Protein AF-0000000087530911 (afdb_homodimer)

Solvent-accessible surface area (backbone atoms only — not comparable to full-atom values): 47195 Å² total; per-residue (Å²): 120,64,30,24,30,3,28,22,35,49,87,55,34,38,38,34,3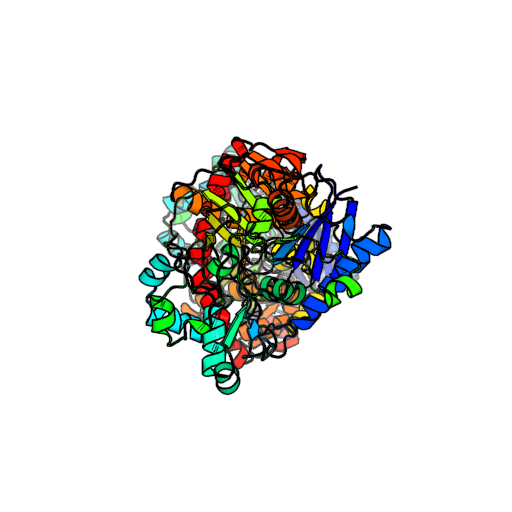7,35,26,38,93,67,41,48,73,77,45,72,36,67,36,72,52,77,72,46,59,90,45,92,48,42,34,31,36,53,67,62,56,56,41,54,38,49,39,48,31,47,20,46,59,30,61,78,63,73,55,57,25,76,29,40,51,16,31,18,28,7,9,50,53,22,24,39,36,43,14,27,87,84,64,42,71,74,57,63,22,43,35,38,84,16,52,78,18,57,68,41,30,54,47,48,42,67,71,64,29,59,68,54,35,28,67,36,28,13,35,62,80,45,36,25,27,21,48,24,48,53,53,44,36,48,70,77,35,44,72,59,44,72,47,44,41,33,49,38,37,57,44,32,46,41,47,18,75,36,34,71,47,76,39,37,20,46,26,35,43,35,45,25,70,45,27,20,66,85,75,72,39,75,26,63,69,57,30,58,74,67,71,48,64,71,68,33,56,58,55,77,35,56,20,54,36,76,51,45,34,33,34,65,71,52,14,68,69,20,52,42,31,44,77,22,38,31,31,51,15,28,16,30,68,35,13,24,32,43,30,65,53,38,76,43,77,27,27,25,37,39,37,25,36,54,37,22,37,35,38,31,34,47,40,70,60,84,68,61,51,86,48,37,32,44,35,34,38,30,50,57,83,78,26,24,30,37,34,24,40,36,61,24,24,42,37,47,56,50,53,49,30,63,54,41,40,64,84,56,54,67,69,57,58,55,56,55,24,72,79,46,57,87,52,24,50,24,28,44,32,44,44,17,32,77,5,33,51,28,68,50,78,31,73,58,38,40,9,33,40,43,27,38,44,72,84,61,48,57,48,32,53,54,34,12,42,55,49,19,34,50,48,48,46,39,53,38,50,50,54,44,41,74,70,70,46,63,75,55,38,32,36,32,35,61,62,46,42,74,33,70,62,47,36,41,48,47,5,14,65,66,64,27,38,26,31,28,51,63,70,81,58,42,23,22,42,13,7,24,34,39,12,36,21,55,68,57,78,29,94,33,59,63,60,32,25,64,58,46,41,48,76,62,51,78,34,68,44,46,69,68,54,22,55,52,38,53,57,47,47,59,53,55,64,47,49,56,77,51,40,47,64,58,27,52,63,29,56,80,44,86,121,63,30,22,30,3,28,22,36,50,86,55,35,38,37,34,36,35,26,39,92,66,40,50,72,77,46,71,38,67,36,71,55,77,74,46,60,90,45,90,48,42,33,29,34,55,65,63,54,55,39,55,38,50,40,48,31,48,21,47,58,31,61,77,63,73,54,56,27,77,29,40,50,16,31,17,27,6,9,51,50,24,25,38,36,41,13,26,88,87,65,43,71,73,57,62,22,44,35,38,85,16,53,78,18,57,69,40,30,53,47,48,41,67,71,64,29,59,68,54,36,30,68,37,30,13,34,60,80,44,36,25,26,22,48,24,46,54,52,44,36,48,70,79,34,44,72,58,44,71,48,45,39,32,49,37,36,58,44,32,46,41,48,18,74,36,36,70,47,76,38,38,21,45,26,35,43,36,45,25,70,45,27,20,65,86,76,74,39,76,26,63,67,57,30,59,74,66,72,46,65,70,67,34,56,56,55,78,33,56,20,51,36,77,51,44,34,34,32,65,70,51,14,67,68,20,51,43,31,44,77,22,38,30,31,51,14,28,16,30,67,34,13,26,33,43,31,66,53,38,74,44,77,27,28,25,36,37,35,24,38,54,38,22,38,35,38,32,34,47,41,69,60,86,67,61,52,87,49,35,33,43,37,33,40,31,50,58,85,77,25,25,30,38,35,25,40,36,61,23,24,44,38,45,54,50,52,49,30,64,52,40,40,63,86,56,54,68,70,56,58,56,56,54,26,70,79,45,57,88,51,23,48,23,30,45,32,45,45,18,32,77,7,34,50,29,68,49,77,31,73,58,39,40,10,32,41,44,28,38,44,72,84,59,48,58,48,32,53,53,36,13,43,56,48,18,34,49,48,50,45,39,54,38,50,50,55,42,41,74,70,71,46,61,74,56,37,33,37,31,35,60,61,47,43,74,33,70,63,47,36,43,47,46,6,14,65,66,64,29,38,27,31,26,52,62,72,83,58,42,23,21,42,14,7,23,34,39,13,36,21,55,68,58,76,29,94,34,60,63,60,30,24,64,58,46,43,46,75,61,51,78,34,68,42,46,69,69,54,22,55,53,38,53,57,48,48,60,54,55,65,46,49,57,75,50,40,46,66,57,28,54,61,28,56,82,44,86

Sequence (996 aa):
MEYVIGLDLGTSSIKGILTDRQGTIAAEESESYPIYHEQDGHSEQDPEDWVRQTKSVLKKLIQNNNLDGGDIKGISFSGQMHGLVLLDGDHNPLRRAILWNDTRTSREVKEIEEAVGQEKLWEITKNSPLEGFTLPKILWVKKHEPDVFARAEMFLLPKDYVRYRLTGQAGMDLSDAAGTLLMDLNTNEWSTAVLEAFDLPSSLCPPLFPATEHCGGMLEEAAQETGCSSSVMIFAGGADNACGAVGAGILEKGKTMCSIGTSGVLLSYAGGEKTHFNGKLHFFNHAPADTYYAMGVTLAAGYSLQWFKENFLKDDDFSEMVQKTESVPAGARGLLFTPYITGERTPHNDALARGSFIGMDSSHTKNEFVKAIMEGITFSLKESLNLIEQNGMGVDTIVSIGGGAKSKAWLQMQADIFGKEVVSLRNEQGPAMGAAIIAAAGCGWFESLQEAAVVFVQNDVSVMPDPEKTKRYEQIFALYQQVYTQTKDITKQLAAFRMEYVIGLDLGTSSIKGILTDRQGTIAAEESESYPIYHEQDGHSEQDPEDWVRQTKSVLKKLIQNNNLDGGDIKGISFSGQMHGLVLLDGDHNPLRRAILWNDTRTSREVKEIEEAVGQEKLWEITKNSPLEGFTLPKILWVKKHEPDVFARAEMFLLPKDYVRYRLTGQAGMDLSDAAGTLLMDLNTNEWSTAVLEAFDLPSSLCPPLFPATEHCGGMLEEAAQETGCSSSVMIFAGGADNACGAVGAGILEKGKTMCSIGTSGVLLSYAGGEKTHFNGKLHFFNHAPADTYYAMGVTLAAGYSLQWFKENFLKDDDFSEMVQKTESVPAGARGLLFTPYITGERTPHNDALARGSFIGMDSSHTKNEFVKAIMEGITFSLKESLNLIEQNGMGVDTIVSIGGGAKSKAWLQMQADIFGKEVVSLRNEQGPAMGAAIIAAAGCGWFESLQEAAVVFVQNDVSVMPDPEKTKRYEQIFALYQQVYTQTKDITKQLAAFR

Radius of gyration: 36.71 Å; Cα contacts (8 Å, |Δi|>4): 2499; chains: 2; bounding box: 54×108×81 Å

Nearest PDB structures (foldseek):
  3ll3-assembly1_B  TM=9.627E-01  e=9.988E-49  Lactobacillus acidophilus
  3gbt-assembly1_A  TM=9.620E-01  e=3.766E-48  Lactobacillus acidophilus NCFM
  3kzb-assembly1_A-2  TM=9.130E-01  e=1.087E-41  Chromobacterium violaceum
  3hz6-assembly1_A  TM=8.832E-01  e=1.356E-41  Chromobacterium violaceum
  6k79-assembly1_B-2  TM=9.244E-01  e=3.956E-40  Thermococcus kodakarensis KOD1

InterPro domains:
  IPR000577 Carbohydrate kinase, FGGY [PIRSF000538] (1-494)
  IPR006000 Xylulokinase [MF_02220] (3-488)
  IPR006000 Xylulokinase [TIGR01312] (5-484)
  IPR018483 Carbohydrate kinase, FGGY, conserved site [PS00445] (355-375)
  IPR018483 Carbohydrate kinase, FGGY, conserved site [PS00933] (132-144)
  IPR018484 Carbohydrate kinase FGGY, N-terminal [PF00370] (3-247)
  IPR018485 Carbohydrate kinase FGGY, C-terminal [PF02782] (257-441)
  IPR043129 ATPase, nucleotide binding domain [SSF53067] (3-249)
  IPR043129 ATPase, nucleotide binding domain [SSF53067] (249-490)
  IPR050406 FGGY Carbohydrate Ki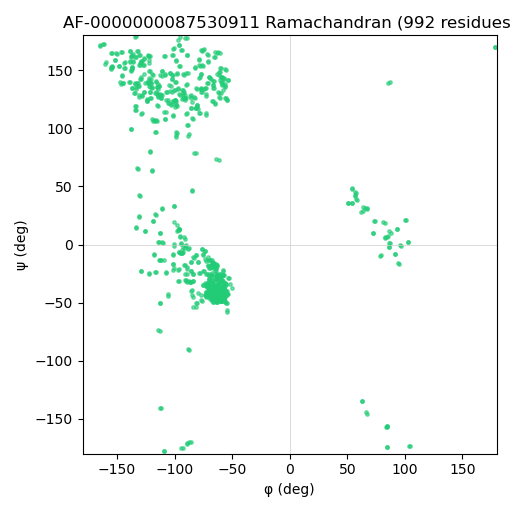nase [PTHR43095] (1-489)

Organism: NCBI:txid342944

Secondary structure (DSSP, 8-state):
--EEEEEEE-SSEEEEEEE-TT--EEEEEEEE---B--STT--EE-HHHHHHHHHHHHHHHHHTTT--GGGEEEEEEEE-SS-BEEE-TT--BSSPEEPTT--TTHHHHHHHHHHH-HHHHHHHHSS---TTSHHHHHHHHHHH-HHHHHT--EEE-HHHHHHHHHHS---EEHHHHHTTT-EETTTTEE-HHHHHHTT--GGGSPPEE-TT-B-----HHHHHHH---TT-EEB--EEHHHHHHHHTT--STEEEEEEESSSEEEEEEEET-----TTSSEEEE-SSTT-EEEEEEETTSHHHHHHHHHHH-TTS-HHHHHHGGGGSPTTGGG-EEE--BTBB-SS--BTT--EEEEEE-TT--HHHHHHHHHHHHHHHHHHHHHHHHHTT--EEEEEEEEGGGS-HHHHHHHHHHHTSEEEEESS--HHHHHHHHHHHHHTTSSSSHHHHHHHH--EEEEEPPPHHHHHHHHHHHHHHHHHHHHHHHHHHHHGGG-/--EEEEEEE-SSEEEEEEE-TT--EEEEEEEE---B--STT--EE-HHHHHHHHHHHHHHHHHTTT--GGGEEEEEEEE-SS-BEEE-TT--BSSPEEPTT--TTHHHHHHHHHHH-HHHHHHHHSS---TTSHHHHHHHHHHH-HHHHHH--EEE-HHHHHHHHHHS---EEHHHHGGGT-EETTTTEE-HHHHHHTT--GGGSPPEE-TT-B-----HHHHHHH---TT-EEB--EEHHHHHHHHTT--STEEEEEEESSSEEEEEEEET-----TTSSEEEE-SSTT-EEEEEEETTSHHHHHHHHHHH-TTS-HHHHHHGGGGSPTTGGG-EEE--BTBB-SS--BTT--EEEEEE-TT--HHHHHHHHHHHHHHHHHHHHHHHHHTT--EEEEEEEEGGGS-HHHHHHHHHHHTSEEEEESS--HHHHHHHHHHHHHTTSSSSHHHHHHHH--EEEEEPPPHHHHHHHHHHHHHHHHHHHHHHHHHHHHGGG-

Foldseek 3Di:
DAWEKFWEAELFKIKIFIADLLQDTPDIDMDGADWDPPDVLFTFAALVRVLVRVLVRLQCVCVVVVHAQVNYAEFEYAYAAQKKFFAFPVGDGLDTITALSRQPQPVLLVVLCVLCNLVNLCQFLLARDHSSHNVSVLLVCCPVPVVSNVRGQAIADRVQSSVCVFFVFHEAEFQRVSRRSQGGLVVSHGDPSSCVSRVHDPSHYGHYDQQLDFRAFTDPVSCVSSSHDRRHTYTNHHYLVLLLCLLLLQPDFQEWEWEADQKIKIKHWPAQDDDHLSNQWDKGDHRFPNTIMIMFMFNGQVVQLVVCCVVPVVPDDPQVLLVLLLPQAQCLQVKAKARQCQHGRHRDNGRLDHMDIPRDDPPHDSSSVSNNSLLNSLLRRLSSVVSCVVVPRHHAEYEYDYPLQVHPSSQQSNQLQNVHKYWYWPDNPGSSSSRSLSGCVSSVSDVGSSVSSVSNTHTDDIYHHDPVSSVVSVVSSVVNVVVCVVCVVVSVVCVVVD/DAWEKFWEAELFKIKIFIADLLQDTPDIDMDGADWDPPDVLFTFAALVRVLVRVLVRLQCVCVVVVHAQANYAEYEYAYAAQKKFFAFPVGDGLDTITALSRQPQPVLLVVLCVLCNLVNLCQFLLARDHSSHNVSVLVVCCPVPVVSNVRGQAIADRVQSSLCVFFVFHEAEFQRVSRRSQGGLVVSHGDPSSCVSRVHDPSHYGHYDQQLDFRAFTDPVSCVSSSHDRRHTYTNHHYLVLLLCLLLLQDDFQEWEWEADQKIKIKHWPQQDDHHLSNQWDKGDHRFPNTIMIMFMFNGQVVLLVVCCVVPVVPDDPQVLLVLLLPQAQCLQVKAKARQCQHGRHRDNGRLDHMDIPRDDPPHDSSSVSNNSLLNSLLRRLSSVVSCVVVPRHHAEYEYDYPLQVHPSSQQSNQLLNVHKYWYWPDNPGSSSSRSLSGCVSSVSDVGSSVSSVSNTHTDDIYHHDPVSSVVSVVSSVVNVVVCVVCVVVSVVCVVVD

pLDDT: mean 95.94, std 3.3, range [75.25, 98.81]

Structure (mmCIF, N/CA/C/O backbone):
data_AF-0000000087530911-model_v1
#
loop_
_entity.id
_entity.type
_entity.pdbx_description
1 polymer 'Xylulose kinase'
#
loop_
_atom_site.group_PDB
_atom_site.id
_atom_site.type_symbol
_atom_site.label_atom_id
_atom_site.label_alt_id
_atom_site.label_comp_id
_atom_site.label_asym_id
_atom_site.label_entity_id
_atom_site.label_seq_id
_atom_site.pdbx_PDB_ins_code
_atom_site.Cartn_x
_atom_site.Cartn_y
_atom_site.Cartn_z
_atom_site.occupancy
_atom_site.B_iso_or_equiv
_atom_site.auth_seq_id
_atom_site.auth_comp_id
_atom_site.auth_asym_id
_atom_site.auth_atom_id
_atom_site.pdbx_PDB_model_num
ATOM 1 N N . MET A 1 1 ? -20.859 53.375 4.375 1 84.31 1 MET A N 1
ATOM 2 C CA . MET A 1 1 ? -20.953 52 4.875 1 84.31 1 MET A CA 1
ATOM 3 C C . MET A 1 1 ? -19.75 51.656 5.73 1 84.31 1 MET A C 1
ATOM 5 O O . MET A 1 1 ? -18.672 52.219 5.551 1 84.31 1 MET A O 1
ATOM 9 N N . GLU A 1 2 ? -19.922 50.844 6.848 1 95.06 2 GLU A N 1
ATOM 10 C CA . GLU A 1 2 ? -18.875 50.469 7.789 1 95.06 2 GLU A CA 1
ATOM 11 C C . GLU A 1 2 ? -18.391 49.062 7.543 1 95.06 2 GLU A C 1
ATOM 13 O O . GLU A 1 2 ? -19.188 48.156 7.32 1 95.06 2 GLU A O 1
ATOM 18 N N . TYR A 1 3 ? -17.094 48.969 7.488 1 98 3 TYR A N 1
ATOM 19 C CA . TYR A 1 3 ? -16.484 47.656 7.223 1 98 3 TYR A CA 1
ATOM 20 C C . TYR A 1 3 ? -15.414 47.344 8.266 1 98 3 TYR A C 1
ATOM 22 O O . TYR A 1 3 ? -14.914 48.25 8.945 1 98 3 TYR A O 1
ATOM 30 N N . VAL A 1 4 ? -15.172 46.094 8.383 1 98.5 4 VAL A N 1
ATOM 31 C CA . VAL A 1 4 ? -13.977 45.594 9.062 1 98.5 4 VAL A CA 1
ATOM 32 C C . VAL A 1 4 ? -13.156 44.719 8.109 1 98.5 4 VAL A C 1
ATOM 34 O O . VAL A 1 4 ? -13.68 44.219 7.113 1 98.5 4 VAL A O 1
ATOM 37 N N . ILE A 1 5 ? -11.867 44.625 8.406 1 98.62 5 ILE A N 1
ATOM 38 C CA . ILE A 1 5 ? -10.977 43.812 7.574 1 98.62 5 ILE A CA 1
ATOM 39 C C . ILE A 1 5 ? -10.344 42.719 8.414 1 98.62 5 ILE A C 1
ATOM 41 O O . ILE A 1 5 ? -9.828 42.969 9.508 1 98.62 5 ILE A O 1
ATOM 45 N N . GLY A 1 6 ? -10.484 41.5 7.984 1 98.69 6 GLY A N 1
ATOM 46 C CA . GLY A 1 6 ? -9.719 40.375 8.516 1 98.69 6 GLY A CA 1
ATOM 47 C C . GLY A 1 6 ? -8.531 40 7.645 1 98.69 6 GLY A C 1
ATOM 48 O O . GLY A 1 6 ? -8.695 39.688 6.461 1 98.69 6 GLY A O 1
ATOM 49 N N . LEU A 1 7 ? -7.324 40 8.211 1 98.75 7 LEU A N 1
ATOM 50 C CA . LEU A 1 7 ? -6.102 39.625 7.508 1 98.75 7 LEU A CA 1
ATOM 51 C C . LEU A 1 7 ? -5.602 38.25 7.977 1 98.75 7 LEU A C 1
ATOM 53 O O . LEU A 1 7 ? -5.562 37.969 9.18 1 98.75 7 LEU A O 1
ATOM 57 N N . ASP A 1 8 ? -5.289 37.375 7.055 1 98.31 8 ASP A N 1
ATOM 58 C CA . ASP A 1 8 ? -4.719 36.094 7.355 1 98.31 8 ASP A CA 1
ATOM 59 C C . ASP A 1 8 ? -3.322 35.938 6.758 1 98.31 8 ASP A C 1
ATOM 61 O O . ASP A 1 8 ? -3.174 35.781 5.543 1 98.31 8 ASP A O 1
ATOM 65 N N . LEU A 1 9 ? -2.348 36 7.609 1 98.25 9 LEU A N 1
ATOM 66 C CA . LEU A 1 9 ? -0.953 35.844 7.207 1 98.25 9 LEU A CA 1
ATOM 67 C C . LEU A 1 9 ? -0.533 34.375 7.207 1 98.25 9 LEU A C 1
ATOM 69 O O . LEU A 1 9 ? -0.02 33.875 8.203 1 98.25 9 LEU A O 1
ATOM 73 N N . GLY A 1 10 ? -0.626 33.781 6.055 1 95.38 10 GLY A N 1
ATOM 74 C CA . GLY A 1 10 ? -0.202 32.406 5.895 1 95.38 10 GLY A CA 1
ATOM 75 C C . GLY A 1 10 ? 1.259 32.25 5.508 1 95.38 10 GLY A C 1
ATOM 76 O O . GLY A 1 10 ? 2.008 33.25 5.543 1 95.38 10 GLY A O 1
ATOM 77 N N . THR A 1 11 ? 1.661 31.062 5.176 1 91.88 11 THR A N 1
ATOM 78 C CA . THR A 1 11 ? 3.055 30.766 4.848 1 91.88 11 THR A CA 1
ATOM 79 C C . THR A 1 11 ? 3.398 31.281 3.453 1 91.88 11 THR A C 1
ATOM 81 O O . THR A 1 11 ? 4.488 31.812 3.23 1 91.88 11 THR A O 1
ATOM 84 N N . SER A 1 12 ? 2.461 31.234 2.5 1 91.19 12 SER A N 1
ATOM 85 C CA . SER A 1 12 ? 2.793 31.547 1.116 1 91.19 12 SER A CA 1
ATOM 86 C C . SER A 1 12 ? 2.219 32.906 0.709 1 91.19 12 SER A C 1
ATOM 88 O O . SER A 1 12 ? 2.645 33.5 -0.288 1 91.19 12 SER A O 1
ATOM 90 N N . SER A 1 13 ? 1.177 33.25 1.432 1 96.12 13 SER A N 1
ATOM 91 C CA . SER A 1 13 ? 0.511 34.5 1.048 1 96.12 13 SER A CA 1
ATOM 92 C C . SER A 1 13 ? -0.221 35.125 2.23 1 96.12 13 SER A C 1
ATOM 94 O O . SER A 1 13 ? -0.398 34.469 3.268 1 96.12 13 SER A O 1
ATOM 96 N N . ILE A 1 14 ? -0.562 36.344 2.062 1 97.81 14 ILE A N 1
ATOM 97 C CA . ILE A 1 14 ? -1.466 37.062 2.971 1 97.81 14 ILE A CA 1
ATOM 98 C C . ILE A 1 14 ? -2.783 37.344 2.26 1 97.81 14 ILE A C 1
ATOM 100 O O . ILE A 1 14 ? -2.789 37.812 1.11 1 97.81 14 ILE A O 1
ATOM 104 N N . LYS A 1 15 ? -3.863 36.969 2.918 1 97.94 15 LYS A N 1
ATOM 105 C CA . LYS A 1 15 ? -5.211 37.188 2.408 1 97.94 15 LYS A CA 1
ATOM 106 C C . LYS A 1 15 ? -5.977 38.188 3.295 1 97.94 15 LYS A C 1
ATOM 108 O O . LYS A 1 15 ? -5.871 38.125 4.52 1 97.94 15 LYS A O 1
ATOM 113 N N . GLY A 1 16 ? -6.68 39.125 2.627 1 98.25 16 GLY A N 1
ATOM 114 C CA . GLY A 1 16 ? -7.57 40.031 3.332 1 98.25 16 GLY A CA 1
ATOM 115 C C . GLY A 1 16 ? -9 39.969 2.83 1 98.25 16 GLY A C 1
ATOM 116 O O . GLY A 1 16 ? -9.234 39.875 1.626 1 98.25 16 GLY A O 1
ATOM 117 N N . ILE A 1 17 ? -9.906 40.062 3.816 1 98.06 17 ILE A N 1
ATOM 118 C CA . ILE A 1 17 ? -11.312 40.125 3.428 1 98.06 17 ILE A CA 1
ATOM 119 C C . ILE A 1 17 ? -11.969 41.344 4.031 1 98.06 17 ILE A C 1
ATOM 121 O O . ILE A 1 17 ? -11.648 41.75 5.156 1 98.06 17 ILE A O 1
ATOM 125 N N . LEU A 1 18 ? -12.773 41.969 3.266 1 98 18 LEU A N 1
ATOM 126 C CA . LEU A 1 18 ? -13.594 43.125 3.654 1 98 18 LEU A CA 1
ATOM 127 C C . LEU A 1 18 ? -15.023 42.688 3.959 1 98 18 LEU A C 1
ATOM 129 O O . LEU A 1 18 ? -15.719 42.156 3.084 1 98 18 LEU A O 1
ATOM 133 N N . THR A 1 19 ? -15.477 42.906 5.227 1 97.31 19 THR A N 1
ATOM 134 C CA . THR A 1 19 ? -16.797 42.438 5.605 1 97.31 19 THR A CA 1
ATOM 135 C C . THR A 1 19 ? -17.641 43.562 6.199 1 97.31 19 THR A C 1
ATOM 137 O O . THR A 1 19 ? -17.109 44.438 6.895 1 97.31 19 THR A O 1
ATOM 140 N N . ASP A 1 20 ? -18.938 43.5 5.957 1 97.44 20 ASP A N 1
ATOM 141 C CA . ASP A 1 20 ? -19.859 44.469 6.543 1 97.44 20 ASP A CA 1
ATOM 142 C C . ASP A 1 20 ? -20.453 43.938 7.844 1 97.44 20 ASP A C 1
ATOM 144 O O . ASP A 1 20 ? -20.016 42.906 8.359 1 97.44 20 ASP A O 1
ATOM 148 N N . ARG A 1 21 ? -21.375 44.688 8.414 1 96.62 21 ARG A N 1
ATOM 149 C CA . ARG A 1 21 ? -21.906 44.375 9.734 1 96.62 21 ARG A CA 1
ATOM 150 C C . ARG A 1 21 ? -22.719 43.062 9.711 1 96.62 21 ARG A C 1
ATOM 152 O O . ARG A 1 21 ? -22.938 42.438 10.75 1 96.62 21 ARG A O 1
ATOM 159 N N . GLN A 1 22 ? -23.109 42.594 8.5 1 94.81 22 GLN A N 1
ATOM 160 C CA . GLN A 1 22 ? -23.875 41.375 8.359 1 94.81 22 GLN A CA 1
ATOM 161 C C . GLN A 1 22 ? -22.984 40.156 8.086 1 94.81 22 GLN A C 1
ATOM 163 O O . GLN A 1 22 ? -23.453 39.031 7.938 1 94.81 22 GLN A O 1
ATOM 168 N N . GLY A 1 23 ? -21.734 40.406 8.047 1 94.31 23 GLY A N 1
ATOM 169 C CA . GLY A 1 23 ? -20.797 39.344 7.781 1 94.31 23 GLY A CA 1
ATOM 170 C C . GLY A 1 23 ? -20.625 39.031 6.305 1 94.31 23 GLY A C 1
ATOM 171 O O . GLY A 1 23 ? -19.969 38.062 5.93 1 94.31 23 GLY A O 1
ATOM 172 N N . THR A 1 24 ? -21.219 39.812 5.445 1 95.06 24 THR A N 1
ATOM 173 C CA . THR A 1 24 ? -21.094 39.656 4.004 1 95.06 24 THR A CA 1
ATOM 174 C C . THR A 1 24 ? -19.703 40.094 3.527 1 95.06 24 THR A C 1
ATOM 176 O O . THR A 1 24 ? -19.25 41.188 3.842 1 95.06 24 THR A O 1
ATOM 179 N N . ILE A 1 25 ? -19.062 39.25 2.803 1 95.88 25 ILE A N 1
ATOM 180 C CA . ILE A 1 25 ? -17.75 39.594 2.242 1 95.88 25 ILE A CA 1
ATOM 181 C C . ILE A 1 25 ? -17.922 40.5 1.028 1 95.88 25 ILE A C 1
ATOM 183 O O . ILE A 1 25 ? -18.438 40.062 -0.012 1 95.88 25 ILE A O 1
ATOM 187 N N . ALA A 1 26 ? -17.516 41.656 1.116 1 96.19 26 ALA A N 1
ATOM 188 C CA . ALA A 1 26 ? -17.656 42.625 0.049 1 96.19 26 ALA A CA 1
ATOM 189 C C . ALA A 1 26 ? -16.484 42.531 -0.938 1 96.19 26 ALA A C 1
ATOM 191 O O . ALA A 1 26 ? -16.641 42.844 -2.119 1 96.19 26 ALA A O 1
ATOM 192 N N . ALA A 1 27 ? -15.359 42.188 -0.451 1 97.19 27 ALA A N 1
ATOM 193 C CA . ALA A 1 27 ? -14.172 42.062 -1.302 1 97.19 27 ALA A CA 1
ATOM 194 C C . ALA A 1 27 ? -13.102 41.188 -0.655 1 97.19 27 ALA A C 1
ATOM 196 O O . ALA A 1 27 ? -13.102 41 0.563 1 97.19 27 ALA A O 1
ATOM 197 N N . GLU A 1 28 ? -12.289 40.656 -1.405 1 97.56 28 GLU A N 1
ATOM 198 C CA . GLU A 1 28 ? -11.125 39.875 -0.979 1 97.56 28 GLU A CA 1
ATOM 199 C C . GLU A 1 28 ? -9.906 40.188 -1.844 1 97.56 28 GLU A C 1
ATOM 201 O O . GLU A 1 28 ? -10.039 40.406 -3.047 1 97.56 28 GLU A O 1
ATOM 206 N N . GLU A 1 29 ? -8.734 40.281 -1.283 1 98.06 29 GLU A N 1
ATOM 207 C CA . GLU A 1 29 ? -7.457 40.469 -1.956 1 98.06 29 GLU A CA 1
ATOM 208 C C . GLU A 1 29 ? -6.379 39.562 -1.353 1 98.06 29 GLU A C 1
ATOM 210 O O . GLU A 1 29 ? -6.457 39.188 -0.181 1 98.06 29 GLU A O 1
ATOM 215 N N . SER A 1 30 ? -5.418 39.188 -2.104 1 97.94 30 SER A N 1
ATOM 216 C CA . SER A 1 30 ? -4.301 38.375 -1.621 1 97.94 30 SER A CA 1
ATOM 217 C C . SER A 1 30 ? -3.006 38.75 -2.336 1 97.94 30 SER A C 1
ATOM 219 O O . SER A 1 30 ? -3.027 39.188 -3.484 1 97.94 30 SER A O 1
ATOM 221 N N . GLU A 1 31 ? -1.909 38.688 -1.666 1 98.25 31 GLU A N 1
ATOM 222 C CA . GLU A 1 31 ? -0.557 38.844 -2.189 1 98.25 31 GLU A CA 1
ATOM 223 C C . GLU A 1 31 ? 0.352 37.688 -1.753 1 98.25 31 GLU A C 1
ATOM 225 O O . GLU A 1 31 ? 0.257 37.219 -0.621 1 98.25 31 GLU A O 1
ATOM 230 N N . SER A 1 32 ? 1.197 37.281 -2.617 1 97.25 32 SER A N 1
ATOM 231 C CA . SER A 1 32 ? 2.141 36.219 -2.303 1 97.25 32 SER A CA 1
ATOM 232 C C . SER A 1 32 ? 3.51 36.781 -1.932 1 97.25 32 SER A C 1
ATOM 234 O O . SER A 1 32 ? 3.801 37.938 -2.203 1 97.25 32 SER A O 1
ATOM 236 N N . TYR A 1 33 ? 4.305 36.062 -1.254 1 95.88 33 TYR A N 1
ATOM 237 C CA . TYR A 1 33 ? 5.691 36.375 -0.94 1 95.88 33 TYR A CA 1
ATOM 238 C C . TYR A 1 33 ? 6.555 35.125 -0.942 1 95.88 33 TYR A C 1
ATOM 240 O O . TYR A 1 33 ? 6.047 34 -0.8 1 95.88 33 TYR A O 1
ATOM 248 N N . PRO A 1 34 ? 7.82 35.312 -1.152 1 95.12 34 PRO A N 1
ATOM 249 C CA . PRO A 1 34 ? 8.711 34.156 -1.317 1 95.12 34 PRO A CA 1
ATOM 250 C C . PRO A 1 34 ? 9.023 33.438 0.005 1 95.12 34 PRO A C 1
ATOM 252 O O . PRO A 1 34 ? 8.898 34.062 1.071 1 95.12 34 PRO A O 1
ATOM 255 N N . ILE A 1 35 ? 9.32 32.188 -0.091 1 93.44 35 ILE A N 1
ATOM 256 C CA . ILE A 1 35 ? 9.867 31.391 0.995 1 93.44 35 ILE A CA 1
ATOM 257 C C . ILE A 1 35 ? 11.289 30.953 0.645 1 93.44 35 ILE A C 1
ATOM 259 O O . ILE A 1 35 ? 11.555 30.531 -0.485 1 93.44 35 ILE A O 1
ATOM 263 N N . TYR A 1 36 ? 12.203 31.016 1.608 1 93.56 36 TYR A N 1
ATOM 264 C CA . TYR A 1 36 ? 13.602 30.688 1.375 1 93.56 36 TYR A CA 1
ATOM 265 C C . TYR A 1 36 ? 13.961 29.359 2.014 1 93.56 36 TYR A C 1
ATOM 267 O O . TYR A 1 36 ? 13.742 29.156 3.209 1 93.56 36 TYR A O 1
ATOM 275 N N . HIS A 1 37 ? 14.484 28.422 1.215 1 87.94 37 HIS A N 1
ATOM 276 C CA . HIS A 1 37 ? 14.953 27.109 1.663 1 87.94 37 HIS A CA 1
ATOM 277 C C . HIS A 1 37 ? 16.438 26.922 1.358 1 87.94 37 HIS A C 1
ATOM 279 O O . HIS A 1 37 ? 16.812 25.984 0.661 1 87.94 37 HIS A O 1
ATOM 285 N N . GLU A 1 38 ? 17.266 27.656 1.898 1 87.19 38 GLU A N 1
ATOM 286 C CA . GLU A 1 38 ? 18.672 27.703 1.555 1 87.19 38 GLU A CA 1
ATOM 287 C C . GLU A 1 38 ? 19.375 26.406 1.928 1 87.19 38 GLU A C 1
ATOM 289 O O . GLU A 1 38 ? 20.422 26.078 1.362 1 87.19 38 GLU A O 1
ATOM 294 N N . GLN A 1 39 ? 18.969 25.781 2.961 1 85.56 39 GLN A N 1
ATOM 295 C CA . GLN A 1 39 ? 19.469 24.484 3.404 1 85.56 39 GLN A CA 1
ATOM 296 C C . GLN A 1 39 ? 18.328 23.5 3.621 1 85.56 39 GLN A C 1
ATOM 298 O O . GLN A 1 39 ? 17.172 23.906 3.822 1 85.56 39 GLN A O 1
ATOM 303 N N . ASP A 1 40 ? 18.703 22.266 3.492 1 75.25 40 ASP A N 1
ATOM 304 C CA . ASP A 1 40 ? 17.688 21.234 3.744 1 75.25 40 ASP A CA 1
ATOM 305 C C . ASP A 1 40 ? 17.078 21.391 5.133 1 75.25 40 ASP A C 1
ATOM 307 O O . ASP A 1 40 ? 17.797 21.562 6.121 1 75.25 40 ASP A O 1
ATOM 311 N N . GLY A 1 41 ? 15.773 21.469 5.184 1 81.38 41 GLY A N 1
ATOM 312 C CA . GLY A 1 41 ? 15.07 21.562 6.453 1 81.38 41 GLY A CA 1
ATOM 313 C C . GLY A 1 41 ? 14.836 23 6.887 1 81.38 41 GLY A C 1
ATOM 314 O O . GLY A 1 41 ? 14.078 23.25 7.828 1 81.38 41 GLY A O 1
ATOM 315 N N . HIS A 1 42 ? 15.469 23.922 6.113 1 91.44 42 HIS A N 1
ATOM 316 C CA . HIS A 1 42 ? 15.328 25.328 6.48 1 91.44 42 HIS A CA 1
ATOM 317 C C . HIS A 1 42 ? 14.164 25.969 5.742 1 91.44 42 HIS A C 1
ATOM 319 O O . HIS A 1 42 ? 13.945 25.703 4.555 1 91.44 42 HIS A O 1
ATOM 325 N N . SER A 1 43 ? 13.375 26.656 6.43 1 93.31 43 SER A N 1
ATOM 326 C CA . SER A 1 43 ? 12.289 27.453 5.895 1 93.31 43 SER A CA 1
ATOM 327 C C . SER A 1 43 ? 12.266 28.844 6.531 1 93.31 43 SER A C 1
ATOM 329 O O . SER A 1 43 ? 12.023 28.984 7.734 1 93.31 43 SER A O 1
ATOM 331 N N . GLU A 1 44 ? 12.484 29.891 5.727 1 97.62 44 GLU A N 1
ATOM 332 C CA . GLU A 1 44 ? 12.602 31.234 6.262 1 97.62 44 GLU A CA 1
ATOM 333 C C . GLU A 1 44 ? 11.875 32.25 5.375 1 97.62 44 GLU A C 1
ATOM 335 O O . GLU A 1 44 ? 11.586 31.969 4.211 1 97.62 44 GLU A O 1
ATOM 340 N N . GLN A 1 45 ? 11.531 33.344 5.977 1 98.06 45 GLN A N 1
ATOM 341 C CA . GLN A 1 45 ? 10.922 34.438 5.242 1 98.06 45 GLN A CA 1
ATOM 342 C C . GLN A 1 45 ? 11.406 35.812 5.77 1 98.06 45 GLN A C 1
ATOM 344 O O . GLN A 1 45 ? 11.789 35.906 6.934 1 98.06 45 GLN A O 1
ATOM 349 N N . ASP A 1 46 ? 11.406 36.781 4.898 1 98.25 46 ASP A N 1
ATOM 350 C CA . ASP A 1 46 ? 11.703 38.156 5.301 1 98.25 46 ASP A CA 1
ATOM 351 C C . ASP A 1 46 ? 10.477 38.812 5.91 1 98.25 46 ASP A C 1
ATOM 353 O O . ASP A 1 46 ? 9.477 39.062 5.223 1 98.25 46 ASP A O 1
ATOM 357 N N . PRO A 1 47 ? 10.555 39.25 7.176 1 98.5 47 PRO A N 1
ATOM 358 C CA . PRO A 1 47 ? 9.391 39.875 7.816 1 98.5 47 PRO A CA 1
ATOM 359 C C . PRO A 1 47 ? 8.898 41.094 7.07 1 98.5 47 PRO A C 1
ATOM 361 O O . PRO A 1 47 ? 7.695 41.375 7.078 1 98.5 47 PRO A O 1
ATOM 364 N N . GLU A 1 48 ? 9.742 41.75 6.445 1 98.31 48 GLU A N 1
ATOM 365 C CA . GLU A 1 48 ? 9.336 42.969 5.754 1 98.31 48 GLU A CA 1
ATOM 366 C C . GLU A 1 48 ? 8.516 42.656 4.508 1 98.31 48 GLU A C 1
ATOM 368 O O . GLU A 1 48 ? 7.746 43.5 4.031 1 98.31 48 GLU A O 1
ATOM 373 N N . ASP A 1 49 ? 8.719 41.5 3.971 1 98.44 49 ASP A N 1
ATOM 374 C CA . ASP A 1 49 ? 7.844 41.062 2.887 1 98.44 49 ASP A CA 1
ATOM 375 C C . ASP A 1 49 ? 6.395 40.969 3.355 1 98.44 49 ASP A C 1
ATOM 377 O O . ASP A 1 49 ? 5.477 41.344 2.621 1 98.44 49 ASP A O 1
ATOM 381 N N . TRP A 1 50 ? 6.211 40.469 4.566 1 98.62 50 TRP A N 1
ATOM 382 C CA . TRP A 1 50 ? 4.867 40.375 5.129 1 98.62 50 TRP A CA 1
ATOM 383 C C . TRP A 1 50 ? 4.242 41.781 5.246 1 98.62 50 TRP A C 1
ATOM 385 O O . TRP A 1 50 ? 3.064 41.969 4.934 1 98.62 50 TRP A O 1
ATOM 395 N N . VAL A 1 51 ? 5.031 42.719 5.672 1 98.5 51 VAL A N 1
ATOM 396 C CA . VAL A 1 51 ? 4.551 44.094 5.898 1 98.5 51 VAL A CA 1
ATOM 397 C C . VAL A 1 51 ? 4.164 44.719 4.566 1 98.5 51 VAL A C 1
ATOM 399 O O . VAL A 1 51 ? 3.064 45.25 4.422 1 98.5 51 VAL A O 1
ATOM 402 N N . ARG A 1 52 ? 5.07 44.594 3.633 1 98.38 52 ARG A N 1
ATOM 403 C CA . ARG A 1 52 ? 4.84 45.188 2.318 1 98.38 52 ARG A CA 1
ATOM 404 C C . ARG A 1 52 ? 3.588 44.625 1.669 1 98.38 52 ARG A C 1
ATOM 406 O O . ARG A 1 52 ? 2.752 45.375 1.146 1 98.38 52 ARG A O 1
ATOM 413 N N . GLN A 1 53 ? 3.451 43.344 1.713 1 98.62 53 GLN A N 1
ATOM 414 C CA . GLN A 1 53 ? 2.32 42.688 1.062 1 98.62 53 GLN A CA 1
ATOM 415 C C . GLN A 1 53 ? 1.021 42.938 1.813 1 98.62 53 GLN A C 1
ATOM 417 O O . GLN A 1 53 ? -0.048 43.031 1.206 1 98.62 53 GLN A O 1
ATOM 422 N N . THR A 1 54 ? 1.085 43.062 3.145 1 98.62 54 THR A N 1
ATOM 423 C CA . THR A 1 54 ? -0.092 43.406 3.924 1 98.62 54 THR A CA 1
ATOM 424 C C . THR A 1 54 ? -0.589 44.812 3.537 1 98.62 54 THR A C 1
ATOM 426 O O . THR A 1 54 ? -1.786 45 3.32 1 98.62 54 THR A O 1
ATOM 429 N N . LYS A 1 55 ? 0.304 45.75 3.434 1 98.62 55 LYS A N 1
ATOM 430 C CA . LYS A 1 55 ? -0.069 47.094 3.023 1 98.62 55 LYS A CA 1
ATOM 431 C C . LYS A 1 55 ? -0.666 47.125 1.62 1 98.62 55 LYS A C 1
ATOM 433 O O . LYS A 1 55 ? -1.625 47.844 1.349 1 98.62 55 LYS A O 1
ATOM 438 N N . SER A 1 56 ? -0.047 46.312 0.826 1 98.69 56 SER A N 1
ATOM 439 C CA . SER A 1 56 ? -0.567 46.188 -0.532 1 98.69 56 SER A CA 1
ATOM 440 C C . SER A 1 56 ? -1.999 45.656 -0.53 1 98.69 56 SER A C 1
ATOM 442 O O . SER A 1 56 ? -2.855 46.156 -1.25 1 98.69 56 SER A O 1
ATOM 444 N N . VAL A 1 57 ? -2.291 44.594 0.209 1 98.62 57 VAL A N 1
ATOM 445 C CA . VAL A 1 57 ? -3.621 44.031 0.302 1 98.62 57 VAL A CA 1
ATOM 446 C C . VAL A 1 57 ? -4.613 45.062 0.825 1 98.62 57 VAL A C 1
ATOM 448 O O . VAL A 1 57 ? -5.711 45.188 0.283 1 98.62 57 VAL A O 1
ATOM 451 N N . LEU A 1 58 ? -4.246 45.781 1.849 1 98.38 58 LEU A N 1
ATOM 452 C CA . LEU A 1 58 ? -5.105 46.812 2.42 1 98.38 58 LEU A CA 1
ATOM 453 C C . LEU A 1 58 ? -5.402 47.906 1.396 1 98.38 58 LEU A C 1
ATOM 455 O O . LEU A 1 58 ? -6.555 48.344 1.241 1 98.38 58 LEU A O 1
ATOM 459 N N . LYS A 1 59 ? -4.395 48.344 0.729 1 98.31 59 LYS A N 1
ATOM 460 C CA . LYS A 1 59 ? -4.539 49.375 -0.299 1 98.31 59 LYS A CA 1
ATOM 461 C C . LYS A 1 59 ? -5.504 48.938 -1.394 1 98.31 59 LYS A C 1
ATOM 463 O O . LYS A 1 59 ? -6.395 49.688 -1.789 1 98.31 59 LYS A O 1
ATOM 468 N N . LYS A 1 60 ? -5.289 47.781 -1.834 1 98.38 60 LYS A N 1
ATOM 469 C CA . LYS A 1 60 ? -6.125 47.219 -2.904 1 98.38 60 LYS A CA 1
ATOM 470 C C . LYS A 1 60 ? -7.578 47.094 -2.455 1 98.38 60 LYS A C 1
ATOM 472 O O . LYS A 1 60 ? -8.5 47.375 -3.227 1 98.38 60 LYS A O 1
ATOM 477 N N . LEU A 1 61 ? -7.809 46.594 -1.229 1 97.94 61 LEU A N 1
ATOM 478 C CA . LEU A 1 61 ? -9.172 46.469 -0.714 1 97.94 61 LEU A CA 1
ATOM 479 C C . LEU A 1 61 ? -9.883 47.812 -0.727 1 97.94 61 LEU A C 1
ATOM 481 O O . LEU A 1 61 ? -11.078 47.906 -1.013 1 97.94 61 LEU A O 1
ATOM 485 N N . ILE A 1 62 ? -9.195 48.875 -0.429 1 96.31 62 ILE A N 1
ATOM 486 C CA . ILE A 1 62 ? -9.789 50.188 -0.315 1 96.31 62 ILE A CA 1
ATOM 487 C C . ILE A 1 62 ? -9.953 50.812 -1.704 1 96.31 62 ILE A C 1
ATOM 489 O O . ILE A 1 62 ? -11.047 51.25 -2.072 1 96.31 62 ILE A O 1
ATOM 493 N N . GLN A 1 63 ? -8.891 50.812 -2.49 1 96.62 63 GLN A N 1
ATOM 494 C CA . GLN A 1 63 ? -8.867 51.469 -3.791 1 96.62 63 GLN A CA 1
ATOM 495 C C . GLN A 1 63 ? -9.805 50.781 -4.777 1 96.62 63 GLN A C 1
ATOM 497 O O . GLN A 1 63 ? -10.562 51.438 -5.488 1 96.62 63 GLN A O 1
ATOM 502 N N . ASN A 1 64 ? -9.68 49.469 -4.82 1 96.81 64 ASN A N 1
ATOM 503 C CA . ASN A 1 64 ? -10.453 48.719 -5.812 1 96.81 64 ASN A CA 1
ATOM 504 C C . ASN A 1 64 ? -11.945 48.781 -5.52 1 96.81 64 ASN A C 1
ATOM 506 O O . ASN A 1 64 ? -12.766 48.469 -6.387 1 96.81 64 ASN A O 1
ATOM 510 N N . ASN A 1 65 ? -12.359 49.125 -4.375 1 95.81 65 ASN A N 1
ATOM 511 C CA . ASN A 1 65 ? -13.773 49.188 -4.012 1 95.81 65 ASN A CA 1
ATOM 512 C C . ASN A 1 65 ? -14.234 50.625 -3.766 1 95.81 65 ASN A C 1
ATOM 514 O O . ASN A 1 65 ? -15.32 50.844 -3.229 1 95.81 65 ASN A O 1
ATOM 518 N N . ASN A 1 66 ? -13.438 51.594 -4.082 1 94.88 66 ASN A N 1
ATOM 519 C CA . ASN A 1 66 ? -13.727 53.031 -3.992 1 94.88 66 ASN A CA 1
ATOM 520 C C . ASN A 1 66 ? -14.195 53.406 -2.594 1 94.88 66 ASN A C 1
ATOM 522 O O . ASN A 1 66 ? -15.227 54.062 -2.441 1 94.88 66 ASN A O 1
ATOM 526 N N . LEU A 1 67 ? -13.492 52.969 -1.623 1 95.56 67 LEU A N 1
ATOM 527 C CA . LEU A 1 67 ? -13.828 53.281 -0.236 1 95.56 67 LEU A CA 1
ATOM 528 C C . LEU A 1 67 ? -13.023 54.469 0.267 1 95.56 67 LEU A C 1
ATOM 530 O O . LEU A 1 67 ? -11.938 54.75 -0.252 1 95.56 67 LEU A O 1
ATOM 534 N N . ASP A 1 68 ? -13.602 55.156 1.256 1 93.31 68 ASP A N 1
ATOM 535 C CA . ASP A 1 68 ? -12.852 56.125 2.041 1 93.31 68 ASP A CA 1
ATOM 536 C C . ASP A 1 68 ? -12.188 55.438 3.246 1 93.31 68 ASP A C 1
ATOM 538 O O . ASP A 1 68 ? -12.727 54.5 3.814 1 93.31 68 ASP A O 1
ATOM 542 N N . GLY A 1 69 ? -11.062 55.938 3.605 1 89.19 69 GLY A N 1
ATOM 543 C CA . GLY A 1 69 ? -10.344 55.406 4.742 1 89.19 69 GLY A CA 1
ATOM 544 C C . GLY A 1 69 ? -11.211 55.281 5.984 1 89.19 69 GLY A C 1
ATOM 545 O O . GLY A 1 69 ? -11.047 54.344 6.773 1 89.19 69 GLY A O 1
ATOM 546 N N . GLY A 1 70 ? -12.062 56.219 6.156 1 92.06 70 GLY A N 1
ATOM 547 C CA . GLY A 1 70 ? -12.938 56.219 7.316 1 92.06 70 GLY A CA 1
ATOM 548 C C . GLY A 1 70 ? -14.008 55.156 7.285 1 92.06 70 GLY A C 1
ATOM 549 O O . GLY A 1 70 ? -14.641 54.875 8.305 1 92.06 70 GLY A O 1
ATOM 550 N N . ASP A 1 71 ? -14.203 54.5 6.176 1 95.62 71 ASP A N 1
ATOM 551 C CA . ASP A 1 71 ? -15.172 53.438 6.047 1 95.62 71 ASP A CA 1
ATOM 552 C C . ASP A 1 71 ? -14.695 52.188 6.789 1 95.62 71 ASP A C 1
ATOM 554 O O . ASP A 1 71 ? -15.5 51.312 7.141 1 95.62 71 ASP A O 1
ATOM 558 N N . ILE A 1 72 ? -13.406 52.062 6.941 1 97.88 72 ILE A N 1
ATOM 559 C CA . ILE A 1 72 ? -12.836 50.938 7.656 1 97.88 72 ILE A CA 1
ATOM 560 C C . ILE A 1 72 ? -12.789 51.219 9.156 1 97.88 72 ILE A C 1
ATOM 562 O O . ILE A 1 72 ? -12.031 52.094 9.602 1 97.88 72 ILE A O 1
ATOM 566 N N . LYS A 1 73 ? -13.5 50.438 9.953 1 97.88 73 LYS A N 1
ATOM 567 C CA . LYS A 1 73 ? -13.633 50.719 11.375 1 97.88 73 LYS A CA 1
ATOM 568 C C . LYS A 1 73 ? -12.625 49.906 12.188 1 97.88 73 LYS A C 1
ATOM 570 O O . LYS A 1 73 ? -12.156 50.375 13.242 1 97.88 73 LYS A O 1
ATOM 575 N N . GLY A 1 74 ? -12.32 48.75 11.688 1 98.44 74 GLY A N 1
ATOM 576 C CA . GLY A 1 74 ? -11.422 47.906 12.445 1 98.44 74 GLY A CA 1
ATOM 577 C C . GLY A 1 74 ? -10.672 46.906 11.57 1 98.44 74 GLY A C 1
ATOM 578 O O . GLY A 1 74 ? -11.156 46.531 10.508 1 98.44 74 GLY A O 1
ATOM 579 N N . ILE A 1 75 ? -9.508 46.5 12.008 1 98.75 75 ILE A N 1
ATOM 580 C CA . ILE A 1 75 ? -8.656 45.5 11.383 1 98.75 75 ILE A CA 1
ATOM 581 C C . ILE A 1 75 ? -8.141 44.5 12.438 1 98.75 75 ILE A C 1
ATOM 583 O O . ILE A 1 75 ? -7.801 44.906 13.547 1 98.75 75 ILE A O 1
ATOM 587 N N . SER A 1 76 ? -8.164 43.281 12.18 1 98.75 76 SER A N 1
ATOM 588 C CA . SER A 1 76 ? -7.5 42.281 13.008 1 98.75 76 SER A CA 1
ATOM 589 C C . SER A 1 76 ? -6.711 41.281 12.156 1 98.75 76 SER A C 1
ATOM 591 O O . SER A 1 76 ? -6.652 41.438 10.93 1 98.75 76 SER A O 1
ATOM 593 N N . PHE A 1 77 ? -6.035 40.312 12.891 1 98.38 77 PHE A N 1
ATOM 594 C CA . PHE A 1 77 ? -5.047 39.5 12.211 1 98.38 77 PHE A CA 1
ATOM 595 C C . PHE A 1 77 ? -5.188 38.031 12.625 1 98.38 77 PHE A C 1
ATOM 597 O O . PHE A 1 77 ? -5.418 37.75 13.797 1 98.38 77 PHE A O 1
ATOM 604 N N . SER A 1 78 ? -5.152 37.188 11.641 1 98.44 78 SER A N 1
ATOM 605 C CA . SER A 1 78 ? -4.746 35.812 11.805 1 98.44 78 SER A CA 1
ATOM 606 C C . SER A 1 78 ? -3.336 35.562 11.273 1 98.44 78 SER A C 1
ATOM 608 O O . SER A 1 78 ? -2.902 36.25 10.336 1 98.44 78 SER A O 1
ATOM 610 N N . GLY A 1 79 ? -2.623 34.656 11.898 1 97.69 79 GLY A N 1
ATOM 611 C CA . GLY A 1 79 ? -1.281 34.438 11.391 1 97.69 79 GLY A CA 1
ATOM 612 C C . GLY A 1 79 ? -0.749 33.031 11.688 1 97.69 79 GLY A C 1
ATOM 613 O O . GLY A 1 79 ? -1.118 32.438 12.695 1 97.69 79 GLY A O 1
ATOM 614 N N . GLN A 1 80 ? 0.169 32.625 10.797 1 96.62 80 GLN A N 1
ATOM 615 C CA . GLN A 1 80 ? 0.881 31.391 11.031 1 96.62 80 GLN A CA 1
ATOM 616 C C . GLN A 1 80 ? 1.536 31.375 12.406 1 96.62 80 GLN A C 1
ATOM 618 O O . GLN A 1 80 ? 2.055 32.375 12.867 1 96.62 80 GLN A O 1
ATOM 623 N N . MET A 1 81 ? 1.48 30.188 13.023 1 96.81 81 MET A N 1
ATOM 624 C CA . MET A 1 81 ? 1.976 30.031 14.391 1 96.81 81 MET A CA 1
ATOM 625 C C . MET A 1 81 ? 3.457 29.656 14.391 1 96.81 81 MET A C 1
ATOM 627 O O . MET A 1 81 ? 4.016 29.312 13.352 1 96.81 81 MET A O 1
ATOM 631 N N . HIS A 1 82 ? 4.09 29.828 15.523 1 97 82 HIS A N 1
ATOM 632 C CA . HIS A 1 82 ? 5.34 29.188 15.914 1 97 82 HIS A CA 1
ATOM 633 C C . HIS A 1 82 ? 6.539 29.875 15.273 1 97 82 HIS A C 1
ATOM 635 O O . HIS A 1 82 ? 7.688 29.578 15.625 1 97 82 HIS A O 1
ATOM 641 N N . GLY A 1 83 ? 6.379 30.812 14.336 1 97.31 83 GLY A N 1
ATOM 642 C CA . GLY A 1 83 ? 7.508 31.484 13.727 1 97.31 83 GLY A CA 1
ATOM 643 C C . GLY A 1 83 ? 8.344 32.281 14.727 1 97.31 83 GLY A C 1
ATOM 644 O O . GLY A 1 83 ? 7.914 32.5 15.859 1 97.31 83 GLY A O 1
ATOM 645 N N . LEU A 1 84 ? 9.547 32.656 14.273 1 98.62 84 LEU A N 1
ATOM 646 C CA . LEU A 1 84 ? 10.438 33.438 15.125 1 98.62 84 LEU A CA 1
ATOM 647 C C . LEU A 1 84 ? 10.945 34.656 14.398 1 98.62 84 LEU A C 1
ATOM 649 O O . LEU A 1 84 ? 11.695 34.562 13.43 1 98.62 84 LEU A O 1
ATOM 653 N N . VAL A 1 85 ? 10.523 35.812 14.844 1 98.75 85 VAL A N 1
ATOM 654 C CA . VAL A 1 85 ? 11.078 37.094 14.43 1 98.75 85 VAL A CA 1
ATOM 655 C C . VAL A 1 85 ? 11.898 37.719 15.57 1 98.75 85 VAL A C 1
ATOM 657 O O . VAL A 1 85 ? 11.344 38.156 16.562 1 98.75 85 VAL A O 1
ATOM 660 N N . LEU A 1 86 ? 13.195 37.719 15.422 1 98.62 86 LEU A N 1
ATOM 661 C CA . LEU A 1 86 ? 14.062 38.281 16.438 1 98.62 86 LEU A CA 1
ATOM 662 C C . LEU A 1 86 ? 14.352 39.75 16.125 1 98.62 86 LEU A C 1
ATOM 664 O O . LEU A 1 86 ? 14.734 40.094 15.008 1 98.62 86 LEU A O 1
ATOM 668 N N . LEU A 1 87 ? 14.164 40.562 17.141 1 98.62 87 LEU A N 1
ATOM 669 C CA . LEU A 1 87 ? 14.297 42 16.953 1 98.62 87 LEU A CA 1
ATOM 670 C C . LEU A 1 87 ? 15.406 42.594 17.828 1 98.62 87 LEU A C 1
ATOM 672 O O . LEU A 1 87 ? 15.594 42.125 18.969 1 98.62 87 LEU A O 1
ATOM 676 N N . ASP A 1 88 ? 16.094 43.625 17.328 1 98.06 88 ASP A N 1
ATOM 677 C CA . ASP A 1 88 ? 17.109 44.312 18.109 1 98.06 88 ASP A CA 1
ATOM 678 C C . ASP A 1 88 ? 16.484 45.438 18.953 1 98.06 88 ASP A C 1
ATOM 680 O O . ASP A 1 88 ? 15.258 45.469 19.109 1 98.06 88 ASP A O 1
ATOM 684 N N . GLY A 1 89 ? 17.297 46.25 19.531 1 96.31 89 GLY A N 1
ATOM 685 C CA . GLY A 1 89 ? 16.828 47.312 20.406 1 96.31 89 GLY A CA 1
ATOM 686 C C . GLY A 1 89 ? 15.969 48.344 19.703 1 96.31 89 GLY A C 1
ATOM 687 O O . GLY A 1 89 ? 15.133 48.969 20.344 1 96.31 89 GLY A O 1
ATOM 688 N N . ASP A 1 90 ? 16.141 48.5 18.391 1 95.81 90 ASP A N 1
ATOM 689 C CA . ASP A 1 90 ? 15.352 49.406 17.578 1 95.81 90 ASP A CA 1
ATOM 690 C C . ASP A 1 90 ? 14.18 48.688 16.906 1 95.81 90 ASP A C 1
ATOM 692 O O . ASP A 1 90 ? 13.508 49.25 16.031 1 95.81 90 ASP A O 1
ATOM 696 N N . HIS A 1 91 ? 14 47.438 17.266 1 96.12 91 HIS A N 1
ATOM 697 C CA . HIS A 1 91 ? 12.938 46.562 16.797 1 96.12 91 HIS A CA 1
ATOM 698 C C . HIS A 1 91 ? 13.062 46.281 15.305 1 96.12 91 HIS A C 1
ATOM 700 O O . HIS A 1 91 ? 12.055 46.219 14.594 1 96.12 91 HIS A O 1
ATOM 706 N N . ASN A 1 92 ? 14.297 46.281 14.867 1 97.12 92 ASN A N 1
ATOM 707 C CA . ASN A 1 92 ? 14.594 45.781 13.523 1 97.12 92 ASN A CA 1
ATOM 708 C C . ASN A 1 92 ? 14.867 44.281 13.531 1 97.12 92 ASN A C 1
ATOM 710 O O . ASN A 1 92 ? 15.516 43.75 14.445 1 97.12 92 ASN A O 1
ATOM 714 N N . PRO A 1 93 ? 14.289 43.625 12.5 1 98.38 93 PRO A N 1
ATOM 715 C CA . PRO A 1 93 ? 14.609 42.188 12.438 1 98.38 93 PRO A CA 1
ATOM 716 C C . PRO A 1 93 ? 16.109 41.938 12.312 1 98.38 93 PRO A C 1
ATOM 718 O O . PRO A 1 93 ? 16.797 42.594 11.539 1 98.38 93 PRO A O 1
ATOM 721 N N . LEU A 1 94 ? 16.625 40.969 13.031 1 98.5 94 LEU A N 1
ATOM 722 C CA . LEU A 1 94 ? 18.047 40.656 13.078 1 98.5 94 LEU A CA 1
ATOM 723 C C . LEU A 1 94 ? 18.422 39.625 12.008 1 98.5 94 LEU A C 1
ATOM 725 O O . LEU A 1 94 ? 19.594 39.5 11.664 1 98.5 94 LEU A O 1
ATOM 729 N N . ARG A 1 95 ? 17.5 38.938 11.492 1 97.75 95 ARG A N 1
ATOM 730 C CA . ARG A 1 95 ? 17.594 37.906 10.484 1 97.75 95 ARG A CA 1
ATOM 731 C C . ARG A 1 95 ? 16.234 37.594 9.875 1 97.75 95 ARG A C 1
ATOM 733 O O . ARG A 1 95 ? 15.219 38.125 10.305 1 97.75 95 ARG A O 1
ATOM 740 N N . ARG A 1 96 ? 16.234 36.781 8.82 1 97.5 96 ARG A N 1
ATOM 741 C CA . ARG A 1 96 ? 14.977 36.25 8.328 1 97.5 96 ARG A CA 1
ATOM 742 C C . ARG A 1 96 ? 14.266 35.438 9.414 1 97.5 96 ARG A C 1
ATOM 744 O O . ARG A 1 96 ? 14.922 34.812 10.25 1 97.5 96 ARG A O 1
ATOM 751 N N . ALA A 1 97 ? 12.969 35.531 9.406 1 98.69 97 ALA A N 1
ATOM 752 C CA . ALA A 1 97 ? 12.172 34.75 10.359 1 98.69 97 ALA A CA 1
ATOM 753 C C . ALA A 1 97 ? 12.289 33.25 10.086 1 98.69 97 ALA A C 1
ATOM 755 O O . ALA A 1 97 ? 12.266 32.812 8.922 1 98.69 97 ALA A O 1
ATOM 756 N N . ILE A 1 98 ? 12.484 32.438 11.117 1 97.94 98 ILE A N 1
ATOM 757 C CA . ILE A 1 98 ? 12.422 30.969 11 1 97.94 98 ILE A CA 1
ATOM 758 C C . ILE A 1 98 ? 10.977 30.5 11.148 1 97.94 98 ILE A C 1
ATOM 760 O O . ILE A 1 98 ? 10.312 30.828 12.133 1 97.94 98 ILE A O 1
ATOM 764 N N . LEU A 1 99 ? 10.523 29.703 10.203 1 97.19 99 LEU A N 1
ATOM 765 C CA . LEU A 1 99 ? 9.094 29.438 10.102 1 97.19 99 LEU A CA 1
ATOM 766 C C . LEU A 1 99 ? 8.727 28.141 10.805 1 97.19 99 LEU A C 1
ATOM 768 O O . LEU A 1 99 ? 9.609 27.406 11.25 1 97.19 99 LEU A O 1
ATOM 772 N N . TRP A 1 100 ? 7.402 27.875 10.93 1 94.62 100 TRP A N 1
ATOM 773 C CA . TRP A 1 100 ? 6.828 26.75 11.664 1 94.62 100 TRP A CA 1
ATOM 774 C C . TRP A 1 100 ? 7.234 25.422 11.031 1 94.62 100 TRP A C 1
ATOM 776 O O . TRP A 1 100 ? 7.316 24.406 11.711 1 94.62 100 TRP A O 1
ATOM 786 N N . ASN A 1 101 ? 7.469 25.375 9.727 1 87.75 101 ASN A N 1
ATOM 787 C CA . ASN A 1 101 ? 7.746 24.141 9.023 1 87.75 101 ASN A CA 1
ATOM 788 C C . ASN A 1 101 ? 9.242 23.906 8.852 1 87.75 101 ASN A C 1
ATOM 790 O O . ASN A 1 101 ? 9.664 23.125 7.996 1 87.75 101 ASN A O 1
ATOM 794 N N . ASP A 1 102 ? 10.055 24.703 9.602 1 91.94 102 ASP A N 1
ATOM 795 C CA . ASP A 1 102 ? 11.5 24.5 9.695 1 91.94 102 ASP A CA 1
ATOM 796 C C . ASP A 1 102 ? 11.82 23.328 10.625 1 91.94 102 ASP A C 1
ATOM 798 O O . ASP A 1 102 ? 11.219 23.203 11.688 1 91.94 102 ASP A O 1
ATOM 802 N N . THR A 1 103 ? 12.727 22.453 10.211 1 86.31 103 THR A N 1
ATOM 803 C CA . THR A 1 103 ? 12.977 21.234 10.992 1 86.31 103 THR A CA 1
ATOM 804 C C . THR A 1 103 ? 14.422 21.188 11.477 1 86.31 103 THR A C 1
ATOM 806 O O . THR A 1 103 ? 14.93 20.125 11.828 1 86.31 103 THR A O 1
ATOM 809 N N . ARG A 1 104 ? 15.156 22.266 11.555 1 90.06 104 ARG A N 1
ATOM 810 C CA . ARG A 1 104 ? 16.578 22.297 11.844 1 90.06 104 ARG A CA 1
ATOM 811 C C . ARG A 1 104 ? 16.844 22.062 13.328 1 90.06 104 ARG A C 1
ATOM 813 O O . ARG A 1 104 ? 17.984 21.797 13.734 1 90.06 104 ARG A O 1
ATOM 820 N N . THR A 1 105 ? 15.758 21.953 14.102 1 94.94 105 THR A N 1
ATOM 821 C CA . THR A 1 105 ? 15.961 22.109 15.539 1 94.94 105 THR A CA 1
ATOM 822 C C . THR A 1 105 ? 15.742 20.781 16.266 1 94.94 105 THR A C 1
ATOM 824 O O . THR A 1 105 ? 15.258 20.766 17.391 1 94.94 105 THR A O 1
ATOM 827 N N . SER A 1 106 ? 16.016 19.719 15.648 1 89.44 106 SER A N 1
ATOM 828 C CA . SER A 1 106 ? 15.82 18.406 16.25 1 89.44 106 SER A CA 1
ATOM 829 C C . SER A 1 106 ? 16.641 18.234 17.516 1 89.44 106 SER A C 1
ATOM 831 O O . SER A 1 106 ? 16.188 17.625 18.484 1 89.44 106 SER A O 1
ATOM 833 N N . ARG A 1 107 ? 17.938 18.656 17.531 1 91.69 107 ARG A N 1
ATOM 834 C CA . ARG A 1 107 ? 18.797 18.562 18.703 1 91.69 107 ARG A CA 1
ATOM 835 C C . ARG A 1 107 ? 18.266 19.391 19.859 1 91.69 107 ARG A C 1
ATOM 837 O O . ARG A 1 107 ? 18.328 18.969 21.016 1 91.69 107 ARG A O 1
ATOM 844 N N . GLU A 1 108 ? 17.734 20.578 19.531 1 96.94 108 GLU A N 1
ATOM 845 C CA . GLU A 1 108 ? 17.188 21.469 20.547 1 96.94 108 GLU A CA 1
ATOM 846 C C . GLU A 1 108 ? 15.938 20.875 21.172 1 96.94 108 GLU A C 1
ATOM 848 O O . GLU A 1 108 ? 15.688 21.078 22.375 1 96.94 108 GLU A O 1
ATOM 853 N N . VAL A 1 109 ? 15.133 20.234 20.406 1 95.06 109 VAL A N 1
ATOM 854 C CA . VAL A 1 109 ? 13.938 19.578 20.938 1 95.06 109 VAL A CA 1
ATOM 855 C C . VAL A 1 109 ? 14.328 18.578 22.016 1 95.06 109 VAL A C 1
ATOM 857 O O . VAL A 1 109 ? 13.734 18.547 23.094 1 95.06 109 VAL A O 1
ATOM 860 N N . LYS A 1 110 ? 15.352 17.797 21.75 1 93.88 110 LYS A N 1
ATOM 861 C CA . LYS A 1 110 ? 15.844 16.828 22.734 1 93.88 110 LYS A CA 1
ATOM 862 C C . LYS A 1 110 ? 16.391 17.531 23.969 1 93.88 110 LYS A C 1
ATOM 864 O O . LYS A 1 110 ? 16.172 17.078 25.094 1 93.88 110 LYS A O 1
ATOM 869 N N . GLU A 1 111 ? 17.047 18.594 23.734 1 96.44 111 GLU A N 1
ATOM 870 C CA . GLU A 1 111 ? 17.609 19.359 24.828 1 96.44 111 GLU A CA 1
ATOM 871 C C . GLU A 1 111 ? 16.5 19.906 25.75 1 96.44 111 GLU A C 1
ATOM 873 O O . GLU A 1 111 ? 16.672 19.922 26.969 1 96.44 111 GLU A O 1
ATOM 878 N N . ILE A 1 112 ? 15.445 20.344 25.172 1 97.56 112 ILE A N 1
ATOM 879 C CA . ILE A 1 112 ? 14.328 20.891 25.938 1 97.56 112 ILE A CA 1
ATOM 880 C C . ILE A 1 112 ? 13.727 19.797 26.812 1 97.56 112 ILE A C 1
ATOM 882 O O . ILE A 1 112 ? 13.477 20.016 28 1 97.56 112 ILE A O 1
ATOM 886 N N . GLU A 1 113 ? 13.469 18.703 26.234 1 94.25 113 GLU A N 1
ATOM 887 C CA . GLU A 1 113 ? 12.906 17.578 26.984 1 94.25 113 GLU A CA 1
ATOM 888 C C . GLU A 1 113 ? 13.82 17.172 28.141 1 94.25 113 GLU A C 1
ATOM 890 O O . GLU A 1 113 ? 13.344 16.859 29.234 1 94.25 113 GLU A O 1
ATOM 895 N N . GLU A 1 114 ? 15.109 17.203 27.906 1 94.88 114 GLU A N 1
ATOM 896 C CA . GLU A 1 114 ? 16.078 16.797 28.906 1 94.88 114 GLU A CA 1
ATOM 897 C C . GLU A 1 114 ? 16.188 17.844 30.016 1 94.88 114 GLU A C 1
ATOM 899 O O . GLU A 1 114 ? 16.297 17.5 31.188 1 94.88 114 GLU A O 1
ATOM 904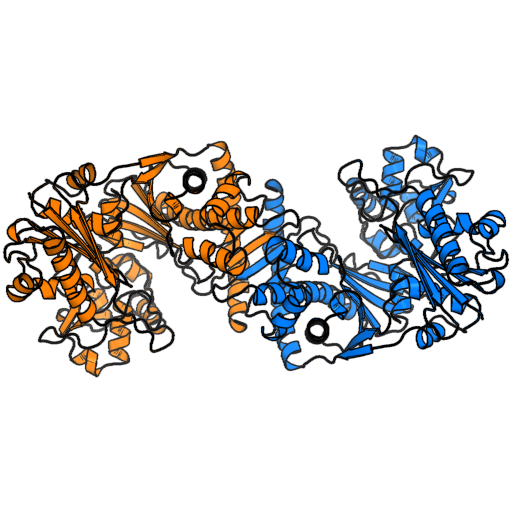 N N . ALA A 1 115 ? 16.172 19.031 29.656 1 96 115 ALA A N 1
ATOM 905 C CA . ALA A 1 115 ? 16.422 20.125 30.609 1 96 115 ALA A CA 1
ATOM 906 C C . ALA A 1 115 ? 15.195 20.375 31.484 1 96 115 ALA A C 1
ATOM 908 O O . ALA A 1 115 ? 15.32 20.578 32.688 1 96 115 ALA A O 1
ATOM 909 N N . VAL A 1 116 ? 14.062 20.484 30.922 1 95.81 116 VAL A N 1
ATOM 910 C CA . VAL A 1 116 ? 12.844 20.844 31.641 1 95.81 116 VAL A CA 1
ATOM 911 C C . VAL A 1 116 ? 12.156 19.578 32.156 1 95.81 116 VAL A C 1
ATOM 913 O O . VAL A 1 116 ? 11.539 19.578 33.219 1 95.81 116 VAL A O 1
ATOM 916 N N . GLY A 1 117 ? 12.32 18.469 31.422 1 94.44 117 GLY A N 1
ATOM 917 C CA . GLY A 1 117 ? 11.555 17.266 31.672 1 94.44 117 GLY A CA 1
ATOM 918 C C . GLY A 1 117 ? 10.211 17.234 30.984 1 94.44 117 GLY A C 1
ATOM 919 O O . GLY A 1 117 ? 9.508 18.25 30.953 1 94.44 117 GLY A O 1
ATOM 920 N N . GLN A 1 118 ? 9.875 16.156 30.484 1 93 118 GLN A N 1
ATOM 921 C CA . GLN A 1 118 ? 8.672 16.016 29.672 1 93 118 GLN A CA 1
ATOM 922 C C . GLN A 1 118 ? 7.418 16.312 30.484 1 93 118 GLN A C 1
ATOM 924 O O . GLN A 1 118 ? 6.547 17.062 30.047 1 93 118 GLN A O 1
ATOM 929 N N . GLU A 1 119 ? 7.312 15.711 31.609 1 95.12 119 GLU A N 1
ATOM 930 C CA . GLU A 1 119 ? 6.121 15.875 32.438 1 95.12 119 GLU A CA 1
ATOM 931 C C . GLU A 1 119 ? 5.957 17.328 32.906 1 95.12 119 GLU A C 1
ATOM 933 O O . GLU A 1 119 ? 4.844 17.859 32.906 1 95.12 119 GLU A O 1
ATOM 938 N N . LYS A 1 120 ? 7.055 17.922 33.281 1 96 120 LYS A N 1
ATOM 939 C CA . LYS A 1 120 ? 7.012 19.312 33.719 1 96 120 LYS A CA 1
ATOM 940 C C . LYS A 1 120 ? 6.609 20.234 32.562 1 96 120 LYS A C 1
ATOM 942 O O . LYS A 1 120 ? 5.855 21.188 32.75 1 96 120 LYS A O 1
ATOM 947 N N . LEU A 1 121 ? 7.102 19.969 31.406 1 96.31 121 LEU A N 1
ATOM 948 C CA . LEU A 1 121 ? 6.754 20.75 30.234 1 96.31 121 LEU A CA 1
ATOM 949 C C . LEU A 1 121 ? 5.258 20.656 29.938 1 96.31 121 LEU A C 1
ATOM 951 O O . LEU A 1 121 ? 4.621 21.656 29.609 1 96.31 121 LEU A O 1
ATOM 955 N N . TRP A 1 122 ? 4.707 19.406 30.031 1 95.88 122 TRP A N 1
ATOM 956 C CA . TRP A 1 122 ? 3.275 19.219 29.828 1 95.88 122 TRP A CA 1
ATOM 957 C C . TRP A 1 122 ? 2.463 19.984 30.859 1 95.88 122 TRP A C 1
ATOM 959 O O . TRP A 1 122 ? 1.396 20.516 30.547 1 95.88 122 TRP A O 1
ATOM 969 N N . GLU A 1 123 ? 2.965 20.016 32 1 96.38 123 GLU A N 1
ATOM 970 C CA . GLU A 1 123 ? 2.26 20.719 33.094 1 96.38 123 GLU A CA 1
ATOM 971 C C . GLU A 1 123 ? 2.236 22.219 32.844 1 96.38 123 GLU A C 1
ATOM 973 O O . GLU A 1 123 ? 1.226 22.875 33.094 1 96.38 123 GLU A O 1
ATOM 978 N N . ILE A 1 124 ? 3.316 22.734 32.406 1 97.31 124 ILE A N 1
ATOM 979 C CA . ILE A 1 124 ? 3.469 24.172 32.25 1 97.31 124 ILE A CA 1
ATOM 980 C C . ILE A 1 124 ? 2.838 24.641 30.938 1 97.31 124 ILE A C 1
ATOM 982 O O . ILE A 1 124 ? 1.965 25.5 30.938 1 97.31 124 ILE A O 1
ATOM 986 N N . THR A 1 125 ? 3.25 24.016 29.875 1 97.56 125 THR A N 1
ATOM 987 C CA . THR A 1 125 ? 2.9 24.516 28.562 1 97.56 125 THR A CA 1
ATOM 988 C C . THR A 1 125 ? 1.758 23.703 27.953 1 97.56 125 THR A C 1
ATOM 990 O O . THR A 1 125 ? 1.148 24.125 26.969 1 97.56 125 THR A O 1
ATOM 993 N N . LYS A 1 126 ? 1.477 22.531 28.469 1 97 126 LYS A N 1
ATOM 994 C CA . LYS A 1 126 ? 0.452 21.594 28.031 1 97 126 LYS A CA 1
ATOM 995 C C . LYS A 1 126 ? 0.841 20.922 26.719 1 97 126 LYS A C 1
ATOM 997 O O . LYS A 1 126 ? 0.032 20.219 26.094 1 97 126 LYS A O 1
ATOM 1002 N N . ASN A 1 127 ? 2.09 21.109 26.266 1 96 127 ASN A N 1
ATOM 1003 C CA . ASN A 1 127 ? 2.5 20.609 24.953 1 96 127 ASN A CA 1
ATOM 1004 C C . ASN A 1 127 ? 3.887 19.969 25 1 96 127 ASN A C 1
ATOM 1006 O O . ASN A 1 127 ? 4.699 20.312 25.859 1 96 127 ASN A O 1
ATOM 1010 N N . SER A 1 128 ? 4.137 19.031 24.109 1 94.12 128 SER A N 1
ATOM 1011 C CA . SER A 1 128 ? 5.484 18.516 23.859 1 94.12 128 SER A CA 1
ATOM 1012 C C . SER A 1 128 ? 6.254 19.422 22.906 1 94.12 128 SER A C 1
ATOM 1014 O O . SER A 1 128 ? 5.656 20.094 22.078 1 94.12 128 SER A O 1
ATOM 1016 N N . PRO A 1 129 ? 7.566 19.391 23.078 1 94.38 129 PRO A N 1
ATOM 1017 C CA . PRO A 1 129 ? 8.352 20.188 22.125 1 94.38 129 PRO A CA 1
ATOM 1018 C C . PRO A 1 129 ? 8.375 19.578 20.734 1 94.38 129 PRO A C 1
ATOM 1020 O O . PRO A 1 129 ? 8.422 18.359 20.578 1 94.38 129 PRO A O 1
ATOM 1023 N N . LEU A 1 130 ? 8.258 20.453 19.766 1 91.94 130 LEU A N 1
ATOM 1024 C CA . LEU A 1 130 ? 8.391 20.078 18.359 1 91.94 130 LEU A CA 1
ATOM 1025 C C . LEU A 1 130 ? 9.359 21.031 17.641 1 91.94 130 LEU A C 1
ATOM 1027 O O . LEU A 1 130 ? 9.539 22.172 18.062 1 91.94 130 LEU A O 1
ATOM 1031 N N . GLU A 1 131 ? 9.992 20.547 16.562 1 90.69 131 GLU A N 1
ATOM 1032 C CA . GLU A 1 131 ? 10.984 21.328 15.828 1 90.69 131 GLU A CA 1
ATOM 1033 C C . GLU A 1 131 ? 10.398 22.656 15.367 1 90.69 131 GLU A C 1
ATOM 1035 O O . GLU A 1 131 ? 11.094 23.672 15.359 1 90.69 131 GLU A O 1
ATOM 1040 N N . GLY A 1 132 ? 9.117 22.625 15.062 1 92.69 132 GLY A N 1
ATOM 1041 C CA . GLY A 1 132 ? 8.508 23.812 14.469 1 92.69 132 GLY A CA 1
ATOM 1042 C C . GLY A 1 132 ? 8.133 24.875 15.484 1 92.69 132 GLY A C 1
ATOM 1043 O O . GLY A 1 132 ? 7.867 26.016 15.133 1 92.69 132 GLY A O 1
ATOM 1044 N N . PHE A 1 133 ? 8.203 24.578 16.75 1 96.62 133 PHE A N 1
ATOM 1045 C CA . PHE A 1 133 ? 7.812 25.531 17.781 1 96.62 133 PHE A CA 1
ATOM 1046 C C . PHE A 1 133 ? 8.875 26.609 17.938 1 96.62 133 PHE A C 1
ATOM 1048 O O . PHE A 1 133 ? 9.992 26.469 17.438 1 96.62 133 PHE A O 1
ATOM 1055 N N . THR A 1 134 ? 8.609 27.656 18.609 1 98.56 134 THR A N 1
ATOM 1056 C CA . THR A 1 134 ? 9.414 28.859 18.672 1 98.56 134 THR A CA 1
ATOM 1057 C C . THR A 1 134 ? 10.625 28.672 19.578 1 98.56 134 THR A C 1
ATOM 1059 O O . THR A 1 134 ? 11.742 29.062 19.234 1 98.56 134 THR A O 1
ATOM 1062 N N . LEU A 1 135 ? 10.438 28.047 20.734 1 98.62 135 LEU A N 1
ATOM 1063 C CA . LEU A 1 135 ? 11.516 27.891 21.703 1 98.62 135 LEU A CA 1
ATOM 1064 C C . LEU A 1 135 ? 12.695 27.141 21.109 1 98.62 135 LEU A C 1
ATOM 1066 O O . LEU A 1 135 ? 13.844 27.578 21.219 1 98.62 135 LEU A O 1
ATOM 1070 N N . PRO A 1 136 ? 12.43 26 20.453 1 98.12 136 PRO A N 1
ATOM 1071 C CA . PRO A 1 136 ? 13.578 25.328 19.844 1 98.12 136 PRO A CA 1
ATOM 1072 C C . PRO A 1 136 ? 14.344 26.219 18.875 1 98.12 136 PRO A C 1
ATOM 1074 O O . PRO A 1 136 ? 15.57 26.125 18.781 1 98.12 136 PRO A O 1
ATOM 1077 N N . LYS A 1 137 ? 13.688 27.094 18.203 1 98.44 137 LYS A N 1
ATOM 1078 C CA . LYS A 1 137 ? 14.32 28 17.25 1 98.44 137 LYS A CA 1
ATOM 1079 C C . LYS A 1 137 ? 15.18 29.031 17.984 1 98.44 137 LYS A C 1
ATOM 1081 O O . LYS A 1 137 ? 16.266 29.391 17.531 1 98.44 137 LYS A O 1
ATOM 1086 N N . ILE A 1 138 ? 14.688 29.562 19.031 1 98.69 138 ILE A N 1
ATOM 1087 C CA . ILE A 1 138 ? 15.445 30.516 19.844 1 98.69 138 ILE A CA 1
ATOM 1088 C C . ILE A 1 138 ? 16.734 29.859 20.328 1 98.69 138 ILE A C 1
ATOM 1090 O O . ILE A 1 138 ? 17.812 30.453 20.234 1 98.69 138 ILE A O 1
ATOM 1094 N N . LEU A 1 139 ? 16.594 28.625 20.797 1 98.62 139 LEU A N 1
ATOM 1095 C CA . LEU A 1 139 ? 17.766 27.906 21.297 1 98.62 139 LEU A CA 1
ATOM 1096 C C . LEU A 1 139 ? 18.75 27.641 20.172 1 98.62 139 LEU A C 1
ATOM 1098 O O . LEU A 1 139 ? 19.969 27.688 20.375 1 98.62 139 LEU A O 1
ATOM 1102 N N . TRP A 1 140 ? 18.219 27.328 19.031 1 98.31 140 TRP A N 1
ATOM 1103 C CA . TRP A 1 140 ? 19.078 27.125 17.875 1 98.31 140 TRP A CA 1
ATOM 1104 C C . TRP A 1 140 ? 19.875 28.391 17.562 1 98.31 140 TRP A C 1
ATOM 1106 O O . TRP A 1 140 ? 21.094 28.328 17.359 1 98.31 140 TRP A O 1
ATOM 1116 N N . VAL A 1 141 ? 19.266 29.562 17.547 1 98.5 141 VAL A N 1
ATOM 1117 C CA . VAL A 1 141 ? 19.938 30.828 17.234 1 98.5 141 VAL A CA 1
ATOM 1118 C C . VAL A 1 141 ? 20.953 31.141 18.328 1 98.5 141 VAL A C 1
ATOM 1120 O O . VAL A 1 141 ? 22.078 31.578 18.031 1 98.5 141 VAL A O 1
ATOM 1123 N N . LYS A 1 142 ? 20.531 30.922 19.516 1 98.19 142 LYS A N 1
ATOM 1124 C CA . LYS A 1 142 ? 21.438 31.156 20.641 1 98.19 142 LYS A CA 1
ATOM 1125 C C . LYS A 1 142 ? 22.719 30.359 20.484 1 98.19 142 LYS A C 1
ATOM 1127 O O . LYS A 1 142 ? 23.812 30.859 20.797 1 98.19 142 LYS A O 1
ATOM 1132 N N . LYS A 1 143 ? 22.641 29.188 20.016 1 97.75 143 LYS A N 1
ATOM 1133 C CA . LYS A 1 143 ? 23.766 28.266 19.906 1 97.75 143 LYS A CA 1
ATOM 1134 C C . LYS A 1 143 ? 24.547 28.5 18.625 1 97.75 143 LYS A C 1
ATOM 1136 O O . LYS A 1 143 ? 25.781 28.5 18.625 1 97.75 143 LYS A O 1
ATOM 1141 N N . HIS A 1 144 ? 23.906 28.703 17.5 1 97.5 144 HIS A N 1
ATOM 1142 C CA . HIS A 1 144 ? 24.547 28.672 16.188 1 97.5 144 HIS A CA 1
ATOM 1143 C C . HIS A 1 144 ? 24.812 30.062 15.664 1 97.5 144 HIS A C 1
ATOM 1145 O O . HIS A 1 144 ? 25.656 30.25 14.773 1 97.5 144 HIS A O 1
ATOM 1151 N N . GLU A 1 145 ? 24.062 31 16.203 1 97.88 145 GLU A N 1
ATOM 1152 C CA . GLU A 1 145 ? 24.25 32.406 15.828 1 97.88 145 GLU A CA 1
ATOM 1153 C C . GLU A 1 145 ? 24.297 33.281 17.062 1 97.88 145 GLU A C 1
ATOM 1155 O O . GLU A 1 145 ? 23.516 34.219 17.203 1 97.88 145 GLU A O 1
ATOM 1160 N N . PRO A 1 146 ? 25.312 33.125 17.875 1 97.75 146 PRO A N 1
ATOM 1161 C CA . PRO A 1 146 ? 25.359 33.812 19.156 1 97.75 146 PRO A CA 1
ATOM 1162 C C . PRO A 1 146 ? 25.438 35.312 19.016 1 97.75 146 PRO A C 1
ATOM 1164 O O . PRO A 1 146 ? 24.922 36.062 19.875 1 97.75 146 PRO A O 1
ATOM 1167 N N . ASP A 1 147 ? 26.031 35.875 17.953 1 98.19 147 ASP A N 1
ATOM 1168 C CA . ASP A 1 147 ? 26.109 37.312 17.734 1 98.19 147 ASP A CA 1
ATOM 1169 C C . ASP A 1 147 ? 24.734 37.875 17.453 1 98.19 147 ASP A C 1
ATOM 1171 O O . ASP A 1 147 ? 24.422 39 17.906 1 98.19 147 ASP A O 1
ATOM 1175 N N . VAL A 1 148 ? 23.984 37.188 16.734 1 98.19 148 VAL A N 1
ATOM 1176 C CA . VAL A 1 148 ? 22.625 37.594 16.453 1 98.19 148 VAL A CA 1
ATOM 1177 C C . VAL A 1 148 ? 21.797 37.594 17.734 1 98.19 148 VAL A C 1
ATOM 1179 O O . VAL A 1 148 ? 21.094 38.562 18.031 1 98.19 148 VAL A O 1
ATOM 1182 N N . PHE A 1 149 ? 21.969 36.531 18.516 1 98.25 149 PHE A N 1
ATOM 1183 C CA . PHE A 1 149 ? 21.188 36.406 19.734 1 98.25 149 PHE A CA 1
ATOM 1184 C C . PHE A 1 149 ? 21.562 37.5 20.734 1 98.25 149 PHE A C 1
ATOM 1186 O O . PHE A 1 149 ? 20.719 38.031 21.453 1 98.25 149 PHE A O 1
ATOM 1193 N N . ALA A 1 150 ? 22.812 37.781 20.766 1 97.62 150 ALA A N 1
ATOM 1194 C CA . ALA A 1 150 ? 23.297 38.781 21.703 1 97.62 150 ALA A CA 1
ATOM 1195 C C . ALA A 1 150 ? 22.656 40.156 21.438 1 97.62 150 ALA A C 1
ATOM 1197 O O . ALA A 1 150 ? 22.531 40.969 22.359 1 97.62 150 ALA A O 1
ATOM 1198 N N . ARG A 1 151 ? 22.234 40.406 20.234 1 98.06 151 ARG A N 1
ATOM 1199 C CA . ARG A 1 151 ? 21.641 41.688 19.859 1 98.06 151 ARG A CA 1
ATOM 1200 C C . ARG A 1 151 ? 20.109 41.656 19.984 1 98.06 151 ARG A C 1
ATOM 1202 O O . ARG A 1 151 ? 19.453 42.688 19.844 1 98.06 151 ARG A O 1
ATOM 1209 N N . ALA A 1 152 ? 19.562 40.5 20.297 1 98.25 152 ALA A N 1
ATOM 1210 C CA . ALA A 1 152 ? 18.109 40.344 20.359 1 98.25 152 ALA A CA 1
ATOM 1211 C C . ALA A 1 152 ? 17.547 40.938 21.641 1 98.25 152 ALA A C 1
ATOM 1213 O O . ALA A 1 152 ? 18.047 40.656 22.734 1 98.25 152 ALA A O 1
ATOM 1214 N N . GLU A 1 153 ? 16.547 41.719 21.516 1 98 153 GLU A N 1
ATOM 1215 C CA . GLU A 1 153 ? 15.922 42.375 22.672 1 98 153 GLU A CA 1
ATOM 1216 C C . GLU A 1 153 ? 14.477 41.906 22.844 1 98 153 GLU A C 1
ATOM 1218 O O . GLU A 1 153 ? 13.914 41.969 23.938 1 98 153 GLU A O 1
ATOM 1223 N N . MET A 1 154 ? 13.891 41.438 21.734 1 98.25 154 MET A N 1
ATOM 1224 C CA . MET A 1 154 ? 12.508 40.969 21.75 1 98.25 154 MET A CA 1
ATOM 1225 C C . MET A 1 154 ? 12.25 39.969 20.625 1 98.25 154 MET A C 1
ATOM 1227 O O . MET A 1 154 ? 12.961 40 19.609 1 98.25 154 MET A O 1
ATOM 1231 N N . PHE A 1 155 ? 11.359 39.094 20.812 1 98.75 155 PHE A N 1
ATOM 1232 C CA . PHE A 1 155 ? 10.898 38.312 19.688 1 98.75 155 PHE A CA 1
ATOM 1233 C C . PHE A 1 155 ? 9.398 38.469 19.484 1 98.75 155 PHE A C 1
ATOM 1235 O O . PHE A 1 155 ? 8.656 38.719 20.438 1 98.75 155 PHE A O 1
ATOM 1242 N N . LEU A 1 156 ? 8.93 38.375 18.281 1 98.69 156 LEU A N 1
ATOM 1243 C CA . LEU A 1 156 ? 7.523 38.375 17.891 1 98.69 156 LEU A CA 1
ATOM 1244 C C . LEU A 1 156 ? 7.223 37.219 16.953 1 98.69 156 LEU A C 1
ATOM 1246 O O . LEU A 1 156 ? 8.141 36.562 16.469 1 98.69 156 LEU A O 1
ATOM 1250 N N . LEU A 1 157 ? 6.004 36.906 16.812 1 98.5 157 LEU A N 1
ATOM 1251 C CA . LEU A 1 157 ? 5.543 36 15.773 1 98.5 157 LEU A CA 1
ATOM 1252 C C . LEU A 1 157 ? 5.098 36.75 14.523 1 98.5 157 LEU A C 1
ATOM 1254 O O . LEU A 1 157 ? 4.922 37.969 14.57 1 98.5 157 LEU A O 1
ATOM 1258 N N . PRO A 1 158 ? 4.887 36.125 13.43 1 98.38 158 PRO A N 1
ATOM 1259 C CA . PRO A 1 158 ? 4.73 36.781 12.133 1 98.38 158 PRO A CA 1
ATOM 1260 C C . PRO A 1 158 ? 3.631 37.844 12.141 1 98.38 158 PRO A C 1
ATOM 1262 O O . PRO A 1 158 ? 3.893 39 11.852 1 98.38 158 PRO A O 1
ATOM 1265 N N . LYS A 1 159 ? 2.455 37.5 12.484 1 98.06 159 LYS A N 1
ATOM 1266 C CA . LYS A 1 159 ? 1.395 38.5 12.383 1 98.06 159 LYS A CA 1
ATOM 1267 C C . LYS A 1 159 ? 1.573 39.594 13.43 1 98.06 159 LYS A C 1
ATOM 1269 O O . LYS A 1 159 ? 1.138 40.719 13.227 1 98.06 159 LYS A O 1
ATOM 1274 N N . ASP A 1 160 ? 2.166 39.281 14.578 1 98.5 160 ASP A N 1
ATOM 1275 C CA . ASP A 1 160 ? 2.416 40.281 15.609 1 98.5 160 ASP A CA 1
ATOM 1276 C C . ASP A 1 160 ? 3.412 41.344 15.133 1 98.5 160 ASP A C 1
ATOM 1278 O O . ASP A 1 160 ? 3.303 42.5 15.492 1 98.5 160 ASP A O 1
ATOM 1282 N N . TYR A 1 161 ? 4.375 40.844 14.375 1 98.75 161 TYR A N 1
ATOM 1283 C CA . TYR A 1 161 ? 5.332 41.781 13.805 1 98.75 161 TYR A CA 1
ATOM 1284 C C . TYR A 1 161 ? 4.648 42.719 12.82 1 98.75 161 TYR A C 1
ATOM 1286 O O . TYR A 1 161 ? 4.914 43.938 12.82 1 98.75 161 TYR A O 1
ATOM 1294 N N . VAL A 1 162 ? 3.807 42.156 12.008 1 98.62 162 VAL A N 1
ATOM 1295 C CA . VAL A 1 162 ? 3.08 43 11.039 1 98.62 162 VAL A CA 1
ATOM 1296 C C . VAL A 1 162 ? 2.232 44.031 11.781 1 98.62 162 VAL A C 1
ATOM 1298 O O . VAL A 1 162 ? 2.197 45.188 11.391 1 98.62 162 VAL A O 1
ATOM 1301 N N . ARG A 1 163 ? 1.534 43.594 12.789 1 98.56 163 ARG A N 1
ATOM 1302 C CA . ARG A 1 163 ? 0.734 44.531 13.586 1 98.56 163 ARG A CA 1
ATOM 1303 C C . ARG A 1 163 ? 1.601 45.625 14.172 1 98.56 163 ARG A C 1
ATOM 1305 O O . ARG A 1 163 ? 1.214 46.812 14.164 1 98.56 163 ARG A O 1
ATOM 1312 N N . TYR A 1 164 ? 2.746 45.25 14.75 1 98.19 164 TYR A N 1
ATOM 1313 C CA . TYR A 1 164 ? 3.682 46.25 15.297 1 98.19 164 TYR A CA 1
ATOM 1314 C C . TYR A 1 164 ? 4.062 47.281 14.242 1 98.19 164 TYR A C 1
ATOM 1316 O O . TYR A 1 164 ? 4.09 48.469 14.531 1 98.19 164 TYR A O 1
ATOM 1324 N N . ARG A 1 165 ? 4.316 46.812 13.047 1 98.12 165 ARG A N 1
ATOM 1325 C CA . ARG A 1 165 ? 4.754 47.688 11.969 1 98.12 165 ARG A CA 1
ATOM 1326 C C . ARG A 1 165 ? 3.635 48.656 11.539 1 98.12 165 ARG A C 1
ATOM 1328 O O . ARG A 1 165 ? 3.898 49.75 11.031 1 98.12 165 ARG A O 1
ATOM 1335 N N . LEU A 1 166 ? 2.416 48.25 11.789 1 98.06 166 LEU A N 1
ATOM 1336 C CA . LEU A 1 166 ? 1.271 49.062 11.398 1 98.06 166 LEU A CA 1
ATOM 1337 C C . LEU A 1 166 ? 0.864 50 12.523 1 98.06 166 LEU A C 1
ATOM 1339 O O . LEU A 1 166 ? 0.271 51.062 12.273 1 98.06 166 LEU A O 1
ATOM 1343 N N . THR A 1 167 ? 1.151 49.688 13.789 1 97.5 167 THR A N 1
ATOM 1344 C CA . THR A 1 167 ? 0.577 50.406 14.906 1 97.5 167 THR A CA 1
ATOM 1345 C C . THR A 1 167 ? 1.676 51 15.797 1 97.5 167 THR A C 1
ATOM 1347 O O . THR A 1 167 ? 1.42 51.906 16.594 1 97.5 167 THR A O 1
ATOM 1350 N N . GLY A 1 168 ? 2.838 50.375 15.734 1 96.62 168 GLY A N 1
ATOM 1351 C CA . GLY A 1 168 ? 3.916 50.781 16.625 1 96.62 168 GLY A CA 1
ATOM 1352 C C . GLY A 1 168 ? 3.848 50.094 17.984 1 96.62 168 GLY A C 1
ATOM 1353 O O . GLY A 1 168 ? 4.738 50.25 18.812 1 96.62 168 GLY A O 1
ATOM 1354 N N . GLN A 1 169 ? 2.9 49.312 18.219 1 95.81 169 GLN A N 1
ATOM 1355 C CA . GLN A 1 169 ? 2.727 48.625 19.5 1 95.81 169 GLN A CA 1
ATOM 1356 C C . GLN A 1 169 ? 3.184 47.188 19.438 1 95.81 169 GLN A C 1
ATOM 1358 O O . GLN A 1 169 ? 2.514 46.344 18.828 1 95.81 169 GLN A O 1
ATOM 1363 N N . ALA A 1 170 ? 4.258 46.938 20.125 1 96.75 170 ALA A N 1
ATOM 1364 C CA . ALA A 1 170 ? 4.758 45.562 20.172 1 96.75 170 ALA A CA 1
ATOM 1365 C C . ALA A 1 170 ? 3.996 44.719 21.203 1 96.75 170 ALA A C 1
ATOM 1367 O O . ALA A 1 170 ? 3.656 45.219 22.281 1 96.75 170 ALA A O 1
ATOM 1368 N N . GLY A 1 171 ? 3.617 43.562 20.859 1 97.5 171 GLY A N 1
ATOM 1369 C CA . GLY A 1 171 ? 2.9 42.625 21.703 1 97.5 171 GLY A CA 1
ATOM 1370 C C . GLY A 1 171 ? 2.549 41.312 20.984 1 97.5 171 GLY A C 1
ATOM 1371 O O . GLY A 1 171 ? 2.738 41.188 19.781 1 97.5 171 GLY A O 1
ATOM 1372 N N . MET A 1 172 ? 2.084 40.312 21.719 1 98.38 172 MET A N 1
ATOM 1373 C CA . MET A 1 172 ? 1.732 39 21.203 1 98.38 172 MET A CA 1
ATOM 1374 C C . MET A 1 172 ? 0.4 38.531 21.781 1 98.38 172 MET A C 1
ATOM 1376 O O . MET A 1 172 ? 0.136 38.688 22.969 1 98.38 172 MET A O 1
ATOM 1380 N N . ASP A 1 173 ? -0.472 38.094 20.938 1 97.81 173 ASP A N 1
ATOM 1381 C CA . ASP A 1 173 ? -1.734 37.594 21.484 1 97.81 173 ASP A CA 1
ATOM 1382 C C . ASP A 1 173 ? -1.543 36.281 22.203 1 97.81 173 ASP A C 1
ATOM 1384 O O . ASP A 1 173 ? -0.569 35.562 21.953 1 97.81 173 ASP A O 1
ATOM 1388 N N . LEU A 1 174 ? -2.453 35.844 23.016 1 98.38 174 LEU A N 1
ATOM 1389 C CA . LEU A 1 174 ? -2.352 34.688 23.891 1 98.38 174 LEU A CA 1
ATOM 1390 C C . LEU A 1 174 ? -2.363 33.375 23.078 1 98.38 174 LEU A C 1
ATOM 1392 O O . LEU A 1 174 ? -1.668 32.438 23.422 1 98.38 174 LEU A O 1
ATOM 1396 N N . SER A 1 175 ? -3.141 33.312 22.047 1 98.31 175 SER A N 1
ATOM 1397 C CA . SER A 1 175 ? -3.236 32.094 21.266 1 98.31 175 SER A CA 1
ATOM 1398 C C . SER A 1 175 ? -1.915 31.766 20.578 1 98.31 175 SER A C 1
ATOM 1400 O O . SER A 1 175 ? -1.515 30.609 20.5 1 98.31 175 SER A O 1
ATOM 1402 N N . ASP A 1 176 ? -1.228 32.719 20.094 1 98.06 176 ASP A N 1
ATOM 1403 C CA . ASP A 1 176 ? 0.091 32.531 19.5 1 98.06 176 ASP A CA 1
ATOM 1404 C C . ASP A 1 176 ? 1.134 32.188 20.562 1 98.06 176 ASP A C 1
ATOM 1406 O O . ASP A 1 176 ? 1.989 31.328 20.359 1 98.06 176 ASP A O 1
ATOM 1410 N N . ALA A 1 177 ? 1.045 32.969 21.625 1 98.56 177 ALA A N 1
ATOM 1411 C CA . ALA A 1 177 ? 1.999 32.75 22.719 1 98.56 177 ALA A CA 1
ATOM 1412 C C . ALA A 1 177 ? 1.956 31.312 23.219 1 98.56 177 ALA A C 1
ATOM 1414 O O . ALA A 1 177 ? 2.992 30.734 23.547 1 98.56 177 ALA A O 1
ATOM 1415 N N . ALA A 1 178 ? 0.796 30.781 23.297 1 98 178 ALA A N 1
ATOM 1416 C CA . ALA A 1 178 ? 0.599 29.422 23.766 1 98 178 ALA A CA 1
ATOM 1417 C C . ALA A 1 178 ? 1.387 28.422 22.922 1 98 178 ALA A C 1
ATOM 1419 O O . ALA A 1 178 ? 1.802 27.375 23.406 1 98 178 ALA A O 1
ATOM 1420 N N . GLY A 1 179 ? 1.642 28.797 21.672 1 97.31 179 GLY A N 1
ATOM 1421 C CA . GLY A 1 179 ? 2.316 27.906 20.734 1 97.31 179 GLY A CA 1
ATOM 1422 C C . GLY A 1 179 ? 3.824 28.062 20.734 1 97.31 179 GLY A C 1
ATOM 1423 O O . GLY A 1 179 ? 4.527 27.406 19.969 1 97.31 179 GLY A O 1
ATOM 1424 N N . THR A 1 180 ? 4.406 28.859 21.594 1 98.38 180 THR A N 1
ATOM 1425 C CA . THR A 1 180 ? 5.836 29.156 21.594 1 98.38 180 THR A CA 1
ATOM 1426 C C . THR A 1 180 ? 6.602 28.156 22.453 1 98.38 180 THR A C 1
ATOM 1428 O O . THR A 1 180 ? 7.824 28.047 22.344 1 98.38 180 THR A O 1
ATOM 1431 N N . LEU A 1 181 ? 5.926 27.5 23.359 1 97.88 181 LEU A N 1
ATOM 1432 C CA . LEU A 1 181 ? 6.492 26.625 24.391 1 97.88 181 LEU A CA 1
ATOM 1433 C C . LEU A 1 181 ? 7.16 27.453 25.484 1 97.88 181 LEU A C 1
ATOM 1435 O O . LEU A 1 181 ? 8.023 26.953 26.203 1 97.88 181 LEU A O 1
ATOM 1439 N N . LEU A 1 182 ? 6.789 28.766 25.594 1 98.5 182 LEU A N 1
ATOM 1440 C CA . LEU A 1 182 ? 7.406 29.641 26.578 1 98.5 182 LEU A CA 1
ATOM 1441 C C . LEU A 1 182 ? 6.371 30.156 27.578 1 98.5 182 LEU A C 1
ATOM 1443 O O . LEU A 1 182 ? 6.727 30.766 28.578 1 98.5 182 LEU A O 1
ATOM 1447 N N . MET A 1 183 ? 5.137 29.906 27.297 1 98.44 183 MET A N 1
ATOM 1448 C CA . MET A 1 183 ? 4.066 30.422 28.141 1 98.44 183 MET A CA 1
ATOM 1449 C C . MET A 1 183 ? 3.574 29.359 29.125 1 98.44 183 MET A C 1
ATOM 1451 O O . MET A 1 183 ? 3.492 28.172 28.766 1 98.44 183 MET A O 1
ATOM 1455 N N . ASP A 1 184 ? 3.314 29.766 30.328 1 98.19 184 ASP A N 1
ATOM 1456 C CA . ASP A 1 184 ? 2.598 28.938 31.297 1 98.19 184 ASP A CA 1
ATOM 1457 C C . ASP A 1 184 ? 1.086 29.078 31.109 1 98.19 184 ASP A C 1
ATOM 1459 O O . ASP A 1 184 ? 0.499 30.094 31.469 1 98.19 184 ASP A O 1
ATOM 1463 N N . LEU A 1 185 ? 0.485 28.047 30.609 1 97.44 185 LEU A N 1
ATOM 1464 C CA . LEU A 1 185 ? -0.924 28.109 30.234 1 97.44 185 LEU A CA 1
ATOM 1465 C C . LEU A 1 185 ? -1.813 28.125 31.469 1 97.44 185 LEU A C 1
ATOM 1467 O O . LEU A 1 185 ? -3 28.453 31.391 1 97.44 185 LEU A O 1
ATOM 1471 N N . ASN A 1 186 ? -1.256 27.797 32.625 1 96.25 186 ASN A N 1
ATOM 1472 C CA . ASN A 1 186 ? -2.029 27.906 33.875 1 96.25 186 ASN A CA 1
ATOM 1473 C C . ASN A 1 186 ? -2.262 29.359 34.281 1 96.25 186 ASN A C 1
ATOM 1475 O O . ASN A 1 186 ? -3.324 29.703 34.781 1 96.25 186 ASN A O 1
ATOM 1479 N N . THR A 1 187 ? -1.272 30.203 34 1 96.56 187 THR A N 1
ATOM 1480 C CA . THR A 1 187 ? -1.336 31.578 34.469 1 96.56 187 THR A CA 1
ATOM 1481 C C . THR A 1 187 ? -1.512 32.531 33.281 1 96.56 187 THR A C 1
ATOM 1483 O O . THR A 1 187 ? -1.839 33.719 33.469 1 96.56 187 THR A O 1
ATOM 1486 N N . ASN A 1 188 ? -1.313 32.062 32.094 1 97.44 188 ASN A N 1
ATOM 1487 C CA . ASN A 1 188 ? -1.306 32.875 30.859 1 97.44 188 ASN A CA 1
ATOM 1488 C C . ASN A 1 188 ? -0.273 34 30.938 1 97.44 188 ASN A C 1
ATOM 1490 O O . ASN A 1 188 ? -0.566 35.125 30.594 1 97.44 188 ASN A O 1
ATOM 1494 N N . GLU A 1 189 ? 0.873 33.625 31.484 1 98.06 189 GLU A N 1
ATOM 1495 C CA . GLU A 1 189 ? 2.07 34.469 31.547 1 98.06 189 GLU A CA 1
ATOM 1496 C C . GLU A 1 189 ? 3.291 33.719 31.016 1 98.06 189 GLU A C 1
ATOM 1498 O O . GLU A 1 189 ? 3.297 32.5 30.953 1 98.06 189 GLU A O 1
ATOM 1503 N N . TRP A 1 190 ? 4.238 34.562 30.609 1 98.62 190 TRP A N 1
ATOM 1504 C CA . TRP A 1 190 ? 5.48 33.875 30.219 1 98.62 190 TRP A CA 1
ATOM 1505 C C . TRP A 1 190 ? 6.035 33.062 31.375 1 98.62 190 TRP A C 1
ATOM 1507 O O . TRP A 1 190 ? 6.012 33.5 32.531 1 98.62 190 TRP A O 1
ATOM 1517 N N . SER A 1 191 ? 6.52 31.906 31.094 1 98.56 191 SER A N 1
ATOM 1518 C CA . SER A 1 191 ? 6.961 30.984 32.125 1 98.56 191 SER A CA 1
ATOM 1519 C C . SER A 1 191 ? 8.367 31.328 32.594 1 98.56 191 SER A C 1
ATOM 1521 O O . SER A 1 191 ? 9.344 31.141 31.875 1 98.56 191 SER A O 1
ATOM 1523 N N . THR A 1 192 ? 8.461 31.672 33.844 1 97.75 192 THR A N 1
ATOM 1524 C CA . THR A 1 192 ? 9.766 31.922 34.438 1 97.75 192 THR A CA 1
ATOM 1525 C C . THR A 1 192 ? 10.594 30.641 34.5 1 97.75 192 THR A C 1
ATOM 1527 O O . THR A 1 192 ? 11.797 30.656 34.219 1 97.75 192 THR A O 1
ATOM 1530 N N . ALA A 1 193 ? 9.953 29.562 34.781 1 97 193 ALA A N 1
ATOM 1531 C CA . ALA A 1 193 ? 10.633 28.266 34.875 1 97 193 ALA A CA 1
ATOM 1532 C C . ALA A 1 193 ? 11.289 27.891 33.562 1 97 193 ALA A C 1
ATOM 1534 O O . ALA A 1 193 ? 12.43 27.422 33.531 1 97 193 ALA A O 1
ATOM 1535 N N . VAL A 1 194 ? 10.562 28.078 32.5 1 97.88 194 VAL A N 1
ATOM 1536 C CA . VAL A 1 194 ? 11.102 27.719 31.188 1 97.88 194 VAL A CA 1
ATOM 1537 C C . VAL A 1 194 ? 12.211 28.688 30.797 1 97.88 194 VAL A C 1
ATOM 1539 O O . VAL A 1 194 ? 13.266 28.266 30.312 1 97.88 194 VAL A O 1
ATOM 1542 N N . LEU A 1 195 ? 12.016 29.953 31.016 1 98.19 195 LEU A N 1
ATOM 1543 C CA . LEU A 1 195 ? 13.023 30.953 30.672 1 98.19 195 LEU A CA 1
ATOM 1544 C C . LEU A 1 195 ? 14.32 30.703 31.422 1 98.19 195 LEU A C 1
ATOM 1546 O O . LEU A 1 195 ? 15.406 30.766 30.844 1 98.19 195 LEU A O 1
ATOM 1550 N N . GLU A 1 196 ? 14.203 30.406 32.656 1 97.5 196 GLU A N 1
ATOM 1551 C CA . GLU A 1 196 ? 15.375 30.188 33.5 1 97.5 196 GLU A CA 1
ATOM 1552 C C . GLU A 1 196 ? 16.125 28.922 33.094 1 97.5 196 GLU A C 1
ATOM 1554 O O . GLU A 1 196 ? 17.344 28.859 33.156 1 97.5 196 GLU A O 1
ATOM 1559 N N . ALA A 1 197 ? 15.344 27.938 32.719 1 97.31 197 ALA A N 1
ATOM 1560 C CA . ALA A 1 197 ? 15.953 26.672 32.344 1 97.31 197 ALA A CA 1
ATOM 1561 C C . ALA A 1 197 ? 16.938 26.859 31.188 1 97.31 197 ALA A C 1
ATOM 1563 O O . ALA A 1 197 ? 17.891 26.094 31.031 1 97.31 197 ALA A O 1
ATOM 1564 N N . PHE A 1 198 ? 16.766 27.938 30.438 1 97.94 198 PHE A N 1
ATOM 1565 C CA . PHE A 1 198 ? 17.625 28.109 29.266 1 97.94 198 PHE A CA 1
ATOM 1566 C C . PHE A 1 198 ? 18.328 29.453 29.297 1 97.94 198 PHE A C 1
ATOM 1568 O O . PHE A 1 198 ? 18.859 29.906 28.281 1 97.94 198 PHE A O 1
ATOM 1575 N N . ASP A 1 199 ? 18.281 30.141 30.391 1 97.56 199 ASP A N 1
ATOM 1576 C CA . ASP A 1 199 ? 18.938 31.438 30.594 1 97.56 199 ASP A CA 1
ATOM 1577 C C . ASP A 1 199 ? 18.484 32.469 29.562 1 97.56 199 ASP A C 1
ATOM 1579 O O . ASP A 1 199 ? 19.297 33.125 28.922 1 97.56 199 ASP A O 1
ATOM 1583 N N . LEU A 1 200 ? 17.25 32.469 29.375 1 98.25 200 LEU A N 1
ATOM 1584 C CA . LEU A 1 200 ? 16.656 33.469 28.5 1 98.25 200 LEU A CA 1
ATOM 1585 C C . LEU A 1 200 ? 16.156 34.656 29.312 1 98.25 200 LEU A C 1
ATOM 1587 O O . LEU A 1 200 ? 15.477 34.5 30.312 1 98.25 200 LEU A O 1
ATOM 1591 N N . PRO A 1 201 ? 16.547 35.844 28.922 1 97 201 PRO A N 1
ATOM 1592 C CA . PRO A 1 201 ? 16.062 37 29.656 1 97 201 PRO A CA 1
ATOM 1593 C C . PRO A 1 201 ? 14.562 37.25 29.469 1 97 201 PRO A C 1
ATOM 1595 O O . PRO A 1 201 ? 14.047 37.094 28.344 1 97 201 PRO A O 1
ATOM 1598 N N . SER A 1 202 ? 13.898 37.656 30.453 1 96.94 202 SER A N 1
ATOM 1599 C CA . SER A 1 202 ? 12.461 37.938 30.375 1 96.94 202 SER A CA 1
ATOM 1600 C C . SER A 1 202 ? 12.164 39.062 29.422 1 96.94 202 SER A C 1
ATOM 1602 O O . SER A 1 202 ? 11.07 39.156 28.859 1 96.94 202 SER A O 1
ATOM 1604 N N . SER A 1 203 ? 13.164 39.969 29.234 1 95.88 203 SER A N 1
ATOM 1605 C CA . SER A 1 203 ? 13.008 41.125 28.359 1 95.88 203 SER A CA 1
ATOM 1606 C C . SER A 1 203 ? 12.812 40.719 26.906 1 95.88 203 SER A C 1
ATOM 1608 O O . SER A 1 203 ? 12.359 41.5 26.078 1 95.88 203 SER A O 1
ATOM 1610 N N . LEU A 1 204 ? 13.18 39.5 26.641 1 97.75 204 LEU A N 1
ATOM 1611 C CA . LEU A 1 204 ? 13.008 38.969 25.297 1 97.75 204 LEU A CA 1
ATOM 1612 C C . LEU A 1 204 ? 11.523 38.812 24.953 1 97.75 204 LEU A C 1
ATOM 1614 O O . LEU A 1 204 ? 11.148 38.812 23.781 1 97.75 204 LEU A O 1
ATOM 1618 N N . CYS A 1 205 ? 10.688 38.625 26 1 98.5 205 CYS A N 1
ATOM 1619 C CA . CYS A 1 205 ? 9.281 38.281 25.844 1 98.5 205 CYS A CA 1
ATOM 1620 C C . CYS A 1 205 ? 8.422 39.531 25.797 1 98.5 205 CYS A C 1
ATOM 1622 O O . CYS A 1 205 ? 8.492 40.375 26.703 1 98.5 205 CYS A O 1
ATOM 1624 N N . PRO A 1 206 ? 7.629 39.719 24.766 1 98.56 206 PRO A N 1
ATOM 1625 C CA . PRO A 1 206 ? 6.781 40.906 24.656 1 98.56 206 PRO A CA 1
ATOM 1626 C C . PRO A 1 206 ? 5.559 40.812 25.578 1 98.56 206 PRO A C 1
ATOM 1628 O O . PRO A 1 206 ? 5.25 39.75 26.125 1 98.56 206 PRO A O 1
ATOM 1631 N N . PRO A 1 207 ? 4.883 42 25.734 1 98.19 207 PRO A N 1
ATOM 1632 C CA . PRO A 1 207 ? 3.604 41.938 26.453 1 98.19 207 PRO A CA 1
ATOM 1633 C C . PRO A 1 207 ? 2.582 41.062 25.766 1 98.19 207 PRO A C 1
ATOM 1635 O O . PRO A 1 207 ? 2.598 40.906 24.531 1 98.19 207 PRO A O 1
ATOM 1638 N N . LEU A 1 208 ? 1.727 40.438 26.594 1 98.38 208 LEU A N 1
ATOM 1639 C CA . LEU A 1 208 ? 0.713 39.531 26.078 1 98.38 208 LEU A CA 1
ATOM 1640 C C . LEU A 1 208 ? -0.659 40.188 26.062 1 98.38 208 LEU A C 1
ATOM 1642 O O . LEU A 1 208 ? -1.007 40.938 26.969 1 98.38 208 LEU A O 1
ATOM 1646 N N . PHE A 1 209 ? -1.378 39.969 24.938 1 97.5 209 PHE A N 1
ATOM 1647 C CA . PHE A 1 209 ? -2.68 40.594 24.719 1 97.5 209 PHE A CA 1
ATOM 1648 C C . PHE A 1 209 ? -3.75 39.531 24.5 1 97.5 209 PHE A C 1
ATOM 1650 O O . PHE A 1 209 ? -3.48 38.469 23.891 1 97.5 209 PHE A O 1
ATOM 1657 N N . PRO A 1 210 ? -5.016 39.75 25.016 1 97.25 210 PRO A N 1
ATOM 1658 C CA . PRO A 1 210 ? -6.121 39 24.453 1 97.25 210 PRO A CA 1
ATOM 1659 C C . PRO A 1 210 ? -6.371 39.312 22.984 1 97.25 210 PRO A C 1
ATOM 1661 O O . PRO A 1 210 ? -5.906 40.312 22.484 1 97.25 210 PRO A O 1
ATOM 1664 N N . ALA A 1 211 ? -7.117 38.5 22.328 1 97.94 211 ALA A N 1
ATOM 1665 C CA . ALA A 1 211 ? -7.316 38.594 20.875 1 97.94 211 ALA A CA 1
ATOM 1666 C C . ALA A 1 211 ? -7.984 39.938 20.5 1 97.94 211 ALA A C 1
ATOM 1668 O O . ALA A 1 211 ? -7.695 40.5 19.453 1 97.94 211 ALA A O 1
ATOM 1669 N N . THR A 1 212 ? -8.883 40.438 21.344 1 97.31 212 THR A N 1
ATOM 1670 C CA . THR A 1 212 ? -9.68 41.625 21.016 1 97.31 212 THR A CA 1
ATOM 1671 C C . THR A 1 212 ? -9.055 42.875 21.609 1 97.31 212 THR A C 1
ATOM 1673 O O . THR A 1 212 ? -9.695 43.938 21.656 1 97.31 212 THR A O 1
ATOM 1676 N N . GLU A 1 213 ? -7.844 42.781 22.078 1 97.12 213 GLU A N 1
ATOM 1677 C CA . GLU A 1 213 ? -7.156 43.938 22.594 1 97.12 213 GLU A CA 1
ATOM 1678 C C . GLU A 1 213 ? -6.992 45 21.516 1 97.12 213 GLU A C 1
ATOM 1680 O O . GLU A 1 213 ? -6.516 44.719 20.422 1 97.12 213 GLU A O 1
ATOM 1685 N N . HIS A 1 214 ? -7.465 46.25 21.828 1 98.12 214 HIS A N 1
ATOM 1686 C CA . HIS A 1 214 ? -7.215 47.375 20.938 1 98.12 214 HIS A CA 1
ATOM 1687 C C . HIS A 1 214 ? -5.762 47.812 21.016 1 98.12 214 HIS A C 1
ATOM 1689 O O . HIS A 1 214 ? -5.332 48.375 22.031 1 98.12 214 HIS A O 1
ATOM 1695 N N . CYS A 1 215 ? -5.023 47.625 19.938 1 97.5 215 CYS A N 1
ATOM 1696 C CA . CYS A 1 215 ? -3.586 47.875 19.938 1 97.5 215 CYS A CA 1
ATOM 1697 C C . CYS A 1 215 ? -3.268 49.219 19.312 1 97.5 215 CYS A C 1
ATOM 1699 O O . CYS A 1 215 ? -2.162 49.438 18.812 1 97.5 215 CYS A O 1
ATOM 1701 N N . GLY A 1 216 ? -4.234 50.094 19.234 1 95.31 216 GLY A N 1
ATOM 1702 C CA . GLY A 1 216 ? -4.023 51.438 18.719 1 95.31 216 GLY A CA 1
ATOM 1703 C C . GLY A 1 216 ? -4.539 51.625 17.297 1 95.31 216 GLY A C 1
ATOM 1704 O O . GLY A 1 216 ? -5.262 50.75 16.781 1 95.31 216 GLY A O 1
ATOM 1705 N N . GLY A 1 217 ? -4.23 52.781 16.766 1 96.19 217 GLY A N 1
ATOM 1706 C CA . GLY A 1 217 ? -4.539 53.094 15.375 1 96.19 217 GLY A CA 1
ATOM 1707 C C . GLY A 1 217 ? -3.365 52.875 14.438 1 96.19 217 GLY A C 1
ATOM 1708 O O . GLY A 1 217 ? -2.275 52.5 14.883 1 96.19 217 GLY A O 1
ATOM 1709 N N . MET A 1 218 ? -3.715 53.094 13.219 1 97.12 218 MET A N 1
ATOM 1710 C CA . MET A 1 218 ? -2.668 52.938 12.219 1 97.12 218 MET A CA 1
ATOM 1711 C C . MET A 1 218 ? -1.696 54.094 12.234 1 97.12 218 MET A C 1
ATOM 1713 O O . MET A 1 218 ? -2.113 55.25 12.367 1 97.12 218 MET A O 1
ATOM 1717 N N . LEU A 1 219 ? -0.403 53.812 12.195 1 97.75 219 LEU A N 1
ATOM 1718 C CA . LEU A 1 219 ? 0.604 54.844 12.062 1 97.75 219 LEU A CA 1
ATOM 1719 C C . LEU A 1 219 ? 0.347 55.719 10.82 1 97.75 219 LEU A C 1
ATOM 1721 O O . LEU A 1 219 ? -0.111 55.188 9.797 1 97.75 219 LEU A O 1
ATOM 1725 N N . GLU A 1 220 ? 0.75 56.938 10.898 1 96.81 220 GLU A N 1
ATOM 1726 C CA . GLU A 1 220 ? 0.468 57.906 9.828 1 96.81 220 GLU A CA 1
ATOM 1727 C C . GLU A 1 220 ? 1.058 57.438 8.5 1 96.81 220 GLU A C 1
ATOM 1729 O O . GLU A 1 220 ? 0.405 57.531 7.461 1 96.81 220 GLU A O 1
ATOM 1734 N N . GLU A 1 221 ? 2.203 57.031 8.555 1 96.25 221 GLU A N 1
ATOM 1735 C CA . GLU A 1 221 ? 2.869 56.562 7.34 1 96.25 221 GLU A CA 1
ATOM 1736 C C . GLU A 1 221 ? 2.135 55.375 6.719 1 96.25 221 GLU A C 1
ATOM 1738 O O . GLU A 1 221 ? 1.934 55.344 5.504 1 96.25 221 GLU A O 1
ATOM 1743 N N . ALA A 1 222 ? 1.75 54.406 7.555 1 97 222 ALA A N 1
ATOM 1744 C CA . ALA A 1 222 ? 1.015 53.25 7.066 1 97 222 ALA A CA 1
ATOM 1745 C C . ALA A 1 222 ? -0.358 53.656 6.535 1 97 222 ALA A C 1
ATOM 1747 O O . ALA A 1 222 ? -0.827 53.094 5.535 1 97 222 ALA A O 1
ATOM 1748 N N . ALA A 1 223 ? -0.989 54.562 7.199 1 97.19 223 ALA A N 1
ATOM 1749 C CA . ALA A 1 223 ? -2.291 55.062 6.762 1 97.19 223 ALA A CA 1
ATOM 1750 C C . ALA A 1 223 ? -2.205 55.688 5.371 1 97.19 223 ALA A C 1
ATOM 1752 O O . ALA A 1 223 ? -3.08 55.469 4.531 1 97.19 223 ALA A O 1
ATOM 1753 N N . GLN A 1 224 ? -1.196 56.469 5.156 1 96.25 224 GLN A N 1
ATOM 1754 C CA . GLN A 1 224 ? -0.991 57.094 3.857 1 96.25 224 GLN A CA 1
ATOM 1755 C C . GLN A 1 224 ? -0.751 56.031 2.771 1 96.25 224 GLN A C 1
ATOM 1757 O O . GLN A 1 224 ? -1.263 56.156 1.658 1 96.25 224 GLN A O 1
ATOM 1762 N N . GLU A 1 225 ? -0.02 55.062 3.109 1 96.94 225 GLU A N 1
ATOM 1763 C CA . GLU A 1 225 ? 0.347 54.031 2.141 1 96.94 225 GLU A CA 1
ATOM 1764 C C . GLU A 1 225 ? -0.842 53.156 1.812 1 96.94 225 GLU A C 1
ATOM 1766 O O . GLU A 1 225 ? -0.962 52.656 0.69 1 96.94 225 GLU A O 1
ATOM 1771 N N . THR A 1 226 ? -1.729 52.875 2.771 1 97.25 226 THR A N 1
ATOM 1772 C CA . THR A 1 226 ? -2.783 51.875 2.609 1 97.25 226 THR A CA 1
ATOM 1773 C C . THR A 1 226 ? -4.094 52.531 2.201 1 97.25 226 THR A C 1
ATOM 1775 O O . THR A 1 226 ? -4.988 51.875 1.666 1 97.25 226 THR A O 1
ATOM 1778 N N . GLY A 1 227 ? -4.227 53.844 2.498 1 96.12 227 GLY A N 1
ATOM 1779 C CA . GLY A 1 227 ? -5.484 54.562 2.281 1 96.12 227 GLY A CA 1
ATOM 1780 C C . GLY A 1 227 ? -6.445 54.406 3.445 1 96.12 227 GLY A C 1
ATOM 1781 O O . GLY A 1 227 ? -7.555 54.969 3.404 1 96.12 227 GLY A O 1
ATOM 1782 N N . CYS A 1 228 ? -6.047 53.812 4.539 1 95.75 228 CYS A N 1
ATOM 1783 C CA . CYS A 1 228 ? -6.844 53.719 5.758 1 95.75 228 CYS A CA 1
ATOM 1784 C C . CYS A 1 228 ? -6.789 55.031 6.543 1 95.75 228 CYS A C 1
ATOM 1786 O O . CYS A 1 228 ? -5.883 55.844 6.344 1 95.75 228 CYS A O 1
ATOM 1788 N N . SER A 1 229 ? -7.777 55.156 7.371 1 95.88 229 SER A N 1
ATOM 1789 C CA . SER A 1 229 ? -7.699 56.25 8.336 1 95.88 229 SER A CA 1
ATOM 1790 C C . SER A 1 229 ? -6.746 55.906 9.477 1 95.88 229 SER A C 1
ATOM 1792 O O . SER A 1 229 ? -6.676 54.75 9.914 1 95.88 229 SER A O 1
ATOM 1794 N N . SER A 1 230 ? -6.078 56.906 9.992 1 95.19 230 SER A N 1
ATOM 1795 C CA . SER A 1 230 ? -5.223 56.688 11.156 1 95.19 230 SER A CA 1
ATOM 1796 C C . SER A 1 230 ? -6.039 56.312 12.391 1 95.19 230 SER A C 1
ATOM 1798 O O . SER A 1 230 ? -5.496 55.812 13.367 1 95.19 230 SER A O 1
ATOM 1800 N N . SER A 1 231 ? -7.324 56.562 12.289 1 94.38 231 SER A N 1
ATOM 1801 C CA . SER A 1 231 ? -8.188 56.312 13.438 1 94.38 231 SER A CA 1
ATOM 1802 C C . SER A 1 231 ? -8.758 54.875 13.391 1 94.38 231 SER A C 1
ATOM 1804 O O . SER A 1 231 ? -9.5 54.469 14.289 1 94.38 231 SER A O 1
ATOM 1806 N N . VAL A 1 232 ? -8.43 54.188 12.336 1 97.44 232 VAL A N 1
ATOM 1807 C CA . VAL A 1 232 ? -8.906 52.812 12.266 1 97.44 232 VAL A CA 1
ATOM 1808 C C . VAL A 1 232 ? -8.445 52.031 13.5 1 97.44 232 VAL A C 1
ATOM 1810 O O . VAL A 1 232 ? -7.301 52.188 13.945 1 97.44 232 VAL A O 1
ATOM 1813 N N . MET A 1 233 ? -9.312 51.219 14.156 1 98.25 233 MET A N 1
ATOM 1814 C CA . MET A 1 233 ? -8.938 50.438 15.32 1 98.25 233 MET A CA 1
ATOM 1815 C C . MET A 1 233 ? -8.266 49.125 14.891 1 98.25 233 MET A C 1
ATOM 1817 O O . MET A 1 233 ? -8.797 48.375 14.055 1 98.25 233 MET A O 1
ATOM 1821 N N . ILE A 1 234 ? -7.129 48.875 15.398 1 98.69 234 ILE A N 1
ATOM 1822 C CA . ILE A 1 234 ? -6.406 47.625 15.07 1 98.69 234 ILE A CA 1
ATOM 1823 C C . ILE A 1 234 ? -6.32 46.75 16.297 1 98.69 234 ILE A C 1
ATOM 1825 O O . ILE A 1 234 ? -5.934 47.188 17.375 1 98.69 234 ILE A O 1
ATOM 1829 N N . PHE A 1 235 ? -6.699 45.5 16.172 1 98.75 235 PHE A N 1
ATOM 1830 C CA . PHE A 1 235 ? -6.801 44.562 17.281 1 98.75 235 PHE A CA 1
ATOM 1831 C C . PHE A 1 235 ? -5.695 43.5 17.219 1 98.75 235 PHE A C 1
ATOM 1833 O O . PHE A 1 235 ? -5.09 43.312 16.156 1 98.75 235 PHE A O 1
ATOM 1840 N N . ALA A 1 236 ? -5.438 42.812 18.312 1 98.31 236 ALA A N 1
ATOM 1841 C CA . ALA A 1 236 ? -4.297 41.938 18.484 1 98.31 236 ALA A CA 1
ATOM 1842 C C . ALA A 1 236 ? -4.371 40.75 17.5 1 98.31 236 ALA A C 1
ATOM 1844 O O . ALA A 1 236 ? -3.35 40.344 16.953 1 98.31 236 ALA A O 1
ATOM 1845 N N . GLY A 1 237 ? -5.656 40.25 17.375 1 98.25 237 GLY A N 1
ATOM 1846 C CA . GLY A 1 237 ? -5.82 39.094 16.516 1 98.25 237 GLY A CA 1
ATOM 1847 C C . GLY A 1 237 ? -5.531 37.781 17.219 1 98.25 237 GLY A C 1
ATOM 1848 O O . GLY A 1 237 ? -5.707 37.656 18.422 1 98.25 237 GLY A O 1
ATOM 1849 N N . GLY A 1 238 ? -5.164 36.75 16.391 1 98.31 238 GLY A N 1
ATOM 1850 C CA . GLY A 1 238 ? -4.93 35.438 16.953 1 98.31 238 GLY A CA 1
ATOM 1851 C C . GLY A 1 238 ? -4.125 34.531 16.031 1 98.31 238 GLY A C 1
ATOM 1852 O O . GLY A 1 238 ? -3.812 34.906 14.906 1 98.31 238 GLY A O 1
ATOM 1853 N N . ALA A 1 239 ? -3.762 33.375 16.609 1 98.06 239 ALA A N 1
ATOM 1854 C CA . ALA A 1 239 ? -3.139 32.312 15.82 1 98.06 239 ALA A CA 1
ATOM 1855 C C . ALA A 1 239 ? -4.062 31.844 14.703 1 98.06 239 ALA A C 1
ATOM 1857 O O . ALA A 1 239 ? -5.289 31.922 14.828 1 98.06 239 ALA A O 1
ATOM 1858 N N . ASP A 1 240 ? -3.488 31.359 13.617 1 96.94 240 ASP A N 1
ATOM 1859 C CA . ASP A 1 240 ? -4.312 30.969 12.484 1 96.94 240 ASP A CA 1
ATOM 1860 C C . ASP A 1 240 ? -5.297 29.875 12.875 1 96.94 240 ASP A C 1
ATOM 1862 O O . ASP A 1 240 ? -6.461 29.891 12.469 1 96.94 240 ASP A O 1
ATOM 1866 N N . ASN A 1 241 ? -4.938 28.906 13.742 1 96.25 241 ASN A N 1
ATOM 1867 C CA . ASN A 1 241 ? -5.855 27.875 14.188 1 96.25 241 ASN A CA 1
ATOM 1868 C C . ASN A 1 241 ? -6.965 28.438 15.062 1 96.25 241 ASN A C 1
ATOM 1870 O O . ASN A 1 241 ? -8.125 28.031 14.945 1 96.25 241 ASN A O 1
ATOM 1874 N N . ALA A 1 242 ? -6.621 29.344 15.945 1 97.94 242 ALA A N 1
ATOM 1875 C CA . ALA A 1 242 ? -7.629 30 16.781 1 97.94 242 ALA A CA 1
ATOM 1876 C C . ALA A 1 242 ? -8.609 30.812 15.938 1 97.94 242 ALA A C 1
ATOM 1878 O O . ALA A 1 242 ? -9.82 30.719 16.125 1 97.94 242 ALA A O 1
ATOM 1879 N N . CYS A 1 243 ? -8.07 31.578 15.023 1 97.81 243 CYS A N 1
ATOM 1880 C CA . CYS A 1 243 ? -8.914 32.375 14.148 1 97.81 243 CYS A CA 1
ATOM 1881 C C . CYS A 1 243 ? -9.75 31.5 13.234 1 97.81 243 CYS A C 1
ATOM 1883 O O . CYS A 1 243 ? -10.898 31.828 12.938 1 97.81 243 CYS A O 1
ATOM 1885 N N . GLY A 1 244 ? -9.102 30.469 12.781 1 96.38 244 GLY A N 1
ATOM 1886 C CA . GLY A 1 244 ? -9.867 29.5 12.008 1 96.38 244 GLY A CA 1
ATOM 1887 C C . GLY A 1 244 ? -11.047 28.938 12.766 1 96.38 244 GLY A C 1
ATOM 1888 O O . GLY A 1 244 ? -12.141 28.797 12.219 1 96.38 244 GLY A O 1
ATOM 1889 N N . ALA A 1 245 ? -10.836 28.578 14.008 1 97.06 245 ALA A N 1
ATOM 1890 C CA . ALA A 1 245 ? -11.906 28.078 14.867 1 97.06 245 ALA A CA 1
ATOM 1891 C C . ALA A 1 245 ? -13.008 29.109 15.031 1 97.06 245 ALA A C 1
ATOM 1893 O O . ALA A 1 245 ? -14.195 28.781 14.945 1 97.06 245 ALA A O 1
ATOM 1894 N N . VAL A 1 246 ? -12.617 30.328 15.242 1 97.56 246 VAL A N 1
ATOM 1895 C CA . VAL A 1 246 ? -13.586 31.422 15.367 1 97.56 246 VAL A CA 1
ATOM 1896 C C . VAL A 1 246 ? -14.383 31.547 14.07 1 97.56 246 VAL A C 1
ATOM 1898 O O . VAL A 1 246 ? -15.617 31.625 14.102 1 97.56 246 VAL A O 1
ATOM 1901 N N . GLY A 1 247 ? -13.688 31.531 13 1 96.75 247 GLY A N 1
ATOM 1902 C CA . GLY A 1 247 ? -14.312 31.672 11.695 1 96.75 247 GLY A CA 1
ATOM 1903 C C . GLY A 1 247 ? -15.234 30.516 11.344 1 96.75 247 GLY A C 1
ATOM 1904 O O . GLY A 1 247 ? -16.078 30.641 10.453 1 96.75 247 GLY A O 1
ATOM 1905 N N . ALA A 1 248 ? -15.055 29.422 12.023 1 96.12 248 ALA A N 1
ATOM 1906 C CA . ALA A 1 248 ? -15.891 28.25 11.789 1 96.12 248 ALA A CA 1
ATOM 1907 C C . ALA A 1 248 ? -16.969 28.125 12.852 1 96.12 248 ALA A C 1
ATOM 1909 O O . ALA A 1 248 ? -17.766 27.188 12.836 1 96.12 248 ALA A O 1
ATOM 1910 N N . GLY A 1 249 ? -16.969 29.062 13.766 1 95.81 249 GLY A N 1
ATOM 1911 C CA . GLY A 1 249 ? -17.984 29.078 14.789 1 95.81 249 GLY A CA 1
ATOM 1912 C C . GLY A 1 249 ? -17.719 28.125 15.938 1 95.81 249 GLY A C 1
ATOM 1913 O O . GLY A 1 249 ? -18.625 27.75 16.672 1 95.81 249 GLY A O 1
ATOM 1914 N N . ILE A 1 250 ? -16.484 27.688 16.109 1 97.12 250 ILE A N 1
ATOM 1915 C CA . ILE A 1 250 ? -16.125 26.781 17.188 1 97.12 250 ILE A CA 1
ATOM 1916 C C . ILE A 1 250 ? -15.891 27.594 18.469 1 97.12 250 ILE A C 1
ATOM 1918 O O . ILE A 1 250 ? -14.75 27.812 18.875 1 97.12 250 ILE A O 1
ATOM 1922 N N . LEU A 1 251 ? -16.953 28 19.156 1 97.38 251 LEU A N 1
ATOM 1923 C CA . LEU A 1 251 ? -16.875 28.938 20.281 1 97.38 251 LEU A CA 1
ATOM 1924 C C . LEU A 1 251 ? -17.703 28.438 21.453 1 97.38 251 LEU A C 1
ATOM 1926 O O . LEU A 1 251 ? -17.984 29.203 22.391 1 97.38 251 LEU A O 1
ATOM 1930 N N . GLU A 1 252 ? -18.062 27.188 21.406 1 95.5 252 GLU A N 1
ATOM 1931 C CA . GLU A 1 252 ? -18.828 26.594 22.516 1 95.5 252 GLU A CA 1
ATOM 1932 C C . GLU A 1 252 ? -18.547 25.094 22.625 1 95.5 252 GLU A C 1
ATOM 1934 O O . GLU A 1 252 ? -18.109 24.469 21.656 1 95.5 252 GLU A O 1
ATOM 1939 N N . LYS A 1 253 ? -18.828 24.578 23.812 1 94.88 253 LYS A N 1
ATOM 1940 C CA . LYS A 1 253 ? -18.609 23.141 24.047 1 94.88 253 LYS A CA 1
ATOM 1941 C C . LYS A 1 253 ? -19.438 22.297 23.094 1 94.88 253 LYS A C 1
ATOM 1943 O O . LYS A 1 253 ? -20.578 22.641 22.766 1 94.88 253 LYS A O 1
ATOM 1948 N N . GLY A 1 254 ? -18.812 21.172 22.688 1 95.94 254 GLY A N 1
ATOM 1949 C CA . GLY A 1 254 ? -19.5 20.25 21.781 1 95.94 254 GLY A CA 1
ATOM 1950 C C . GLY A 1 254 ? -19.188 20.5 20.328 1 95.94 254 GLY A C 1
ATOM 1951 O O . GLY A 1 254 ? -19.453 19.641 19.469 1 95.94 254 GLY A O 1
ATOM 1952 N N . LYS A 1 255 ? -18.641 21.641 20.016 1 95.94 255 LYS A N 1
ATOM 1953 C CA . LYS A 1 255 ? -18.328 21.969 18.625 1 95.94 255 LYS A CA 1
ATOM 1954 C C . LYS A 1 255 ? -16.859 21.672 18.312 1 95.94 255 LYS A C 1
ATOM 1956 O O . LYS A 1 255 ? -15.977 21.953 19.125 1 95.94 255 LYS A O 1
ATOM 1961 N N . THR A 1 256 ? -16.656 21.062 17.219 1 97.94 256 THR A N 1
ATOM 1962 C CA . THR A 1 256 ? -15.336 20.672 16.734 1 97.94 256 THR A CA 1
ATOM 1963 C C . THR A 1 256 ? -15.172 21.016 15.258 1 97.94 256 THR A C 1
ATOM 1965 O O . THR A 1 256 ? -16.125 20.922 14.484 1 97.94 256 THR A O 1
ATOM 1968 N N . MET A 1 257 ? -14.016 21.516 14.953 1 97.56 257 MET A N 1
ATOM 1969 C CA . MET A 1 257 ? -13.695 21.797 13.555 1 97.56 257 MET A CA 1
ATOM 1970 C C . MET A 1 257 ? -12.836 20.688 12.953 1 97.56 257 MET A C 1
ATOM 1972 O O . MET A 1 257 ? -11.906 20.203 13.602 1 97.56 257 MET A O 1
ATOM 1976 N N . CYS A 1 258 ? -13.18 20.219 11.797 1 97.69 258 CYS A N 1
ATOM 1977 C CA . CYS A 1 258 ? -12.375 19.312 10.984 1 97.69 258 CYS A CA 1
ATOM 1978 C C . CYS A 1 258 ? -11.953 19.969 9.68 1 97.69 258 CYS A C 1
ATOM 1980 O O . CYS A 1 258 ? -12.781 20.172 8.789 1 97.69 258 CYS A O 1
ATOM 1982 N N . SER A 1 259 ? -10.711 20.328 9.609 1 95.88 259 SER A N 1
ATOM 1983 C CA . SER A 1 259 ? -10.172 20.953 8.406 1 95.88 259 SER A CA 1
ATOM 1984 C C . SER A 1 259 ? -9.312 19.969 7.609 1 95.88 259 SER A C 1
ATOM 1986 O O . SER A 1 259 ? -8.336 19.438 8.133 1 95.88 259 SER A O 1
ATOM 1988 N N . ILE A 1 260 ? -9.68 19.734 6.348 1 94.81 260 ILE A N 1
ATOM 1989 C CA . ILE A 1 260 ? -8.891 18.859 5.496 1 94.81 260 ILE A CA 1
ATOM 1990 C C . ILE A 1 260 ? -8.32 19.656 4.316 1 94.81 260 ILE A C 1
ATOM 1992 O O . ILE A 1 260 ? -9.023 19.891 3.326 1 94.81 260 ILE A O 1
ATOM 1996 N N . GLY A 1 261 ? -7.121 20.109 4.379 1 91.38 261 GLY A N 1
ATOM 1997 C CA . GLY A 1 261 ? -6.285 20.641 3.314 1 91.38 261 GLY A CA 1
ATOM 1998 C C . GLY A 1 261 ? -5.09 19.766 2.996 1 91.38 261 GLY A C 1
ATOM 1999 O O . GLY A 1 261 ? -5.207 18.531 2.979 1 91.38 261 GLY A O 1
ATOM 2000 N N . THR A 1 262 ? -3.957 20.484 2.734 1 88.81 262 THR A N 1
ATOM 2001 C CA . THR A 1 262 ? -2.742 19.688 2.596 1 88.81 262 THR A CA 1
ATOM 2002 C C . THR A 1 262 ? -2.521 18.812 3.828 1 88.81 262 THR A C 1
ATOM 2004 O O . THR A 1 262 ? -2.344 17.594 3.713 1 88.81 262 THR A O 1
ATOM 2007 N N . SER A 1 263 ? -2.607 19.484 4.988 1 93.06 263 SER A N 1
ATOM 2008 C CA . SER A 1 263 ? -2.67 18.781 6.266 1 93.06 263 SER A CA 1
ATOM 2009 C C . SER A 1 263 ? -4.098 18.719 6.793 1 93.06 263 SER A C 1
ATOM 2011 O O . SER A 1 263 ? -5.02 19.266 6.176 1 93.06 263 SER A O 1
ATOM 2013 N N . GLY A 1 264 ? -4.336 17.938 7.797 1 94.94 264 GLY A N 1
ATOM 2014 C CA . GLY A 1 264 ? -5.617 17.844 8.477 1 94.94 264 GLY A CA 1
ATOM 2015 C C . GLY A 1 264 ? -5.551 18.281 9.93 1 94.94 264 GLY A C 1
ATOM 2016 O O . GLY A 1 264 ? -4.57 18.016 10.625 1 94.94 264 GLY A O 1
ATOM 2017 N N . VAL A 1 265 ? -6.594 19 10.352 1 96.56 265 VAL A N 1
ATOM 2018 C CA . VAL A 1 265 ? -6.66 19.469 11.734 1 96.56 265 VAL A CA 1
ATOM 2019 C C . VAL A 1 265 ? -8.023 19.141 12.328 1 96.56 265 VAL A C 1
ATOM 2021 O O . VAL A 1 265 ? -9.062 19.375 11.695 1 96.56 265 VAL A O 1
ATOM 2024 N N . LEU A 1 266 ? -8.039 18.516 13.406 1 97.75 266 LEU A N 1
ATOM 2025 C CA . LEU A 1 266 ? -9.211 18.406 14.266 1 97.75 266 LEU A CA 1
ATOM 2026 C C . LEU A 1 266 ? -9.055 19.25 15.523 1 97.75 266 LEU A C 1
ATOM 2028 O O . LEU A 1 266 ? -8.164 19.016 16.328 1 97.75 266 LEU A O 1
ATOM 2032 N N . LEU A 1 267 ? -9.898 20.266 15.602 1 97.75 267 LEU A N 1
ATOM 2033 C CA . LEU A 1 267 ? -9.789 21.234 16.688 1 97.75 267 LEU A CA 1
ATOM 2034 C C . LEU A 1 267 ? -11.094 21.344 17.469 1 97.75 267 LEU A C 1
ATOM 2036 O O . LEU A 1 267 ? -12.148 21.594 16.875 1 97.75 267 LEU A O 1
ATOM 2040 N N . SER A 1 268 ? -11.016 21.141 18.75 1 97.56 268 SER A N 1
ATOM 2041 C CA . SER A 1 268 ? -12.211 21.141 19.594 1 97.56 268 SER A CA 1
ATOM 2042 C C . SER A 1 268 ? -12.125 22.219 20.672 1 97.56 268 SER A C 1
ATOM 2044 O O . SER A 1 268 ? -11.07 22.438 21.25 1 97.56 268 SER A O 1
ATOM 2046 N N . TYR A 1 269 ? -13.281 22.859 20.859 1 97.12 269 TYR A N 1
ATOM 2047 C CA . TYR A 1 269 ? -13.406 23.859 21.906 1 97.12 269 TYR A CA 1
ATOM 2048 C C . TYR A 1 269 ? -13.32 23.219 23.281 1 97.12 269 TYR A C 1
ATOM 2050 O O . TYR A 1 269 ? -14.094 22.312 23.609 1 97.12 269 TYR A O 1
ATOM 2058 N N . ALA A 1 270 ? -12.406 23.641 24.125 1 95.38 270 ALA A N 1
ATOM 2059 C CA . ALA A 1 270 ? -12.203 23.047 25.438 1 95.38 270 ALA A CA 1
ATOM 2060 C C . ALA A 1 270 ? -12.844 23.906 26.531 1 95.38 270 ALA A C 1
ATOM 2062 O O . ALA A 1 270 ? -12.984 23.453 27.672 1 95.38 270 ALA A O 1
ATOM 2063 N N . GLY A 1 271 ? -13.312 25.078 26.203 1 94.5 271 GLY A N 1
ATOM 2064 C CA . GLY A 1 271 ? -13.828 25.969 27.219 1 94.5 271 GLY A CA 1
ATOM 2065 C C . GLY A 1 271 ? -12.758 26.453 28.188 1 94.5 271 GLY A C 1
ATOM 2066 O O . GLY A 1 271 ? -11.633 26.75 27.766 1 94.5 271 GLY A O 1
ATOM 2067 N N . GLY A 1 272 ? -13.117 26.609 29.422 1 93.5 272 GLY A N 1
ATOM 2068 C CA . GLY A 1 272 ? -12.195 27.188 30.391 1 93.5 272 GLY A CA 1
ATOM 2069 C C . GLY A 1 272 ? -11.352 26.141 31.094 1 93.5 272 GLY A C 1
ATOM 2070 O O . GLY A 1 272 ? -10.469 26.469 31.891 1 93.5 272 GLY A O 1
ATOM 2071 N N . GLU A 1 273 ? -11.562 24.984 30.781 1 87.75 273 GLU A N 1
ATOM 2072 C CA . GLU A 1 273 ? -10.852 23.906 31.453 1 87.75 273 GLU A CA 1
ATOM 2073 C C . GLU A 1 273 ? -9.492 23.656 30.828 1 87.75 273 GLU A C 1
ATOM 2075 O O . GLU A 1 273 ? -9.391 23.453 29.609 1 87.75 273 GLU A O 1
ATOM 2080 N N . LYS A 1 274 ? -8.461 23.766 31.719 1 90.38 274 LYS A N 1
ATOM 2081 C CA . LYS A 1 274 ? -7.094 23.531 31.266 1 90.38 274 LYS A CA 1
ATOM 2082 C C . LYS A 1 274 ? -6.688 22.078 31.469 1 90.38 274 LYS A C 1
ATOM 2084 O O . LYS A 1 274 ? -6.941 21.484 32.531 1 90.38 274 LYS A O 1
ATOM 2089 N N . THR A 1 275 ? -6.242 21.469 30.453 1 89.62 275 THR A N 1
ATOM 2090 C CA . THR A 1 275 ? -5.781 20.078 30.5 1 89.62 275 THR A CA 1
ATOM 2091 C C . THR A 1 275 ? -4.625 19.859 29.531 1 89.62 275 THR A C 1
ATOM 2093 O O . THR A 1 275 ? -4.191 20.797 28.844 1 89.62 275 THR A O 1
ATOM 2096 N N . HIS A 1 276 ? -3.967 18.734 29.719 1 89.12 276 HIS A N 1
ATOM 2097 C CA . HIS A 1 276 ? -2.982 18.297 28.734 1 89.12 276 HIS A CA 1
ATOM 2098 C C . HIS A 1 276 ? -3.254 16.875 28.266 1 89.12 276 HIS A C 1
ATOM 2100 O O . HIS A 1 276 ? -4 16.141 28.922 1 89.12 276 HIS A O 1
ATOM 2106 N N . PHE A 1 277 ? -2.715 16.531 27.156 1 91.31 277 PHE A N 1
ATOM 2107 C CA . PHE A 1 277 ? -2.979 15.234 26.547 1 91.31 277 PHE A CA 1
ATOM 2108 C C . PHE A 1 277 ? -1.702 14.406 26.453 1 91.31 277 PHE A C 1
ATOM 2110 O O . PHE A 1 277 ? -1.521 13.625 25.516 1 91.31 277 PHE A O 1
ATOM 2117 N N . ASN A 1 278 ? -0.761 14.68 27.344 1 88.62 278 ASN A N 1
ATOM 2118 C CA . ASN A 1 278 ? 0.503 13.961 27.438 1 88.62 278 ASN A CA 1
ATOM 2119 C C . ASN A 1 278 ? 1.236 13.938 26.094 1 88.62 278 ASN A C 1
ATOM 2121 O O . ASN A 1 278 ? 1.77 12.898 25.703 1 88.62 278 ASN A O 1
ATOM 2125 N N . GLY A 1 279 ? 1.087 15.016 25.422 1 87.56 279 GLY A N 1
ATOM 2126 C CA . GLY A 1 279 ? 1.846 15.188 24.188 1 87.56 279 GLY A CA 1
ATOM 2127 C C . GLY A 1 279 ? 1.164 14.586 22.984 1 87.56 279 GLY A C 1
ATOM 2128 O O . GLY A 1 279 ? 1.642 14.742 21.859 1 87.56 279 GLY A O 1
ATOM 2129 N N . LYS A 1 280 ? 0.024 14.023 23.094 1 90.06 280 LYS A N 1
ATOM 2130 C CA . LYS A 1 280 ? -0.657 13.367 21.984 1 90.06 280 LYS A CA 1
ATOM 2131 C C . LYS A 1 280 ? -1.476 14.367 21.172 1 90.06 280 LYS A C 1
ATOM 2133 O O . LYS A 1 280 ? -1.762 14.133 19.984 1 90.06 280 LYS A O 1
ATOM 2138 N N . LEU A 1 281 ? -1.976 15.344 21.828 1 94.56 281 LEU A N 1
ATOM 2139 C CA . LEU A 1 281 ? -2.654 16.484 21.219 1 94.56 281 LEU A CA 1
ATOM 2140 C C . LEU A 1 281 ? -2.002 17.797 21.625 1 94.56 281 LEU A C 1
ATOM 2142 O O . LEU A 1 281 ? -1.222 17.828 22.578 1 94.56 281 LEU A O 1
ATOM 2146 N N . HIS A 1 282 ? -2.291 18.797 20.891 1 95.19 282 HIS A N 1
ATOM 2147 C CA . HIS A 1 282 ? -1.911 20.156 21.266 1 95.19 282 HIS A CA 1
ATOM 2148 C C . HIS A 1 282 ? -3.021 20.844 22.062 1 95.19 282 HIS A C 1
ATOM 2150 O O . HIS A 1 282 ? -4.203 20.531 21.875 1 95.19 282 HIS A O 1
ATOM 2156 N N . PHE A 1 283 ? -2.615 21.625 22.938 1 96.88 283 PHE A N 1
ATOM 2157 C CA . PHE A 1 283 ? -3.531 22.406 23.766 1 96.88 283 PHE A CA 1
ATOM 2158 C C . PHE A 1 283 ? -3.084 23.859 23.844 1 96.88 283 PHE A C 1
ATOM 2160 O O . PHE A 1 283 ? -1.974 24.156 24.281 1 96.88 283 PHE A O 1
ATOM 2167 N N . PHE A 1 284 ? -3.977 24.75 23.359 1 97.75 284 PHE A N 1
ATOM 2168 C CA . PHE A 1 284 ? -3.604 26.156 23.25 1 97.75 284 PHE A CA 1
ATOM 2169 C C . PHE A 1 284 ? -4.75 27.062 23.703 1 97.75 284 PHE A C 1
ATOM 2171 O O . PHE A 1 284 ? -5.898 26.625 23.766 1 97.75 284 PHE A O 1
ATOM 2178 N N . ASN A 1 285 ? -4.387 28.297 24 1 98.25 285 ASN A N 1
ATOM 2179 C CA . ASN A 1 285 ? -5.395 29.344 24.188 1 98.25 285 ASN A CA 1
ATOM 2180 C C . ASN A 1 285 ? -6.23 29.547 22.938 1 98.25 285 ASN A C 1
ATOM 2182 O O . ASN A 1 285 ? -5.711 29.484 21.812 1 98.25 285 ASN A O 1
ATOM 2186 N N . HIS A 1 286 ? -7.516 29.75 23.156 1 98.06 286 HIS A N 1
ATOM 2187 C CA . HIS A 1 286 ? -8.422 30.172 22.094 1 98.06 286 HIS A CA 1
ATOM 2188 C C . HIS A 1 286 ? -8.484 31.703 22 1 98.06 286 HIS A C 1
ATOM 2190 O O . HIS A 1 286 ? -7.84 32.406 22.781 1 98.06 286 HIS A O 1
ATOM 2196 N N . ALA A 1 287 ? -9.25 32.25 21.016 1 97.69 287 ALA A N 1
ATOM 2197 C CA . ALA A 1 287 ? -9.414 33.688 20.844 1 97.69 287 ALA A CA 1
ATOM 2198 C C . ALA A 1 287 ? -10.305 34.25 21.938 1 97.69 287 ALA A C 1
ATOM 2200 O O . ALA A 1 287 ? -10.016 35.344 22.484 1 97.69 287 ALA A O 1
ATOM 2201 N N . PRO A 1 288 ? -11.445 33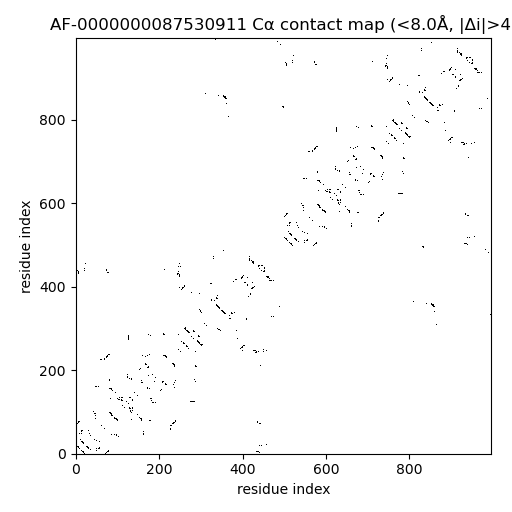.594 22.266 1 96.31 288 PRO A N 1
ATOM 2202 C CA . PRO A 1 288 ? -12.227 34.094 23.391 1 96.31 288 PRO A CA 1
ATOM 2203 C C . PRO A 1 288 ? -11.469 34.062 24.703 1 96.31 288 PRO A C 1
ATOM 2205 O O . PRO A 1 288 ? -10.711 33.125 24.969 1 96.31 288 PRO A O 1
ATOM 2208 N N . ALA A 1 289 ? -11.734 35.031 25.531 1 92.94 289 ALA A N 1
ATOM 2209 C CA . ALA A 1 289 ? -11.008 35.188 26.781 1 92.94 289 ALA A CA 1
ATOM 2210 C C . ALA A 1 289 ? -11.156 33.969 27.672 1 92.94 289 ALA A C 1
ATOM 2212 O O . ALA A 1 289 ? -12.25 33.406 27.781 1 92.94 289 ALA A O 1
ATOM 2213 N N . ASP A 1 290 ? -10.039 33.469 28.172 1 94.56 290 ASP A N 1
ATOM 2214 C CA . ASP A 1 290 ? -9.938 32.406 29.172 1 94.56 290 ASP A CA 1
ATOM 2215 C C . ASP A 1 290 ? -10.508 31.109 28.641 1 94.56 290 ASP A C 1
ATOM 2217 O O . ASP A 1 290 ? -11.133 30.359 29.391 1 94.56 290 ASP A O 1
ATOM 2221 N N . THR A 1 291 ? -10.453 30.906 27.391 1 96.81 291 THR A N 1
ATOM 2222 C CA . THR A 1 291 ? -10.867 29.641 26.797 1 96.81 291 THR A CA 1
ATOM 2223 C C . THR A 1 291 ? -9.727 29.016 26 1 96.81 291 THR A C 1
ATOM 2225 O O . THR A 1 291 ? -8.75 29.703 25.672 1 96.81 291 THR A O 1
ATOM 2228 N N . TYR A 1 292 ? -9.867 27.734 25.734 1 97.56 292 TYR A N 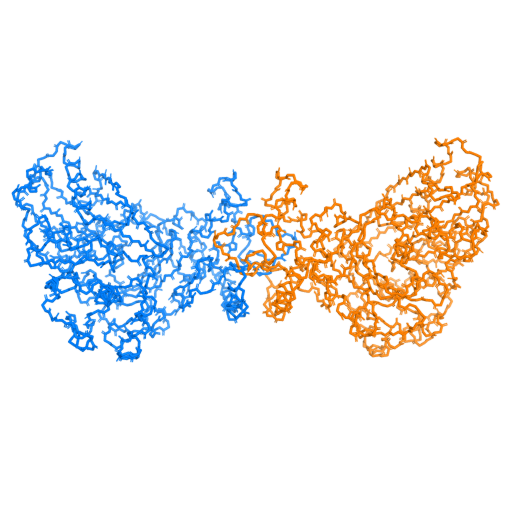1
ATOM 2229 C CA . TYR A 1 292 ? -8.812 26.922 25.125 1 97.56 292 TYR A CA 1
ATOM 2230 C C . TYR A 1 292 ? -9.383 25.984 24.078 1 97.56 292 TYR A C 1
ATOM 2232 O O . TYR A 1 292 ? -10.602 25.859 23.938 1 97.56 292 TYR A O 1
ATOM 2240 N N . TYR A 1 293 ? -8.484 25.438 23.297 1 97.12 293 TYR A N 1
ATOM 2241 C CA . TYR A 1 293 ? -8.859 24.375 22.375 1 97.12 293 TYR A CA 1
ATOM 2242 C C . TYR A 1 293 ? -7.816 23.266 22.359 1 97.12 293 TYR A C 1
ATOM 2244 O O . TYR A 1 293 ? -6.648 23.516 22.672 1 97.12 293 TYR A O 1
ATOM 2252 N N . ALA A 1 294 ? -8.258 22.094 22.109 1 96.62 294 ALA A N 1
ATOM 2253 C CA . ALA A 1 294 ? -7.414 20.938 21.828 1 96.62 294 ALA A CA 1
ATOM 2254 C C . ALA A 1 294 ? -7.383 20.625 20.328 1 96.62 294 ALA A C 1
ATOM 2256 O O . ALA A 1 294 ? -8.398 20.781 19.641 1 96.62 294 ALA A O 1
ATOM 2257 N N . MET A 1 295 ? -6.246 20.234 19.922 1 96.44 295 MET A N 1
ATOM 2258 C CA . MET A 1 295 ? -6.184 20.031 18.469 1 96.44 295 MET A CA 1
ATOM 2259 C C . MET A 1 295 ? -5.242 18.891 18.125 1 96.44 295 MET A C 1
ATOM 2261 O O . MET A 1 295 ? -4.219 18.688 18.781 1 96.44 295 MET A O 1
ATOM 2265 N N . GLY A 1 296 ? -5.637 18.047 17.172 1 96.12 296 GLY A N 1
ATOM 2266 C CA . GLY A 1 296 ? -4.805 17.047 16.531 1 96.12 296 GLY A CA 1
ATOM 2267 C C . GLY A 1 296 ? -4.516 17.359 15.07 1 96.12 296 GLY A C 1
ATOM 2268 O O . GLY A 1 296 ? -5.328 18 14.398 1 96.12 296 GLY A O 1
ATOM 2269 N N . VAL A 1 297 ? -3.332 16.922 14.617 1 94.62 297 VAL A N 1
ATOM 2270 C CA . VAL A 1 297 ? -2.893 17.281 13.273 1 94.62 297 VAL A CA 1
ATOM 2271 C C . VAL A 1 297 ? -2.477 16.031 12.508 1 94.62 297 VAL A C 1
ATOM 2273 O O . VAL A 1 297 ? -1.75 15.188 13.039 1 94.62 297 VAL A O 1
ATOM 2276 N N . THR A 1 298 ? -3.014 15.82 11.32 1 95.5 298 THR A N 1
ATOM 2277 C CA . THR A 1 298 ? -2.529 14.867 10.328 1 95.5 298 THR A CA 1
ATOM 2278 C C . THR A 1 298 ? -1.667 15.562 9.281 1 95.5 298 THR A C 1
ATOM 2280 O O . THR A 1 298 ? -2.148 16.438 8.547 1 95.5 298 THR A O 1
ATOM 2283 N N . LEU A 1 299 ? -0.445 15.203 9.148 1 92.25 299 LEU A N 1
ATOM 2284 C CA . LEU A 1 299 ? 0.507 15.969 8.352 1 92.25 299 LEU A CA 1
ATOM 2285 C C . LEU A 1 299 ? 0.168 15.875 6.871 1 92.25 299 LEU A C 1
ATOM 2287 O O . LEU A 1 299 ? 0.312 16.859 6.137 1 92.25 299 LEU A O 1
ATOM 2291 N N . ALA A 1 300 ? -0.259 14.68 6.461 1 94.5 300 ALA A N 1
ATOM 2292 C CA . ALA A 1 300 ? -0.619 14.492 5.059 1 94.5 300 ALA A CA 1
ATOM 2293 C C . ALA A 1 300 ? -2.07 14.039 4.922 1 94.5 300 ALA A C 1
ATOM 2295 O O . ALA A 1 300 ? -2.342 12.859 4.68 1 94.5 300 ALA A O 1
ATOM 2296 N N . ALA A 1 301 ? -2.955 14.984 5.016 1 96.19 301 ALA A N 1
ATOM 2297 C CA . ALA A 1 301 ? -4.363 14.656 4.816 1 96.19 301 ALA A CA 1
ATOM 2298 C C . ALA A 1 301 ? -4.746 14.734 3.34 1 96.19 301 ALA A C 1
ATOM 2300 O O . ALA A 1 301 ? -4.559 13.773 2.59 1 96.19 301 ALA A O 1
ATOM 2301 N N . GLY A 1 302 ? -5.191 15.922 2.904 1 94.44 302 GLY A N 1
ATOM 2302 C CA . GLY A 1 302 ? -5.484 16.078 1.488 1 94.44 302 GLY A CA 1
ATOM 2303 C C . GLY A 1 302 ? -4.281 15.836 0.597 1 94.44 302 GLY A C 1
ATOM 2304 O O . GLY A 1 302 ? -4.43 15.406 -0.548 1 94.44 302 GLY A O 1
ATOM 2305 N N . TYR A 1 303 ? -3.133 16.062 1.125 1 93.69 303 TYR A N 1
ATOM 2306 C CA . TYR A 1 303 ? -1.901 15.852 0.375 1 93.69 303 TYR A CA 1
ATOM 2307 C C . TYR A 1 303 ? -1.77 14.391 -0.049 1 93.69 303 TYR A C 1
ATOM 2309 O O . TYR A 1 303 ? -1.254 14.094 -1.131 1 93.69 303 TYR A O 1
ATOM 2317 N N . SER A 1 304 ? -2.186 13.453 0.805 1 97.31 304 SER A N 1
ATOM 2318 C CA . SER A 1 304 ? -2.139 12.039 0.452 1 97.31 304 SER A CA 1
ATOM 2319 C C . SER A 1 304 ? -2.938 11.758 -0.816 1 97.31 304 SER A C 1
ATOM 2321 O O . SER A 1 304 ? -2.479 11.023 -1.694 1 97.31 304 SER A O 1
ATOM 2323 N N . LEU A 1 305 ? -4.113 12.336 -0.859 1 97 305 LEU A N 1
ATOM 2324 C CA . LEU A 1 305 ? -4.98 12.133 -2.016 1 97 305 LEU A CA 1
ATOM 2325 C C . LEU A 1 305 ? -4.402 12.812 -3.252 1 97 305 LEU A C 1
ATOM 2327 O O . LEU A 1 305 ? -4.426 12.242 -4.348 1 97 305 LEU A O 1
ATOM 2331 N N . GLN A 1 306 ? -3.91 14 -3.066 1 94.75 306 GLN A N 1
ATOM 2332 C CA . GLN A 1 306 ? -3.279 14.727 -4.164 1 94.75 306 GLN A CA 1
ATOM 2333 C C . GLN A 1 306 ? -2.057 13.977 -4.688 1 94.75 306 GLN A C 1
ATOM 2335 O O . GLN A 1 306 ? -1.868 13.852 -5.898 1 94.75 306 GLN A O 1
ATOM 2340 N N . TRP A 1 307 ? -1.23 13.508 -3.775 1 96.38 307 TRP A N 1
ATOM 2341 C CA . TRP A 1 307 ? -0.041 12.727 -4.109 1 96.38 307 TRP A CA 1
ATOM 2342 C C . TRP A 1 307 ? -0.409 11.492 -4.922 1 96.38 307 TRP A C 1
ATOM 2344 O O . TRP A 1 307 ? 0.206 11.211 -5.953 1 96.38 307 TRP A O 1
ATOM 2354 N N . PHE A 1 308 ? -1.394 10.789 -4.488 1 98.12 308 PHE A N 1
ATOM 2355 C CA . PHE A 1 308 ? -1.833 9.594 -5.188 1 98.12 308 PHE A CA 1
ATOM 2356 C C . PHE A 1 308 ? -2.338 9.93 -6.586 1 98.12 308 PHE A C 1
ATOM 2358 O O . PHE A 1 308 ? -1.999 9.25 -7.555 1 98.12 308 PHE A O 1
ATOM 2365 N N . LYS A 1 309 ? -3.143 10.984 -6.688 1 97.12 309 LYS A N 1
ATOM 2366 C CA . LYS A 1 309 ? -3.68 11.414 -7.977 1 97.12 309 LYS A CA 1
ATOM 2367 C C . LYS A 1 309 ? -2.559 11.781 -8.945 1 97.12 309 LYS A C 1
ATOM 2369 O O . LYS A 1 309 ? -2.574 11.367 -10.102 1 97.12 309 LYS A O 1
ATOM 2374 N N . GLU A 1 310 ? -1.636 12.477 -8.492 1 95.38 310 GLU A N 1
ATOM 2375 C CA . GLU A 1 310 ? -0.555 12.969 -9.344 1 95.38 310 GLU A CA 1
ATOM 2376 C C . GLU A 1 310 ? 0.302 11.812 -9.859 1 95.38 310 GLU A C 1
ATOM 2378 O O . GLU A 1 310 ? 0.812 11.867 -10.984 1 95.38 310 GLU A O 1
ATOM 2383 N N . ASN A 1 311 ? 0.425 10.797 -9.094 1 96.25 311 ASN A N 1
ATOM 2384 C CA . ASN A 1 311 ? 1.306 9.695 -9.469 1 96.25 311 ASN A CA 1
ATOM 2385 C C . ASN A 1 311 ? 0.564 8.633 -10.273 1 96.25 311 ASN A C 1
ATOM 2387 O O . ASN A 1 311 ? 1.141 8.016 -11.172 1 96.25 311 ASN A O 1
ATOM 2391 N N . PHE A 1 312 ? -0.747 8.422 -10.039 1 97 312 PHE A N 1
ATOM 2392 C CA . PHE A 1 312 ? -1.383 7.215 -10.562 1 97 312 PHE A CA 1
ATOM 2393 C C . PHE A 1 312 ? -2.66 7.562 -11.32 1 97 312 PHE A C 1
ATOM 2395 O O . PHE A 1 312 ? -3.156 6.758 -12.109 1 97 312 PHE A O 1
ATOM 2402 N N . LEU A 1 313 ? -3.246 8.703 -11.031 1 96.56 313 LEU A N 1
ATOM 2403 C CA . LEU A 1 313 ? -4.516 9.078 -11.648 1 96.56 313 LEU A CA 1
ATOM 2404 C C . LEU A 1 313 ? -4.445 10.492 -12.219 1 96.56 313 LEU A C 1
ATOM 2406 O O . LEU A 1 313 ? -5.348 11.305 -11.992 1 96.56 313 LEU A O 1
ATOM 2410 N N . LYS A 1 314 ? -3.354 10.82 -12.852 1 91.12 314 LYS A N 1
ATOM 2411 C CA . LYS A 1 314 ? -3.027 12.188 -13.266 1 91.12 314 LYS A CA 1
ATOM 2412 C C . LYS A 1 314 ? -4.105 12.758 -14.18 1 91.12 314 LYS A C 1
ATOM 2414 O O . LYS A 1 314 ? -4.414 13.945 -14.117 1 91.12 314 LYS A O 1
ATOM 2419 N N . ASP A 1 315 ? -4.746 11.953 -14.953 1 91.69 315 ASP A N 1
ATOM 2420 C CA . ASP A 1 315 ? -5.668 12.445 -15.969 1 91.69 315 ASP A CA 1
ATOM 2421 C C . ASP A 1 315 ? -7.105 12.43 -15.461 1 91.69 315 ASP A C 1
ATOM 2423 O O . ASP A 1 315 ? -8.008 12.938 -16.125 1 91.69 315 ASP A O 1
ATOM 2427 N N . ASP A 1 316 ? -7.312 11.898 -14.328 1 92.31 316 ASP A N 1
ATOM 2428 C CA . ASP A 1 316 ? -8.664 11.852 -13.781 1 92.31 316 ASP A CA 1
ATOM 2429 C C . ASP A 1 316 ? -9.062 13.203 -13.195 1 92.31 316 ASP A C 1
ATOM 2431 O O . ASP A 1 316 ? -8.227 13.93 -12.664 1 92.31 316 ASP A O 1
ATOM 2435 N N . ASP A 1 317 ? -10.32 13.531 -13.359 1 93.81 317 ASP A N 1
ATOM 2436 C CA . ASP A 1 317 ? -10.859 14.703 -12.672 1 93.81 317 ASP A CA 1
ATOM 2437 C C . ASP A 1 317 ? -11.039 14.43 -11.18 1 93.81 317 ASP A C 1
ATOM 2439 O O . ASP A 1 317 ? -11.555 13.383 -10.789 1 93.81 317 ASP A O 1
ATOM 2443 N N . PHE A 1 318 ? -10.609 15.398 -10.406 1 91.19 318 PHE A N 1
ATOM 2444 C CA . PHE A 1 318 ? -10.609 15.203 -8.961 1 91.19 318 PHE A CA 1
ATOM 2445 C C . PHE A 1 318 ? -12.016 14.945 -8.445 1 91.19 318 PHE A C 1
ATOM 2447 O O . PHE A 1 318 ? -12.242 14.023 -7.66 1 91.19 318 PHE A O 1
ATOM 2454 N N . SER A 1 319 ? -12.984 15.75 -8.859 1 90.88 319 SER A N 1
ATOM 2455 C CA . SER A 1 319 ? -14.359 15.625 -8.383 1 90.88 319 SER A CA 1
ATOM 2456 C C . SER A 1 319 ? -14.977 14.297 -8.812 1 90.88 319 SER A C 1
ATOM 2458 O O . SER A 1 319 ? -15.711 13.672 -8.047 1 90.88 319 SER A O 1
ATOM 2460 N N . GLU A 1 320 ? -14.664 13.945 -9.953 1 92.12 320 GLU A N 1
ATOM 2461 C CA . GLU A 1 320 ? -15.172 12.68 -10.453 1 92.12 320 GLU A CA 1
ATOM 2462 C C . GLU A 1 320 ? -14.578 11.5 -9.688 1 92.12 320 GLU A C 1
ATOM 2464 O O . GLU A 1 320 ? -15.273 10.531 -9.375 1 92.12 320 GLU A O 1
ATOM 2469 N N . MET A 1 321 ? -13.289 11.586 -9.461 1 93.75 321 MET A N 1
ATOM 2470 C CA . MET A 1 321 ? -12.57 10.562 -8.711 1 93.75 321 MET A CA 1
ATOM 2471 C C . MET A 1 321 ? -13.195 10.359 -7.332 1 93.75 321 MET A C 1
ATOM 2473 O O . MET A 1 321 ? -13.43 9.227 -6.914 1 93.75 321 MET A O 1
ATOM 2477 N N . VAL A 1 322 ? -13.539 11.406 -6.652 1 93.5 322 VAL A N 1
ATOM 2478 C CA . VAL A 1 322 ? -14.125 11.367 -5.316 1 93.5 322 VAL A CA 1
ATOM 2479 C C . VAL A 1 322 ? -15.562 10.859 -5.395 1 93.5 322 VAL A C 1
ATOM 2481 O O . VAL A 1 322 ? -15.984 10.039 -4.574 1 93.5 322 VAL A O 1
ATOM 2484 N N . GLN A 1 323 ? -16.312 11.289 -6.371 1 91.88 323 GLN A N 1
ATOM 2485 C CA . GLN A 1 323 ? -17.703 10.867 -6.535 1 91.88 323 GLN A CA 1
ATOM 2486 C C . GLN A 1 323 ? -17.812 9.367 -6.77 1 91.88 323 GLN A C 1
ATOM 2488 O O . GLN A 1 323 ? -18.719 8.719 -6.27 1 91.88 323 GLN A O 1
ATOM 2493 N N . LYS A 1 324 ? -16.906 8.828 -7.52 1 93.88 324 LYS A N 1
ATOM 2494 C CA . LYS A 1 324 ? -16.922 7.41 -7.863 1 93.88 324 LYS A CA 1
ATOM 2495 C C . LYS A 1 324 ? -16.75 6.543 -6.617 1 93.88 324 LYS A C 1
ATOM 2497 O O . LYS A 1 324 ? -17.109 5.363 -6.621 1 93.88 324 LYS A O 1
ATOM 2502 N N . THR A 1 325 ? -16.234 7.055 -5.539 1 94.56 325 THR A N 1
ATOM 2503 C CA . THR A 1 325 ? -16.031 6.297 -4.312 1 94.56 325 THR A CA 1
ATOM 2504 C C . THR A 1 325 ? -17.359 5.984 -3.641 1 94.56 325 THR A C 1
ATOM 2506 O O . THR A 1 325 ? -17.438 5.117 -2.766 1 94.56 325 THR A O 1
ATOM 2509 N N . GLU A 1 326 ? -18.422 6.715 -4.008 1 93.81 326 GLU A N 1
ATOM 2510 C CA . GLU A 1 326 ? -19.75 6.473 -3.436 1 93.81 326 GLU A CA 1
ATOM 2511 C C . GLU A 1 326 ? -20.219 5.051 -3.727 1 93.81 326 GLU A C 1
ATOM 2513 O O . GLU A 1 326 ? -21 4.488 -2.963 1 93.81 326 GLU A O 1
ATOM 2518 N N . SER A 1 327 ? -19.703 4.504 -4.824 1 94.56 327 SER A N 1
ATOM 2519 C CA . SER A 1 327 ? -20.094 3.148 -5.203 1 94.56 327 SER A CA 1
ATOM 2520 C C . SER A 1 327 ? -19.281 2.105 -4.445 1 94.56 327 SER A C 1
ATOM 2522 O O . SER A 1 327 ? -19.594 0.915 -4.48 1 94.56 327 SER A O 1
ATOM 2524 N N . VAL A 1 328 ? -18.266 2.488 -3.803 1 96.81 328 VAL A N 1
ATOM 2525 C CA . VAL A 1 328 ? -17.422 1.593 -3.021 1 96.81 328 VAL A CA 1
ATOM 2526 C C . VAL A 1 328 ? -17.938 1.509 -1.588 1 96.81 328 VAL A C 1
ATOM 2528 O O . VAL A 1 328 ? -18.141 2.533 -0.931 1 96.81 328 VAL A O 1
ATOM 2531 N N . PRO A 1 329 ? -18.203 0.362 -1.028 1 97.12 329 PRO A N 1
ATOM 2532 C CA . PRO A 1 329 ? -18.75 0.243 0.329 1 97.12 329 PRO A CA 1
ATOM 2533 C C . PRO A 1 329 ? -17.766 0.742 1.396 1 97.12 329 PRO A C 1
ATOM 2535 O O . PRO A 1 329 ? -16.578 0.862 1.134 1 97.12 329 PRO A O 1
ATOM 2538 N N . ALA A 1 330 ? -18.328 1.039 2.639 1 97.56 330 ALA A N 1
ATOM 2539 C CA . ALA A 1 330 ? -17.5 1.407 3.793 1 97.56 330 ALA A CA 1
ATOM 2540 C C . ALA A 1 330 ? -16.438 0.352 4.07 1 97.56 330 ALA A C 1
ATOM 2542 O O . ALA A 1 330 ? -16.75 -0.84 4.156 1 97.56 330 ALA A O 1
ATOM 2543 N N . GLY A 1 331 ? -15.258 0.785 4.094 1 98 331 GLY A N 1
ATOM 2544 C CA . GLY A 1 331 ? -14.148 -0.122 4.332 1 98 331 GLY A CA 1
ATOM 2545 C C . GLY A 1 331 ? -13.383 -0.475 3.07 1 98 331 GLY A C 1
ATOM 2546 O O . GLY A 1 331 ? -12.484 -1.323 3.098 1 98 331 GLY A O 1
ATOM 2547 N N . ALA A 1 332 ? -13.789 0.101 1.955 1 98.31 332 ALA A N 1
ATOM 2548 C CA . ALA A 1 332 ? -13.094 -0.021 0.678 1 98.31 332 ALA A CA 1
ATOM 2549 C C . ALA A 1 332 ? -12.812 -1.483 0.342 1 98.31 332 ALA A C 1
ATOM 2551 O O . ALA A 1 332 ? -11.703 -1.834 -0.06 1 98.31 332 ALA A O 1
ATOM 2552 N N . ARG A 1 333 ? -13.734 -2.35 0.699 1 97.75 333 ARG A N 1
ATOM 2553 C CA . ARG A 1 333 ? -13.664 -3.781 0.421 1 97.75 333 ARG A CA 1
ATOM 2554 C C . ARG A 1 333 ? -12.406 -4.395 1.029 1 97.75 333 ARG A C 1
ATOM 2556 O O . ARG A 1 333 ? -11.727 -5.199 0.387 1 97.75 333 ARG A O 1
ATOM 2563 N N . GLY A 1 334 ? -12.047 -3.936 2.205 1 98.06 334 GLY A N 1
ATOM 2564 C CA . GLY A 1 334 ? -10.992 -4.559 2.988 1 98.06 334 GLY A CA 1
ATOM 2565 C C . GLY A 1 334 ? -9.625 -3.93 2.758 1 98.06 334 GLY A C 1
ATOM 2566 O O . GLY A 1 334 ? -8.602 -4.504 3.131 1 98.06 334 GLY A O 1
ATOM 2567 N N . LEU A 1 335 ? -9.586 -2.77 2.123 1 98.62 335 LEU A N 1
ATOM 2568 C CA . LEU A 1 335 ? -8.336 -2.068 1.865 1 98.62 335 LEU A CA 1
ATOM 2569 C C . LEU A 1 335 ? -8.133 -0.925 2.855 1 98.62 335 LEU A C 1
ATOM 2571 O O . LEU A 1 335 ? -9.008 -0.062 2.994 1 98.62 335 LEU A O 1
ATOM 2575 N N . LEU A 1 336 ? -7 -0.917 3.602 1 98.81 336 LEU A N 1
ATOM 2576 C CA . LEU A 1 336 ? -6.672 0.137 4.555 1 98.81 336 LEU A CA 1
ATOM 2577 C C . LEU A 1 336 ? -5.531 1.005 4.031 1 98.81 336 LEU A C 1
ATOM 2579 O O . LEU A 1 336 ? -4.637 0.513 3.338 1 98.81 336 LEU A O 1
ATOM 2583 N N . PHE A 1 337 ? -5.605 2.26 4.379 1 98.75 337 PHE A N 1
ATOM 2584 C CA . PHE A 1 337 ? -4.539 3.207 4.074 1 98.75 337 PHE A CA 1
ATOM 2585 C C . PHE A 1 337 ? -4.172 4.02 5.309 1 98.75 337 PHE A C 1
ATOM 2587 O O . PHE A 1 337 ? -5.047 4.434 6.07 1 98.75 337 PHE A O 1
ATOM 2594 N N . THR A 1 338 ? -2.896 4.211 5.562 1 98.5 338 THR A N 1
ATOM 2595 C CA . THR A 1 338 ? -2.445 5.129 6.602 1 98.5 338 THR A CA 1
ATOM 2596 C C . THR A 1 338 ? -1.746 6.34 5.984 1 98.5 338 THR A C 1
ATOM 2598 O O . THR A 1 338 ? -0.796 6.188 5.215 1 98.5 338 THR A O 1
ATOM 2601 N N . PRO A 1 339 ? -2.186 7.535 6.332 1 98 339 PRO A N 1
ATOM 2602 C CA . PRO A 1 339 ? -1.723 8.742 5.645 1 98 339 PRO A CA 1
ATOM 2603 C C . PRO A 1 339 ? -0.412 9.281 6.215 1 98 339 PRO A C 1
ATOM 2605 O O . PRO A 1 339 ? -0.262 10.492 6.387 1 98 339 PRO A O 1
ATOM 2608 N N . TYR A 1 340 ? 0.618 8.461 6.457 1 97.19 340 TYR A N 1
ATOM 2609 C CA . TYR A 1 340 ? 1.869 8.852 7.094 1 97.19 340 TYR A CA 1
ATOM 2610 C C . TYR A 1 340 ? 2.967 9.062 6.055 1 97.19 340 TYR A C 1
ATOM 2612 O O . TYR A 1 340 ? 4.141 8.781 6.32 1 97.19 340 TYR A O 1
ATOM 2620 N N . ILE A 1 341 ? 2.627 9.547 4.82 1 96.5 341 ILE A N 1
ATOM 2621 C CA . ILE A 1 341 ? 3.561 9.555 3.699 1 96.5 341 ILE A CA 1
ATOM 2622 C C . ILE A 1 341 ? 4.609 10.648 3.912 1 96.5 341 ILE A C 1
ATOM 2624 O O . ILE A 1 341 ? 5.555 10.766 3.131 1 96.5 341 ILE A O 1
ATOM 2628 N N . THR A 1 342 ? 4.488 11.508 4.992 1 91.19 342 THR A N 1
ATOM 2629 C CA . THR A 1 342 ? 5.496 12.492 5.367 1 91.19 342 THR A CA 1
ATOM 2630 C C . THR A 1 342 ? 5.816 12.398 6.855 1 91.19 342 THR A C 1
ATOM 2632 O O . THR A 1 342 ? 6.238 13.375 7.473 1 91.19 342 THR A O 1
ATOM 2635 N N . GLY A 1 343 ? 5.586 11.258 7.445 1 91 343 GLY A N 1
ATOM 2636 C CA . GLY A 1 343 ? 5.617 11.156 8.898 1 91 343 GLY A CA 1
ATOM 2637 C C . GLY A 1 343 ? 4.305 11.547 9.547 1 91 343 GLY A C 1
ATOM 2638 O O . GLY A 1 343 ? 3.305 11.766 8.859 1 91 343 GLY A O 1
ATOM 2639 N N . GLU A 1 344 ? 4.355 11.57 10.859 1 91 344 GLU A N 1
ATOM 2640 C CA . GLU A 1 344 ? 3.104 11.914 11.531 1 91 344 GLU A CA 1
ATOM 2641 C C . GLU A 1 344 ? 3.361 12.656 12.836 1 91 344 GLU A C 1
ATOM 2643 O O . GLU A 1 344 ? 4.453 12.57 13.398 1 91 344 GLU A O 1
ATOM 2648 N N . ARG A 1 345 ? 2.385 13.469 13.234 1 86.69 345 ARG A N 1
ATOM 2649 C CA . ARG A 1 345 ? 2.459 14.273 14.453 1 86.69 345 ARG A CA 1
ATOM 2650 C C . ARG A 1 345 ? 1.453 13.789 15.492 1 86.69 345 ARG A C 1
ATOM 2652 O O . ARG A 1 345 ? 1.769 13.711 16.672 1 86.69 345 ARG A O 1
ATOM 2659 N N . THR A 1 346 ? 0.186 13.602 15.156 1 89.06 346 THR A N 1
ATOM 2660 C CA . THR A 1 346 ? -0.874 13.109 16.031 1 89.06 346 THR A CA 1
ATOM 2661 C C . THR A 1 346 ? -1.511 11.852 15.445 1 89.06 346 THR A C 1
ATOM 2663 O O . THR A 1 346 ? -1.787 11.789 14.242 1 89.06 346 THR A O 1
ATOM 2666 N N . PRO A 1 347 ? -1.777 10.852 16.125 1 87.62 347 PRO A N 1
ATOM 2667 C CA . PRO A 1 347 ? -1.432 10.766 17.547 1 87.62 347 PRO A CA 1
ATOM 2668 C C . PRO A 1 347 ? -0.023 10.219 17.766 1 87.62 347 PRO A C 1
ATOM 2670 O O . PRO A 1 347 ? 0.413 10.094 18.922 1 87.62 347 PRO A O 1
ATOM 2673 N N . HIS A 1 348 ? 0.598 9.852 16.562 1 88.31 348 HIS A N 1
ATOM 2674 C CA . HIS A 1 348 ? 1.923 9.25 16.641 1 88.31 348 HIS A CA 1
ATOM 2675 C C . HIS A 1 348 ? 3.016 10.281 16.375 1 88.31 348 HIS A C 1
ATOM 2677 O O . HIS A 1 348 ? 3.295 10.609 15.227 1 88.31 348 HIS A O 1
ATOM 2683 N N . ASN A 1 349 ? 3.545 10.867 17.406 1 84.69 349 ASN A N 1
ATOM 2684 C CA . ASN A 1 349 ? 4.691 11.75 17.219 1 84.69 349 ASN A CA 1
ATOM 2685 C C . ASN A 1 349 ? 5.902 10.984 16.688 1 84.69 349 ASN A C 1
ATOM 2687 O O . ASN A 1 349 ? 6.875 10.773 17.406 1 84.69 349 ASN A O 1
ATOM 2691 N N . ASP A 1 350 ? 5.777 10.648 15.375 1 89.31 350 ASP A N 1
ATOM 2692 C CA . ASP A 1 350 ? 6.754 9.766 14.734 1 89.31 350 ASP A CA 1
ATOM 2693 C C . ASP A 1 350 ? 7.109 10.266 13.336 1 89.31 350 ASP A C 1
ATOM 2695 O O . ASP A 1 350 ? 6.414 9.961 12.367 1 89.31 350 ASP A O 1
ATOM 2699 N N . ALA A 1 351 ? 8.234 10.93 13.258 1 84.5 351 ALA A N 1
ATOM 2700 C CA . ALA A 1 351 ? 8.68 11.516 12 1 84.5 351 ALA A CA 1
ATOM 2701 C C . ALA A 1 351 ? 9.07 10.43 11 1 84.5 351 ALA A C 1
ATOM 2703 O O . ALA A 1 351 ? 9.125 10.68 9.789 1 84.5 351 ALA A O 1
ATOM 2704 N N . LEU A 1 352 ? 9.328 9.195 11.484 1 89.75 352 LEU A N 1
ATOM 2705 C CA . LEU A 1 352 ? 9.812 8.117 10.625 1 89.75 352 LEU A CA 1
ATOM 2706 C C . LEU A 1 352 ? 8.656 7.254 10.141 1 89.75 352 LEU A C 1
ATOM 2708 O O . LEU A 1 352 ? 8.836 6.398 9.266 1 89.75 352 LEU A O 1
ATOM 2712 N N . ALA A 1 353 ? 7.449 7.488 10.664 1 94.19 353 ALA A N 1
ATOM 2713 C CA . ALA A 1 353 ? 6.281 6.762 10.172 1 94.19 353 ALA A CA 1
ATOM 2714 C C . ALA A 1 353 ? 6.105 6.969 8.672 1 94.19 353 ALA A C 1
ATOM 2716 O O . ALA A 1 353 ? 6.43 8.039 8.141 1 94.19 353 ALA A O 1
ATOM 2717 N N . ARG A 1 354 ? 5.684 5.953 7.969 1 96.88 354 ARG A N 1
ATOM 2718 C CA . ARG A 1 354 ? 5.41 6.035 6.535 1 96.88 354 ARG A CA 1
ATOM 2719 C C . ARG A 1 354 ? 4.082 5.371 6.195 1 96.88 354 ARG A C 1
ATOM 2721 O O . ARG A 1 354 ? 3.555 4.586 6.988 1 96.88 354 ARG A O 1
ATOM 2728 N N . GLY A 1 355 ? 3.586 5.742 5.012 1 97.62 355 GLY A N 1
ATOM 2729 C CA . GLY A 1 355 ? 2.277 5.266 4.598 1 97.62 355 GLY A CA 1
ATOM 2730 C C . GLY A 1 355 ? 2.262 3.787 4.25 1 97.62 355 GLY A C 1
ATOM 2731 O O . GLY A 1 355 ? 3.309 3.203 3.963 1 97.62 355 GLY A O 1
ATOM 2732 N N . SER A 1 356 ? 1.094 3.203 4.32 1 98.56 356 SER A N 1
ATOM 2733 C CA . SER A 1 356 ? 0.899 1.798 3.98 1 98.56 356 SER A CA 1
ATOM 2734 C C . SER A 1 356 ? -0.457 1.571 3.32 1 98.56 356 SER A C 1
ATOM 2736 O O . SER A 1 356 ? -1.447 2.203 3.693 1 98.56 356 SER A O 1
ATOM 2738 N N . PHE A 1 357 ? -0.529 0.762 2.299 1 98.75 357 PHE A N 1
ATOM 2739 C CA . PHE A 1 357 ? -1.729 0.047 1.88 1 98.75 357 PHE A CA 1
ATOM 2740 C C . PHE A 1 357 ? -1.704 -1.393 2.379 1 98.75 357 PHE A C 1
ATOM 2742 O O . PHE A 1 357 ? -0.743 -2.125 2.133 1 98.75 357 PHE A O 1
ATOM 2749 N N . ILE A 1 358 ? -2.688 -1.875 3.107 1 98.5 358 ILE A N 1
ATOM 2750 C CA . ILE A 1 358 ? -2.777 -3.238 3.619 1 98.5 358 ILE A CA 1
ATOM 2751 C C . ILE A 1 358 ? -4.109 -3.857 3.203 1 98.5 358 ILE A C 1
ATOM 2753 O O . ILE A 1 358 ? -5.164 -3.234 3.35 1 98.5 358 ILE A O 1
ATOM 2757 N N . GLY A 1 359 ? -4.055 -5.051 2.676 1 98 359 GLY A N 1
ATOM 2758 C CA . GLY A 1 359 ? -5.27 -5.762 2.307 1 98 359 GLY A CA 1
ATOM 2759 C C . GLY A 1 359 ? -5.578 -5.684 0.823 1 98 359 GLY A C 1
ATOM 2760 O O . GLY A 1 359 ? -6.734 -5.828 0.416 1 98 359 GLY A O 1
ATOM 2761 N N . MET A 1 360 ? -4.617 -5.402 -0.018 1 98 360 MET A N 1
ATOM 2762 C CA . MET A 1 360 ? -4.82 -5.27 -1.458 1 98 360 MET A CA 1
ATOM 2763 C C . MET A 1 360 ? -5.25 -6.598 -2.072 1 98 360 MET A C 1
ATOM 2765 O O . MET A 1 360 ? -4.562 -7.609 -1.926 1 98 360 MET A O 1
ATOM 2769 N N . ASP A 1 361 ? -6.336 -6.582 -2.672 1 95.62 361 ASP A N 1
ATOM 2770 C CA . ASP A 1 361 ? -6.941 -7.699 -3.389 1 95.62 361 ASP A CA 1
ATOM 2771 C C . ASP A 1 361 ? -6.977 -7.434 -4.891 1 95.62 361 ASP A C 1
ATOM 2773 O O . ASP A 1 361 ? -7.188 -6.297 -5.32 1 95.62 361 ASP A O 1
ATOM 2777 N N . SER A 1 362 ? -6.824 -8.445 -5.727 1 93.94 362 SER A N 1
ATOM 2778 C CA . SER A 1 362 ? -6.758 -8.281 -7.176 1 93.94 362 SER A CA 1
ATOM 2779 C C . SER A 1 362 ? -8.062 -7.73 -7.73 1 93.94 362 SER A C 1
ATOM 2781 O O . SER A 1 362 ? -8.109 -7.25 -8.867 1 93.94 362 SER A O 1
ATOM 2783 N N . SER A 1 363 ? -9.133 -7.789 -6.984 1 93.25 363 SER A N 1
ATOM 2784 C CA . SER A 1 363 ? -10.414 -7.254 -7.438 1 93.25 363 SER A CA 1
ATOM 2785 C C . SER A 1 363 ? -10.469 -5.738 -7.262 1 93.25 363 SER A C 1
ATOM 2787 O O . SER A 1 363 ? -11.359 -5.078 -7.805 1 93.25 363 SER A O 1
ATOM 2789 N N . HIS A 1 364 ? -9.578 -5.18 -6.492 1 96.81 364 HIS A N 1
ATOM 2790 C CA . HIS A 1 364 ? -9.578 -3.742 -6.25 1 96.81 364 HIS A CA 1
ATOM 2791 C C . HIS A 1 364 ? -9.242 -2.967 -7.52 1 96.81 364 HIS A C 1
ATOM 2793 O O . HIS A 1 364 ? -8.367 -3.371 -8.289 1 96.81 364 HIS A O 1
ATOM 2799 N N . THR A 1 365 ? -9.938 -1.95 -7.746 1 96.38 365 THR A N 1
ATOM 2800 C CA . THR A 1 365 ? -9.633 -0.964 -8.781 1 96.38 365 THR A CA 1
ATOM 2801 C C . THR A 1 365 ? -9.156 0.342 -8.156 1 96.38 365 THR A C 1
ATOM 2803 O O . THR A 1 365 ? -9.016 0.44 -6.934 1 96.38 365 THR A O 1
ATOM 2806 N N . LYS A 1 366 ? -8.891 1.322 -9.039 1 96.88 366 LYS A N 1
ATOM 2807 C CA . LYS A 1 366 ? -8.445 2.625 -8.555 1 96.88 366 LYS A CA 1
ATOM 2808 C C . LYS A 1 366 ? -9.461 3.238 -7.602 1 96.88 366 LYS A C 1
ATOM 2810 O O . LYS A 1 366 ? -9.102 3.967 -6.676 1 96.88 366 LYS A O 1
ATOM 2815 N N . ASN A 1 367 ? -10.766 2.887 -7.703 1 97.69 367 ASN A N 1
ATOM 2816 C CA . ASN A 1 367 ? -11.812 3.477 -6.879 1 97.69 367 ASN A CA 1
ATOM 2817 C C . ASN A 1 367 ? -11.68 3.057 -5.418 1 97.69 367 ASN A C 1
ATOM 2819 O O . ASN A 1 367 ? -11.883 3.867 -4.512 1 97.69 367 ASN A O 1
ATOM 2823 N N . GLU A 1 368 ? -11.344 1.781 -5.152 1 98.44 368 GLU A N 1
ATOM 2824 C CA . GLU A 1 368 ? -11.125 1.321 -3.781 1 98.44 368 GLU A CA 1
ATOM 2825 C C . GLU A 1 368 ? -9.922 2.016 -3.148 1 98.44 368 GLU A C 1
ATOM 2827 O O . GLU A 1 368 ? -9.922 2.287 -1.945 1 98.44 368 GLU A O 1
ATOM 2832 N N . PHE A 1 369 ? -8.922 2.285 -3.961 1 98.62 369 PHE A N 1
ATOM 2833 C CA . PHE A 1 369 ? -7.738 2.953 -3.436 1 98.62 369 PHE A CA 1
ATOM 2834 C C . PHE A 1 369 ? -8.055 4.387 -3.031 1 98.62 369 PHE A C 1
ATOM 2836 O O . PHE A 1 369 ? -7.652 4.84 -1.959 1 98.62 369 PHE A O 1
ATOM 2843 N N . VAL A 1 370 ? -8.812 5.102 -3.871 1 98.25 370 VAL A N 1
ATOM 2844 C CA . VAL A 1 370 ? -9.219 6.465 -3.543 1 98.25 370 VAL A CA 1
ATOM 2845 C C . VAL A 1 370 ? -10.078 6.461 -2.279 1 98.25 370 VAL A C 1
ATOM 2847 O O . VAL A 1 370 ? -9.859 7.266 -1.371 1 98.25 370 VAL A O 1
ATOM 2850 N N . LYS A 1 371 ? -11.031 5.527 -2.184 1 98.38 371 LYS A N 1
ATOM 2851 C CA . LYS A 1 371 ? -11.883 5.387 -1.004 1 98.38 371 LYS A CA 1
ATOM 2852 C C . LYS A 1 371 ? -11.047 5.137 0.248 1 98.38 371 LYS A C 1
ATOM 2854 O O . LYS A 1 371 ? -11.273 5.766 1.285 1 98.38 371 LYS A O 1
ATOM 2859 N N . ALA A 1 372 ? -10.102 4.215 0.149 1 98.81 372 ALA A N 1
ATOM 2860 C CA . ALA A 1 372 ? -9.258 3.867 1.29 1 98.81 372 ALA A CA 1
ATOM 2861 C C . ALA A 1 372 ? -8.445 5.07 1.763 1 98.81 372 ALA A C 1
ATOM 2863 O O . ALA A 1 372 ? -8.242 5.254 2.965 1 98.81 372 ALA A O 1
ATOM 2864 N N . ILE A 1 373 ? -7.945 5.852 0.826 1 98.69 373 ILE A N 1
ATOM 2865 C CA . ILE A 1 373 ? -7.168 7.039 1.173 1 98.69 373 ILE A CA 1
ATOM 2866 C C . ILE A 1 373 ? -8.055 8.039 1.915 1 98.69 373 ILE A C 1
ATOM 2868 O O . ILE A 1 373 ? -7.676 8.547 2.973 1 98.69 373 ILE A O 1
ATOM 2872 N N . MET A 1 374 ? -9.25 8.281 1.409 1 98.31 374 MET A N 1
ATOM 2873 C CA . MET A 1 374 ? -10.188 9.195 2.057 1 98.31 374 MET A CA 1
ATOM 2874 C C . MET A 1 374 ? -10.547 8.703 3.455 1 98.31 374 MET A C 1
ATOM 2876 O O . MET A 1 374 ? -10.57 9.492 4.406 1 98.31 374 MET A O 1
ATOM 2880 N N . GLU A 1 375 ? -10.812 7.418 3.561 1 98.75 375 GLU A N 1
ATOM 2881 C CA . GLU A 1 375 ? -11.102 6.828 4.867 1 98.75 375 GLU A CA 1
ATOM 2882 C C . GLU A 1 375 ? -9.906 6.949 5.801 1 98.75 375 GLU A C 1
ATOM 2884 O O . GLU A 1 375 ? -10.055 7.301 6.973 1 98.75 375 GLU A O 1
ATOM 2889 N N . GLY A 1 376 ? -8.719 6.637 5.258 1 98.69 376 GLY A N 1
ATOM 2890 C CA . GLY A 1 376 ? -7.512 6.703 6.062 1 98.69 376 GLY A CA 1
ATOM 2891 C C . GLY A 1 376 ? -7.254 8.086 6.637 1 98.69 376 GLY A C 1
ATOM 2892 O O . GLY A 1 376 ? -6.895 8.219 7.809 1 98.69 376 GLY A O 1
ATOM 2893 N N . ILE A 1 377 ? -7.426 9.078 5.82 1 98.06 377 ILE A N 1
ATOM 2894 C CA . ILE A 1 377 ? -7.293 10.461 6.262 1 98.06 377 ILE A CA 1
ATOM 2895 C C . ILE A 1 377 ? -8.289 10.742 7.383 1 98.06 377 ILE A C 1
ATOM 2897 O O . ILE A 1 377 ? -7.922 11.289 8.43 1 98.06 377 ILE A O 1
ATOM 2901 N N . THR A 1 378 ? -9.539 10.336 7.18 1 98.62 378 THR A N 1
ATOM 2902 C CA . THR A 1 378 ? -10.594 10.594 8.148 1 98.62 378 THR A CA 1
ATOM 2903 C C . THR A 1 378 ? -10.367 9.789 9.43 1 98.62 378 THR A C 1
ATOM 2905 O O . THR A 1 378 ? -10.648 10.266 10.531 1 98.62 378 THR A O 1
ATOM 2908 N N . PHE A 1 379 ? -9.852 8.555 9.289 1 98.69 379 PHE A N 1
ATOM 2909 C CA . PHE A 1 379 ? -9.508 7.734 10.445 1 98.69 379 PHE A CA 1
ATOM 2910 C C . PHE A 1 379 ? -8.406 8.391 11.266 1 98.69 379 PHE A C 1
ATOM 2912 O O . PHE A 1 379 ? -8.43 8.344 12.5 1 98.69 379 PHE A O 1
ATOM 2919 N N . SER A 1 380 ? -7.426 8.938 10.555 1 98 380 SER A N 1
ATOM 2920 C CA . SER A 1 380 ? -6.359 9.648 11.258 1 98 380 SER A CA 1
ATOM 2921 C C . SER A 1 380 ? -6.918 10.781 12.109 1 98 380 SER A C 1
ATOM 2923 O O . SER A 1 380 ? -6.504 10.961 13.258 1 98 380 SER A O 1
ATOM 2925 N N . LEU A 1 381 ? -7.844 11.484 11.57 1 98 381 LEU A N 1
ATOM 2926 C CA . LEU A 1 381 ? -8.484 12.57 12.297 1 98 381 LEU A CA 1
ATOM 2927 C C . LEU A 1 381 ? -9.375 12.031 13.414 1 98 381 LEU A C 1
ATOM 2929 O O . LEU A 1 381 ? -9.477 12.641 14.484 1 98 381 LEU A O 1
ATOM 2933 N N . LYS A 1 382 ? -9.977 10.93 13.203 1 98.19 382 LYS A N 1
ATOM 2934 C CA . LYS A 1 382 ? -10.797 10.281 14.227 1 98.19 382 LYS A CA 1
ATOM 2935 C C . LYS A 1 382 ? -9.953 9.891 15.438 1 98.19 382 LYS A C 1
ATOM 2937 O O . LYS A 1 382 ? -10.438 9.938 16.578 1 98.19 382 LYS A O 1
ATOM 2942 N N . GLU A 1 383 ? -8.727 9.539 15.203 1 96.75 383 GLU A N 1
ATOM 2943 C CA . GLU A 1 383 ? -7.852 9.258 16.344 1 96.75 383 GLU A CA 1
ATOM 2944 C C . GLU A 1 383 ? -7.777 10.445 17.281 1 96.75 383 GLU A C 1
ATOM 2946 O O . GLU A 1 383 ? -7.793 10.281 18.516 1 96.75 383 GLU A O 1
ATOM 2951 N N . SER A 1 384 ? -7.695 11.633 16.703 1 95.94 384 SER A N 1
ATOM 2952 C CA . SER A 1 384 ? -7.703 12.852 17.516 1 95.94 384 SER A CA 1
ATOM 2953 C C . SER A 1 384 ? -9.031 13.031 18.234 1 95.94 384 SER A C 1
ATOM 2955 O O . SER A 1 384 ? -9.07 13.398 19.406 1 95.94 384 SER A O 1
ATOM 2957 N N . LEU A 1 385 ? -10.094 12.734 17.531 1 97.38 385 LEU A N 1
ATOM 2958 C CA . LEU A 1 385 ? -11.422 12.844 18.125 1 97.38 385 LEU A CA 1
ATOM 2959 C C . LEU A 1 385 ? -11.555 11.906 19.328 1 97.38 385 LEU A C 1
ATOM 2961 O O . LEU A 1 385 ? -12.07 12.305 20.375 1 97.38 385 LEU A O 1
ATOM 2965 N N . ASN A 1 386 ? -11.078 10.727 19.156 1 96.25 386 ASN A N 1
ATOM 2966 C CA . ASN A 1 386 ? -11.133 9.758 20.25 1 96.25 386 ASN A CA 1
ATOM 2967 C C . ASN A 1 386 ? -10.367 10.242 21.469 1 96.25 386 ASN A C 1
ATOM 2969 O O . ASN A 1 386 ? -10.828 10.078 22.609 1 96.25 386 ASN A O 1
ATOM 2973 N N . LEU A 1 387 ? -9.219 10.812 21.234 1 94.25 387 LEU A N 1
ATOM 2974 C CA . LEU A 1 387 ? -8.406 11.32 22.344 1 94.25 387 LEU A CA 1
ATOM 2975 C C . LEU A 1 387 ? -9.117 12.453 23.062 1 94.25 387 LEU A C 1
ATOM 2977 O O . LEU A 1 387 ? -9.094 12.523 24.297 1 94.25 387 LEU A O 1
ATOM 2981 N N . ILE A 1 388 ? -9.75 13.273 22.312 1 95.06 388 ILE A N 1
ATOM 2982 C CA . ILE A 1 388 ? -10.484 14.414 22.844 1 95.06 388 ILE A CA 1
ATOM 2983 C C . ILE A 1 388 ? -11.656 13.914 23.703 1 95.06 388 ILE A C 1
ATOM 2985 O O . ILE A 1 388 ? -11.836 14.359 24.828 1 95.06 388 ILE A O 1
ATOM 2989 N N . GLU A 1 389 ? -12.336 12.984 23.203 1 95.44 389 GLU A N 1
ATOM 2990 C CA . GLU A 1 389 ? -13.508 12.469 23.906 1 95.44 389 GLU A CA 1
ATOM 2991 C C . GLU A 1 389 ? -13.102 11.656 25.125 1 95.44 389 GLU A C 1
ATOM 2993 O O . GLU A 1 389 ? -13.773 11.711 26.156 1 95.44 389 GLU A O 1
ATOM 2998 N N . GLN A 1 390 ? -12.078 10.953 25.047 1 93.38 390 GLN A N 1
ATOM 2999 C CA . GLN A 1 390 ? -11.594 10.156 26.156 1 93.38 390 GLN A CA 1
ATOM 3000 C C . GLN A 1 390 ? -11.164 11.047 27.328 1 93.38 390 GLN A C 1
ATOM 3002 O O . GLN A 1 390 ? -11.148 10.602 28.484 1 93.38 390 GLN A O 1
ATOM 3007 N N . ASN A 1 391 ? -10.852 12.25 27.031 1 90.5 391 ASN A N 1
ATOM 3008 C CA . ASN A 1 391 ? -10.422 13.18 28.062 1 90.5 391 ASN A CA 1
ATOM 3009 C C . ASN A 1 391 ? -11.57 14.039 28.562 1 90.5 391 ASN A C 1
ATOM 3011 O O . ASN A 1 391 ? -11.352 15.102 29.156 1 90.5 391 ASN A O 1
ATOM 3015 N N . GLY A 1 392 ? -12.812 13.641 28.203 1 89.44 392 GLY A N 1
ATOM 3016 C CA . GLY A 1 392 ? -13.992 14.234 28.812 1 89.44 392 GLY A CA 1
ATOM 3017 C C . GLY A 1 392 ? -14.586 15.375 28 1 89.44 392 GLY A C 1
ATOM 3018 O O . GLY A 1 392 ? -15.555 16.016 28.406 1 89.44 392 GLY A O 1
ATOM 3019 N N . MET A 1 393 ? -14 15.688 26.891 1 90.88 393 MET A N 1
ATOM 3020 C CA . MET A 1 393 ? -14.562 16.719 26.016 1 90.88 393 MET A CA 1
ATOM 3021 C C . MET A 1 393 ? -15.547 16.109 25.031 1 90.88 393 MET A C 1
ATOM 3023 O O . MET A 1 393 ? -15.148 15.508 24.031 1 90.88 393 MET A O 1
ATOM 3027 N N . GLY A 1 394 ? -16.75 16.266 25.281 1 92.25 394 GLY A N 1
ATOM 3028 C CA . GLY A 1 394 ? -17.766 15.758 24.375 1 92.25 394 GLY A CA 1
ATOM 3029 C C . GLY A 1 394 ? -17.828 16.516 23.062 1 92.25 394 GLY A C 1
ATOM 3030 O O . GLY A 1 394 ? -17.641 17.734 23.031 1 92.25 394 GLY A O 1
ATOM 3031 N N . VAL A 1 395 ? -18.109 15.797 21.969 1 95.5 395 VAL A N 1
ATOM 3032 C CA . VAL A 1 395 ? -18.266 16.391 20.656 1 95.5 395 VAL A CA 1
ATOM 3033 C C . VAL A 1 395 ? -19.625 16.031 20.062 1 95.5 395 VAL A C 1
ATOM 3035 O O . VAL A 1 395 ? -19.969 14.844 19.953 1 95.5 395 VAL A O 1
ATOM 3038 N N . ASP A 1 396 ? -20.391 17.062 19.703 1 95.69 396 ASP A N 1
ATOM 3039 C CA . ASP A 1 396 ? -21.734 16.844 19.172 1 95.69 396 ASP A CA 1
ATOM 3040 C C . ASP A 1 396 ? -21.766 17.094 17.672 1 95.69 396 ASP A C 1
ATOM 3042 O O . ASP A 1 396 ? -22.438 16.375 16.938 1 95.69 396 ASP A O 1
ATOM 3046 N N . THR A 1 397 ? -21.109 18.141 17.328 1 96.88 397 THR A N 1
ATOM 3047 C CA . THR A 1 397 ? -21.156 18.578 15.938 1 96.88 397 THR A CA 1
ATOM 3048 C C . THR A 1 397 ? -19.75 18.875 15.422 1 96.88 397 THR A C 1
ATOM 3050 O O . THR A 1 397 ? -18.922 19.453 16.141 1 96.88 397 THR A O 1
ATOM 3053 N N . ILE A 1 398 ? -19.531 18.453 14.211 1 98.12 398 ILE A N 1
ATOM 3054 C CA . ILE A 1 398 ? -18.25 18.703 13.562 1 98.12 398 ILE A CA 1
ATOM 3055 C C . ILE A 1 398 ? -18.453 19.625 12.359 1 98.12 398 ILE A C 1
ATOM 3057 O O . ILE A 1 398 ? -19.234 19.312 11.461 1 98.12 398 ILE A O 1
ATOM 3061 N N . VAL A 1 399 ? -17.812 20.766 12.391 1 97.5 399 VAL A N 1
ATOM 3062 C CA . VAL A 1 399 ? -17.828 21.688 11.258 1 97.5 399 VAL A CA 1
ATOM 3063 C C . VAL A 1 399 ? -16.672 21.375 10.32 1 97.5 399 VAL A C 1
ATOM 3065 O O . VAL A 1 399 ? -15.508 21.547 10.672 1 97.5 399 VAL A O 1
ATOM 3068 N N . SER A 1 400 ? -17.031 20.906 9.141 1 96.88 400 SER A N 1
ATOM 3069 C CA . SER A 1 400 ? -16.031 20.531 8.148 1 96.88 400 SER A CA 1
ATOM 3070 C C . SER A 1 400 ? -15.688 21.703 7.234 1 96.88 400 SER A C 1
ATOM 3072 O O . SER A 1 400 ? -16.578 22.375 6.719 1 96.88 400 SER A O 1
ATOM 3074 N N . ILE A 1 401 ? -14.383 21.969 7.102 1 93.69 401 ILE A N 1
ATOM 3075 C CA . ILE A 1 401 ? -13.93 23.016 6.203 1 93.69 401 ILE A CA 1
ATOM 3076 C C . ILE A 1 401 ? -12.789 22.5 5.332 1 93.69 401 ILE A C 1
ATOM 3078 O O . ILE A 1 401 ? -12.242 21.422 5.594 1 93.69 401 ILE A O 1
ATOM 3082 N N . GLY A 1 402 ? -12.422 23.234 4.254 1 90.12 402 GLY A N 1
ATOM 3083 C CA . GLY A 1 402 ? -11.367 22.812 3.35 1 90.12 402 GLY A CA 1
ATOM 3084 C C . GLY A 1 402 ? -11.836 21.844 2.279 1 90.12 402 GLY A C 1
ATOM 3085 O O . GLY A 1 402 ? -13.008 21.859 1.899 1 90.12 402 GLY A O 1
ATOM 3086 N N . GLY A 1 403 ? -10.883 21.094 1.766 1 86.44 403 GLY A N 1
ATOM 3087 C CA . GLY A 1 403 ? -11.172 20.203 0.654 1 86.44 403 GLY A CA 1
ATOM 3088 C C . GLY A 1 403 ? -12.18 19.125 1.002 1 86.44 403 GLY A C 1
ATOM 3089 O O . GLY A 1 403 ? -12.992 18.734 0.161 1 86.44 403 GLY A O 1
ATOM 3090 N N . GLY A 1 404 ? -12.164 18.625 2.217 1 88.56 404 GLY A N 1
ATOM 3091 C CA . GLY A 1 404 ? -13.07 17.578 2.66 1 88.56 404 GLY A CA 1
ATOM 3092 C C . GLY A 1 404 ? -14.516 18.016 2.729 1 88.56 404 GLY A C 1
ATOM 3093 O O . GLY A 1 404 ? -15.422 17.188 2.809 1 88.56 404 GLY A O 1
ATOM 3094 N N . ALA A 1 405 ? -14.703 19.297 2.701 1 91.31 405 ALA A N 1
ATOM 3095 C CA . ALA A 1 405 ? -16.062 19.828 2.818 1 91.31 405 ALA A CA 1
ATOM 3096 C C . ALA A 1 405 ? -16.672 20.062 1.444 1 91.31 405 ALA A C 1
ATOM 3098 O O . ALA A 1 405 ? -17.875 20.359 1.334 1 91.31 405 ALA A O 1
ATOM 3099 N N . LYS A 1 406 ? -15.898 19.906 0.466 1 87.25 406 LYS A N 1
ATOM 3100 C CA . LYS A 1 406 ? -16.344 20.266 -0.875 1 87.25 406 LYS A CA 1
ATOM 3101 C C . LYS A 1 406 ? -17.109 19.109 -1.534 1 87.25 406 LYS A C 1
ATOM 3103 O O . LYS A 1 406 ? -17.75 19.297 -2.57 1 87.25 406 LYS A O 1
ATOM 3108 N N . SER A 1 407 ? -16.953 17.984 -0.958 1 89.62 407 SER A N 1
ATOM 3109 C CA . SER A 1 407 ? -17.609 16.812 -1.514 1 89.62 407 SER A CA 1
ATOM 3110 C C . SER A 1 407 ? -18.672 16.266 -0.57 1 89.62 407 SER A C 1
ATOM 3112 O O . SER A 1 407 ? -18.406 16.016 0.606 1 89.62 407 SER A O 1
ATOM 3114 N N . LYS A 1 408 ? -19.859 16.109 -1.162 1 91.06 408 LYS A N 1
ATOM 3115 C CA . LYS A 1 408 ? -20.938 15.531 -0.359 1 91.06 408 LYS A CA 1
ATOM 3116 C C . LYS A 1 408 ? -20.562 14.133 0.121 1 91.06 408 LYS A C 1
ATOM 3118 O O . LYS A 1 408 ? -20.891 13.75 1.244 1 91.06 408 LYS A O 1
ATOM 3123 N N . ALA A 1 409 ? -19.906 13.445 -0.763 1 92.88 409 ALA A N 1
ATOM 3124 C CA . ALA A 1 409 ? -19.484 12.086 -0.435 1 92.88 409 ALA A CA 1
ATOM 3125 C C . ALA A 1 409 ? -18.531 12.086 0.759 1 92.88 409 ALA A C 1
ATOM 3127 O O . ALA A 1 409 ? -18.641 11.227 1.642 1 92.88 409 ALA A O 1
ATOM 3128 N N . TRP A 1 410 ? -17.609 12.977 0.776 1 96.12 410 TRP A N 1
ATOM 3129 C CA . TRP A 1 410 ? -16.641 13 1.863 1 96.12 410 TRP A CA 1
ATOM 3130 C C . TRP A 1 410 ? -17.281 13.5 3.154 1 96.12 410 TRP A C 1
ATOM 3132 O O . TRP A 1 410 ? -16.922 13.047 4.246 1 96.12 410 TRP A O 1
ATOM 3142 N N . LEU A 1 411 ? -18.25 14.461 3.043 1 96.94 411 LEU A N 1
ATOM 3143 C CA . LEU A 1 411 ? -18.984 14.914 4.219 1 96.94 411 LEU A CA 1
ATOM 3144 C C . LEU A 1 411 ? -19.734 13.758 4.875 1 96.94 411 LEU A C 1
ATOM 3146 O O . LEU A 1 411 ? -19.688 13.602 6.094 1 96.94 411 LEU A O 1
ATOM 3150 N N . GLN A 1 412 ? -20.422 13.016 4.047 1 97.06 412 GLN A N 1
ATOM 3151 C CA . GLN A 1 412 ? -21.141 11.859 4.574 1 97.06 412 GLN A CA 1
ATOM 3152 C C . GLN A 1 412 ? -20.172 10.859 5.215 1 97.06 412 GLN A C 1
ATOM 3154 O O . GLN A 1 412 ? -20.453 10.32 6.285 1 97.06 412 GLN A O 1
ATOM 3159 N N . MET A 1 413 ? -19.078 10.594 4.586 1 97.75 413 MET A N 1
ATOM 3160 C CA . MET A 1 413 ? -18.062 9.695 5.117 1 97.75 413 MET A CA 1
ATOM 3161 C C . MET A 1 413 ? -17.578 10.164 6.48 1 97.75 413 MET A C 1
ATOM 3163 O O . MET A 1 413 ? -17.422 9.367 7.402 1 97.75 413 MET A O 1
ATOM 3167 N N . GLN A 1 414 ? -17.266 11.461 6.578 1 98.5 414 GLN A N 1
ATOM 3168 C CA . GLN A 1 414 ? -16.844 12.039 7.852 1 98.5 414 GLN A CA 1
ATOM 3169 C C . GLN A 1 414 ? -17.891 11.789 8.93 1 98.5 414 GLN A C 1
ATOM 3171 O O . GLN A 1 414 ? -17.562 11.336 10.031 1 98.5 414 GLN A O 1
ATOM 3176 N N . ALA A 1 415 ? -19.156 12.102 8.586 1 98.56 415 ALA A N 1
ATOM 3177 C CA . ALA A 1 415 ? -20.234 11.898 9.547 1 98.56 415 ALA A CA 1
ATOM 3178 C C . ALA A 1 415 ? -20.297 10.438 10 1 98.56 415 ALA A C 1
ATOM 3180 O O . ALA A 1 415 ? -20.422 10.156 11.195 1 98.56 415 ALA A O 1
ATOM 3181 N N . ASP A 1 416 ? -20.219 9.555 9.055 1 98.69 416 ASP A N 1
ATOM 3182 C CA . ASP A 1 416 ? -20.312 8.125 9.336 1 98.69 416 ASP A CA 1
ATOM 3183 C C . ASP A 1 416 ? -19.141 7.66 10.195 1 98.69 416 ASP A C 1
ATOM 3185 O O . ASP A 1 416 ? -19.312 6.852 11.109 1 98.69 416 ASP A O 1
ATOM 3189 N N . ILE A 1 417 ? -17.938 8.078 9.898 1 98.75 417 ILE A N 1
ATOM 3190 C CA . ILE A 1 417 ? -16.734 7.633 10.594 1 98.75 417 ILE A CA 1
ATOM 3191 C C . ILE A 1 417 ? -16.672 8.258 11.984 1 98.75 417 ILE A C 1
ATOM 3193 O O . ILE A 1 417 ? -16.391 7.57 12.969 1 98.75 417 ILE A O 1
ATOM 3197 N N . PHE A 1 418 ? -16.984 9.547 12.07 1 98.56 418 PHE A N 1
ATOM 3198 C CA . PHE A 1 418 ? -16.938 10.234 13.359 1 98.56 418 PHE A CA 1
ATOM 3199 C C . PHE A 1 418 ? -18.125 9.844 14.227 1 98.56 418 PHE A C 1
ATOM 3201 O O . PHE A 1 418 ? -18.062 9.953 15.453 1 98.56 418 PHE A O 1
ATOM 3208 N N . GLY A 1 419 ? -19.188 9.383 13.602 1 98.19 419 GLY A N 1
ATOM 3209 C CA . GLY A 1 419 ? -20.422 9.109 14.32 1 98.19 419 GLY A CA 1
ATOM 3210 C C . GLY A 1 419 ? -21.094 10.359 14.859 1 98.19 419 GLY A C 1
ATOM 3211 O O . GLY A 1 419 ? -21.672 10.336 15.953 1 98.19 419 GLY A O 1
ATOM 3212 N N . LYS A 1 420 ? -20.906 11.484 14.148 1 98.38 420 LYS A N 1
ATOM 3213 C CA . LYS A 1 420 ? -21.406 12.789 14.578 1 98.38 420 LYS A CA 1
ATOM 3214 C C . LYS A 1 420 ? -22.047 13.539 13.414 1 98.38 420 LYS A C 1
ATOM 3216 O O . LYS A 1 420 ? -21.797 13.227 12.25 1 98.38 420 LYS A O 1
ATOM 3221 N N . GLU A 1 421 ? -22.906 14.484 13.734 1 98 421 GLU A N 1
ATOM 3222 C CA . GLU A 1 421 ? -23.375 15.422 12.719 1 98 421 GLU A CA 1
ATOM 3223 C C . GLU A 1 421 ? -22.219 16.25 12.148 1 98 421 GLU A C 1
ATOM 3225 O O . GLU A 1 421 ? -21.391 16.75 12.898 1 98 421 GLU A O 1
ATOM 3230 N N . VAL A 1 422 ? -22.109 16.344 10.82 1 98.12 422 VAL A N 1
ATOM 3231 C CA . VAL A 1 422 ? -21.094 17.141 10.148 1 98.12 422 VAL A CA 1
ATOM 3232 C C . VAL A 1 422 ? -21.766 18.25 9.344 1 98.12 422 VAL A C 1
ATOM 3234 O O . VAL A 1 422 ? -22.719 18 8.594 1 98.12 422 VAL A O 1
ATOM 3237 N N . VAL A 1 423 ? -21.266 19.422 9.555 1 96.19 423 VAL A N 1
ATOM 3238 C CA . VAL A 1 423 ? -21.844 20.594 8.891 1 96.19 423 VAL A CA 1
ATOM 3239 C C . VAL A 1 423 ? -20.766 21.312 8.07 1 96.19 423 VAL A C 1
ATOM 3241 O O . VAL A 1 423 ? -19.594 21.359 8.477 1 96.19 423 VAL A O 1
ATOM 3244 N N . SER A 1 424 ? -21.125 21.766 6.883 1 95.75 424 SER A N 1
ATOM 3245 C CA . SER A 1 424 ? -20.25 22.625 6.098 1 95.75 424 SER A CA 1
ATOM 3246 C C . SER A 1 424 ? -20.672 24.078 6.184 1 95.75 424 SER A C 1
ATOM 3248 O O . SER A 1 424 ? -21.781 24.375 6.633 1 95.75 424 SER A O 1
ATOM 3250 N N . LEU A 1 425 ? -19.828 24.984 5.82 1 93.62 425 LEU A N 1
ATOM 3251 C CA . LEU A 1 425 ? -20.094 26.406 5.887 1 93.62 425 LEU A CA 1
ATOM 3252 C C . LEU A 1 425 ? -20.453 26.953 4.508 1 93.62 425 LEU A C 1
ATOM 3254 O O . LEU A 1 425 ? -19.922 26.5 3.496 1 93.62 425 LEU A O 1
ATOM 3258 N N . ARG A 1 426 ? -21.297 27.891 4.484 1 88.12 426 ARG A N 1
ATOM 3259 C CA . ARG A 1 426 ? -21.703 28.531 3.238 1 88.12 426 ARG A CA 1
ATOM 3260 C C . ARG A 1 426 ? -20.547 29.328 2.633 1 88.12 426 ARG A C 1
ATOM 3262 O O . ARG A 1 426 ? -20.328 29.281 1.421 1 88.12 426 ARG A O 1
ATOM 3269 N N . ASN A 1 427 ? -19.891 30.094 3.449 1 80.69 427 ASN A N 1
ATOM 3270 C CA . ASN A 1 427 ? -18.719 30.859 3.07 1 80.69 427 ASN A CA 1
ATOM 3271 C C . ASN A 1 427 ? -17.5 30.453 3.904 1 80.69 427 ASN A C 1
ATOM 3273 O O . ASN A 1 427 ? -17.469 30.688 5.113 1 80.69 427 ASN A O 1
ATOM 3277 N N . GLU A 1 428 ? -16.625 29.75 3.154 1 81.94 428 GLU A N 1
ATOM 3278 C CA . GLU A 1 428 ? -15.438 29.328 3.877 1 81.94 428 GLU A CA 1
ATOM 3279 C C . GLU A 1 428 ? -14.266 30.266 3.611 1 81.94 428 GLU A C 1
ATOM 3281 O O . GLU A 1 428 ? -13.641 30.203 2.551 1 81.94 428 GLU A O 1
ATOM 3286 N N . GLN A 1 429 ? -14.062 31.219 4.512 1 81.69 429 GLN A N 1
ATOM 3287 C CA . GLN A 1 429 ? -12.922 32.125 4.383 1 81.69 429 GLN A CA 1
ATOM 3288 C C . GLN A 1 429 ? -11.898 31.859 5.484 1 81.69 429 GLN A C 1
ATOM 3290 O O . GLN A 1 429 ? -10.953 32.625 5.652 1 81.69 429 GLN A O 1
ATOM 3295 N N . GLY A 1 430 ? -12.148 30.891 6.312 1 89.56 430 GLY A N 1
ATOM 3296 C CA . GLY A 1 430 ? -11.172 30.359 7.25 1 89.56 430 GLY A CA 1
ATOM 3297 C C . GLY A 1 430 ? -10.703 31.375 8.266 1 89.56 430 GLY A C 1
ATOM 3298 O O . GLY A 1 430 ? -11.516 32.031 8.914 1 89.56 430 GLY A O 1
ATOM 3299 N N . PRO A 1 431 ? -9.367 31.391 8.445 1 95.38 431 PRO A N 1
ATOM 3300 C CA . PRO A 1 431 ? -8.789 32.25 9.484 1 95.38 431 PRO A CA 1
ATOM 3301 C C . PRO A 1 431 ? -9.031 33.719 9.234 1 95.38 431 PRO A C 1
ATOM 3303 O O . PRO A 1 431 ? -9.164 34.5 10.18 1 95.38 431 PRO A O 1
ATOM 3306 N N . ALA A 1 432 ? -9.188 34.156 7.961 1 97.56 432 ALA A N 1
ATOM 3307 C CA . ALA A 1 432 ? -9.484 35.531 7.668 1 97.56 432 ALA A CA 1
ATOM 3308 C C . ALA A 1 432 ? -10.836 35.938 8.242 1 97.56 432 ALA A C 1
ATOM 3310 O O . ALA A 1 432 ? -10.992 37.062 8.75 1 97.56 432 ALA A O 1
ATOM 3311 N N . MET A 1 433 ? -11.773 35.062 8.133 1 97.44 433 MET A N 1
ATOM 3312 C CA . MET A 1 433 ? -13.086 35.344 8.703 1 97.44 433 MET A CA 1
ATOM 3313 C C . MET A 1 433 ? -13.008 35.438 10.227 1 97.44 433 MET A C 1
ATOM 3315 O O . MET A 1 433 ? -13.664 36.281 10.828 1 97.44 433 MET A O 1
ATOM 3319 N N . GLY A 1 434 ? -12.242 34.562 10.805 1 98.12 434 GLY A N 1
ATOM 3320 C CA . GLY A 1 434 ? -12.016 34.656 12.234 1 98.12 434 GLY A CA 1
ATOM 3321 C C . GLY A 1 434 ? -11.445 36 12.648 1 98.12 434 GLY A C 1
ATOM 3322 O O . GLY A 1 434 ? -11.891 36.594 13.633 1 98.12 434 GLY A O 1
ATOM 3323 N N . ALA A 1 435 ? -10.492 36.5 11.906 1 98.62 435 ALA A N 1
ATOM 3324 C CA . ALA A 1 435 ? -9.898 37.812 12.172 1 98.62 435 ALA A CA 1
ATOM 3325 C C . ALA A 1 435 ? -10.938 38.906 12.008 1 98.62 435 ALA A C 1
ATOM 3327 O O . ALA A 1 435 ? -10.961 39.875 12.797 1 98.62 435 ALA A O 1
ATOM 3328 N N . ALA A 1 436 ? -11.781 38.812 10.992 1 98.5 436 ALA A N 1
ATOM 3329 C CA . ALA A 1 436 ? -12.836 39.812 10.781 1 98.5 436 ALA A CA 1
ATOM 3330 C C . ALA A 1 436 ? -13.812 39.812 11.953 1 98.5 436 ALA A C 1
ATOM 3332 O O . ALA A 1 436 ? -14.25 40.906 12.383 1 98.5 436 ALA A O 1
ATOM 3333 N N . ILE A 1 437 ? -14.094 38.688 12.422 1 98.38 437 ILE A N 1
ATOM 3334 C CA . ILE A 1 437 ? -15 38.562 13.562 1 98.38 437 ILE A CA 1
ATOM 3335 C C . ILE A 1 437 ? -14.383 39.219 14.789 1 98.38 437 ILE A C 1
ATOM 3337 O O . ILE A 1 437 ? -15.07 39.938 15.531 1 98.38 437 ILE A O 1
ATOM 3341 N N . ILE A 1 438 ? -13.148 39 15 1 98.69 438 ILE A N 1
ATOM 3342 C CA . ILE A 1 438 ? -12.445 39.625 16.109 1 98.69 438 ILE A CA 1
ATOM 3343 C C . ILE A 1 438 ? -12.516 41.125 15.969 1 98.69 438 ILE A C 1
ATOM 3345 O O . ILE A 1 438 ? -12.789 41.844 16.953 1 98.69 438 ILE A O 1
ATOM 3349 N N . ALA A 1 439 ? -12.273 41.625 14.766 1 98.69 439 ALA A N 1
ATOM 3350 C CA . ALA A 1 439 ? -12.336 43.062 14.523 1 98.69 439 ALA A CA 1
ATOM 3351 C C . ALA A 1 439 ? -13.742 43.625 14.789 1 98.69 439 ALA A C 1
ATOM 3353 O O . ALA A 1 439 ? -13.906 44.656 15.398 1 98.69 439 ALA A O 1
ATOM 3354 N N . ALA A 1 440 ? -14.734 42.938 14.336 1 98.5 440 ALA A N 1
ATOM 3355 C CA . ALA A 1 440 ? -16.125 43.344 14.5 1 98.5 440 ALA A CA 1
ATOM 3356 C C . ALA A 1 440 ? -16.5 43.438 15.977 1 98.5 440 ALA A C 1
ATOM 3358 O O . ALA A 1 440 ? -17.109 44.406 16.406 1 98.5 440 ALA A O 1
ATOM 3359 N N . ALA A 1 441 ? -16.156 42.406 16.656 1 98.06 441 ALA A N 1
ATOM 3360 C CA . ALA A 1 441 ? -16.438 42.406 18.094 1 98.06 441 ALA A CA 1
ATOM 3361 C C . ALA A 1 441 ? -15.625 43.5 18.797 1 98.06 441 ALA A C 1
ATOM 3363 O O . ALA A 1 441 ? -16.141 44.156 19.688 1 98.06 441 ALA A O 1
ATOM 3364 N N . GLY A 1 442 ? -14.375 43.594 18.484 1 97.44 442 GLY A N 1
ATOM 3365 C CA . GLY A 1 442 ? -13.523 44.625 19.078 1 97.44 442 GLY A CA 1
ATOM 3366 C C . GLY A 1 442 ? -14.031 46.031 18.859 1 97.44 442 GLY A C 1
ATOM 3367 O O . GLY A 1 442 ? -13.891 46.875 19.734 1 97.44 442 GLY A O 1
ATOM 3368 N N . CYS A 1 443 ? -14.641 46.281 17.734 1 97.31 443 CYS A N 1
ATOM 3369 C CA . CYS A 1 443 ? -15.18 47.594 17.391 1 97.31 443 CYS A CA 1
ATOM 3370 C C . CYS A 1 443 ? -16.469 47.875 18.141 1 97.31 443 CYS A C 1
ATOM 3372 O O . CYS A 1 443 ? -17.016 48.969 18.062 1 97.31 443 CYS A O 1
ATOM 3374 N N . GLY A 1 444 ? -16.922 46.844 18.781 1 97.25 444 GLY A N 1
ATOM 3375 C CA . GLY A 1 444 ? -18.156 47.031 19.547 1 97.25 444 GLY A CA 1
ATOM 3376 C C . GLY A 1 444 ? -19.406 46.781 18.719 1 97.25 444 GLY A C 1
ATOM 3377 O O . GLY A 1 444 ? -20.5 47.156 19.125 1 97.25 444 GLY A O 1
ATOM 3378 N N . TRP A 1 445 ? -19.219 46.25 17.516 1 97.25 445 TRP A N 1
ATOM 3379 C CA . TRP A 1 445 ? -20.406 45.906 16.734 1 97.25 445 TRP A CA 1
ATOM 3380 C C . TRP A 1 445 ? -21.234 44.844 17.438 1 97.25 445 TRP A C 1
ATOM 3382 O O . TRP A 1 445 ? -22.453 44.781 17.266 1 97.25 445 TRP A O 1
ATOM 3392 N N . PHE A 1 446 ? -20.562 44.031 18.203 1 97.5 446 PHE A N 1
ATOM 3393 C CA . PHE A 1 446 ? -21.172 42.938 18.969 1 97.5 446 PHE A CA 1
ATOM 3394 C C . PHE A 1 446 ? -20.594 42.875 20.375 1 97.5 446 PHE A C 1
ATOM 3396 O O . PHE A 1 446 ? -19.5 43.344 20.625 1 97.5 446 PHE A O 1
ATOM 3403 N N . GLU A 1 447 ? -21.266 42.188 21.266 1 95.75 447 GLU A N 1
ATOM 3404 C CA . GLU A 1 447 ? -20.859 42.156 22.672 1 95.75 447 GLU A CA 1
ATOM 3405 C C . GLU A 1 447 ? -19.781 41.094 22.891 1 95.75 447 GLU A C 1
ATOM 3407 O O . GLU A 1 447 ? -19.047 41.125 23.875 1 95.75 447 GLU A O 1
ATOM 3412 N N . SER A 1 448 ? -19.797 40.094 22 1 95.81 448 SER A N 1
ATOM 3413 C CA . SER A 1 448 ? -18.844 39 22.141 1 95.81 448 SER A CA 1
ATOM 3414 C C . SER A 1 448 ? -18.5 38.406 20.797 1 95.81 448 SER A C 1
ATOM 3416 O O . SER A 1 448 ? -19.172 38.656 19.797 1 95.81 448 SER A O 1
ATOM 3418 N N . LEU A 1 449 ? -17.422 37.656 20.828 1 97.44 449 LEU A N 1
ATOM 3419 C CA . LEU A 1 449 ? -17.047 36.906 19.625 1 97.44 449 LEU A CA 1
ATOM 3420 C C . LEU A 1 449 ? -18.156 35.938 19.234 1 97.44 449 LEU A C 1
ATOM 3422 O O . LEU A 1 449 ? -18.422 35.75 18.047 1 97.44 449 LEU A O 1
ATOM 3426 N N . GLN A 1 450 ? -18.781 35.312 20.172 1 96 450 GLN A N 1
ATOM 3427 C CA . GLN A 1 450 ? -19.859 34.375 19.938 1 96 450 GLN A CA 1
ATOM 3428 C C . GLN A 1 450 ? -21.016 35.031 19.188 1 96 450 GLN A C 1
ATOM 3430 O O . GLN A 1 450 ? -21.531 34.469 18.219 1 96 450 GLN A O 1
ATOM 3435 N N . GLU A 1 451 ? -21.359 36.219 19.656 1 96.56 451 GLU A N 1
ATOM 3436 C CA . GLU A 1 451 ? -22.453 36.938 19.016 1 96.56 451 GLU A CA 1
ATOM 3437 C C . GLU A 1 451 ? -22.094 37.312 17.578 1 96.56 451 GLU A C 1
ATOM 3439 O O . GLU A 1 451 ? -22.938 37.219 16.688 1 96.56 451 GLU A O 1
ATOM 3444 N N . ALA A 1 452 ? -20.922 37.781 17.438 1 96.94 452 ALA A N 1
ATOM 3445 C CA . ALA A 1 452 ? -20.469 38.125 16.094 1 96.94 452 ALA A CA 1
ATOM 3446 C C . ALA A 1 452 ? -20.484 36.906 15.188 1 96.94 452 ALA A C 1
ATOM 3448 O O . ALA A 1 452 ? -20.891 37 14.031 1 96.94 452 ALA A O 1
ATOM 3449 N N . ALA A 1 453 ? -20 35.781 15.703 1 96.12 453 ALA A N 1
ATOM 3450 C CA . ALA A 1 453 ? -19.891 34.562 14.914 1 96.12 453 ALA A CA 1
ATOM 3451 C C . ALA A 1 453 ? -21.266 34.062 14.469 1 96.12 453 ALA A C 1
ATOM 3453 O O . ALA A 1 453 ? -21.406 33.531 13.375 1 96.12 453 ALA A O 1
ATOM 3454 N N . VAL A 1 454 ? -22.25 34.188 15.258 1 94.69 454 VAL A N 1
ATOM 3455 C CA . VAL A 1 454 ? -23.609 33.781 14.93 1 94.69 454 VAL A CA 1
ATOM 3456 C C . VAL A 1 454 ? -24.078 34.5 13.664 1 94.69 454 VAL A C 1
ATOM 3458 O O . VAL A 1 454 ? -24.797 33.938 12.844 1 94.69 454 VAL A O 1
ATOM 3461 N N . VAL A 1 455 ? -23.656 35.719 13.555 1 95.44 455 VAL A N 1
ATOM 3462 C CA . VAL A 1 455 ? -24.078 36.531 12.43 1 95.44 455 VAL A CA 1
ATOM 3463 C C . VAL A 1 455 ? -23.188 36.281 11.219 1 95.44 455 VAL A C 1
ATOM 3465 O O . VAL A 1 455 ? -23.672 36.156 10.094 1 95.44 455 VAL A O 1
ATOM 3468 N N . PHE A 1 456 ? -21.906 36.125 11.422 1 96.25 456 PHE A N 1
ATOM 3469 C CA . PHE A 1 456 ? -20.922 36.094 10.344 1 96.25 456 PHE A CA 1
ATOM 3470 C C . PHE A 1 456 ? -20.828 34.688 9.742 1 96.25 456 PHE A C 1
ATOM 3472 O O . PHE A 1 456 ? -20.453 34.531 8.578 1 96.25 456 PHE A O 1
ATOM 3479 N N . VAL A 1 457 ? -21.062 33.625 10.562 1 93.94 457 VAL A N 1
ATOM 3480 C CA . VAL A 1 457 ? -20.844 32.25 10.141 1 93.94 457 VAL A CA 1
ATOM 3481 C C . VAL A 1 457 ? -22.188 31.594 9.812 1 93.94 457 VAL A C 1
ATOM 3483 O O . VAL A 1 457 ? -23.078 31.547 10.656 1 93.94 457 VAL A O 1
ATOM 3486 N N . GLN A 1 458 ? -22.281 31.172 8.586 1 90.88 458 GLN A N 1
ATOM 3487 C CA . GLN A 1 458 ? -23.516 30.516 8.148 1 90.88 458 GLN A CA 1
ATOM 3488 C C . GLN A 1 458 ? -23.234 29.094 7.684 1 90.88 458 GLN A C 1
ATOM 3490 O O . GLN A 1 458 ? -22.281 28.844 6.945 1 90.88 458 GLN A O 1
ATOM 3495 N N . ASN A 1 459 ? -24.109 28.203 8.141 1 89.5 459 ASN A N 1
ATOM 3496 C CA . ASN A 1 459 ? -24.031 26.812 7.703 1 89.5 459 ASN A CA 1
ATOM 3497 C C . ASN A 1 459 ? -24.609 26.625 6.305 1 89.5 459 ASN A C 1
ATOM 3499 O O . ASN A 1 459 ? -25.438 27.438 5.859 1 89.5 459 ASN A O 1
ATOM 3503 N N . ASP A 1 460 ? -24.125 25.625 5.648 1 90.25 460 ASP A N 1
ATOM 3504 C CA . ASP A 1 460 ? -24.625 25.266 4.324 1 90.25 460 ASP A CA 1
ATOM 3505 C C . ASP A 1 460 ? -25.344 23.922 4.344 1 90.25 460 ASP A C 1
ATOM 3507 O O . ASP A 1 460 ? -26.562 23.859 4.441 1 90.25 460 ASP A O 1
ATOM 3511 N N . VAL A 1 461 ? -24.516 22.828 4.445 1 91.56 461 VAL A N 1
ATOM 3512 C CA . VAL A 1 461 ? -25.047 21.469 4.398 1 91.56 461 VAL A CA 1
ATOM 3513 C C . VAL A 1 461 ? -24.797 20.781 5.738 1 91.56 461 VAL A C 1
ATOM 3515 O O . VAL A 1 461 ? -23.75 20.953 6.355 1 91.56 461 VAL A O 1
ATOM 3518 N N . SER A 1 462 ? -25.828 20.094 6.23 1 95.38 462 SER A N 1
ATOM 3519 C CA . SER A 1 462 ? -25.703 19.25 7.406 1 95.38 462 SER A CA 1
ATOM 3520 C C . SER A 1 462 ? -25.938 17.781 7.059 1 95.38 462 SER A C 1
ATOM 3522 O O . SER A 1 462 ? -26.906 17.453 6.367 1 95.38 462 SER A O 1
ATOM 3524 N N . VAL A 1 463 ? -25.016 17 7.492 1 96.88 463 VAL A N 1
ATOM 3525 C CA . VAL A 1 463 ? -25.078 15.57 7.199 1 96.88 463 VAL A CA 1
ATOM 3526 C C . VAL A 1 463 ? -25.094 14.781 8.508 1 96.88 463 VAL A C 1
ATOM 3528 O O . VAL A 1 463 ? -24.281 15.039 9.406 1 96.88 463 VAL A O 1
ATOM 3531 N N . MET A 1 464 ? -26.031 13.828 8.617 1 98.19 464 MET A N 1
ATOM 3532 C CA . MET A 1 464 ? -26.109 12.945 9.781 1 98.19 464 MET A CA 1
ATOM 3533 C C . MET A 1 464 ? -25.438 11.609 9.492 1 98.19 464 MET A C 1
ATOM 3535 O O . MET A 1 464 ? -25.469 11.125 8.367 1 98.19 464 MET A O 1
ATOM 3539 N N . PRO A 1 465 ? -24.828 10.984 10.547 1 98.31 465 PRO A N 1
ATOM 3540 C CA . PRO A 1 465 ? -24.234 9.664 10.328 1 98.31 465 PRO A CA 1
ATOM 3541 C C . PRO A 1 465 ? -25.281 8.594 10.016 1 98.31 465 PRO A C 1
ATOM 3543 O O . PRO A 1 465 ? -26.391 8.633 10.555 1 98.31 465 PRO A O 1
ATOM 3546 N N . ASP A 1 466 ? -24.953 7.746 9.133 1 97.81 466 ASP A N 1
ATOM 3547 C CA . ASP A 1 466 ? -25.703 6.512 8.922 1 97.81 466 ASP A CA 1
ATOM 3548 C C . ASP A 1 466 ? -25.312 5.457 9.953 1 97.81 466 ASP A C 1
ATOM 3550 O O . ASP A 1 466 ? -24.172 4.98 9.969 1 97.81 466 ASP A O 1
ATOM 3554 N N . PRO A 1 467 ? -26.25 5.02 10.773 1 97.88 467 PRO A N 1
ATOM 3555 C CA . PRO A 1 467 ? -25.906 4.137 11.891 1 97.88 467 PRO A CA 1
ATOM 3556 C C . PRO A 1 467 ? -25.25 2.836 11.438 1 97.88 467 PRO A C 1
ATOM 3558 O O . PRO A 1 467 ? -24.359 2.328 12.109 1 97.88 467 PRO A O 1
ATOM 3561 N N . GLU A 1 468 ? -25.703 2.262 10.359 1 97.44 468 GLU A N 1
ATOM 3562 C CA . GLU A 1 468 ? -25.125 1.016 9.875 1 97.44 468 GLU A CA 1
ATOM 3563 C C . GLU A 1 468 ? -23.688 1.226 9.406 1 97.44 468 GLU A C 1
ATOM 3565 O O . GLU A 1 468 ? -22.797 0.417 9.711 1 97.44 468 GLU A O 1
ATOM 3570 N N . LYS A 1 469 ? -23.422 2.229 8.68 1 97.75 469 LYS A N 1
ATOM 3571 C CA . LYS A 1 469 ? -22.062 2.539 8.227 1 97.75 469 LYS A CA 1
ATOM 3572 C C . LYS A 1 469 ? -21.156 2.898 9.398 1 97.75 469 LYS A C 1
ATOM 3574 O O . LYS A 1 469 ? -19.984 2.551 9.414 1 97.75 469 LYS A O 1
ATOM 3579 N N . THR A 1 470 ? -21.766 3.646 10.367 1 98.56 470 THR A N 1
ATOM 3580 C CA . THR A 1 470 ? -20.984 4.023 11.539 1 98.56 470 THR A CA 1
ATOM 3581 C C . THR A 1 470 ? -20.484 2.783 12.273 1 98.56 470 THR A C 1
ATOM 3583 O O . THR A 1 470 ? -19.312 2.707 12.648 1 98.56 470 THR A O 1
ATOM 3586 N N . LYS A 1 471 ? -21.375 1.849 12.438 1 98.12 471 LYS A N 1
ATOM 3587 C CA . LYS A 1 471 ? -21 0.602 13.102 1 98.12 471 LYS A CA 1
ATOM 3588 C C . LYS A 1 471 ? -19.906 -0.12 12.32 1 98.12 471 LYS A C 1
ATOM 3590 O O . LYS A 1 471 ? -18.953 -0.628 12.906 1 98.12 471 LYS A O 1
ATOM 3595 N N . ARG A 1 472 ? -20.062 -0.197 11.062 1 97.88 472 ARG A N 1
ATOM 3596 C CA . ARG A 1 472 ? -19.078 -0.822 10.188 1 97.88 472 ARG A CA 1
ATOM 3597 C C . ARG A 1 472 ? -17.734 -0.104 10.281 1 97.88 472 ARG A C 1
ATOM 3599 O O . ARG A 1 472 ? -16.688 -0.744 10.406 1 97.88 472 ARG A O 1
ATOM 3606 N N . TYR A 1 473 ? -17.719 1.208 10.266 1 98.62 473 TYR A N 1
ATOM 3607 C CA . TYR A 1 473 ? -16.5 1.999 10.328 1 98.62 473 TYR A CA 1
ATOM 3608 C C . TYR A 1 473 ? -15.82 1.858 11.688 1 98.62 473 TYR A C 1
ATOM 3610 O O . TYR A 1 473 ? -14.594 1.931 11.781 1 98.62 473 TYR A O 1
ATOM 3618 N N . GLU A 1 474 ? -16.609 1.646 12.711 1 98.5 474 GLU A N 1
ATOM 3619 C CA . GLU A 1 474 ? -16.016 1.414 14.023 1 98.5 474 GLU A CA 1
ATOM 3620 C C . GLU A 1 474 ? -15.133 0.168 14.016 1 98.5 474 GLU A C 1
ATOM 3622 O O . GLU A 1 474 ? -14.047 0.171 14.586 1 98.5 474 GLU A O 1
ATOM 3627 N N . GLN A 1 475 ? -15.617 -0.858 13.367 1 98.38 475 GLN A N 1
ATOM 3628 C CA . GLN A 1 475 ? -14.844 -2.094 13.266 1 98.38 475 GLN A CA 1
ATOM 3629 C C . GLN A 1 475 ? -13.602 -1.896 12.398 1 98.38 475 GLN A C 1
ATOM 3631 O O . GLN A 1 475 ? -12.516 -2.365 12.75 1 98.38 475 GLN A O 1
ATOM 3636 N N . ILE A 1 476 ? -13.727 -1.239 11.312 1 98.5 476 ILE A N 1
ATOM 3637 C CA . ILE A 1 476 ? -12.617 -0.996 10.391 1 98.5 476 ILE A CA 1
ATOM 3638 C C . ILE A 1 476 ? -11.586 -0.09 11.055 1 98.5 476 ILE A C 1
ATOM 3640 O O . ILE A 1 476 ? -10.383 -0.278 10.875 1 98.5 476 ILE A O 1
ATOM 3644 N N . PHE A 1 477 ? -12.102 0.897 11.828 1 98.62 477 PHE A N 1
ATOM 3645 C CA . PHE A 1 477 ? -11.219 1.824 12.531 1 98.62 477 PHE A CA 1
ATOM 3646 C C . PHE A 1 477 ? -10.328 1.083 13.516 1 98.62 477 PHE A C 1
ATOM 3648 O O . PHE A 1 477 ? -9.148 1.396 13.656 1 98.62 477 PHE A O 1
ATOM 3655 N N . ALA A 1 478 ? -10.883 0.116 14.188 1 98.31 478 ALA A N 1
ATOM 3656 C CA . ALA A 1 478 ? -10.094 -0.696 15.117 1 98.31 478 ALA A CA 1
ATOM 3657 C C . ALA A 1 478 ? -8.961 -1.41 14.391 1 98.31 478 ALA A C 1
ATOM 3659 O O . ALA A 1 478 ? -7.855 -1.536 14.922 1 98.31 478 ALA A O 1
ATOM 3660 N N . LEU A 1 479 ? -9.18 -1.895 13.203 1 98.38 479 LEU A N 1
ATOM 3661 C CA . LEU A 1 479 ? -8.148 -2.535 12.391 1 98.38 479 LEU A CA 1
ATOM 3662 C C . LEU A 1 479 ? -7.133 -1.512 11.898 1 98.38 479 LEU A C 1
ATOM 3664 O O . LEU A 1 479 ? -5.926 -1.772 11.914 1 98.38 479 LEU A O 1
ATOM 3668 N N . TYR A 1 480 ? -7.645 -0.349 11.5 1 98.31 480 TYR A N 1
ATOM 3669 C CA . TYR A 1 480 ? -6.777 0.75 11.094 1 98.31 480 TYR A CA 1
ATOM 3670 C C . TYR A 1 480 ? -5.758 1.072 12.172 1 98.31 480 TYR A C 1
ATOM 3672 O O . TYR A 1 480 ? -4.574 1.27 11.883 1 98.31 480 TYR A O 1
ATOM 3680 N N . GLN A 1 481 ? -6.16 1.098 13.383 1 97.56 481 GLN A N 1
ATOM 3681 C CA . GLN A 1 481 ? -5.312 1.494 14.5 1 97.56 481 GLN A CA 1
ATOM 3682 C C . GLN A 1 481 ? -4.191 0.485 14.727 1 97.56 481 GLN A C 1
ATOM 3684 O O . GLN A 1 481 ? -3.15 0.821 15.297 1 97.56 481 GLN A O 1
ATOM 3689 N N . GLN A 1 482 ? -4.348 -0.709 14.227 1 97.56 482 GLN A N 1
ATOM 3690 C CA . GLN A 1 482 ? -3.328 -1.739 14.391 1 97.56 482 GLN A CA 1
ATOM 3691 C C . GLN A 1 482 ? -2.176 -1.535 13.406 1 97.56 482 GLN A C 1
ATOM 3693 O O . GLN A 1 482 ? -1.067 -2.021 13.633 1 97.56 482 GLN A O 1
ATOM 3698 N N . VAL A 1 483 ? -2.436 -0.877 12.32 1 97.81 483 VAL A N 1
ATOM 3699 C CA . VAL A 1 483 ? -1.479 -0.804 11.219 1 97.81 483 VAL A CA 1
ATOM 3700 C C . VAL A 1 483 ? -0.197 -0.123 11.695 1 97.81 483 VAL A C 1
ATOM 3702 O O . VAL A 1 483 ? 0.905 -0.62 11.4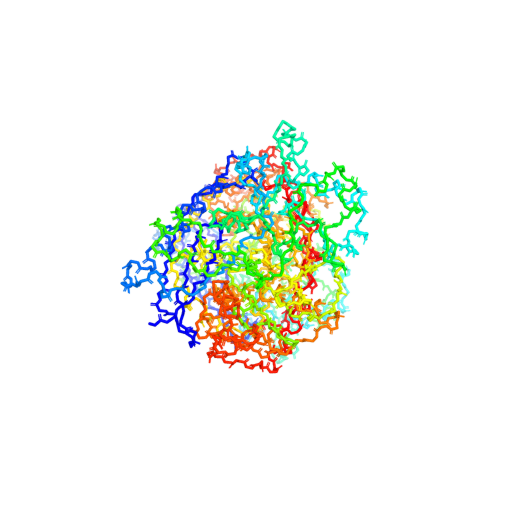45 1 97.81 483 VAL A O 1
ATOM 3705 N N . TYR A 1 484 ? -0.333 1.011 12.422 1 96.69 484 TYR A N 1
ATOM 3706 C CA . TYR A 1 484 ? 0.857 1.716 12.883 1 96.69 484 TYR A CA 1
ATOM 3707 C C . TYR A 1 484 ? 1.707 0.823 13.781 1 96.69 484 TYR A C 1
ATOM 3709 O O . TYR A 1 484 ? 2.922 0.725 13.602 1 96.69 484 TYR A O 1
ATOM 3717 N N . THR A 1 485 ? 1.067 0.179 14.734 1 95.12 485 THR A N 1
ATOM 3718 C CA . THR A 1 485 ? 1.783 -0.662 15.688 1 95.12 485 THR A CA 1
ATOM 3719 C C . THR A 1 485 ? 2.51 -1.795 14.969 1 95.12 485 THR A C 1
ATOM 3721 O O . THR A 1 485 ? 3.615 -2.176 15.359 1 95.12 485 THR A O 1
ATOM 3724 N N . GLN A 1 486 ? 1.972 -2.262 13.914 1 95.19 486 GLN A N 1
ATOM 3725 C CA . GLN A 1 486 ? 2.516 -3.418 13.211 1 95.19 486 GLN A CA 1
ATOM 3726 C C . GLN A 1 486 ? 3.604 -3.002 12.227 1 95.19 486 GLN A C 1
ATOM 3728 O O . GLN A 1 486 ? 4.469 -3.807 11.867 1 95.19 486 GLN A O 1
ATOM 3733 N N . THR A 1 487 ? 3.605 -1.721 11.773 1 95.94 487 THR A N 1
ATOM 3734 C CA . THR A 1 487 ? 4.5 -1.37 10.672 1 95.94 487 THR A CA 1
ATOM 3735 C C . THR A 1 487 ? 5.586 -0.412 11.148 1 95.94 487 THR A C 1
ATOM 3737 O O . THR A 1 487 ? 6.578 -0.196 10.453 1 95.94 487 THR A O 1
ATOM 3740 N N . LYS A 1 488 ? 5.453 0.221 12.391 1 95.19 488 LYS A N 1
ATOM 3741 C CA . LYS A 1 488 ? 6.344 1.294 12.82 1 95.19 488 LYS A CA 1
ATOM 3742 C C . LYS A 1 488 ? 7.797 0.823 12.852 1 95.19 488 LYS A C 1
ATOM 3744 O O . LYS A 1 488 ? 8.703 1.563 12.469 1 95.19 488 LYS A O 1
ATOM 3749 N N . ASP A 1 489 ? 8.062 -0.438 13.25 1 96.12 489 ASP A N 1
ATOM 3750 C CA . ASP A 1 489 ? 9.438 -0.924 13.336 1 96.12 489 ASP A CA 1
ATOM 3751 C C . ASP A 1 489 ? 10.023 -1.162 11.945 1 96.12 489 ASP A C 1
ATOM 3753 O O . ASP A 1 489 ? 11.188 -0.854 11.695 1 96.12 489 ASP A O 1
ATOM 3757 N N . ILE A 1 490 ? 9.258 -1.743 11.039 1 97.19 490 ILE A N 1
ATOM 3758 C CA . ILE A 1 490 ? 9.711 -1.989 9.68 1 97.19 490 ILE A CA 1
ATOM 3759 C C . ILE A 1 490 ? 10.039 -0.662 8.992 1 97.19 490 ILE A C 1
ATOM 3761 O O . ILE A 1 490 ? 11.062 -0.537 8.328 1 97.19 490 ILE A O 1
ATOM 3765 N N . THR A 1 491 ? 9.133 0.333 9.156 1 95.81 491 THR A N 1
ATOM 3766 C CA . THR A 1 491 ? 9.352 1.619 8.5 1 95.81 491 THR A CA 1
ATOM 3767 C C . THR A 1 491 ? 10.578 2.318 9.078 1 95.81 491 THR A C 1
ATOM 3769 O O . THR A 1 491 ? 11.312 3.002 8.359 1 95.81 491 THR A O 1
ATOM 3772 N N . LYS A 1 492 ? 10.797 2.17 10.414 1 94.44 492 LYS A N 1
ATOM 3773 C CA . LYS A 1 492 ? 12.008 2.709 11.023 1 94.44 492 LYS A CA 1
ATOM 3774 C C . LYS A 1 492 ? 13.258 2.09 10.398 1 94.44 492 LYS A C 1
ATOM 3776 O O . LYS A 1 492 ? 14.219 2.797 10.086 1 94.44 492 LYS A O 1
ATOM 3781 N N . GLN A 1 493 ? 13.266 0.771 10.203 1 96.5 493 GLN A N 1
ATOM 3782 C CA . GLN A 1 493 ? 14.414 0.074 9.625 1 96.5 493 GLN A CA 1
ATOM 3783 C C . GLN A 1 493 ? 14.578 0.412 8.148 1 96.5 493 GLN A C 1
ATOM 3785 O O . GLN A 1 493 ? 15.703 0.473 7.645 1 96.5 493 GLN A O 1
ATOM 3790 N N . LEU A 1 494 ? 13.531 0.679 7.441 1 97.19 494 LEU A N 1
ATOM 3791 C CA . LEU A 1 494 ? 13.555 1.009 6.02 1 97.19 494 LEU A CA 1
ATOM 3792 C C . LEU A 1 494 ? 14.18 2.383 5.789 1 97.19 494 LEU A C 1
ATOM 3794 O O . LEU A 1 494 ? 14.555 2.721 4.664 1 97.19 494 LEU A O 1
ATOM 3798 N N . ALA A 1 495 ? 14.219 3.232 6.836 1 93.38 495 ALA A N 1
ATOM 3799 C CA . ALA A 1 495 ? 14.773 4.578 6.711 1 93.38 495 ALA A CA 1
ATOM 3800 C C . ALA A 1 495 ? 16.188 4.535 6.129 1 93.38 495 ALA A C 1
ATOM 3802 O O . ALA A 1 495 ? 16.578 5.438 5.387 1 93.38 495 ALA A O 1
ATOM 3803 N N . ALA A 1 496 ? 16.922 3.453 6.359 1 93.88 496 ALA A N 1
ATOM 3804 C CA . ALA A 1 496 ? 18.297 3.295 5.895 1 93.88 496 ALA A CA 1
ATOM 3805 C C . ALA A 1 496 ? 18.359 3.148 4.379 1 93.88 496 ALA A C 1
ATOM 3807 O O . ALA A 1 496 ? 19.422 3.307 3.77 1 93.88 496 ALA A O 1
ATOM 3808 N N . PHE A 1 497 ? 17.266 2.914 3.703 1 95 497 PHE A N 1
ATOM 3809 C CA . PHE A 1 497 ? 17.25 2.627 2.275 1 95 497 PHE A CA 1
ATOM 3810 C C . PHE A 1 497 ? 16.547 3.74 1.509 1 95 497 PHE A C 1
ATOM 3812 O O . PHE A 1 497 ? 16.375 3.654 0.291 1 95 497 PHE A O 1
ATOM 3819 N N . ARG A 1 498 ? 16.109 4.789 2.207 1 91.38 498 ARG A N 1
ATOM 3820 C CA . ARG A 1 498 ? 15.375 5.883 1.585 1 91.38 498 ARG A CA 1
ATOM 3821 C C . ARG A 1 498 ? 16.328 6.891 0.954 1 91.38 498 ARG A C 1
ATOM 3823 O O . ARG A 1 498 ? 17.469 7.047 1.406 1 91.38 498 ARG A O 1
ATOM 3830 N N . MET B 1 1 ? 13.219 -35.594 -43.906 1 84.19 1 MET B N 1
ATOM 3831 C CA . MET B 1 1 ? 13.68 -35.031 -42.656 1 84.19 1 MET B CA 1
ATOM 3832 C C . MET B 1 1 ? 12.875 -35.625 -41.5 1 84.19 1 MET B C 1
ATOM 3834 O O . MET B 1 1 ? 11.719 -36 -41.656 1 84.19 1 MET B O 1
ATOM 3838 N N . GLU B 1 2 ? 13.531 -35.875 -40.281 1 95.06 2 GLU B N 1
ATOM 3839 C CA . GLU B 1 2 ? 12.898 -36.5 -39.125 1 95.06 2 GLU B CA 1
ATOM 3840 C C . GLU B 1 2 ? 12.586 -35.438 -38.062 1 95.06 2 GLU B C 1
ATOM 3842 O O . GLU B 1 2 ? 13.398 -34.562 -37.781 1 95.06 2 GLU B O 1
ATOM 3847 N N . TYR B 1 3 ? 11.367 -35.562 -37.625 1 98.06 3 TYR B N 1
ATOM 3848 C CA . TYR B 1 3 ? 10.914 -34.594 -36.625 1 98.06 3 TYR B CA 1
ATOM 3849 C C . TYR B 1 3 ? 10.305 -35.312 -35.406 1 98.06 3 TYR B C 1
ATOM 3851 O O . TYR B 1 3 ? 9.914 -36.469 -35.5 1 98.06 3 TYR B O 1
ATOM 3859 N N . VAL B 1 4 ? 10.305 -34.594 -34.312 1 98.5 4 VAL B N 1
ATOM 3860 C CA . VAL B 1 4 ? 9.484 -34.969 -33.188 1 98.5 4 VAL B CA 1
ATOM 3861 C C . VAL B 1 4 ? 8.547 -33.812 -32.844 1 98.5 4 VAL B C 1
ATOM 3863 O O . VAL B 1 4 ? 8.789 -32.656 -33.219 1 98.5 4 VAL B O 1
ATOM 3866 N N . ILE B 1 5 ? 7.457 -34.156 -32.156 1 98.62 5 ILE B N 1
ATOM 3867 C CA . ILE B 1 5 ? 6.48 -33.125 -31.766 1 98.62 5 ILE B CA 1
ATOM 3868 C C . ILE B 1 5 ? 6.328 -33.125 -30.25 1 98.62 5 ILE B C 1
ATOM 3870 O O . ILE B 1 5 ? 6.156 -34.188 -29.625 1 98.62 5 ILE B O 1
ATOM 3874 N N . GLY B 1 6 ? 6.516 -31.984 -29.656 1 98.69 6 GLY B N 1
ATOM 3875 C CA . GLY B 1 6 ? 6.145 -31.766 -28.266 1 98.69 6 GLY B CA 1
ATOM 3876 C C . GLY B 1 6 ? 4.816 -31.047 -28.109 1 98.69 6 GLY B C 1
ATOM 3877 O O . GLY B 1 6 ? 4.625 -29.953 -28.656 1 98.69 6 GLY B O 1
ATOM 3878 N N . LEU B 1 7 ? 3.867 -31.641 -27.375 1 98.75 7 LEU B N 1
ATOM 3879 C CA . LEU B 1 7 ? 2.555 -31.062 -27.125 1 98.75 7 LEU B CA 1
ATOM 3880 C C . LEU B 1 7 ? 2.449 -30.578 -25.672 1 98.75 7 LEU B C 1
ATOM 3882 O O . LEU B 1 7 ? 2.838 -31.297 -24.75 1 98.75 7 LEU B O 1
ATOM 3886 N N . ASP B 1 8 ? 1.99 -29.375 -25.484 1 98.31 8 ASP B N 1
ATOM 3887 C CA . ASP B 1 8 ? 1.759 -28.828 -24.156 1 98.31 8 ASP B CA 1
ATOM 3888 C C . ASP B 1 8 ? 0.282 -28.5 -23.938 1 98.31 8 ASP B C 1
ATOM 3890 O O . ASP B 1 8 ? -0.227 -27.516 -24.484 1 98.31 8 ASP B O 1
ATOM 3894 N N . LEU B 1 9 ? -0.353 -29.297 -23.156 1 98.25 9 LEU B N 1
ATOM 3895 C CA . LEU B 1 9 ? -1.765 -29.125 -22.828 1 98.25 9 LEU B CA 1
ATOM 3896 C C . LEU B 1 9 ? -1.932 -28.219 -21.609 1 98.25 9 LEU B C 1
ATOM 3898 O O . LEU B 1 9 ? -2.008 -28.703 -20.484 1 98.25 9 LEU B O 1
ATOM 3902 N N . GLY B 1 10 ? -2.119 -26.953 -21.875 1 95.38 10 GLY B N 1
ATOM 3903 C CA . GLY B 1 10 ? -2.354 -26 -20.812 1 95.38 10 GLY B CA 1
ATOM 3904 C C . GLY B 1 10 ? -3.822 -25.844 -20.469 1 95.38 10 GLY B C 1
ATOM 3905 O O . GLY B 1 10 ? -4.66 -26.625 -20.922 1 95.38 10 GLY B O 1
ATOM 3906 N N . THR B 1 11 ? -4.133 -24.875 -19.625 1 91.88 11 THR B N 1
ATOM 3907 C CA . THR B 1 11 ? -5.496 -24.656 -19.156 1 91.88 11 THR B CA 1
ATOM 3908 C C . THR B 1 11 ? -6.348 -24 -20.25 1 91.88 11 THR B C 1
ATOM 3910 O O . THR B 1 11 ? -7.516 -24.359 -20.422 1 91.88 11 THR B O 1
ATOM 3913 N N . SER B 1 12 ? -5.773 -23.125 -21.078 1 91.19 12 SER B N 1
ATOM 3914 C CA . SER B 1 12 ? -6.582 -22.359 -22.031 1 91.19 12 SER B CA 1
ATOM 3915 C C . SER B 1 12 ? -6.383 -22.859 -23.453 1 91.19 12 SER B C 1
ATOM 3917 O O . SER B 1 12 ? -7.191 -22.578 -24.344 1 91.19 12 SER B O 1
ATOM 3919 N N . SER B 1 13 ? -5.227 -23.484 -23.641 1 96.06 13 SER B N 1
ATOM 3920 C CA . SER B 1 13 ? -4.922 -23.922 -25 1 96.06 13 SER B CA 1
ATOM 3921 C C . SER B 1 13 ? -3.951 -25.094 -25 1 96.06 13 SER B C 1
ATOM 3923 O O . SER B 1 13 ? -3.352 -25.406 -23.969 1 96.06 13 SER B O 1
ATOM 3925 N N . ILE B 1 14 ? -3.881 -25.734 -26.125 1 97.81 14 ILE B N 1
ATOM 3926 C CA . ILE B 1 14 ? -2.85 -26.719 -26.391 1 97.81 14 ILE B CA 1
ATOM 3927 C C . ILE B 1 14 ? -1.897 -26.203 -27.469 1 97.81 14 ILE B C 1
ATOM 3929 O O . ILE B 1 14 ? -2.334 -25.641 -28.469 1 97.81 14 ILE B O 1
ATOM 3933 N N . LYS B 1 15 ? -0.616 -26.266 -27.141 1 97.94 15 LYS B N 1
ATOM 3934 C CA . LYS B 1 15 ? 0.443 -25.844 -28.062 1 97.94 15 LYS B CA 1
ATOM 3935 C C . LYS B 1 15 ? 1.293 -27.031 -28.5 1 97.94 15 LYS B C 1
ATOM 3937 O O . LYS B 1 15 ? 1.6 -27.922 -27.703 1 97.94 15 LYS B O 1
ATOM 3942 N N . GLY B 1 16 ? 1.583 -27.062 -29.828 1 98.25 16 GLY B N 1
ATOM 3943 C CA . GLY B 1 16 ? 2.504 -28.047 -30.375 1 98.25 16 GLY B CA 1
ATOM 3944 C C . GLY B 1 16 ? 3.684 -27.422 -31.109 1 98.25 16 GLY B C 1
ATOM 3945 O O . GLY B 1 16 ? 3.529 -26.422 -31.812 1 98.25 16 GLY B O 1
ATOM 3946 N N . ILE B 1 17 ? 4.836 -28.062 -30.859 1 98.06 17 ILE B N 1
ATOM 3947 C CA . ILE B 1 17 ? 6.012 -27.594 -31.594 1 98.06 17 ILE B CA 1
ATOM 3948 C C . ILE B 1 17 ? 6.633 -28.75 -32.375 1 98.06 17 ILE B C 1
ATOM 3950 O O . ILE B 1 17 ? 6.637 -29.891 -31.891 1 98.06 17 ILE B O 1
ATOM 3954 N N . LEU B 1 18 ? 7.039 -28.484 -33.531 1 97.94 18 LEU B N 1
ATOM 3955 C CA . LEU B 1 18 ? 7.758 -29.406 -34.438 1 97.94 18 LEU B CA 1
ATOM 3956 C C . LEU B 1 18 ? 9.258 -29.125 -34.375 1 97.94 18 LEU B C 1
ATOM 3958 O O . LEU B 1 18 ? 9.703 -28.031 -34.75 1 97.94 18 LEU B O 1
ATOM 3962 N N . THR B 1 19 ? 10.055 -30.141 -33.969 1 97.31 19 THR B N 1
ATOM 3963 C CA . THR B 1 19 ? 11.484 -29.906 -33.812 1 97.31 19 THR B CA 1
ATOM 3964 C C . THR B 1 19 ? 12.297 -30.953 -34.531 1 97.31 19 THR B C 1
ATOM 3966 O O . THR B 1 19 ? 11.898 -32.125 -34.594 1 97.31 19 THR B O 1
ATOM 3969 N N . ASP B 1 20 ? 13.438 -30.547 -35.094 1 97.44 20 ASP B N 1
ATOM 3970 C CA . ASP B 1 20 ? 14.336 -31.484 -35.75 1 97.44 20 ASP B CA 1
ATOM 3971 C C . ASP B 1 20 ? 15.398 -32 -34.781 1 97.44 20 ASP B C 1
ATOM 3973 O O . ASP B 1 20 ? 15.32 -31.781 -33.594 1 97.44 20 ASP B O 1
ATOM 3977 N N . ARG B 1 21 ? 16.328 -32.781 -35.281 1 96.69 21 ARG B N 1
ATOM 3978 C CA . ARG B 1 21 ? 17.312 -33.469 -34.469 1 96.69 21 ARG B CA 1
ATOM 3979 C C . ARG B 1 21 ? 18.25 -32.5 -33.781 1 96.69 21 ARG B C 1
ATOM 3981 O O . ARG B 1 21 ? 18.906 -32.812 -32.781 1 96.69 21 ARG B O 1
ATOM 3988 N N . GLN B 1 22 ? 18.297 -31.219 -34.281 1 94.94 22 GLN B N 1
ATOM 3989 C CA . GLN B 1 22 ? 19.156 -30.188 -33.719 1 94.94 22 GLN B CA 1
ATOM 3990 C C . GLN B 1 22 ? 18.406 -29.344 -32.688 1 94.94 22 GLN B C 1
ATOM 3992 O O . GLN B 1 22 ? 18.984 -28.406 -32.094 1 94.94 22 GLN B O 1
ATOM 3997 N N . GLY B 1 23 ? 17.203 -29.656 -32.469 1 94.38 23 GLY B N 1
ATOM 3998 C CA . GLY B 1 23 ? 16.406 -28.891 -31.531 1 94.38 23 GLY B CA 1
ATOM 3999 C C . GLY B 1 23 ? 15.812 -27.625 -32.125 1 94.38 23 GLY B C 1
ATOM 4000 O O . GLY B 1 23 ? 15.227 -26.812 -31.422 1 94.38 23 GLY B O 1
ATOM 4001 N N . THR B 1 24 ? 15.969 -27.406 -33.406 1 95.06 24 THR B N 1
ATOM 4002 C CA . THR B 1 24 ? 15.406 -26.25 -34.094 1 95.06 24 THR B CA 1
ATOM 4003 C C . THR B 1 24 ? 13.898 -26.391 -34.25 1 95.06 24 THR B C 1
ATOM 4005 O O . THR B 1 24 ? 13.406 -27.422 -34.719 1 95.06 24 THR B O 1
ATOM 4008 N N . ILE B 1 25 ? 13.188 -25.422 -33.875 1 95.94 25 ILE B N 1
ATOM 4009 C CA . ILE B 1 25 ? 11.734 -25.422 -34 1 95.94 25 ILE B CA 1
ATOM 4010 C C . ILE B 1 25 ? 11.359 -25.094 -35.438 1 95.94 25 ILE B C 1
ATOM 4012 O O . ILE B 1 25 ? 11.555 -23.969 -35.906 1 95.94 25 ILE B O 1
ATOM 4016 N N . ALA B 1 26 ? 10.812 -25.969 -36.125 1 96.19 26 ALA B N 1
ATOM 4017 C CA . ALA B 1 26 ? 10.445 -25.797 -37.531 1 96.19 26 ALA B CA 1
ATOM 4018 C C . ALA B 1 26 ? 9.062 -25.188 -37.656 1 96.19 26 ALA B C 1
ATOM 4020 O O . ALA B 1 26 ? 8.773 -24.5 -38.625 1 96.19 26 ALA B O 1
ATOM 4021 N N . ALA B 1 27 ? 8.219 -25.484 -36.719 1 97.19 27 ALA B N 1
ATOM 4022 C CA . ALA B 1 27 ? 6.855 -24.969 -36.781 1 97.19 27 ALA B CA 1
ATOM 4023 C C . ALA B 1 27 ? 6.203 -25.031 -35.375 1 97.19 27 ALA B C 1
ATOM 4025 O O . ALA B 1 27 ? 6.629 -25.797 -34.531 1 97.19 27 ALA B O 1
ATOM 4026 N N . GLU B 1 28 ? 5.277 -24.234 -35.156 1 97.62 28 GLU B N 1
ATOM 4027 C CA . GLU B 1 28 ? 4.453 -24.203 -33.938 1 97.62 28 GLU B CA 1
ATOM 4028 C C . GLU B 1 28 ? 2.988 -23.953 -34.281 1 97.62 28 GLU B C 1
ATOM 4030 O O . GLU B 1 28 ? 2.682 -23.203 -35.219 1 97.62 28 GLU B O 1
ATOM 4035 N N . GLU B 1 29 ? 2.061 -24.594 -33.656 1 98.12 29 GLU B N 1
ATOM 4036 C CA . GLU B 1 29 ? 0.617 -24.422 -33.781 1 98.12 29 GLU B CA 1
ATOM 4037 C C . GLU B 1 29 ? -0.059 -24.438 -32.406 1 98.12 29 GLU B C 1
ATOM 4039 O O . GLU B 1 29 ? 0.45 -25.047 -31.469 1 98.12 29 GLU B O 1
ATOM 4044 N N . SER B 1 30 ? -1.141 -23.781 -32.25 1 98 30 SER B N 1
ATOM 4045 C CA . SER B 1 30 ? -1.9 -23.766 -31 1 98 30 SER B CA 1
ATOM 4046 C C . SER B 1 30 ? -3.398 -23.672 -31.266 1 98 30 SER B C 1
ATOM 4048 O O . SER B 1 30 ? -3.818 -23.109 -32.281 1 98 30 SER B O 1
ATOM 4050 N N . GLU B 1 31 ? -4.188 -24.297 -30.469 1 98.31 31 GLU B N 1
ATOM 4051 C CA . GLU B 1 31 ? -5.645 -24.219 -30.469 1 98.31 31 GLU B CA 1
ATOM 4052 C C . GLU B 1 31 ? -6.176 -23.938 -29.062 1 98.31 31 GLU B C 1
ATOM 4054 O O . GLU B 1 31 ? -5.645 -24.438 -28.078 1 98.31 31 GLU B O 1
ATOM 4059 N N . SER B 1 32 ? -7.18 -23.156 -28.984 1 97.25 32 SER B N 1
ATOM 4060 C CA . SER B 1 32 ? -7.797 -22.828 -27.703 1 97.25 32 SER B CA 1
ATOM 4061 C C . SER B 1 32 ? -9.039 -23.672 -27.469 1 97.25 32 SER B C 1
ATOM 4063 O O . SER B 1 32 ? -9.578 -24.281 -28.391 1 97.25 32 SER B O 1
ATOM 4065 N N . TYR B 1 33 ? -9.438 -23.828 -26.266 1 95.88 33 TYR B N 1
ATOM 4066 C CA . TYR B 1 33 ? -10.688 -24.484 -25.875 1 95.88 33 TYR B CA 1
ATOM 4067 C C . TYR B 1 33 ? -11.312 -23.781 -24.672 1 95.88 33 TYR B C 1
ATOM 4069 O O . TYR B 1 33 ? -10.625 -23.062 -23.938 1 95.88 33 TYR B O 1
ATOM 4077 N N . PRO B 1 34 ? -12.602 -23.953 -24.516 1 95.19 34 PRO B N 1
ATOM 4078 C CA . PRO B 1 34 ? -13.312 -23.203 -23.484 1 95.19 34 PRO B CA 1
ATOM 4079 C C . PRO B 1 34 ? -13.07 -23.766 -22.078 1 95.19 34 PRO B C 1
ATOM 4081 O O . PRO B 1 34 ? -12.695 -24.922 -21.938 1 95.19 34 PRO B O 1
ATOM 4084 N N . ILE B 1 35 ? -13.188 -22.953 -21.047 1 91.44 35 ILE B N 1
ATOM 4085 C CA . ILE B 1 35 ? -13.211 -23.297 -19.625 1 91.44 35 ILE B CA 1
ATOM 4086 C C . ILE B 1 35 ? -14.57 -22.938 -19.031 1 91.44 35 ILE B C 1
ATOM 4088 O O . ILE B 1 35 ? -15.109 -21.859 -19.281 1 91.44 35 ILE B O 1
ATOM 4092 N N . TYR B 1 36 ? -15.117 -23.781 -18.266 1 93.62 36 TYR B N 1
ATOM 4093 C CA . TYR B 1 36 ? -16.453 -23.594 -17.688 1 93.62 36 TYR B CA 1
ATOM 4094 C C . TYR B 1 36 ? -16.375 -23.25 -16.203 1 93.62 36 TYR B C 1
ATOM 4096 O O . TYR B 1 36 ? -15.742 -23.969 -15.43 1 93.62 36 TYR B O 1
ATOM 4104 N N . HIS B 1 37 ? -16.984 -22.109 -15.82 1 88.19 37 HIS B N 1
ATOM 4105 C CA . HIS B 1 37 ? -17.078 -21.656 -14.438 1 88.19 37 HIS B CA 1
ATOM 4106 C C . HIS B 1 37 ? -18.531 -21.531 -13.992 1 88.19 37 HIS B C 1
ATOM 4108 O O . HIS B 1 37 ? -18.969 -20.453 -13.586 1 88.19 37 HIS B O 1
ATOM 4114 N N . GLU B 1 38 ? -19.234 -22.531 -13.938 1 87.31 38 GLU B N 1
ATOM 4115 C CA . GLU B 1 38 ? -20.672 -22.516 -13.719 1 87.31 38 GLU B CA 1
ATOM 4116 C C . GLU B 1 38 ? -21.016 -22.047 -12.305 1 87.31 38 GLU B C 1
ATOM 4118 O O . GLU B 1 38 ? -22.125 -21.578 -12.055 1 87.31 38 GLU B O 1
ATOM 4123 N N . GLN B 1 39 ? -20.219 -22.344 -11.367 1 86.69 39 GLN B N 1
ATOM 4124 C CA . GLN B 1 39 ? -20.328 -21.891 -9.984 1 86.69 39 GLN B CA 1
ATOM 4125 C C . GLN B 1 39 ? -19.031 -21.234 -9.508 1 86.69 39 GLN B C 1
ATOM 4127 O O . GLN B 1 39 ? -17.969 -21.484 -10.07 1 86.69 39 GLN B O 1
ATOM 4132 N N . ASP B 1 40 ? -19.219 -20.375 -8.547 1 75.62 40 ASP B N 1
ATOM 4133 C CA . ASP B 1 40 ? -18.031 -19.734 -7.965 1 75.62 40 ASP B CA 1
ATOM 4134 C C . ASP B 1 40 ? -17.031 -20.781 -7.465 1 75.62 40 ASP B C 1
ATOM 4136 O O . ASP B 1 40 ? -17.422 -21.734 -6.781 1 75.62 40 ASP B O 1
ATOM 4140 N N . GLY B 1 41 ? -15.836 -20.672 -7.922 1 81.56 41 GLY B N 1
ATOM 4141 C CA . GLY B 1 41 ? -14.781 -21.562 -7.48 1 81.56 41 GLY B CA 1
ATOM 4142 C C . GLY B 1 41 ? -14.633 -22.797 -8.359 1 81.56 41 GLY B C 1
ATOM 4143 O O . GLY B 1 41 ? -13.656 -23.531 -8.234 1 81.56 41 GLY B O 1
ATOM 4144 N N . HIS B 1 42 ? -15.617 -22.922 -9.289 1 91.62 42 HIS B N 1
ATOM 4145 C CA . HIS B 1 42 ? -15.578 -24.109 -10.148 1 91.62 42 HIS B CA 1
ATOM 4146 C C . HIS B 1 42 ? -14.836 -23.812 -11.445 1 91.62 42 HIS B C 1
ATOM 4148 O O . HIS B 1 42 ? -14.984 -22.734 -12.023 1 91.62 42 HIS B O 1
ATOM 4154 N N . SER B 1 43 ? -13.992 -24.641 -11.805 1 93.44 43 SER B N 1
ATOM 4155 C CA . SER B 1 43 ? -13.273 -24.625 -13.078 1 93.44 43 SER B CA 1
ATOM 4156 C C . SER B 1 43 ? -13.258 -26 -13.734 1 93.44 43 SER B C 1
ATOM 4158 O O . SER B 1 43 ? -12.656 -26.938 -13.203 1 93.44 43 SER B O 1
ATOM 4160 N N . GLU B 1 44 ? -13.883 -26.125 -14.891 1 97.69 44 GLU B N 1
ATOM 4161 C CA . GLU B 1 44 ? -14.023 -27.422 -15.539 1 97.69 44 GLU B CA 1
ATOM 4162 C C . GLU B 1 44 ? -13.789 -27.328 -17.047 1 97.69 44 GLU B C 1
ATOM 4164 O O . GLU B 1 44 ? -13.859 -26.234 -17.609 1 97.69 44 GLU B O 1
ATOM 4169 N N . GLN B 1 45 ? -13.445 -28.453 -17.625 1 98.06 45 GLN B N 1
ATOM 4170 C CA . GLN B 1 45 ? -13.281 -28.531 -19.078 1 98.06 45 GLN B CA 1
ATOM 4171 C C . GLN B 1 45 ? -13.766 -29.891 -19.594 1 98.06 45 GLN B C 1
ATOM 4173 O O . GLN B 1 45 ? -13.758 -30.875 -18.875 1 98.06 45 GLN B O 1
ATOM 4178 N N . ASP B 1 46 ? -14.203 -29.891 -20.828 1 98.25 46 ASP B N 1
ATOM 4179 C CA . ASP B 1 46 ? -14.562 -31.125 -21.516 1 98.25 46 ASP B CA 1
ATOM 4180 C C . ASP B 1 46 ? -13.312 -31.828 -22.047 1 98.25 46 ASP B C 1
ATOM 4182 O O . ASP B 1 46 ? -12.656 -31.344 -22.953 1 98.25 46 ASP B O 1
ATOM 4186 N N . PRO B 1 47 ? -13.062 -33.062 -21.594 1 98.5 47 PRO B N 1
ATOM 4187 C CA . PRO B 1 47 ? -11.859 -33.75 -22.047 1 98.5 47 PRO B CA 1
ATOM 4188 C C . PRO B 1 47 ? -11.828 -33.938 -23.562 1 98.5 47 PRO B C 1
ATOM 4190 O O . PRO B 1 47 ? -10.75 -33.969 -24.156 1 98.5 47 PRO B O 1
ATOM 4193 N N . GLU B 1 48 ? -12.914 -34.062 -24.141 1 98.31 48 GLU B N 1
ATOM 4194 C CA . GLU B 1 48 ? -12.953 -34.281 -25.578 1 98.31 48 GLU B CA 1
ATOM 4195 C C . GLU B 1 48 ? -12.539 -33.031 -26.344 1 98.31 48 GLU B C 1
ATOM 4197 O O . GLU B 1 48 ? -12.109 -33.125 -27.5 1 98.31 48 GLU B O 1
ATOM 4202 N N . ASP B 1 49 ? -12.711 -31.891 -25.734 1 98.5 49 ASP B N 1
ATOM 4203 C CA . ASP B 1 49 ? -12.18 -30.688 -26.344 1 98.5 49 ASP B CA 1
ATOM 4204 C C . ASP B 1 49 ? -10.664 -30.75 -26.469 1 98.5 49 ASP B C 1
ATOM 4206 O O . ASP B 1 49 ? -10.102 -30.328 -27.484 1 98.5 49 ASP B O 1
ATOM 4210 N N . TRP B 1 50 ? -10.031 -31.281 -25.453 1 98.62 50 TRP B N 1
ATOM 4211 C CA . TRP B 1 50 ? -8.578 -31.438 -25.5 1 98.62 50 TRP B CA 1
ATOM 4212 C C . TRP B 1 50 ? -8.172 -32.344 -26.656 1 98.62 50 TRP B C 1
ATOM 4214 O O . TRP B 1 50 ? -7.207 -32.062 -27.359 1 98.62 50 TRP B O 1
ATOM 4224 N N . VAL B 1 51 ? -8.914 -33.406 -26.844 1 98.5 51 VAL B N 1
ATOM 4225 C CA . VAL B 1 51 ? -8.602 -34.406 -27.875 1 98.5 51 VAL B CA 1
ATOM 4226 C C . VAL B 1 51 ? -8.773 -33.781 -29.266 1 98.5 51 VAL B C 1
ATOM 4228 O O . VAL B 1 51 ? -7.871 -33.875 -30.094 1 98.5 51 VAL B O 1
ATOM 4231 N N . ARG B 1 52 ? -9.906 -33.156 -29.422 1 98.38 52 ARG B N 1
ATOM 4232 C CA . ARG B 1 52 ? -10.203 -32.531 -30.719 1 98.38 52 ARG B CA 1
ATOM 4233 C C . ARG B 1 52 ? -9.156 -31.5 -31.078 1 98.38 52 ARG B C 1
ATOM 4235 O O . ARG B 1 52 ? -8.664 -31.469 -32.219 1 98.38 52 ARG B O 1
ATOM 4242 N N . GLN B 1 53 ? -8.812 -30.656 -30.156 1 98.62 53 GLN B N 1
ATOM 4243 C CA . GLN B 1 53 ? -7.871 -29.578 -30.438 1 98.62 53 GLN B CA 1
ATOM 4244 C C . GLN B 1 53 ? -6.453 -30.125 -30.609 1 98.62 53 GLN B C 1
ATOM 4246 O O . GLN B 1 53 ? -5.668 -29.562 -31.391 1 98.62 53 GLN B O 1
ATOM 4251 N N . THR B 1 54 ? -6.105 -31.172 -29.875 1 98.62 54 THR B N 1
ATOM 4252 C CA . THR B 1 54 ? -4.809 -31.812 -30.062 1 98.62 54 THR B CA 1
ATOM 4253 C C . THR B 1 54 ? -4.684 -32.375 -31.469 1 98.62 54 THR B C 1
ATOM 4255 O O . THR B 1 54 ? -3.67 -32.156 -32.156 1 98.62 54 THR B O 1
ATOM 4258 N N . LYS B 1 55 ? -5.695 -33.062 -31.953 1 98.62 55 LYS B N 1
ATOM 4259 C CA . LYS B 1 55 ? -5.688 -33.562 -33.312 1 98.62 55 LYS B CA 1
ATOM 4260 C C . LYS B 1 55 ? -5.586 -32.469 -34.344 1 98.62 55 LYS B C 1
ATOM 4262 O O . LYS B 1 55 ? -4.891 -32.594 -35.344 1 98.62 55 LYS B O 1
ATOM 4267 N N . SER B 1 56 ? -6.293 -31.438 -34 1 98.69 56 SER B N 1
ATOM 4268 C CA . SER B 1 56 ? -6.23 -30.266 -34.906 1 98.69 56 SER B CA 1
ATOM 4269 C C . SER B 1 56 ? -4.816 -29.719 -34.969 1 98.69 56 SER B C 1
ATOM 4271 O O . SER B 1 56 ? -4.328 -29.391 -36.062 1 98.69 56 SER B O 1
ATOM 4273 N N . VAL B 1 57 ? -4.145 -29.531 -33.875 1 98.69 57 VAL B N 1
ATOM 4274 C CA . VAL B 1 57 ? -2.783 -29.016 -33.812 1 98.69 57 VAL B CA 1
ATOM 4275 C C . VAL B 1 57 ? -1.846 -29.922 -34.594 1 98.69 57 VAL B C 1
ATOM 4277 O O . VAL B 1 57 ? -1.021 -29.453 -35.375 1 98.69 57 VAL B O 1
ATOM 4280 N N . LEU B 1 58 ? -1.969 -31.219 -34.406 1 98.38 58 LEU B N 1
ATOM 4281 C CA . LEU B 1 58 ? -1.135 -32.188 -35.125 1 98.38 58 LEU B CA 1
ATOM 4282 C C . LEU B 1 58 ? -1.355 -32.125 -36.625 1 98.38 58 LEU B C 1
ATOM 4284 O O . LEU B 1 58 ? -0.395 -32.094 -37.375 1 98.38 58 LEU B O 1
ATOM 4288 N N . LYS B 1 59 ? -2.582 -32.062 -37 1 98.31 59 LYS B N 1
ATOM 4289 C CA . LYS B 1 59 ? -2.938 -31.953 -38.406 1 98.31 59 LYS B CA 1
ATOM 4290 C C . LYS B 1 59 ? -2.324 -30.703 -39.031 1 98.31 59 LYS B C 1
ATOM 4292 O O . LYS B 1 59 ? -1.731 -30.781 -40.125 1 98.31 59 LYS B O 1
ATOM 4297 N N . LYS B 1 60 ? -2.49 -29.656 -38.375 1 98.38 60 LYS B N 1
ATOM 4298 C CA . LYS B 1 60 ? -1.977 -28.375 -38.906 1 98.38 60 LYS B CA 1
ATOM 4299 C C . LYS B 1 60 ? -0.455 -28.406 -39 1 98.38 60 LYS B C 1
ATOM 4301 O O . LYS B 1 60 ? 0.114 -27.875 -39.969 1 98.38 60 LYS B O 1
ATOM 4306 N N . LEU B 1 61 ? 0.239 -28.953 -38 1 97.94 61 LEU B N 1
ATOM 4307 C CA . LEU B 1 61 ? 1.694 -29.047 -38.031 1 97.94 61 LEU B CA 1
ATOM 4308 C C . LEU B 1 61 ? 2.154 -29.812 -39.25 1 97.94 61 LEU B C 1
ATOM 4310 O O . LEU B 1 61 ? 3.164 -29.453 -39.875 1 97.94 61 LEU B O 1
ATOM 4314 N N . ILE B 1 62 ? 1.451 -30.828 -39.625 1 96.38 62 ILE B N 1
ATOM 4315 C CA . ILE B 1 62 ? 1.841 -31.688 -40.75 1 96.38 62 ILE B CA 1
ATOM 4316 C C . ILE B 1 62 ? 1.448 -31.047 -42.062 1 96.38 62 ILE B C 1
ATOM 4318 O O . ILE B 1 62 ? 2.283 -30.891 -42.969 1 96.38 62 ILE B O 1
ATOM 4322 N N . GLN B 1 63 ? 0.209 -30.625 -42.188 1 96.62 63 GLN B N 1
ATOM 4323 C CA . GLN B 1 63 ? -0.338 -30.109 -43.438 1 96.62 63 GLN B CA 1
ATOM 4324 C C . GLN B 1 63 ? 0.32 -28.781 -43.812 1 96.62 63 GLN B C 1
ATOM 4326 O O . GLN B 1 63 ? 0.7 -28.578 -44.969 1 96.62 63 GLN B O 1
ATOM 4331 N N . ASN B 1 64 ? 0.391 -27.906 -42.844 1 96.81 64 ASN B N 1
ATOM 4332 C CA . ASN B 1 64 ? 0.897 -26.562 -43.125 1 96.81 64 ASN B CA 1
ATOM 4333 C C . ASN B 1 64 ? 2.381 -26.594 -43.469 1 96.81 64 ASN B C 1
ATOM 4335 O O . ASN B 1 64 ? 2.91 -25.609 -44.031 1 96.81 64 ASN B O 1
ATOM 4339 N N . ASN B 1 65 ? 3.088 -27.609 -43.188 1 95.88 65 ASN B N 1
ATOM 4340 C CA . ASN B 1 65 ? 4.516 -27.703 -43.5 1 95.88 65 ASN B CA 1
ATOM 4341 C C . ASN B 1 65 ? 4.809 -28.75 -44.562 1 95.88 65 ASN B C 1
ATOM 4343 O O . ASN B 1 65 ? 5.961 -29.141 -44.75 1 95.88 65 ASN B O 1
ATOM 4347 N N . ASN B 1 66 ? 3.803 -29.281 -45.188 1 94.88 66 ASN B N 1
ATOM 4348 C CA . ASN B 1 66 ? 3.881 -30.25 -46.281 1 94.88 66 ASN B CA 1
ATOM 4349 C C . ASN B 1 66 ? 4.715 -31.469 -45.906 1 94.88 66 ASN B C 1
ATOM 4351 O O . ASN B 1 66 ? 5.617 -31.859 -46.656 1 94.88 66 ASN B O 1
ATOM 4355 N N . LEU B 1 67 ? 4.445 -32 -44.781 1 95.69 67 LEU B N 1
ATOM 4356 C CA . LEU B 1 67 ? 5.16 -33.188 -44.281 1 95.69 67 LEU B CA 1
ATOM 4357 C C . LEU B 1 67 ? 4.391 -34.469 -44.625 1 95.69 67 LEU B C 1
ATOM 4359 O O . LEU B 1 67 ? 3.168 -34.438 -44.781 1 95.69 67 LEU B O 1
ATOM 4363 N N . ASP B 1 68 ? 5.156 -35.531 -44.719 1 93.44 68 ASP B N 1
ATOM 4364 C CA . ASP B 1 68 ? 4.559 -36.844 -44.719 1 93.44 68 ASP B CA 1
ATOM 4365 C C . ASP B 1 68 ? 4.43 -37.406 -43.312 1 93.44 68 ASP B C 1
ATOM 4367 O O . ASP B 1 68 ? 5.262 -37.125 -42.438 1 93.44 68 ASP B O 1
ATOM 4371 N N . GLY B 1 69 ? 3.406 -38.188 -43.094 1 89.38 69 GLY B N 1
ATOM 4372 C CA . GLY B 1 69 ? 3.195 -38.75 -41.781 1 89.38 69 GLY B CA 1
ATOM 4373 C C . GLY B 1 69 ? 4.422 -39.469 -41.219 1 89.38 69 GLY B C 1
ATOM 4374 O O . GLY B 1 69 ? 4.66 -39.438 -40 1 89.38 69 GLY B O 1
ATOM 4375 N N . GLY B 1 70 ? 5.133 -40.062 -42.094 1 92.19 70 GLY B N 1
ATOM 4376 C CA . GLY B 1 70 ? 6.324 -40.812 -41.719 1 92.19 70 GLY B CA 1
ATOM 4377 C C . GLY B 1 70 ? 7.477 -39.906 -41.281 1 92.19 70 GLY B C 1
ATOM 4378 O O . GLY B 1 70 ? 8.438 -40.406 -40.688 1 92.19 70 GLY B O 1
ATOM 4379 N N . ASP B 1 71 ? 7.395 -38.656 -41.531 1 95.69 71 ASP B N 1
ATOM 4380 C CA . ASP B 1 71 ? 8.422 -37.688 -41.125 1 95.69 71 ASP B CA 1
ATOM 4381 C C . ASP B 1 71 ? 8.406 -37.5 -39.594 1 95.69 71 ASP B C 1
ATOM 4383 O O . ASP B 1 71 ? 9.406 -37.062 -39.031 1 95.69 71 ASP B O 1
ATOM 4387 N N . ILE B 1 72 ? 7.281 -37.719 -39 1 97.88 72 ILE B N 1
ATOM 4388 C CA . ILE B 1 72 ? 7.148 -37.594 -37.562 1 97.88 72 ILE B CA 1
ATOM 4389 C C . ILE B 1 72 ? 7.551 -38.906 -36.875 1 97.88 72 ILE B C 1
ATOM 4391 O O . ILE B 1 72 ? 6.855 -39.906 -37 1 97.88 72 ILE B O 1
ATOM 4395 N N . LYS B 1 73 ? 8.594 -38.875 -36.062 1 97.94 73 LYS B N 1
ATOM 4396 C CA . LYS B 1 73 ? 9.133 -40.094 -35.469 1 97.94 73 LYS B CA 1
ATOM 4397 C C . LYS B 1 73 ? 8.578 -40.312 -34.062 1 97.94 73 LYS B C 1
ATOM 4399 O O . LYS B 1 73 ? 8.414 -41.438 -33.625 1 97.94 73 LYS B O 1
ATOM 4404 N N . GLY B 1 74 ? 8.312 -39.219 -33.406 1 98.44 74 GLY B N 1
ATOM 4405 C CA . GLY B 1 74 ? 7.852 -39.344 -32.031 1 98.44 74 GLY B CA 1
ATOM 4406 C C . GLY B 1 74 ? 7.02 -38.156 -31.578 1 98.44 74 GLY B C 1
ATOM 4407 O O . GLY B 1 74 ? 7.176 -37.062 -32.094 1 98.44 74 GLY B O 1
ATOM 4408 N N . ILE B 1 75 ? 6.129 -38.375 -30.641 1 98.75 75 ILE B N 1
ATOM 4409 C CA . ILE B 1 75 ? 5.281 -37.406 -30 1 98.75 75 ILE B CA 1
ATOM 4410 C C . ILE B 1 75 ? 5.289 -37.594 -28.484 1 98.75 75 ILE B C 1
ATOM 4412 O O . ILE B 1 75 ? 5.27 -38.75 -28.016 1 98.75 75 ILE B O 1
ATOM 4416 N N . SER B 1 76 ? 5.422 -36.594 -27.734 1 98.75 76 SER B N 1
ATOM 4417 C CA . SER B 1 76 ? 5.227 -36.656 -26.297 1 98.75 76 SER B CA 1
ATOM 4418 C C . SER B 1 76 ? 4.371 -35.5 -25.797 1 98.75 76 SER B C 1
ATOM 4420 O O . SER B 1 76 ? 3.895 -34.688 -26.609 1 98.75 76 SER B O 1
ATOM 4422 N N . PHE B 1 77 ? 4.133 -35.5 -24.422 1 98.38 77 PHE B N 1
ATOM 4423 C CA . PHE B 1 77 ? 3.115 -34.594 -23.891 1 98.38 77 PHE B CA 1
ATOM 4424 C C . PHE B 1 77 ? 3.607 -33.938 -22.625 1 98.38 77 PHE B C 1
ATOM 4426 O O . PHE B 1 77 ? 4.246 -34.562 -21.781 1 98.38 77 PHE B O 1
ATOM 4433 N N . SER B 1 78 ? 3.379 -32.656 -22.578 1 98.44 78 SER B N 1
ATOM 4434 C CA . SER B 1 78 ? 3.266 -31.922 -21.328 1 98.44 78 SER B CA 1
ATOM 4435 C C . SER B 1 78 ? 1.811 -31.594 -21 1 98.44 78 SER B C 1
ATOM 4437 O O . SER B 1 78 ? 0.997 -31.406 -21.906 1 98.44 78 SER B O 1
ATOM 4439 N N . GLY B 1 79 ? 1.493 -31.562 -19.719 1 97.69 79 GLY B N 1
ATOM 4440 C CA . GLY B 1 79 ? 0.106 -31.25 -19.422 1 97.69 79 GLY B CA 1
ATOM 4441 C C . GLY B 1 79 ? -0.081 -30.641 -18.047 1 97.69 79 GLY B C 1
ATOM 4442 O O . GLY B 1 79 ? 0.691 -30.906 -17.125 1 97.69 79 GLY B O 1
ATOM 4443 N N . GLN B 1 80 ? -1.162 -29.844 -17.984 1 96.62 80 GLN B N 1
ATOM 4444 C CA . GLN B 1 80 ? -1.56 -29.297 -16.688 1 96.62 80 GLN B CA 1
ATOM 4445 C C . GLN B 1 80 ? -1.725 -30.391 -15.648 1 96.62 80 GLN B C 1
ATOM 4447 O O . GLN B 1 80 ? -2.213 -31.484 -15.961 1 96.62 80 GLN B O 1
ATOM 4452 N N . MET B 1 81 ? -1.303 -30.062 -14.43 1 96.81 81 MET B N 1
ATOM 4453 C CA . MET B 1 81 ? -1.294 -31.031 -13.344 1 96.81 81 MET B CA 1
ATOM 4454 C C . MET B 1 81 ? -2.621 -31.016 -12.586 1 96.81 81 MET B C 1
ATOM 4456 O O . MET B 1 81 ? -3.428 -30.109 -12.766 1 96.81 81 MET B O 1
ATOM 4460 N N . HIS B 1 82 ? -2.863 -32.062 -11.828 1 97.06 82 HIS B N 1
ATOM 4461 C CA . HIS B 1 82 ? -3.801 -32.125 -10.711 1 97.06 82 HIS B CA 1
ATOM 4462 C C . HIS B 1 82 ? -5.234 -32.281 -11.203 1 97.06 82 HIS B C 1
ATOM 4464 O O . HIS B 1 82 ? -6.145 -32.531 -10.414 1 97.06 82 HIS B O 1
ATOM 4470 N N . GLY B 1 83 ? -5.539 -32.156 -12.508 1 97.31 83 GLY B N 1
ATOM 4471 C CA . GLY B 1 83 ? -6.895 -32.312 -13 1 97.31 83 GLY B CA 1
ATOM 4472 C C . GLY B 1 83 ? -7.469 -33.688 -12.719 1 97.31 83 GLY B C 1
ATOM 4473 O O . GLY B 1 83 ? -6.734 -34.625 -12.367 1 97.31 83 GLY B O 1
ATOM 4474 N N . LEU B 1 84 ? -8.797 -33.781 -12.852 1 98.69 84 LEU B N 1
ATOM 4475 C CA . LEU B 1 84 ? -9.477 -35.062 -12.633 1 98.69 84 LEU B CA 1
ATOM 4476 C C . LEU B 1 84 ? -10.367 -35.406 -13.812 1 98.69 84 LEU B C 1
ATOM 4478 O O . LEU B 1 84 ? -11.375 -34.75 -14.055 1 98.69 84 LEU B O 1
ATOM 4482 N N . VAL B 1 85 ? -10.016 -36.438 -14.531 1 98.75 85 VAL B N 1
ATOM 4483 C CA . VAL B 1 85 ? -10.867 -37.062 -15.539 1 98.75 85 VAL B CA 1
ATOM 4484 C C . VAL B 1 85 ? -11.352 -38.406 -15.047 1 98.75 85 VAL B C 1
ATOM 4486 O O . VAL B 1 85 ? -10.578 -39.375 -14.969 1 98.75 85 VAL B O 1
ATOM 4489 N N . LEU B 1 86 ? -12.609 -38.5 -14.711 1 98.62 86 LEU B N 1
ATOM 4490 C CA . LEU B 1 86 ? -13.18 -39.781 -14.258 1 98.62 86 LEU B CA 1
ATOM 4491 C C . LEU B 1 86 ? -13.773 -40.562 -15.43 1 98.62 86 LEU B C 1
ATOM 4493 O O . LEU B 1 86 ? -14.547 -40 -16.219 1 98.62 86 LEU B O 1
ATOM 4497 N N . LEU B 1 87 ? -13.398 -41.812 -15.477 1 98.62 87 LEU B N 1
ATOM 4498 C CA . LEU B 1 87 ? -13.805 -42.625 -16.609 1 98.62 87 LEU B CA 1
ATOM 4499 C C . LEU B 1 87 ? -14.641 -43.812 -16.141 1 98.62 87 LEU B C 1
ATOM 4501 O O . LEU B 1 87 ? -14.375 -44.406 -15.094 1 98.62 87 LEU B O 1
ATOM 4505 N N . ASP B 1 88 ? -15.617 -44.219 -16.969 1 98.06 88 ASP B N 1
ATOM 4506 C CA . ASP B 1 88 ? -16.406 -45.438 -16.703 1 98.06 88 ASP B CA 1
ATOM 4507 C C . ASP B 1 88 ? -15.727 -46.688 -17.234 1 98.06 88 ASP B C 1
ATOM 4509 O O . ASP B 1 88 ? -14.547 -46.656 -17.594 1 98.06 88 ASP B O 1
ATOM 4513 N N . GLY B 1 89 ? -16.406 -47.781 -17.234 1 96.38 89 GLY B N 1
ATOM 4514 C CA . GLY B 1 89 ? -15.859 -49.062 -17.641 1 96.38 89 GLY B CA 1
ATOM 4515 C C . GLY B 1 89 ? -15.445 -49.094 -19.109 1 96.38 89 GLY B C 1
ATOM 4516 O O . GLY B 1 89 ? -14.562 -49.844 -19.484 1 96.38 89 GLY B O 1
ATOM 4517 N N . ASP B 1 90 ? -16.078 -48.25 -19.938 1 95.88 90 ASP B N 1
ATOM 4518 C CA . ASP B 1 90 ? -15.742 -48.125 -21.359 1 95.88 90 ASP B CA 1
ATOM 4519 C C . ASP B 1 90 ? -14.758 -46.969 -21.594 1 95.88 90 ASP B C 1
ATOM 4521 O O . ASP B 1 90 ? -14.508 -46.594 -22.75 1 95.88 90 ASP B O 1
ATOM 4525 N N . HIS B 1 91 ? -14.273 -46.406 -20.516 1 96.19 91 HIS B N 1
ATOM 4526 C CA . HIS B 1 91 ? -13.297 -45.312 -20.5 1 96.19 91 HIS B CA 1
ATOM 4527 C C . HIS B 1 91 ? -13.859 -44.062 -21.141 1 96.19 91 HIS B C 1
ATOM 4529 O O . HIS B 1 91 ? -13.141 -43.344 -21.844 1 96.19 91 HIS B O 1
ATOM 4535 N N . ASN B 1 92 ? -15.156 -43.906 -20.984 1 97.12 92 ASN B N 1
ATOM 4536 C CA . ASN B 1 92 ? -15.789 -42.625 -21.312 1 97.12 92 ASN B CA 1
ATOM 4537 C C . ASN B 1 92 ? -15.812 -41.688 -20.109 1 97.12 92 ASN B C 1
ATOM 4539 O O . ASN B 1 92 ? -16.031 -42.125 -18.984 1 97.12 92 ASN B O 1
ATOM 4543 N N . PRO B 1 93 ? -15.5 -40.438 -20.438 1 98.38 93 PRO B N 1
ATOM 4544 C CA . PRO B 1 93 ? -15.602 -39.5 -19.312 1 98.38 93 PRO B CA 1
ATOM 4545 C C . PRO B 1 93 ? -17 -39.438 -18.703 1 98.38 93 PRO B C 1
ATOM 4547 O O . PRO B 1 93 ? -18 -39.406 -19.422 1 98.38 93 PRO B O 1
ATOM 4550 N N . LEU B 1 94 ? -17.094 -39.406 -17.391 1 98.5 94 LEU B N 1
ATOM 4551 C CA . LEU B 1 94 ? -18.359 -39.438 -16.656 1 98.5 94 LEU B CA 1
ATOM 4552 C C . LEU B 1 94 ? -18.906 -38.031 -16.422 1 98.5 94 LEU B C 1
ATOM 4554 O O . LEU B 1 94 ? -20.078 -37.844 -16.125 1 98.5 94 LEU B O 1
ATOM 4558 N N . ARG B 1 95 ? -18.094 -37.062 -16.516 1 97.75 95 ARG B N 1
ATOM 4559 C CA . ARG B 1 95 ? -18.359 -35.625 -16.328 1 97.75 95 ARG B CA 1
ATOM 4560 C C . ARG B 1 95 ? -17.234 -34.781 -16.891 1 97.75 95 ARG B C 1
ATOM 4562 O O . ARG B 1 95 ? -16.219 -35.312 -17.375 1 97.75 95 ARG B O 1
ATOM 4569 N N . ARG B 1 96 ? -17.453 -33.469 -16.938 1 97.44 96 ARG B N 1
ATOM 4570 C CA . ARG B 1 96 ? -16.344 -32.562 -17.25 1 97.44 96 ARG B CA 1
ATOM 4571 C C . ARG B 1 96 ? -15.211 -32.719 -16.234 1 97.44 96 ARG B C 1
ATOM 4573 O O . ARG B 1 96 ? -15.445 -33.031 -15.062 1 97.44 96 ARG B O 1
ATOM 4580 N N . ALA B 1 97 ? -14.023 -32.594 -16.719 1 98.69 97 ALA B N 1
ATOM 4581 C CA . ALA B 1 97 ? -12.852 -32.688 -15.852 1 98.69 97 ALA B CA 1
ATOM 4582 C C . ALA B 1 97 ? -12.812 -31.516 -14.875 1 98.69 97 ALA B C 1
ATOM 4584 O O . ALA B 1 97 ? -13.094 -30.375 -15.25 1 98.69 97 ALA B O 1
ATOM 4585 N N . ILE B 1 98 ? -12.531 -31.766 -13.594 1 98 98 ILE B N 1
ATOM 4586 C CA . ILE B 1 98 ? -12.289 -30.703 -12.602 1 98 98 ILE B CA 1
ATOM 4587 C C . ILE B 1 98 ? -10.82 -30.297 -12.633 1 98 98 ILE B C 1
ATOM 4589 O O . ILE B 1 98 ? -9.93 -31.141 -12.508 1 98 98 ILE B O 1
ATOM 4593 N N . LEU B 1 99 ? -10.57 -29.016 -12.766 1 97.19 99 LEU B N 1
ATOM 4594 C CA . LEU B 1 99 ? -9.227 -28.562 -13.102 1 97.19 99 LEU B CA 1
ATOM 4595 C C . LEU B 1 99 ? -8.453 -28.156 -11.844 1 97.19 99 LEU B C 1
ATOM 4597 O O . LEU B 1 99 ? -9.016 -28.156 -10.742 1 97.19 99 LEU B O 1
ATOM 4601 N N . TRP B 1 100 ? -7.152 -27.891 -12.008 1 94.69 100 TRP B N 1
ATOM 4602 C CA . TRP B 1 100 ? -6.203 -27.609 -10.938 1 94.69 100 TRP B CA 1
ATOM 4603 C C . TRP B 1 100 ? -6.586 -26.328 -10.195 1 94.69 100 TRP B C 1
ATOM 4605 O O . TRP B 1 100 ? -6.281 -26.172 -9.016 1 94.69 100 TRP B O 1
ATOM 4615 N N . ASN B 1 101 ? -7.219 -25.359 -10.859 1 87.94 101 ASN B N 1
ATOM 4616 C CA . ASN B 1 101 ? -7.512 -24.062 -10.266 1 87.94 101 ASN B CA 1
ATOM 4617 C C . ASN B 1 101 ? -8.93 -24.016 -9.703 1 87.94 101 ASN B C 1
ATOM 4619 O O . ASN B 1 101 ? -9.484 -22.922 -9.5 1 87.94 101 ASN B O 1
ATOM 4623 N N . ASP B 1 102 ? -9.555 -25.203 -9.578 1 92.12 102 ASP B N 1
ATOM 4624 C CA . ASP B 1 102 ? -10.836 -25.359 -8.891 1 92.12 102 ASP B CA 1
ATOM 4625 C C . ASP B 1 102 ? -10.664 -25.328 -7.379 1 92.12 102 ASP B C 1
ATOM 4627 O O . ASP B 1 102 ? -9.727 -25.922 -6.848 1 92.12 102 ASP B O 1
ATOM 4631 N N . THR B 1 103 ? -11.508 -24.578 -6.68 1 86.56 103 THR B N 1
ATOM 4632 C CA . THR B 1 103 ? -11.297 -24.391 -5.246 1 86.56 103 THR B CA 1
ATOM 4633 C C . THR B 1 103 ? -12.484 -24.938 -4.457 1 86.56 103 THR B C 1
ATOM 4635 O O . THR B 1 103 ? -12.688 -24.562 -3.299 1 86.56 103 THR B O 1
ATOM 4638 N N . ARG B 1 104 ? -13.312 -25.797 -4.949 1 90.31 104 ARG B N 1
ATOM 4639 C CA . ARG B 1 104 ? -14.555 -26.234 -4.328 1 90.31 104 ARG B CA 1
ATOM 4640 C C . ARG B 1 104 ? -14.273 -27.219 -3.193 1 90.31 104 ARG B C 1
ATOM 4642 O O . ARG B 1 104 ? -15.156 -27.5 -2.383 1 90.31 104 ARG B O 1
ATOM 4649 N N . THR B 1 105 ? -12.984 -27.562 -3.021 1 95.12 105 THR B N 1
ATOM 4650 C CA . THR B 1 105 ? -12.734 -28.766 -2.221 1 95.12 105 THR B CA 1
ATOM 4651 C C . THR B 1 105 ? -12.086 -28.391 -0.891 1 95.12 105 THR B C 1
ATOM 4653 O O . THR B 1 105 ? -11.266 -29.141 -0.362 1 95.12 105 THR B O 1
ATOM 4656 N N . SER B 1 106 ? -12.383 -27.281 -0.374 1 89.75 106 SER B N 1
ATOM 4657 C CA . SER B 1 106 ? -11.805 -26.828 0.884 1 89.75 106 SER B CA 1
ATOM 4658 C C . SER B 1 106 ? -12.133 -27.781 2.025 1 89.75 106 SER B C 1
ATOM 4660 O O . SER B 1 106 ? -11.297 -28.031 2.895 1 89.75 106 SER B O 1
ATOM 4662 N N . ARG B 1 107 ? -13.391 -28.266 2.148 1 91.81 107 ARG B N 1
ATOM 4663 C CA . ARG B 1 107 ? -13.805 -29.188 3.195 1 91.81 107 ARG B CA 1
ATOM 4664 C C . ARG B 1 107 ? -13.047 -30.516 3.092 1 91.81 107 ARG B C 1
ATOM 4666 O O . ARG B 1 107 ? -12.664 -31.094 4.105 1 91.81 107 ARG B O 1
ATOM 4673 N N . GLU B 1 108 ? -12.859 -30.953 1.845 1 97.06 108 GLU B N 1
ATOM 4674 C CA . GLU B 1 108 ? -12.164 -32.219 1.605 1 97.06 108 GLU B CA 1
ATOM 4675 C C . GLU B 1 108 ? -10.695 -32.125 2.006 1 97.06 108 GLU B C 1
ATOM 4677 O O . GLU B 1 108 ? -10.102 -33.094 2.482 1 97.06 108 GLU B O 1
ATOM 4682 N N . VAL B 1 109 ? -10.094 -31 1.759 1 95.19 109 VAL B N 1
ATOM 4683 C CA . VAL B 1 109 ? -8.711 -30.781 2.16 1 95.19 109 VAL B CA 1
ATOM 4684 C C . VAL B 1 109 ? -8.57 -30.984 3.668 1 95.19 109 VAL B C 1
ATOM 4686 O O . VAL B 1 109 ? -7.664 -31.688 4.125 1 95.19 109 VAL B O 1
ATOM 4689 N N . LYS B 1 110 ? -9.492 -30.438 4.426 1 93.94 110 LYS B N 1
ATOM 4690 C CA . LYS B 1 110 ? -9.484 -30.594 5.879 1 93.94 110 LYS B CA 1
ATOM 4691 C C . LYS B 1 110 ? -9.695 -32.062 6.266 1 93.94 110 LYS B C 1
ATOM 4693 O O . LYS B 1 110 ? -9.062 -32.562 7.199 1 93.94 110 LYS B O 1
ATOM 4698 N N . GLU B 1 111 ? -10.547 -32.688 5.562 1 96.5 111 GLU B N 1
ATOM 4699 C CA . GLU B 1 111 ? -10.828 -34.094 5.82 1 96.5 111 GLU B CA 1
ATOM 4700 C C . GLU B 1 111 ? -9.594 -34.938 5.605 1 96.5 111 GLU B C 1
ATOM 4702 O O . GLU B 1 111 ? -9.352 -35.875 6.363 1 96.5 111 GLU B O 1
ATOM 4707 N N . ILE B 1 112 ? -8.852 -34.656 4.59 1 97.56 112 ILE B N 1
ATOM 4708 C CA . ILE B 1 112 ? -7.645 -35.406 4.273 1 97.56 112 ILE B CA 1
ATOM 4709 C C . ILE B 1 112 ? -6.633 -35.25 5.406 1 97.56 112 ILE B C 1
ATOM 4711 O O . ILE B 1 112 ? -6.051 -36.25 5.867 1 97.56 112 ILE B O 1
ATOM 4715 N N . GLU B 1 113 ? -6.418 -34.062 5.781 1 94.38 113 GLU B N 1
ATOM 4716 C CA . GLU B 1 113 ? -5.477 -33.781 6.867 1 94.38 113 GLU B CA 1
ATOM 4717 C C . GLU B 1 113 ? -5.891 -34.531 8.148 1 94.38 113 GLU B C 1
ATOM 4719 O O . GLU B 1 113 ? -5.047 -35.062 8.867 1 94.38 113 GLU B O 1
ATOM 4724 N N . GLU B 1 114 ? -7.18 -34.562 8.406 1 94.94 114 GLU B N 1
ATOM 4725 C CA . GLU B 1 114 ? -7.699 -35.188 9.617 1 94.94 114 GLU B CA 1
ATOM 4726 C C . GLU B 1 114 ? -7.605 -36.688 9.531 1 94.94 114 GLU B C 1
ATOM 4728 O O . GLU B 1 114 ? -7.262 -37.375 10.516 1 94.94 114 GLU B O 1
ATOM 4733 N N . ALA B 1 115 ? -7.887 -37.219 8.438 1 96.06 115 ALA B N 1
ATOM 4734 C CA . ALA B 1 115 ? -7.98 -38.656 8.273 1 96.06 115 ALA B CA 1
ATOM 4735 C C . ALA B 1 115 ? -6.59 -39.281 8.195 1 96.06 115 ALA B C 1
ATOM 4737 O O . ALA B 1 115 ? -6.344 -40.344 8.812 1 96.06 115 ALA B O 1
ATOM 4738 N N . VAL B 1 116 ? -5.727 -38.781 7.43 1 95.88 116 VAL B N 1
ATOM 4739 C CA . VAL B 1 116 ? -4.414 -39.375 7.195 1 95.88 116 VAL B CA 1
ATOM 4740 C C . VAL B 1 116 ? -3.408 -38.812 8.203 1 95.88 116 VAL B C 1
ATOM 4742 O O . VAL B 1 116 ? -2.492 -39.5 8.633 1 95.88 116 VAL B O 1
ATOM 4745 N N . GLY B 1 117 ? -3.625 -37.562 8.625 1 94.56 117 GLY B N 1
ATOM 4746 C CA . GLY B 1 117 ? -2.645 -36.844 9.43 1 94.56 117 GLY B CA 1
ATOM 4747 C C . GLY B 1 117 ? -1.614 -36.125 8.586 1 94.56 117 GLY B C 1
ATOM 4748 O O . GLY B 1 117 ? -1.119 -36.656 7.594 1 94.56 117 GLY B O 1
ATOM 4749 N N . GLN B 1 118 ? -1.299 -35 8.984 1 93.06 118 GLN B N 1
ATOM 4750 C CA . GLN B 1 118 ? -0.42 -34.125 8.219 1 93.06 118 GLN B CA 1
ATOM 4751 C C . GLN B 1 118 ? 0.973 -34.719 8.07 1 93.06 118 GLN B C 1
ATOM 4753 O O .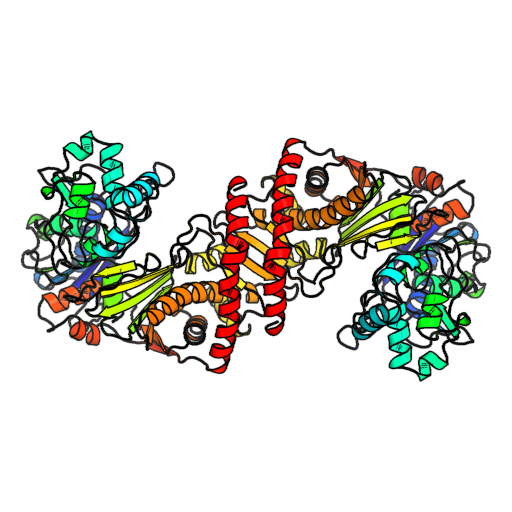 GLN B 1 118 ? 1.523 -34.781 6.969 1 93.06 118 GLN B O 1
ATOM 4758 N N . GLU B 1 119 ? 1.531 -35.156 9.148 1 95.12 119 GLU B N 1
ATOM 4759 C CA . GLU B 1 119 ? 2.885 -35.688 9.133 1 95.12 119 GLU B CA 1
ATOM 4760 C C . GLU B 1 119 ? 2.963 -36.969 8.273 1 95.12 119 GLU B C 1
ATOM 4762 O O . GLU B 1 119 ? 3.918 -37.125 7.512 1 95.12 119 GLU B O 1
ATOM 4767 N N . LYS B 1 120 ? 1.978 -37.812 8.422 1 96.06 120 LYS B N 1
ATOM 4768 C CA . LYS B 1 120 ? 1.938 -39.031 7.629 1 96.06 120 LYS B CA 1
ATOM 4769 C C . LYS B 1 120 ? 1.802 -38.719 6.141 1 96.06 120 LYS B C 1
ATOM 4771 O O . LYS B 1 120 ? 2.422 -39.375 5.301 1 96.06 120 LYS B O 1
ATOM 4776 N N . LEU B 1 121 ? 1.009 -37.75 5.809 1 96.38 121 LEU B N 1
ATOM 4777 C CA . LEU B 1 121 ? 0.835 -37.344 4.422 1 96.38 121 LEU B CA 1
ATOM 4778 C C . LEU B 1 121 ? 2.15 -36.844 3.834 1 96.38 121 LEU B C 1
ATOM 4780 O O . LEU B 1 121 ? 2.496 -37.188 2.697 1 96.38 121 LEU B O 1
ATOM 4784 N N . TRP B 1 122 ? 2.887 -36.031 4.625 1 95.94 122 TRP B N 1
ATOM 4785 C CA . TRP B 1 122 ? 4.184 -35.531 4.184 1 95.94 122 TRP B CA 1
ATOM 4786 C C . TRP B 1 122 ? 5.16 -36.656 3.961 1 95.94 122 TRP B C 1
ATOM 4788 O O . TRP B 1 122 ? 5.977 -36.625 3.035 1 95.94 122 TRP B O 1
ATOM 4798 N N . GLU B 1 123 ? 5.062 -37.625 4.785 1 96.44 123 GLU B N 1
ATOM 4799 C CA . GLU B 1 123 ? 5.965 -38.781 4.684 1 96.44 123 GLU B CA 1
ATOM 4800 C C . GLU B 1 123 ? 5.68 -39.594 3.426 1 96.44 123 GLU B C 1
ATOM 4802 O O . GLU B 1 123 ? 6.605 -40.062 2.756 1 96.44 123 GLU B O 1
ATOM 4807 N N . ILE B 1 124 ? 4.441 -39.75 3.125 1 97.38 124 ILE B N 1
ATOM 4808 C CA . ILE B 1 124 ? 4.035 -40.625 2.025 1 97.38 124 ILE B CA 1
ATOM 4809 C C . ILE B 1 124 ? 4.129 -39.844 0.705 1 97.38 124 ILE B C 1
ATOM 4811 O O . ILE B 1 124 ? 4.809 -40.281 -0.225 1 97.38 124 ILE B O 1
ATOM 4815 N N . THR B 1 125 ? 3.492 -38.719 0.673 1 97.56 125 THR B N 1
ATOM 4816 C CA . THR B 1 125 ? 3.311 -38.031 -0.595 1 97.56 125 THR B CA 1
ATOM 4817 C C . THR B 1 125 ? 4.305 -36.875 -0.726 1 97.56 125 THR B C 1
ATOM 4819 O O . THR B 1 125 ? 4.484 -36.312 -1.814 1 97.56 125 THR B O 1
ATOM 4822 N N . LYS B 1 126 ? 4.914 -36.438 0.362 1 97.06 126 LYS B N 1
ATOM 4823 C CA . LYS B 1 126 ? 5.871 -35.344 0.463 1 97.06 126 LYS B CA 1
ATOM 4824 C C . LYS B 1 126 ? 5.18 -34 0.302 1 97.06 126 LYS B C 1
ATOM 4826 O O . LYS B 1 126 ? 5.84 -32.969 0.198 1 97.06 126 LYS B O 1
ATOM 4831 N N . ASN B 1 127 ? 3.838 -33.969 0.295 1 96.06 127 ASN B N 1
ATOM 4832 C CA . ASN B 1 127 ? 3.107 -32.719 0.023 1 96.06 127 ASN B CA 1
ATOM 4833 C C . ASN B 1 127 ? 1.926 -32.562 0.974 1 96.06 127 ASN B C 1
ATOM 4835 O O . ASN B 1 127 ? 1.394 -33.531 1.494 1 96.06 127 ASN B O 1
ATOM 4839 N N . SER B 1 128 ? 1.546 -31.312 1.235 1 94.19 128 SER B N 1
ATOM 4840 C CA . SER B 1 128 ? 0.292 -31 1.913 1 94.19 128 SER B CA 1
ATOM 4841 C C . SER B 1 128 ? -0.879 -31 0.935 1 94.19 128 SER B C 1
ATOM 4843 O O . SER B 1 128 ? -0.7 -30.734 -0.255 1 94.19 128 SER B O 1
ATOM 4845 N N . PRO B 1 129 ? -2.043 -31.297 1.476 1 94.56 129 PRO B N 1
ATOM 4846 C CA . PRO B 1 129 ? -3.207 -31.234 0.59 1 94.56 129 PRO B CA 1
ATOM 4847 C C . PRO B 1 129 ? -3.586 -29.812 0.211 1 94.56 129 PRO B C 1
ATOM 4849 O O . PRO B 1 129 ? -3.488 -28.906 1.039 1 94.56 129 PRO B O 1
ATOM 4852 N N . LEU B 1 130 ? -3.924 -29.656 -1.038 1 92.06 130 LEU B N 1
ATOM 4853 C CA . LEU B 1 130 ? -4.453 -28.391 -1.552 1 92.06 130 LEU B CA 1
ATOM 4854 C C . LEU B 1 130 ? -5.734 -28.625 -2.346 1 92.06 130 LEU B C 1
ATOM 4856 O O . LEU B 1 130 ? -5.941 -29.719 -2.895 1 92.06 130 LEU B O 1
ATOM 4860 N N . GLU B 1 131 ? -6.598 -27.609 -2.42 1 91 131 GLU B N 1
ATOM 4861 C CA . GLU B 1 131 ? -7.883 -27.719 -3.102 1 91 131 GLU B CA 1
ATOM 4862 C C . GLU B 1 131 ? -7.703 -28.172 -4.547 1 91 131 GLU B C 1
ATOM 4864 O O . GLU B 1 131 ? -8.508 -28.953 -5.07 1 91 131 GLU B O 1
ATOM 4869 N N . GLY B 1 132 ? -6.602 -27.734 -5.137 1 92.94 132 GLY B N 1
ATOM 4870 C CA . GLY B 1 132 ? -6.418 -27.984 -6.559 1 92.94 132 GLY B CA 1
ATOM 4871 C C . GLY B 1 132 ? -5.891 -29.375 -6.859 1 92.94 132 GLY B C 1
ATOM 4872 O O . GLY B 1 132 ? -5.938 -29.828 -8.008 1 92.94 132 GLY B O 1
ATOM 4873 N N . PHE B 1 133 ? -5.496 -30.109 -5.879 1 96.69 133 PHE B N 1
ATOM 4874 C CA . PHE B 1 133 ? -4.945 -31.438 -6.098 1 96.69 133 PHE B CA 1
ATOM 4875 C C . PHE B 1 133 ? -6.047 -32.438 -6.457 1 96.69 133 PHE B C 1
ATOM 4877 O O . PHE B 1 133 ? -7.23 -32.125 -6.301 1 96.69 133 PHE B O 1
ATOM 4884 N N . THR B 1 134 ? -5.738 -33.594 -6.91 1 98.56 134 THR B N 1
ATOM 4885 C CA . THR B 1 134 ? -6.66 -34.531 -7.508 1 98.56 134 THR B CA 1
ATOM 4886 C C . THR B 1 134 ? -7.461 -35.281 -6.43 1 98.56 134 THR B C 1
ATOM 4888 O O . THR B 1 134 ? -8.68 -35.438 -6.555 1 98.56 134 THR B O 1
ATOM 4891 N N . LEU B 1 135 ? -6.82 -35.688 -5.348 1 98.62 135 LEU B N 1
ATOM 4892 C CA . LEU B 1 135 ? -7.492 -36.469 -4.312 1 98.62 135 LEU B CA 1
ATOM 4893 C C . LEU B 1 135 ? -8.672 -35.688 -3.727 1 98.62 135 LEU B C 1
ATOM 4895 O O . LEU B 1 135 ? -9.773 -36.219 -3.609 1 98.62 135 LEU B O 1
ATOM 4899 N N . PRO B 1 136 ? -8.461 -34.438 -3.359 1 98.12 136 PRO B N 1
ATOM 4900 C CA . PRO B 1 136 ? -9.625 -33.688 -2.842 1 98.12 136 PRO B CA 1
ATOM 4901 C C . PRO B 1 136 ? -10.797 -33.688 -3.822 1 98.12 136 PRO B C 1
ATOM 4903 O O . PRO B 1 136 ? -11.953 -33.719 -3.402 1 98.12 136 PRO B O 1
ATOM 4906 N N . LYS B 1 137 ? -10.531 -33.656 -5.082 1 98.44 137 LYS B N 1
ATOM 4907 C CA . LYS B 1 137 ? -11.578 -33.656 -6.102 1 98.44 137 LYS B CA 1
ATOM 4908 C C . LYS B 1 137 ? -12.289 -35 -6.152 1 98.44 137 LYS B C 1
ATOM 4910 O O . LYS B 1 137 ? -13.508 -35.062 -6.324 1 98.44 137 LYS B O 1
ATOM 4915 N N . ILE B 1 138 ? -11.578 -36.062 -6.082 1 98.75 138 ILE B N 1
ATOM 4916 C CA . ILE B 1 138 ? -12.172 -37.406 -6.055 1 98.75 138 ILE B CA 1
ATOM 4917 C C . ILE B 1 138 ? -13.117 -37.5 -4.863 1 98.75 138 ILE B C 1
ATOM 4919 O O . ILE B 1 138 ? -14.25 -38 -5.004 1 98.75 138 ILE B O 1
ATOM 4923 N N . LEU B 1 139 ? -12.641 -37.031 -3.736 1 98.62 139 LEU B N 1
ATOM 4924 C CA . LEU B 1 139 ? -13.453 -37.094 -2.527 1 98.62 139 LEU B CA 1
ATOM 4925 C C . LEU B 1 139 ? -14.703 -36.219 -2.662 1 98.62 139 LEU B C 1
ATOM 4927 O O . LEU B 1 139 ? -15.773 -36.594 -2.178 1 98.62 139 LEU B O 1
ATOM 4931 N N . TRP B 1 140 ? -14.523 -35.125 -3.293 1 98.31 140 TRP B N 1
ATOM 4932 C CA . TRP B 1 140 ? -15.672 -34.25 -3.531 1 98.31 140 TRP B CA 1
ATOM 4933 C C . TRP B 1 140 ? -16.719 -34.969 -4.383 1 98.31 140 TRP B C 1
ATOM 4935 O O . TRP B 1 140 ? -17.906 -34.969 -4.051 1 98.31 140 TRP B O 1
ATOM 4945 N N . VAL B 1 141 ? -16.328 -35.625 -5.461 1 98.5 141 VAL B N 1
ATOM 4946 C CA . VAL B 1 141 ? -17.25 -36.344 -6.348 1 98.5 141 VAL B CA 1
ATOM 4947 C C . VAL B 1 141 ? -17.906 -37.5 -5.605 1 98.5 141 VAL B C 1
ATOM 4949 O O . VAL B 1 141 ? -19.109 -37.719 -5.727 1 98.5 141 VAL B O 1
ATOM 4952 N N . LYS B 1 142 ? -17.094 -38.188 -4.883 1 98.25 142 LYS B N 1
ATOM 4953 C CA . LYS B 1 142 ? -17.594 -39.281 -4.086 1 98.25 142 LYS B CA 1
ATOM 4954 C C . LYS B 1 142 ? -18.719 -38.844 -3.166 1 98.25 142 LYS B C 1
ATOM 4956 O O . LYS B 1 142 ? -19.719 -39.562 -3 1 98.25 142 LYS B O 1
ATOM 4961 N N . LYS B 1 143 ? -18.609 -37.719 -2.607 1 97.75 143 LYS B N 1
ATOM 4962 C CA . LYS B 1 143 ? -19.562 -37.188 -1.621 1 97.75 143 LYS B CA 1
ATOM 4963 C C . LYS B 1 143 ? -20.75 -36.531 -2.301 1 97.75 143 LYS B C 1
ATOM 4965 O O . LYS B 1 143 ? -21.891 -36.719 -1.894 1 97.75 143 LYS B O 1
ATOM 4970 N N . HIS B 1 144 ? -20.531 -35.719 -3.324 1 97.56 144 HIS B N 1
ATOM 4971 C CA . HIS B 1 144 ? -21.562 -34.844 -3.854 1 97.56 144 HIS B CA 1
ATOM 4972 C C . HIS B 1 144 ? -22.188 -35.406 -5.117 1 97.56 144 HIS B C 1
ATOM 4974 O O . HIS B 1 144 ? -23.281 -34.969 -5.508 1 97.56 144 HIS B O 1
ATOM 4980 N N . GLU B 1 145 ? -21.469 -36.281 -5.715 1 97.94 145 GLU B N 1
ATOM 4981 C CA . GLU B 1 145 ? -21.969 -36.969 -6.91 1 97.94 145 GLU B CA 1
ATOM 4982 C C . GLU B 1 145 ? -21.766 -38.469 -6.816 1 97.94 145 GLU B C 1
ATOM 4984 O O . GLU B 1 145 ? -21.125 -39.062 -7.691 1 97.94 145 GLU B O 1
ATOM 4989 N N . PRO B 1 146 ? -22.406 -39.094 -5.902 1 97.75 146 PRO B N 1
ATOM 4990 C CA . PRO B 1 146 ? -22.156 -40.5 -5.629 1 97.75 146 PRO B CA 1
ATOM 4991 C C . PRO B 1 146 ? -22.5 -41.406 -6.809 1 97.75 146 PRO B C 1
ATOM 4993 O O . PRO B 1 146 ? -21.859 -42.438 -7.008 1 97.75 146 PRO B O 1
ATOM 4996 N N . ASP B 1 147 ? -23.484 -41.062 -7.645 1 98.19 147 ASP B N 1
ATOM 4997 C CA . ASP B 1 147 ? -23.844 -41.875 -8.812 1 98.19 147 ASP B CA 1
ATOM 4998 C C . ASP B 1 147 ? -22.734 -41.844 -9.859 1 98.19 147 ASP B C 1
ATOM 5000 O O . ASP B 1 147 ? -22.469 -42.875 -10.516 1 98.19 147 ASP B O 1
ATOM 5004 N N . VAL B 1 148 ? -22.172 -40.75 -10.016 1 98.25 148 VAL B N 1
ATOM 5005 C CA . VAL B 1 148 ? -21.047 -40.594 -10.938 1 98.25 148 VAL B CA 1
ATOM 5006 C C . VAL B 1 148 ? -19.875 -41.438 -10.445 1 98.25 148 VAL B C 1
ATOM 5008 O O . VAL B 1 148 ? -19.266 -42.156 -11.219 1 98.25 148 VAL B O 1
ATOM 5011 N N . PHE B 1 149 ? -19.609 -41.312 -9.156 1 98.31 149 PHE B N 1
ATOM 5012 C CA . PHE B 1 149 ? -18.469 -42.031 -8.594 1 98.31 149 PHE B CA 1
ATOM 5013 C C . PHE B 1 149 ? -18.672 -43.531 -8.688 1 98.31 149 PHE B C 1
ATOM 5015 O O . PHE B 1 149 ? -17.719 -44.281 -8.93 1 98.31 149 PHE B O 1
ATOM 5022 N N . ALA B 1 150 ? -19.859 -43.938 -8.461 1 97.62 150 ALA B N 1
ATOM 5023 C CA . ALA B 1 150 ? -20.172 -45.375 -8.492 1 97.62 150 ALA B CA 1
ATOM 5024 C C . ALA B 1 150 ? -19.859 -45.969 -9.859 1 97.62 150 ALA B C 1
ATOM 5026 O O . ALA B 1 150 ? -19.562 -47.156 -9.969 1 97.62 150 ALA B O 1
ATOM 5027 N N . ARG B 1 151 ? -19.906 -45.188 -10.898 1 98.06 151 ARG B N 1
ATOM 5028 C CA . ARG B 1 151 ? -19.672 -45.656 -12.266 1 98.06 151 ARG B CA 1
ATOM 5029 C C . ARG B 1 151 ? -18.203 -45.5 -12.648 1 98.06 151 ARG B C 1
ATOM 5031 O O . ARG B 1 151 ? -17.781 -46 -13.703 1 98.06 151 ARG B O 1
ATOM 5038 N N . ALA B 1 152 ? -17.422 -44.875 -11.797 1 98.25 152 ALA B N 1
ATOM 5039 C CA . ALA B 1 152 ? -16.016 -44.594 -12.117 1 98.25 152 ALA B CA 1
ATOM 5040 C C . ALA B 1 152 ? -15.164 -45.875 -11.984 1 98.25 152 ALA B C 1
ATOM 5042 O O . ALA B 1 152 ? -15.227 -46.562 -10.969 1 98.25 152 ALA B O 1
ATOM 5043 N N . GLU B 1 153 ? -14.383 -46.156 -12.961 1 98 153 GLU B N 1
ATOM 5044 C CA . GLU B 1 153 ? -13.523 -47.344 -12.953 1 98 153 GLU B CA 1
ATOM 5045 C C . GLU B 1 153 ? -12.047 -46.938 -12.992 1 98 153 GLU B C 1
ATOM 5047 O O . GLU B 1 153 ? -11.188 -47.719 -12.586 1 98 153 GLU B O 1
ATOM 5052 N N . MET B 1 154 ? -11.797 -45.75 -13.508 1 98.31 154 MET B N 1
ATOM 5053 C CA . MET B 1 154 ? -10.43 -45.25 -13.594 1 98.31 154 MET B CA 1
ATOM 5054 C C . MET B 1 154 ? -10.406 -43.719 -13.625 1 98.31 154 MET B C 1
ATOM 5056 O O . MET B 1 154 ? -11.398 -43.094 -13.992 1 98.31 154 MET B O 1
ATOM 5060 N N . PHE B 1 155 ? -9.375 -43.156 -13.164 1 98.75 155 PHE B N 1
ATOM 5061 C CA . PHE B 1 155 ? -9.188 -41.719 -13.391 1 98.75 155 PHE B CA 1
ATOM 5062 C C . PHE B 1 155 ? -7.875 -41.469 -14.125 1 98.75 155 PHE B C 1
ATOM 5064 O O . PHE B 1 155 ? -6.918 -42.219 -13.992 1 98.75 155 PHE B O 1
ATOM 5071 N N . LEU B 1 156 ? -7.812 -40.438 -14.93 1 98.69 156 LEU B N 1
ATOM 5072 C CA . LEU B 1 156 ? -6.625 -39.938 -15.617 1 98.69 156 LEU B CA 1
ATOM 5073 C C . LEU B 1 156 ? -6.469 -38.438 -15.414 1 98.69 156 LEU B C 1
ATOM 5075 O O . LEU B 1 156 ? -7.367 -37.781 -14.883 1 98.69 156 LEU B O 1
ATOM 5079 N N . LEU B 1 157 ? -5.332 -37.969 -15.672 1 98.5 157 LEU B N 1
ATOM 5080 C CA . LEU B 1 157 ? -5.094 -36.531 -15.75 1 98.5 157 LEU B CA 1
ATOM 5081 C C . LEU B 1 157 ? -5.191 -36.031 -17.188 1 98.5 157 LEU B C 1
ATOM 5083 O O . LEU B 1 157 ? -5.211 -36.844 -18.125 1 98.5 157 LEU B O 1
ATOM 5087 N N . PRO B 1 158 ? -5.254 -34.781 -17.453 1 98.38 158 PRO B N 1
ATOM 5088 C CA . PRO B 1 158 ? -5.629 -34.219 -18.75 1 98.38 158 PRO B CA 1
ATOM 5089 C C . PRO B 1 158 ? -4.766 -34.781 -19.891 1 98.38 158 PRO B C 1
ATOM 5091 O O . PRO B 1 158 ? -5.289 -35.344 -20.844 1 98.38 158 PRO B O 1
ATOM 5094 N N . LYS B 1 159 ? -3.498 -34.625 -19.812 1 98.06 159 LYS B N 1
ATOM 5095 C CA . LYS B 1 159 ? -2.695 -35.031 -20.953 1 98.06 159 LYS B CA 1
ATOM 5096 C C . LYS B 1 159 ? -2.689 -36.562 -21.094 1 98.06 159 LYS B C 1
ATOM 5098 O O . LYS B 1 159 ? -2.523 -37.094 -22.188 1 98.06 159 LYS B O 1
ATOM 5103 N N . ASP B 1 160 ? -2.826 -37.281 -19.984 1 98.5 160 ASP B N 1
ATOM 5104 C CA . ASP B 1 160 ? -2.877 -38.75 -20.031 1 98.5 160 ASP B CA 1
ATOM 5105 C C . ASP B 1 160 ? -4.125 -39.25 -20.766 1 98.5 160 ASP B C 1
ATOM 5107 O O . ASP B 1 160 ? -4.086 -40.25 -21.469 1 98.5 160 ASP B O 1
ATOM 5111 N N . TYR B 1 161 ? -5.195 -38.5 -20.531 1 98.75 161 TYR B N 1
ATOM 5112 C CA . TYR B 1 161 ? -6.418 -38.844 -21.25 1 98.75 161 TYR B CA 1
ATOM 5113 C C . TYR B 1 161 ? -6.246 -38.625 -22.75 1 98.75 161 TYR B C 1
ATOM 5115 O O . TYR B 1 161 ? -6.676 -39.469 -23.547 1 98.75 161 TYR B O 1
ATOM 5123 N N . VAL B 1 162 ? -5.641 -37.531 -23.094 1 98.62 162 VAL B N 1
ATOM 5124 C CA . VAL B 1 162 ? -5.402 -37.25 -24.516 1 98.62 162 VAL B CA 1
ATOM 5125 C C . VAL B 1 162 ? -4.531 -38.344 -25.109 1 98.62 162 VAL B C 1
ATOM 5127 O O . VAL B 1 162 ? -4.805 -38.844 -26.219 1 98.62 162 VAL B O 1
ATOM 5130 N N . ARG B 1 163 ? -3.479 -38.719 -24.422 1 98.56 163 ARG B N 1
ATOM 5131 C CA . ARG B 1 163 ? -2.613 -39.781 -24.906 1 98.56 163 ARG B CA 1
ATOM 5132 C C . ARG B 1 163 ? -3.402 -41.094 -25.094 1 98.56 163 ARG B C 1
ATOM 5134 O O . ARG B 1 163 ? -3.229 -41.781 -26.094 1 98.56 163 ARG B O 1
ATOM 5141 N N . TYR B 1 164 ? -4.23 -41.438 -24.109 1 98.19 164 TYR B N 1
ATOM 5142 C CA . TYR B 1 164 ? -5.078 -42.625 -24.203 1 98.19 164 TYR B CA 1
ATOM 5143 C C . TYR B 1 164 ? -5.93 -42.594 -25.453 1 98.19 164 TYR B C 1
ATOM 5145 O O . TYR B 1 164 ? -6.047 -43.594 -26.172 1 98.19 164 TYR B O 1
ATOM 5153 N N . ARG B 1 165 ? -6.484 -41.438 -25.75 1 98.12 165 ARG B N 1
ATOM 5154 C CA . ARG B 1 165 ? -7.379 -41.281 -26.891 1 98.12 165 ARG B CA 1
ATOM 5155 C C . ARG B 1 165 ? -6.617 -41.438 -28.203 1 98.12 165 ARG B C 1
ATOM 5157 O O . ARG B 1 165 ? -7.199 -41.781 -29.234 1 98.12 165 ARG B O 1
ATOM 5164 N N . LEU B 1 166 ? -5.344 -41.156 -28.172 1 98.06 166 LEU B N 1
ATOM 5165 C CA . LEU B 1 166 ? -4.527 -41.25 -29.375 1 98.06 166 LEU B CA 1
ATOM 5166 C C . LEU B 1 166 ? -3.928 -42.625 -29.547 1 98.06 166 LEU B C 1
ATOM 5168 O O . LEU B 1 166 ? -3.619 -43.062 -30.656 1 98.06 166 LEU B O 1
ATOM 5172 N N . THR B 1 167 ? -3.732 -43.406 -28.453 1 97.5 167 THR B N 1
ATOM 5173 C CA . THR B 1 167 ? -2.947 -44.625 -28.516 1 97.5 167 THR B CA 1
ATOM 5174 C C . THR B 1 167 ? -3.777 -45.812 -28.078 1 97.5 167 THR B C 1
ATOM 5176 O O . THR B 1 167 ? -3.412 -46.969 -28.344 1 97.5 167 THR B O 1
ATOM 5179 N N . GLY B 1 168 ? -4.781 -45.531 -27.266 1 96.69 168 GLY B N 1
ATOM 5180 C CA . GLY B 1 168 ? -5.559 -46.625 -26.672 1 96.69 168 GLY B CA 1
ATOM 5181 C C . GLY B 1 168 ? -4.949 -47.156 -25.391 1 96.69 168 GLY B C 1
ATOM 5182 O O . GLY B 1 168 ? -5.535 -48.031 -24.734 1 96.69 168 GLY B O 1
ATOM 5183 N N . GLN B 1 169 ? -3.877 -46.688 -24.984 1 95.81 169 GLN B N 1
ATOM 5184 C CA . GLN B 1 169 ? -3.193 -47.156 -23.781 1 95.81 169 GLN B CA 1
ATOM 5185 C C . GLN B 1 169 ? -3.422 -46.219 -22.609 1 95.81 169 GLN B C 1
ATOM 5187 O O . GLN B 1 169 ? -2.863 -45.125 -22.562 1 95.81 169 GLN B O 1
ATOM 5192 N N . ALA B 1 170 ? -4.164 -46.719 -21.656 1 96.69 170 ALA B N 1
ATOM 5193 C CA . ALA B 1 170 ? -4.406 -45.938 -20.453 1 96.69 170 ALA B CA 1
ATOM 5194 C C . ALA B 1 170 ? -3.232 -46.031 -19.484 1 96.69 170 ALA B C 1
ATOM 5196 O O . ALA B 1 170 ? -2.643 -47.094 -19.328 1 96.69 170 ALA B O 1
ATOM 5197 N N . GLY B 1 171 ? -2.805 -44.969 -18.953 1 97.5 171 GLY B N 1
ATOM 5198 C CA . GLY B 1 171 ? -1.718 -44.844 -17.984 1 97.5 171 GLY B CA 1
ATOM 5199 C C . GLY B 1 171 ? -1.421 -43.438 -17.578 1 97.5 171 GLY B C 1
ATOM 5200 O O . GLY B 1 171 ? -1.979 -42.5 -18.141 1 97.5 171 GLY B O 1
ATOM 5201 N N . MET B 1 172 ? -0.596 -43.25 -16.547 1 98.38 172 MET B N 1
ATOM 5202 C CA . MET B 1 172 ? -0.232 -41.938 -15.992 1 98.38 172 MET B CA 1
ATOM 5203 C C . MET B 1 172 ? 1.27 -41.844 -15.742 1 98.38 172 MET B C 1
ATOM 5205 O O . MET B 1 172 ? 1.877 -42.812 -15.258 1 98.38 172 MET B O 1
ATOM 5209 N N . ASP B 1 173 ? 1.887 -40.812 -16.203 1 97.81 173 ASP B N 1
ATOM 5210 C CA . ASP B 1 173 ? 3.318 -40.719 -15.938 1 97.81 173 ASP B CA 1
ATOM 5211 C C . ASP B 1 173 ? 3.576 -40.406 -14.469 1 97.81 173 ASP B C 1
ATOM 5213 O O . ASP B 1 173 ? 2.695 -39.906 -13.766 1 97.81 173 ASP B O 1
ATOM 5217 N N . LEU B 1 174 ? 4.758 -40.594 -13.969 1 98.38 174 LEU B N 1
ATOM 5218 C CA . LEU B 1 174 ? 5.129 -40.469 -12.562 1 98.38 174 LEU B CA 1
ATOM 5219 C C . LEU B 1 174 ? 5.07 -39.031 -12.094 1 98.38 174 LEU B C 1
ATOM 5221 O O . LEU B 1 174 ? 4.676 -38.75 -10.961 1 98.38 174 LEU B O 1
ATOM 5225 N N . SER B 1 175 ? 5.469 -38.094 -12.914 1 98.31 175 SER B N 1
ATOM 5226 C CA . SER B 1 175 ? 5.488 -36.688 -12.5 1 98.31 175 SER B CA 1
ATOM 5227 C C . SER B 1 175 ? 4.082 -36.188 -12.242 1 98.31 175 SER B C 1
ATOM 5229 O O . SER B 1 175 ? 3.857 -35.406 -11.297 1 98.31 175 SER B O 1
ATOM 5231 N N . ASP B 1 176 ? 3.141 -36.531 -12.992 1 98.06 176 ASP B N 1
ATOM 5232 C CA . ASP B 1 176 ? 1.744 -36.188 -12.773 1 98.06 176 ASP B CA 1
ATOM 5233 C C . ASP B 1 176 ? 1.169 -36.906 -11.562 1 98.06 176 ASP B C 1
ATOM 5235 O O . ASP B 1 176 ? 0.437 -36.312 -10.766 1 98.06 176 ASP B O 1
ATOM 5239 N N . ALA B 1 177 ? 1.485 -38.188 -11.516 1 98.56 177 ALA B N 1
ATOM 5240 C CA . ALA B 1 177 ? 0.981 -38.969 -10.406 1 98.56 177 ALA B CA 1
ATOM 5241 C C . ALA B 1 177 ? 1.404 -38.406 -9.062 1 98.56 177 ALA B C 1
ATOM 5243 O O . ALA B 1 177 ? 0.631 -38.406 -8.102 1 98.56 177 ALA B O 1
ATOM 5244 N N . ALA B 1 178 ? 2.588 -37.938 -9.016 1 98 178 ALA B N 1
ATOM 5245 C CA . ALA B 1 178 ? 3.137 -37.344 -7.789 1 98 178 ALA B CA 1
ATOM 5246 C C . ALA B 1 178 ? 2.279 -36.188 -7.305 1 98 178 ALA B C 1
ATOM 5248 O O . ALA B 1 178 ? 2.219 -35.906 -6.105 1 98 178 ALA B O 1
ATOM 5249 N N . GLY B 1 179 ? 1.577 -35.562 -8.242 1 97.31 179 GLY B N 1
ATOM 5250 C CA . GLY B 1 179 ? 0.786 -34.375 -7.902 1 97.31 179 GLY B CA 1
ATOM 5251 C C . GLY B 1 179 ? -0.646 -34.719 -7.531 1 97.31 179 GLY B C 1
ATOM 5252 O O . GLY B 1 179 ? -1.453 -33.812 -7.281 1 97.31 179 GLY B O 1
ATOM 5253 N N . THR B 1 180 ? -1.033 -35.969 -7.41 1 98.38 180 THR B N 1
ATOM 5254 C CA . THR B 1 180 ? -2.416 -36.344 -7.168 1 98.38 180 THR B CA 1
ATOM 5255 C C . THR B 1 180 ? -2.695 -36.469 -5.672 1 98.38 180 THR B C 1
ATOM 5257 O O . THR B 1 180 ? -3.855 -36.469 -5.25 1 98.38 180 THR B O 1
ATOM 5260 N N . LEU B 1 181 ? -1.671 -36.594 -4.871 1 97.88 181 LEU B N 1
ATOM 5261 C CA . LEU B 1 181 ? -1.73 -36.875 -3.439 1 97.88 181 LEU B CA 1
ATOM 5262 C C . LEU B 1 181 ? -2.127 -38.312 -3.184 1 97.88 181 LEU B C 1
ATOM 5264 O O . LEU B 1 181 ? -2.613 -38.656 -2.1 1 97.88 181 LEU B O 1
ATOM 5268 N N . LEU B 1 182 ? -1.951 -39.188 -4.199 1 98.56 182 LEU B N 1
ATOM 5269 C CA . LEU B 1 182 ? -2.342 -40.594 -4.062 1 98.56 182 LEU B CA 1
ATOM 5270 C C . LEU B 1 182 ? -1.131 -41.531 -4.195 1 98.56 182 LEU B C 1
ATOM 5272 O O . LEU B 1 182 ? -1.228 -42.719 -3.943 1 98.56 182 LEU B O 1
ATOM 5276 N N . MET B 1 183 ? -0.028 -40.969 -4.57 1 98.44 183 MET B N 1
ATOM 5277 C CA . MET B 1 183 ? 1.166 -41.781 -4.809 1 98.44 183 MET B CA 1
ATOM 5278 C C . MET B 1 183 ? 2.105 -41.719 -3.607 1 98.44 183 MET B C 1
ATOM 5280 O O . MET B 1 183 ? 2.248 -40.688 -2.973 1 98.44 183 MET B O 1
ATOM 5284 N N . ASP B 1 184 ? 2.674 -42.844 -3.279 1 98.19 184 ASP B N 1
ATOM 5285 C CA . ASP B 1 184 ? 3.785 -42.906 -2.336 1 98.19 184 ASP B CA 1
ATOM 5286 C C . ASP B 1 184 ? 5.117 -42.625 -3.033 1 98.19 184 ASP B C 1
ATOM 5288 O O . ASP B 1 184 ? 5.621 -43.469 -3.77 1 98.19 184 ASP B O 1
ATOM 5292 N N . LEU B 1 185 ? 5.676 -41.5 -2.775 1 97.5 185 LEU B N 1
ATOM 5293 C CA . LEU B 1 185 ? 6.859 -41.062 -3.51 1 97.5 185 LEU B CA 1
ATOM 5294 C C . LEU B 1 185 ? 8.086 -41.844 -3.086 1 97.5 185 LEU B C 1
ATOM 5296 O O . LEU B 1 185 ? 9.117 -41.812 -3.756 1 97.5 185 LEU B O 1
ATOM 5300 N N . ASN B 1 186 ? 7.996 -42.594 -1.967 1 96.38 186 ASN B N 1
ATOM 5301 C CA . ASN B 1 186 ? 9.102 -43.438 -1.567 1 96.38 186 ASN B CA 1
ATOM 5302 C C . ASN B 1 186 ? 9.227 -44.656 -2.484 1 96.38 186 ASN B C 1
ATOM 5304 O O . ASN B 1 186 ? 10.336 -45.125 -2.779 1 96.38 186 ASN B O 1
ATOM 5308 N N . THR B 1 187 ? 8.086 -45.188 -2.932 1 96.62 187 THR B N 1
ATOM 5309 C CA . THR B 1 187 ? 8.078 -46.406 -3.709 1 96.62 187 THR B CA 1
ATOM 5310 C C . THR B 1 187 ? 7.707 -46.125 -5.164 1 96.62 187 THR B C 1
ATOM 5312 O O . THR B 1 187 ? 7.883 -47 -6.031 1 96.62 187 THR B O 1
ATOM 5315 N N . ASN B 1 188 ? 7.211 -44.969 -5.457 1 97.44 188 ASN B N 1
ATOM 5316 C CA . ASN B 1 188 ? 6.688 -44.594 -6.766 1 97.44 188 ASN B CA 1
ATOM 5317 C C . ASN B 1 188 ? 5.574 -45.562 -7.211 1 97.44 188 ASN B C 1
ATOM 5319 O O . ASN B 1 188 ? 5.562 -46 -8.352 1 97.44 188 ASN B O 1
ATOM 5323 N N . GLU B 1 189 ? 4.734 -45.875 -6.254 1 98.06 189 GLU B N 1
ATOM 5324 C CA . GLU B 1 189 ? 3.512 -46.656 -6.441 1 98.06 189 GLU B CA 1
ATOM 5325 C C . GLU B 1 189 ? 2.312 -45.969 -5.809 1 98.06 189 GLU B C 1
ATOM 5327 O O . GLU B 1 189 ? 2.477 -45.094 -4.93 1 98.06 189 GLU B O 1
ATOM 5332 N N . TRP B 1 190 ? 1.165 -46.344 -6.352 1 98.62 190 TRP B N 1
ATOM 5333 C CA . TRP B 1 190 ? -0.015 -45.812 -5.68 1 98.62 190 TRP B CA 1
ATOM 5334 C C . TRP B 1 190 ? -0.032 -46.188 -4.207 1 98.62 190 TRP B C 1
ATOM 5336 O O . TRP B 1 190 ? 0.289 -47.344 -3.863 1 98.62 190 TRP B O 1
ATOM 5346 N N . SER B 1 191 ? -0.392 -45.281 -3.361 1 98.56 191 SER B N 1
ATOM 5347 C CA . SER B 1 191 ? -0.322 -45.531 -1.923 1 98.56 191 SER B CA 1
ATOM 5348 C C . SER B 1 191 ? -1.534 -46.312 -1.428 1 98.56 191 SER B C 1
ATOM 5350 O O . SER B 1 191 ? -2.65 -45.781 -1.401 1 98.56 191 SER B O 1
ATOM 5352 N N . THR B 1 192 ? -1.272 -47.469 -0.935 1 97.75 192 THR B N 1
ATOM 5353 C CA . THR B 1 192 ? -2.34 -48.25 -0.337 1 97.75 192 THR B CA 1
ATOM 5354 C C . THR B 1 192 ? -2.896 -47.562 0.905 1 97.75 192 THR B C 1
ATOM 5356 O O . THR B 1 192 ? -4.109 -47.562 1.127 1 97.75 192 THR B O 1
ATOM 5359 N N . ALA B 1 193 ? -2.037 -46.969 1.664 1 97 193 ALA B N 1
ATOM 5360 C CA . ALA B 1 193 ? -2.436 -46.312 2.898 1 97 193 ALA B CA 1
ATOM 5361 C C . ALA B 1 193 ? -3.422 -45.188 2.611 1 97 193 ALA B C 1
ATOM 5363 O O . ALA B 1 193 ? -4.422 -45.031 3.316 1 97 193 ALA B O 1
ATOM 5364 N N . VAL B 1 194 ? -3.123 -44.406 1.604 1 97.88 194 VAL B N 1
ATOM 5365 C CA . VAL B 1 194 ? -3.99 -43.281 1.274 1 97.88 194 VAL B CA 1
ATOM 5366 C C . VAL B 1 194 ? -5.305 -43.812 0.691 1 97.88 194 VAL B C 1
ATOM 5368 O O . VAL B 1 194 ? -6.383 -43.312 1.052 1 97.88 194 VAL B O 1
ATOM 5371 N N . LEU B 1 195 ? -5.254 -44.75 -0.177 1 98.19 195 LEU B N 1
ATOM 5372 C CA . LEU B 1 195 ? -6.457 -45.312 -0.791 1 98.19 195 LEU B CA 1
ATOM 5373 C C . LEU B 1 195 ? -7.383 -45.906 0.267 1 98.19 195 LEU B C 1
ATOM 5375 O O . LEU B 1 195 ? -8.594 -45.656 0.248 1 98.19 195 LEU B O 1
ATOM 5379 N N . GLU B 1 196 ? -6.832 -46.594 1.175 1 97.5 196 GLU B N 1
ATOM 5380 C CA . GLU B 1 196 ? -7.617 -47.25 2.213 1 97.5 196 GLU B CA 1
ATOM 5381 C C . GLU B 1 196 ? -8.242 -46.25 3.158 1 97.5 196 GLU B C 1
ATOM 5383 O O . GLU B 1 196 ? -9.359 -46.438 3.648 1 97.5 196 GLU B O 1
ATOM 5388 N N . ALA B 1 197 ? -7.488 -45.188 3.408 1 97.38 197 ALA B N 1
ATOM 5389 C CA . ALA B 1 197 ? -7.992 -44.156 4.316 1 97.38 197 ALA B CA 1
ATOM 5390 C C . ALA B 1 197 ? -9.312 -43.594 3.814 1 97.38 197 ALA B C 1
ATOM 5392 O O . ALA B 1 197 ? -10.125 -43.094 4.605 1 97.38 197 ALA B O 1
ATOM 5393 N N . PHE B 1 198 ? -9.57 -43.719 2.527 1 97.94 198 PHE B N 1
ATOM 5394 C CA . PHE B 1 198 ? -10.766 -43.094 1.985 1 97.94 198 PHE B CA 1
ATOM 5395 C C . PHE B 1 198 ? -11.625 -44.094 1.242 1 97.94 198 PHE B C 1
ATOM 5397 O O . PHE B 1 198 ? -12.523 -43.719 0.479 1 97.94 198 PHE B O 1
ATOM 5404 N N . ASP B 1 199 ? -11.336 -45.375 1.38 1 97.56 199 ASP B N 1
ATOM 5405 C CA . ASP B 1 199 ? -12.078 -46.469 0.767 1 97.56 199 ASP B CA 1
ATOM 5406 C C . ASP B 1 199 ? -12.148 -46.312 -0.75 1 97.56 199 ASP B C 1
ATOM 5408 O O . ASP B 1 199 ? -13.227 -46.375 -1.343 1 97.56 199 ASP B O 1
ATOM 5412 N N . LEU B 1 200 ? -11.062 -46 -1.268 1 98.31 200 LEU B N 1
ATOM 5413 C CA . LEU B 1 200 ? -10.953 -45.906 -2.721 1 98.31 200 LEU B CA 1
ATOM 5414 C C . LEU B 1 200 ? -10.406 -47.219 -3.291 1 98.31 200 LEU B C 1
ATOM 5416 O O . LEU B 1 200 ? -9.414 -47.75 -2.793 1 98.31 200 LEU B O 1
ATOM 5420 N N . PRO B 1 201 ? -11.07 -47.75 -4.27 1 97 201 PRO B N 1
ATOM 5421 C CA . PRO B 1 201 ? -10.555 -49 -4.855 1 97 201 PRO B CA 1
ATOM 5422 C C . PRO B 1 201 ? -9.258 -48.781 -5.637 1 97 201 PRO B C 1
ATOM 5424 O O . PRO B 1 201 ? -9.117 -47.781 -6.352 1 97 201 PRO B O 1
ATOM 5427 N N . SER B 1 202 ? -8.383 -49.688 -5.57 1 96.94 202 SER B N 1
ATOM 5428 C CA . SER B 1 202 ? -7.113 -49.594 -6.281 1 96.94 202 SER B CA 1
ATOM 5429 C C . SER B 1 202 ? -7.324 -49.594 -7.793 1 96.94 202 SER B C 1
ATOM 5431 O O . SER B 1 202 ? -6.496 -49.062 -8.539 1 96.94 202 SER B O 1
ATOM 5433 N N . SER B 1 203 ? -8.445 -50.219 -8.242 1 95.94 203 SER B N 1
ATOM 5434 C CA . SER B 1 203 ? -8.758 -50.281 -9.664 1 95.94 203 SER B CA 1
ATOM 5435 C C . SER B 1 203 ? -8.984 -48.906 -10.266 1 95.94 203 SER B C 1
ATOM 5437 O O . SER B 1 203 ? -8.945 -48.75 -11.492 1 95.94 203 SER B O 1
ATOM 5439 N N . LEU B 1 204 ? -9.234 -47.969 -9.43 1 97.81 204 LEU B N 1
ATOM 5440 C CA . LEU B 1 204 ? -9.422 -46.625 -9.883 1 97.81 204 LEU B CA 1
ATOM 5441 C C . LEU B 1 204 ? -8.125 -46.031 -10.445 1 97.81 204 LEU B C 1
ATOM 5443 O O . LEU B 1 204 ? -8.156 -45.125 -11.266 1 97.81 204 LEU B O 1
ATOM 5447 N N . CYS B 1 205 ? -6.98 -46.562 -9.961 1 98.5 205 CYS B N 1
ATOM 5448 C CA . CYS B 1 205 ? -5.664 -46 -10.273 1 98.5 205 CYS B CA 1
ATOM 5449 C C . CYS B 1 205 ? -5.078 -46.688 -11.508 1 98.5 205 CYS B C 1
ATOM 5451 O O . CYS B 1 205 ? -4.973 -47.906 -11.562 1 98.5 205 CYS B O 1
ATOM 5453 N N . PRO B 1 206 ? -4.688 -45.906 -12.5 1 98.56 206 PRO B N 1
ATOM 5454 C CA . PRO B 1 206 ? -4.113 -46.5 -13.719 1 98.56 206 PRO B CA 1
ATOM 5455 C C . PRO B 1 206 ? -2.666 -46.938 -13.523 1 98.56 206 PRO B C 1
ATOM 5457 O O . PRO B 1 206 ? -2.037 -46.594 -12.523 1 98.56 206 PRO B O 1
ATOM 5460 N N . PRO B 1 207 ? -2.164 -47.719 -14.508 1 98.19 207 PRO B N 1
ATOM 5461 C CA . PRO B 1 207 ? -0.731 -48.031 -14.469 1 98.19 207 PRO B CA 1
ATOM 5462 C C . PRO B 1 207 ? 0.138 -46.781 -14.539 1 98.19 207 PRO B C 1
ATOM 5464 O O . PRO B 1 207 ? -0.255 -45.781 -15.164 1 98.19 207 PRO B O 1
ATOM 5467 N N . LEU B 1 208 ? 1.31 -46.875 -13.883 1 98.44 208 LEU B N 1
ATOM 5468 C CA . LEU B 1 208 ? 2.229 -45.719 -13.844 1 98.44 208 LEU B CA 1
ATOM 5469 C C . LEU B 1 208 ? 3.4 -45.938 -14.789 1 98.44 208 LEU B C 1
ATOM 5471 O O . LEU B 1 208 ? 3.914 -47.062 -14.914 1 98.44 208 LEU B O 1
ATOM 5475 N N . PHE B 1 209 ? 3.742 -44.875 -15.523 1 97.5 209 PHE B N 1
ATOM 5476 C CA . PHE B 1 209 ? 4.789 -44.906 -16.547 1 97.5 209 PHE B CA 1
ATOM 5477 C C . PHE B 1 209 ? 5.879 -43.906 -16.234 1 97.5 209 PHE B C 1
ATOM 5479 O O . PHE B 1 209 ? 5.59 -42.812 -15.734 1 97.5 209 PHE B O 1
ATOM 5486 N N . PRO B 1 210 ? 7.195 -44.25 -16.516 1 97.31 210 PRO B N 1
ATOM 5487 C CA . PRO B 1 210 ? 8.164 -43.156 -16.641 1 97.31 210 PRO B CA 1
ATOM 5488 C C . PRO B 1 210 ? 7.867 -42.25 -17.828 1 97.31 210 PRO B C 1
ATOM 5490 O O . PRO B 1 210 ? 7.113 -42.594 -18.719 1 97.31 210 PRO B O 1
ATOM 5493 N N . ALA B 1 211 ? 8.461 -41.125 -17.875 1 97.94 211 ALA B N 1
ATOM 5494 C CA . ALA B 1 211 ? 8.164 -40.094 -18.875 1 97.94 211 ALA B CA 1
ATOM 5495 C C . ALA B 1 211 ? 8.461 -40.562 -20.281 1 97.94 211 ALA B C 1
ATOM 5497 O O . ALA B 1 211 ? 7.762 -40.219 -21.234 1 97.94 211 ALA B O 1
ATOM 5498 N N . THR B 1 212 ? 9.5 -41.406 -20.453 1 97.31 212 THR B N 1
ATOM 5499 C CA . THR B 1 212 ? 9.961 -41.812 -21.781 1 97.31 212 THR B CA 1
ATOM 5500 C C . THR B 1 212 ? 9.375 -43.188 -22.156 1 97.31 212 THR B C 1
ATOM 5502 O O . THR B 1 212 ? 9.828 -43.812 -23.109 1 97.31 212 THR B O 1
ATOM 5505 N N . GLU B 1 213 ? 8.422 -43.625 -21.391 1 97.12 213 GLU B N 1
ATOM 5506 C CA . GLU B 1 213 ? 7.766 -44.906 -21.734 1 97.12 213 GLU B CA 1
ATOM 5507 C C . GLU B 1 213 ? 7.098 -44.812 -23.109 1 97.12 213 GLU B C 1
ATOM 5509 O O . GLU B 1 213 ? 6.34 -43.875 -23.391 1 97.12 213 GLU B O 1
ATOM 5514 N N . HIS B 1 214 ? 7.445 -45.781 -24 1 98.19 214 HIS B N 1
ATOM 5515 C CA . HIS B 1 214 ? 6.75 -45.906 -25.266 1 98.19 214 HIS B CA 1
ATOM 5516 C C . HIS B 1 214 ? 5.352 -46.469 -25.078 1 98.19 214 HIS B C 1
ATOM 5518 O O . HIS B 1 214 ? 5.199 -47.656 -24.75 1 98.19 214 HIS B O 1
ATOM 5524 N N . CYS B 1 215 ? 4.352 -45.656 -25.312 1 97.56 215 CYS B N 1
ATOM 5525 C CA . CYS B 1 215 ? 2.971 -46.031 -25.031 1 97.56 215 CYS B CA 1
ATOM 5526 C C . CYS B 1 215 ? 2.266 -46.531 -26.281 1 97.56 215 CYS B C 1
ATOM 5528 O O . CYS B 1 215 ? 1.037 -46.469 -26.375 1 97.56 215 CYS B O 1
ATOM 5530 N N . GLY B 1 216 ? 3.014 -46.875 -27.281 1 95.5 216 GLY B N 1
ATOM 5531 C CA . GLY B 1 216 ? 2.445 -47.406 -28.516 1 95.5 216 GLY B CA 1
ATOM 5532 C C . GLY B 1 216 ? 2.439 -46.406 -29.656 1 95.5 216 GLY B C 1
ATOM 5533 O O . GLY B 1 216 ? 3.074 -45.344 -29.562 1 95.5 216 GLY B O 1
ATOM 5534 N N . GLY B 1 217 ? 1.789 -46.844 -30.75 1 96.25 217 GLY B N 1
ATOM 5535 C CA . GLY B 1 217 ? 1.577 -45.969 -31.891 1 96.25 217 GLY B CA 1
ATOM 5536 C C . GLY B 1 217 ? 0.215 -45.281 -31.891 1 96.25 217 GLY B C 1
ATOM 5537 O O . GLY B 1 217 ? -0.594 -45.531 -30.984 1 96.25 217 GLY B O 1
ATOM 5538 N N . MET B 1 218 ? 0.1 -44.5 -32.906 1 97.19 218 MET B N 1
ATOM 5539 C CA . MET B 1 218 ? -1.175 -43.812 -33.031 1 97.19 218 MET B CA 1
ATOM 5540 C C . MET B 1 218 ? -2.26 -44.719 -33.562 1 97.19 218 MET B C 1
ATOM 5542 O O . MET B 1 218 ? -2.01 -45.531 -34.469 1 97.19 218 MET B O 1
ATOM 5546 N N . LEU B 1 219 ? -3.43 -44.688 -32.938 1 97.75 219 LEU B N 1
ATOM 5547 C CA . LEU B 1 219 ? -4.574 -45.438 -33.469 1 97.75 219 LEU B CA 1
ATOM 5548 C C . LEU B 1 219 ? -4.867 -45.031 -34.906 1 97.75 219 LEU B C 1
ATOM 5550 O O . LEU B 1 219 ? -4.691 -43.875 -35.281 1 97.75 219 LEU B O 1
ATOM 5554 N N . GLU B 1 220 ? -5.41 -45.969 -35.625 1 96.88 220 GLU B N 1
ATOM 5555 C CA . GLU B 1 220 ? -5.641 -45.781 -37.062 1 96.88 220 GLU B CA 1
ATOM 5556 C C . GLU B 1 220 ? -6.551 -44.562 -37.312 1 96.88 220 GLU B C 1
ATOM 5558 O O . GLU B 1 220 ? -6.285 -43.75 -38.188 1 96.88 220 GLU B O 1
ATOM 5563 N N . GLU B 1 221 ? -7.535 -44.531 -36.594 1 96.31 221 GLU B N 1
ATOM 5564 C CA . GLU B 1 221 ? -8.484 -43.406 -36.781 1 96.31 221 GLU B CA 1
ATOM 5565 C C . GLU B 1 221 ? -7.812 -42.062 -36.5 1 96.31 221 GLU B C 1
ATOM 5567 O O . GLU B 1 221 ? -8.016 -41.125 -37.25 1 96.31 221 GLU B O 1
ATOM 5572 N N . ALA B 1 222 ? -7.039 -42 -35.438 1 97 222 ALA B N 1
ATOM 5573 C CA . ALA B 1 222 ? -6.332 -40.75 -35.094 1 97 222 ALA B CA 1
ATOM 5574 C C . ALA B 1 222 ? -5.285 -40.438 -36.156 1 97 222 ALA B C 1
ATOM 5576 O O . ALA B 1 222 ? -5.086 -39.25 -36.5 1 97 222 ALA B O 1
ATOM 5577 N N . ALA B 1 223 ? -4.617 -41.406 -36.625 1 97.25 223 ALA B N 1
ATOM 5578 C CA . ALA B 1 223 ? -3.615 -41.25 -37.688 1 97.25 223 ALA B CA 1
ATOM 5579 C C . ALA B 1 223 ? -4.242 -40.625 -38.938 1 97.25 223 ALA B C 1
ATOM 5581 O O . ALA B 1 223 ? -3.666 -39.719 -39.562 1 97.25 223 ALA B O 1
ATOM 5582 N N . GLN B 1 224 ? -5.375 -41.156 -39.312 1 96.25 224 GLN B N 1
ATOM 5583 C CA . GLN B 1 224 ? -6.086 -40.625 -40.469 1 96.25 224 GLN B CA 1
ATOM 5584 C C . GLN B 1 224 ? -6.5 -39.188 -40.281 1 96.25 224 GLN B C 1
ATOM 5586 O O . GLN B 1 224 ? -6.398 -38.344 -41.188 1 96.25 224 GLN B O 1
ATOM 5591 N N . GLU B 1 225 ? -6.926 -38.906 -39.125 1 96.88 225 GLU B N 1
ATOM 5592 C CA . GLU B 1 225 ? -7.426 -37.562 -38.844 1 96.88 225 GLU B CA 1
ATOM 5593 C C . GLU B 1 225 ? -6.281 -36.531 -38.75 1 96.88 225 GLU B C 1
ATOM 5595 O O . GLU B 1 225 ? -6.457 -35.375 -39.094 1 96.88 225 GLU B O 1
ATOM 5600 N N . THR B 1 226 ? -5.102 -36.938 -38.25 1 97.25 226 THR B N 1
ATOM 5601 C CA . THR B 1 226 ? -4.02 -36 -37.969 1 97.25 226 THR B CA 1
ATOM 5602 C C . THR B 1 226 ? -3.027 -35.938 -39.125 1 97.25 226 THR B C 1
ATOM 5604 O O . THR B 1 226 ? -2.264 -35 -39.25 1 97.25 226 THR B O 1
ATOM 5607 N N . GLY B 1 227 ? -3.012 -37 -39.969 1 96.12 227 GLY B N 1
ATOM 5608 C CA . GLY B 1 227 ? -2.014 -37.125 -41.031 1 96.12 227 GLY B CA 1
ATOM 5609 C C . GLY B 1 227 ? -0.717 -37.75 -40.531 1 96.12 227 GLY B C 1
ATOM 5610 O O . GLY B 1 227 ? 0.225 -37.906 -41.312 1 96.12 227 GLY B O 1
ATOM 5611 N N . CYS B 1 228 ? -0.645 -38.219 -39.312 1 95.69 228 CYS B N 1
ATOM 5612 C CA . CYS B 1 228 ? 0.51 -38.938 -38.781 1 95.69 228 CYS B CA 1
ATOM 5613 C C . CYS B 1 228 ? 0.516 -40.375 -39.25 1 95.69 228 CYS B C 1
ATOM 5615 O O . CYS B 1 228 ? -0.518 -40.906 -39.688 1 95.69 228 CYS B O 1
ATOM 5617 N N . SER B 1 229 ? 1.688 -40.906 -39.188 1 95.88 229 SER B N 1
ATOM 5618 C CA . SER B 1 229 ? 1.763 -42.344 -39.406 1 95.88 229 SER B CA 1
ATOM 5619 C C . SER B 1 229 ? 1.295 -43.125 -38.156 1 95.88 229 SER B C 1
ATOM 5621 O O . SER B 1 229 ? 1.535 -42.688 -37.031 1 95.88 229 SER B O 1
ATOM 5623 N N . SER B 1 230 ? 0.69 -44.25 -38.375 1 95.19 230 SER B N 1
ATOM 5624 C CA . SER B 1 230 ? 0.297 -45.094 -37.25 1 95.19 230 SER B CA 1
ATOM 5625 C C . SER B 1 230 ? 1.517 -45.656 -36.531 1 95.19 230 SER B C 1
ATOM 5627 O O . SER B 1 230 ? 1.403 -46.125 -35.375 1 95.19 230 SER B O 1
ATOM 5629 N N . SER B 1 231 ? 2.646 -45.531 -37.188 1 94.44 231 SER B N 1
ATOM 5630 C CA . SER B 1 231 ? 3.861 -46.094 -36.594 1 94.44 231 SER B CA 1
ATOM 5631 C C . SER B 1 231 ? 4.602 -45.031 -35.75 1 94.44 231 SER B C 1
ATOM 5633 O O . SER B 1 231 ? 5.652 -45.312 -35.188 1 94.44 231 SER B O 1
ATOM 5635 N N . VAL B 1 232 ? 4.051 -43.844 -35.75 1 97.44 232 VAL B N 1
ATOM 5636 C CA . VAL B 1 232 ? 4.684 -42.812 -34.938 1 97.44 232 VAL B CA 1
ATOM 5637 C C . VAL B 1 232 ? 4.773 -43.312 -33.5 1 97.44 232 VAL B C 1
ATOM 5639 O O . VAL B 1 232 ? 3.834 -43.906 -32.969 1 97.44 232 VAL B O 1
ATOM 5642 N N . MET B 1 233 ? 5.926 -43.125 -32.781 1 98.25 233 MET B N 1
ATOM 5643 C CA . MET B 1 233 ? 6.074 -43.5 -31.391 1 98.25 233 MET B CA 1
ATOM 5644 C C . MET B 1 233 ? 5.508 -42.438 -30.469 1 98.25 233 MET B C 1
ATOM 5646 O O . MET B 1 233 ? 5.855 -41.25 -30.594 1 98.25 233 MET B O 1
ATOM 5650 N N . ILE B 1 234 ? 4.648 -42.812 -29.609 1 98.69 234 ILE B N 1
ATOM 5651 C CA . ILE B 1 234 ? 4.055 -41.875 -28.656 1 98.69 234 ILE B CA 1
ATOM 5652 C C . ILE B 1 234 ? 4.508 -42.219 -27.234 1 98.69 234 ILE B C 1
ATOM 5654 O O . ILE B 1 234 ? 4.43 -43.344 -26.812 1 98.69 234 ILE B O 1
ATOM 5658 N N . PHE B 1 235 ? 5.016 -41.25 -26.531 1 98.75 235 PHE B N 1
ATOM 5659 C CA . PHE B 1 235 ? 5.613 -41.438 -25.203 1 98.75 235 PHE B CA 1
ATOM 5660 C C . PHE B 1 235 ? 4.719 -40.844 -24.125 1 98.75 235 PHE B C 1
ATOM 5662 O O . PHE B 1 235 ? 3.848 -40.031 -24.391 1 98.75 235 PHE B O 1
ATOM 5669 N N . ALA B 1 236 ? 4.941 -41.25 -22.891 1 98.31 236 ALA B N 1
ATOM 5670 C CA . ALA B 1 236 ? 4.066 -40.938 -21.75 1 98.31 236 ALA B CA 1
ATOM 5671 C C . ALA B 1 236 ? 4 -39.438 -21.5 1 98.31 236 ALA B C 1
ATOM 5673 O O . ALA B 1 236 ? 2.934 -38.906 -21.188 1 98.31 236 ALA B O 1
ATOM 5674 N N . GLY B 1 237 ? 5.227 -38.812 -21.609 1 98.25 237 GLY B N 1
ATOM 5675 C CA . GLY B 1 237 ? 5.281 -37.406 -21.312 1 98.25 237 GLY B CA 1
ATOM 5676 C C . GLY B 1 237 ? 5.438 -37.094 -19.844 1 98.25 237 GLY B C 1
ATOM 5677 O O . GLY B 1 237 ? 6.008 -37.906 -19.094 1 98.25 237 GLY B O 1
ATOM 5678 N N . GLY B 1 238 ? 5 -35.875 -19.453 1 98.31 238 GLY B N 1
ATOM 5679 C CA . GLY B 1 238 ? 5.164 -35.469 -18.062 1 98.31 238 GLY B CA 1
ATOM 5680 C C . GLY B 1 238 ? 4.258 -34.312 -17.688 1 98.31 238 GLY B C 1
ATOM 5681 O O . GLY B 1 238 ? 3.547 -33.75 -18.531 1 98.31 238 GLY B O 1
ATOM 5682 N N . ALA B 1 239 ? 4.273 -34.031 -16.375 1 98.06 239 ALA B N 1
ATOM 5683 C CA . ALA B 1 239 ? 3.598 -32.844 -15.852 1 98.06 239 ALA B CA 1
ATOM 5684 C C . ALA B 1 239 ? 4.172 -31.578 -16.469 1 98.06 239 ALA B C 1
ATOM 5686 O O . ALA B 1 239 ? 5.344 -31.531 -16.844 1 98.06 239 ALA B O 1
ATOM 5687 N N . ASP B 1 240 ? 3.365 -30.531 -16.562 1 96.94 240 ASP B N 1
ATOM 5688 C CA . ASP B 1 240 ? 3.826 -29.312 -17.203 1 96.94 240 ASP B CA 1
ATOM 5689 C C . ASP B 1 240 ? 5.043 -28.734 -16.484 1 96.94 240 ASP B C 1
ATOM 5691 O O . ASP B 1 240 ? 5.992 -28.281 -17.125 1 96.94 240 ASP B O 1
ATOM 5695 N N . ASN B 1 241 ? 5.141 -28.797 -15.156 1 96.25 241 ASN B N 1
ATOM 5696 C CA . ASN B 1 241 ? 6.305 -28.312 -14.422 1 96.25 241 ASN B CA 1
ATOM 5697 C C . ASN B 1 241 ? 7.539 -29.172 -14.695 1 96.25 241 ASN B C 1
ATOM 5699 O O . ASN B 1 241 ? 8.641 -28.641 -14.844 1 96.25 241 ASN B O 1
ATOM 5703 N N . ALA B 1 242 ? 7.359 -30.469 -14.727 1 97.94 242 ALA B N 1
ATOM 5704 C CA . ALA B 1 242 ? 8.469 -31.359 -15.039 1 97.94 242 ALA B CA 1
ATOM 5705 C C . ALA B 1 242 ? 8.984 -31.125 -16.453 1 97.94 242 ALA B C 1
ATOM 5707 O O . ALA B 1 242 ? 10.195 -31.016 -16.672 1 97.94 242 ALA B O 1
ATOM 5708 N N . CYS B 1 243 ? 8.062 -31.047 -17.391 1 97.81 243 CYS B N 1
ATOM 5709 C CA . CYS B 1 243 ? 8.438 -30.797 -18.781 1 97.81 243 CYS B CA 1
ATOM 5710 C C . CYS B 1 243 ? 9.062 -29.406 -18.938 1 97.81 243 CYS B C 1
ATOM 5712 O O . CYS B 1 243 ? 9.992 -29.234 -19.719 1 97.81 243 CYS B O 1
ATOM 5714 N N . GLY B 1 244 ? 8.469 -28.5 -18.234 1 96.44 244 GLY B N 1
ATOM 5715 C CA . GLY B 1 244 ? 9.086 -27.172 -18.219 1 96.44 244 GLY B CA 1
ATOM 5716 C C . GLY B 1 244 ? 10.523 -27.188 -17.734 1 96.44 244 GLY B C 1
ATOM 5717 O O . GLY B 1 244 ? 11.391 -26.531 -18.328 1 96.44 244 GLY B O 1
ATOM 5718 N N . ALA B 1 245 ? 10.781 -27.891 -16.672 1 97.06 245 ALA B N 1
ATOM 5719 C CA . ALA B 1 245 ? 12.141 -28.047 -16.156 1 97.06 245 ALA B CA 1
ATOM 5720 C C . ALA B 1 245 ? 13.062 -28.688 -17.188 1 97.06 245 ALA B C 1
ATOM 5722 O O . ALA B 1 245 ? 14.188 -28.219 -17.391 1 97.06 245 ALA B O 1
ATOM 5723 N N . VAL B 1 246 ? 12.578 -29.703 -17.828 1 97.62 246 VAL B N 1
ATOM 5724 C CA . VAL B 1 246 ? 13.359 -30.359 -18.859 1 97.62 246 VAL B CA 1
ATOM 5725 C C . VAL B 1 246 ? 13.664 -29.375 -19.984 1 97.62 246 VAL B C 1
ATOM 5727 O O . VAL B 1 246 ? 14.812 -29.266 -20.438 1 97.62 246 VAL B O 1
ATOM 5730 N N . GLY B 1 247 ? 12.664 -28.672 -20.375 1 96.75 247 GLY B N 1
ATOM 5731 C CA . GLY B 1 247 ? 12.805 -27.703 -21.469 1 96.75 247 GLY B CA 1
ATOM 5732 C C . GLY B 1 247 ? 13.727 -26.547 -21.125 1 96.75 247 GLY B C 1
ATOM 5733 O O . GLY B 1 247 ? 14.188 -25.844 -22.016 1 96.75 247 GLY B O 1
ATOM 5734 N N . ALA B 1 248 ? 13.945 -26.359 -19.859 1 96.12 248 ALA B N 1
ATOM 5735 C CA . ALA B 1 248 ? 14.82 -25.281 -19.406 1 96.12 248 ALA B CA 1
ATOM 5736 C C . ALA B 1 248 ? 16.203 -25.828 -19.047 1 96.12 248 ALA B C 1
ATOM 5738 O O . ALA B 1 248 ? 17.078 -25.078 -18.609 1 96.12 248 ALA B O 1
ATOM 5739 N N . GLY B 1 249 ? 16.344 -27.109 -19.172 1 95.88 249 GLY B N 1
ATOM 5740 C CA . GLY B 1 249 ? 17.641 -27.734 -18.922 1 95.88 249 GLY B CA 1
ATOM 5741 C C . GLY B 1 249 ? 17.891 -28 -17.453 1 95.88 249 GLY B C 1
ATOM 5742 O O . GLY B 1 249 ? 19.047 -28.156 -17.031 1 95.88 249 GLY B O 1
ATOM 5743 N N . ILE B 1 250 ? 16.875 -28.016 -16.625 1 97.12 250 ILE B N 1
ATOM 5744 C CA . ILE B 1 250 ? 17.016 -28.281 -15.203 1 97.12 250 ILE B CA 1
ATOM 5745 C C . ILE B 1 250 ? 17.094 -29.781 -14.969 1 97.12 250 ILE B C 1
ATOM 5747 O O . ILE B 1 250 ? 16.125 -30.406 -14.516 1 97.12 250 ILE B O 1
ATOM 5751 N N . LEU B 1 251 ? 18.25 -30.406 -15.203 1 97.38 251 LEU B N 1
ATOM 5752 C CA . LEU B 1 251 ? 18.406 -31.844 -15.219 1 97.38 251 LEU B CA 1
ATOM 5753 C C . LEU B 1 251 ? 19.625 -32.281 -14.422 1 97.38 251 LEU B C 1
ATOM 5755 O O . LEU B 1 251 ? 20.078 -33.406 -14.531 1 97.38 251 LEU B O 1
ATOM 5759 N N . GLU B 1 252 ? 20.141 -31.375 -13.641 1 95.5 252 GLU B N 1
ATOM 5760 C CA . GLU B 1 252 ? 21.297 -31.688 -12.797 1 95.5 252 GLU B CA 1
ATOM 5761 C C . GLU B 1 252 ? 21.312 -30.828 -11.539 1 95.5 252 GLU B C 1
ATOM 5763 O O . GLU B 1 252 ? 20.672 -29.766 -11.5 1 95.5 252 GLU B O 1
ATOM 5768 N N . LYS B 1 253 ? 22.031 -31.328 -10.547 1 94.94 253 LYS B N 1
ATOM 5769 C CA . LYS B 1 253 ? 22.125 -30.594 -9.281 1 94.94 253 LYS B CA 1
ATOM 5770 C C . LYS B 1 253 ? 22.719 -29.203 -9.492 1 94.94 253 LYS B C 1
ATOM 5772 O O . LYS B 1 253 ? 23.625 -29.016 -10.312 1 94.94 253 LYS B O 1
ATOM 5777 N N . GLY B 1 254 ? 22.172 -28.25 -8.695 1 96 254 GLY B N 1
ATOM 5778 C CA . GLY B 1 254 ? 22.672 -26.891 -8.773 1 96 254 GLY B CA 1
ATOM 5779 C C . GLY B 1 254 ? 21.859 -26.016 -9.719 1 96 254 GLY B C 1
ATOM 5780 O O . GLY B 1 254 ? 21.969 -24.781 -9.68 1 96 254 GLY B O 1
ATOM 5781 N N . LYS B 1 255 ? 21.078 -26.609 -10.555 1 95.94 255 LYS B N 1
ATOM 5782 C CA . LYS B 1 255 ? 20.281 -25.859 -11.516 1 95.94 255 LYS B CA 1
ATOM 5783 C C . LYS B 1 255 ? 18.859 -25.641 -11.008 1 95.94 255 LYS B C 1
ATOM 5785 O O . LYS B 1 255 ? 18.25 -26.562 -10.445 1 95.94 255 LYS B O 1
ATOM 5790 N N . THR B 1 256 ? 18.406 -24.453 -11.133 1 97.88 256 THR B N 1
ATOM 5791 C CA . THR B 1 256 ? 17.078 -24.047 -10.695 1 97.88 256 THR B CA 1
ATOM 5792 C C . THR B 1 256 ? 16.391 -23.203 -11.766 1 97.88 256 THR B C 1
ATOM 5794 O O . THR B 1 256 ? 17.047 -22.438 -12.477 1 97.88 256 THR B O 1
ATOM 5797 N N . MET B 1 257 ? 15.141 -23.469 -11.93 1 97.56 257 MET B N 1
ATOM 5798 C CA . MET B 1 257 ? 14.344 -22.672 -12.867 1 97.56 257 MET B CA 1
ATOM 5799 C C . MET B 1 257 ? 13.516 -21.641 -12.125 1 97.56 257 MET B C 1
ATOM 5801 O O . MET B 1 257 ? 12.93 -21.938 -11.078 1 97.56 257 MET B O 1
ATOM 5805 N N . CYS B 1 258 ? 13.531 -20.422 -12.586 1 97.69 258 CYS B N 1
ATOM 5806 C CA . CYS B 1 258 ? 12.656 -19.359 -12.125 1 97.69 258 CYS B CA 1
ATOM 5807 C C . CYS B 1 258 ? 11.734 -18.875 -13.242 1 97.69 258 CYS B C 1
ATOM 5809 O O . CYS B 1 258 ? 12.188 -18.234 -14.188 1 97.69 258 CYS B O 1
ATOM 5811 N N . SER B 1 259 ? 10.492 -19.234 -13.141 1 95.81 259 SER B N 1
ATOM 5812 C CA . SER B 1 259 ? 9.5 -18.844 -14.133 1 95.81 259 SER B CA 1
ATOM 5813 C C . SER B 1 259 ? 8.594 -17.75 -13.602 1 95.81 259 SER B C 1
ATOM 5815 O O . SER B 1 259 ? 7.926 -17.922 -12.578 1 95.81 259 SER B O 1
ATOM 5817 N N . ILE B 1 260 ? 8.555 -16.609 -14.297 1 94.88 260 ILE B N 1
ATOM 5818 C CA . ILE B 1 260 ? 7.672 -15.523 -13.891 1 94.88 260 ILE B CA 1
ATOM 5819 C C . ILE B 1 260 ? 6.645 -15.258 -14.984 1 94.88 260 ILE B C 1
ATOM 5821 O O . ILE B 1 260 ? 6.941 -14.594 -15.984 1 94.88 260 ILE B O 1
ATOM 5825 N N . GLY B 1 261 ? 5.473 -15.781 -14.898 1 91.44 261 GLY B N 1
ATOM 5826 C CA . GLY B 1 261 ? 4.266 -15.477 -15.648 1 91.44 261 GLY B CA 1
ATOM 5827 C C . GLY B 1 261 ? 3.184 -14.836 -14.797 1 91.44 261 GLY B C 1
ATOM 5828 O O . GLY B 1 261 ? 3.475 -13.992 -13.938 1 91.44 261 GLY B O 1
ATOM 5829 N N . THR B 1 262 ? 1.929 -15.289 -15.102 1 89 262 THR B N 1
ATOM 5830 C CA . THR B 1 262 ? 0.872 -14.844 -14.203 1 89 262 THR B CA 1
ATOM 5831 C C . THR B 1 262 ? 1.2 -15.211 -12.758 1 89 262 THR B C 1
ATOM 5833 O O . THR B 1 262 ? 1.182 -14.352 -11.875 1 89 262 THR B O 1
ATOM 5836 N N . SER B 1 263 ? 1.554 -16.5 -12.594 1 93.06 263 SER B N 1
ATOM 5837 C CA . SER B 1 263 ? 2.133 -16.969 -11.344 1 93.06 263 SER B CA 1
ATOM 5838 C C . SER B 1 263 ? 3.648 -17.109 -11.453 1 93.06 263 SER B C 1
ATOM 5840 O O . SER B 1 263 ? 4.223 -16.859 -12.516 1 93.06 263 SER B O 1
ATOM 5842 N N . GLY B 1 264 ? 4.316 -17.297 -10.352 1 94.88 264 GLY B N 1
ATOM 5843 C CA . GLY B 1 264 ? 5.75 -17.547 -10.305 1 94.88 264 GLY B CA 1
ATOM 5844 C C . GLY B 1 264 ? 6.094 -18.922 -9.75 1 94.88 264 GLY B C 1
ATOM 5845 O O . GLY B 1 264 ? 5.445 -19.391 -8.82 1 94.88 264 GLY B O 1
ATOM 5846 N N . VAL B 1 265 ? 7.098 -19.531 -10.375 1 96.56 265 VAL B N 1
ATOM 5847 C CA . VAL B 1 265 ? 7.535 -20.844 -9.922 1 96.56 265 VAL B CA 1
ATOM 5848 C C . VAL B 1 265 ? 9.055 -20.859 -9.766 1 96.56 265 VAL B C 1
ATOM 5850 O O . VAL B 1 265 ? 9.781 -20.391 -10.648 1 96.56 265 VAL B O 1
ATOM 5853 N N . LEU B 1 266 ? 9.523 -21.266 -8.688 1 97.81 266 LEU B N 1
ATOM 5854 C CA . LEU B 1 266 ? 10.914 -21.641 -8.484 1 97.81 266 LEU B CA 1
ATOM 5855 C C . LEU B 1 266 ? 11.047 -23.156 -8.32 1 97.81 266 LEU B C 1
ATOM 5857 O O . LEU B 1 266 ? 10.516 -23.719 -7.371 1 97.81 266 LEU B O 1
ATOM 5861 N N . LEU B 1 267 ? 11.703 -23.75 -9.289 1 97.75 267 LEU B N 1
ATOM 5862 C CA . LEU B 1 267 ? 11.805 -25.203 -9.328 1 97.75 267 LEU B CA 1
ATOM 5863 C C . LEU B 1 267 ? 13.258 -25.641 -9.375 1 97.75 267 LEU B C 1
ATOM 5865 O O . LEU B 1 267 ? 14.016 -25.219 -10.25 1 97.75 267 LEU B O 1
ATOM 5869 N N . SER B 1 268 ? 13.633 -26.484 -8.445 1 97.62 268 SER B N 1
ATOM 5870 C CA . SER B 1 268 ? 15.023 -26.922 -8.344 1 97.62 268 SER B CA 1
ATOM 5871 C C . SER B 1 268 ? 15.125 -28.438 -8.484 1 97.62 268 SER B C 1
ATOM 5873 O O . SER B 1 268 ? 14.297 -29.188 -7.945 1 97.62 268 SER B O 1
ATOM 5875 N N . TYR B 1 269 ? 16.156 -28.844 -9.219 1 97.19 269 TYR B N 1
ATOM 5876 C CA . TYR B 1 269 ? 16.469 -30.25 -9.375 1 97.19 269 TYR B CA 1
ATOM 5877 C C . TYR B 1 269 ? 16.922 -30.859 -8.055 1 97.19 269 TYR B C 1
ATOM 5879 O O . TYR B 1 269 ? 17.891 -30.375 -7.449 1 97.19 269 TYR B O 1
ATOM 5887 N N . ALA B 1 270 ? 16.281 -31.891 -7.59 1 95.44 270 ALA B N 1
ATOM 5888 C CA . ALA B 1 270 ? 16.609 -32.5 -6.305 1 95.44 270 ALA B CA 1
ATOM 5889 C C . ALA B 1 270 ? 17.438 -33.781 -6.492 1 95.44 270 ALA B C 1
ATOM 5891 O O . ALA B 1 270 ? 18 -34.312 -5.535 1 95.44 270 ALA B O 1
ATOM 5892 N N . GLY B 1 271 ? 17.578 -34.25 -7.711 1 94.62 271 GLY B N 1
ATOM 5893 C CA . GLY B 1 271 ? 18.25 -35.5 -7.93 1 94.62 271 GLY B CA 1
ATOM 5894 C C . GLY B 1 271 ? 17.484 -36.688 -7.363 1 94.62 271 GLY B C 1
ATOM 5895 O O . GLY B 1 271 ? 16.266 -36.75 -7.461 1 94.62 271 GLY B O 1
ATOM 5896 N N . GLY B 1 272 ? 18.188 -37.656 -6.883 1 93.69 272 GLY B N 1
ATOM 5897 C CA . GLY B 1 272 ? 17.547 -38.875 -6.426 1 93.69 272 GLY B CA 1
ATOM 5898 C C . GLY B 1 272 ? 17.156 -38.844 -4.965 1 93.69 272 GLY B C 1
ATOM 5899 O O . GLY B 1 272 ? 16.531 -39.781 -4.457 1 93.69 272 GLY B O 1
ATOM 5900 N N . GLU B 1 273 ? 17.438 -37.812 -4.367 1 88 273 GLU B N 1
ATOM 5901 C CA . GLU B 1 273 ? 17.156 -37.75 -2.939 1 88 273 GLU B CA 1
ATOM 5902 C C . GLU B 1 273 ? 15.719 -37.312 -2.688 1 88 273 GLU B C 1
ATOM 5904 O O . GLU B 1 273 ? 15.273 -36.281 -3.217 1 88 273 GLU B O 1
ATOM 5909 N N . LYS B 1 274 ? 15.039 -38.188 -1.89 1 90.81 274 LYS B N 1
ATOM 5910 C CA . LYS B 1 274 ? 13.648 -37.906 -1.542 1 90.81 274 LYS B CA 1
ATOM 5911 C C . LYS B 1 274 ? 13.555 -37.156 -0.213 1 90.81 274 LYS B C 1
ATOM 5913 O O . LYS B 1 274 ? 14.211 -37.531 0.763 1 90.81 274 LYS B O 1
ATOM 5918 N N . THR B 1 275 ? 12.914 -36.062 -0.225 1 89.94 275 THR B N 1
ATOM 5919 C CA . THR B 1 275 ? 12.719 -35.25 0.979 1 89.94 275 THR B CA 1
ATOM 5920 C C . THR B 1 275 ? 11.359 -34.562 0.948 1 89.94 275 THR B C 1
ATOM 5922 O O . THR B 1 275 ? 10.594 -34.719 -0 1 89.94 275 THR B O 1
ATOM 5925 N N . HIS B 1 276 ? 10.977 -34.062 2.109 1 89.75 276 HIS B N 1
ATOM 5926 C CA . HIS B 1 276 ? 9.797 -33.219 2.164 1 89.75 276 HIS B CA 1
ATOM 5927 C C . HIS B 1 276 ? 10.125 -31.891 2.852 1 89.75 276 HIS B C 1
ATOM 5929 O O . HIS B 1 276 ? 11.141 -31.766 3.531 1 89.75 276 HIS B O 1
ATOM 5935 N N . PHE B 1 277 ? 9.32 -30.906 2.625 1 91.62 277 PHE B N 1
ATOM 5936 C CA . PHE B 1 277 ? 9.562 -29.562 3.139 1 91.62 277 PHE B CA 1
ATOM 5937 C C . PHE B 1 277 ? 8.477 -29.156 4.117 1 91.62 277 PHE B C 1
ATOM 5939 O O . PHE B 1 277 ? 8.117 -27.984 4.199 1 91.62 277 PHE B O 1
ATOM 5946 N N . ASN B 1 278 ? 7.844 -30.141 4.742 1 88.94 278 ASN B N 1
ATOM 5947 C CA . ASN B 1 278 ? 6.809 -29.922 5.75 1 88.94 278 ASN B CA 1
ATOM 5948 C C . ASN B 1 278 ? 5.695 -29.016 5.219 1 88.94 278 ASN B C 1
ATOM 5950 O O . ASN B 1 278 ? 5.23 -28.125 5.922 1 88.94 278 ASN B O 1
ATOM 5954 N N . GLY B 1 279 ? 5.445 -29.203 3.973 1 87.81 279 GLY B N 1
ATOM 5955 C CA . GLY B 1 279 ? 4.305 -28.516 3.373 1 87.81 279 GLY B CA 1
ATOM 5956 C C . GLY B 1 279 ? 4.641 -27.125 2.869 1 87.81 279 GLY B C 1
ATOM 5957 O O . GLY B 1 279 ? 3.799 -26.469 2.252 1 87.81 279 GLY B O 1
ATOM 5958 N N . LYS B 1 280 ? 5.824 -26.672 2.967 1 90.06 280 LYS B N 1
ATOM 5959 C CA . LYS B 1 280 ? 6.199 -25.312 2.572 1 90.06 280 LYS B CA 1
ATOM 5960 C C . LYS B 1 280 ? 6.543 -25.25 1.086 1 90.06 280 LYS B C 1
ATOM 5962 O O . LYS B 1 280 ? 6.434 -24.188 0.463 1 90.06 280 LYS B O 1
ATOM 5967 N N . LEU B 1 281 ? 7.078 -26.312 0.596 1 94.75 281 LEU B N 1
ATOM 5968 C CA . LEU B 1 281 ? 7.336 -26.5 -0.828 1 94.75 281 LEU B CA 1
ATOM 5969 C C . LEU B 1 281 ? 6.656 -27.766 -1.347 1 94.75 281 LEU B C 1
ATOM 5971 O O . LEU B 1 281 ? 6.227 -28.609 -0.56 1 94.75 281 LEU B O 1
ATOM 5975 N N . HIS B 1 282 ? 6.539 -27.844 -2.621 1 95.25 282 HIS B N 1
ATOM 5976 C CA . HIS B 1 282 ? 6.102 -29.078 -3.27 1 95.25 282 HIS B CA 1
ATOM 5977 C C . HIS B 1 282 ? 7.289 -29.938 -3.668 1 95.25 282 HIS B C 1
ATOM 5979 O O . HIS B 1 282 ? 8.375 -29.422 -3.951 1 95.25 282 HIS B O 1
ATOM 5985 N N . PHE B 1 283 ? 7.066 -31.156 -3.6 1 96.94 283 PHE B N 1
ATOM 5986 C CA . PHE B 1 283 ? 8.07 -32.125 -3.986 1 96.94 283 PHE B CA 1
ATOM 5987 C C . PHE B 1 283 ? 7.457 -33.219 -4.867 1 96.94 283 PHE B C 1
ATOM 5989 O O . PHE B 1 283 ? 6.523 -33.906 -4.457 1 96.94 283 PHE B O 1
ATOM 5996 N N . PHE B 1 284 ? 7.992 -33.312 -6.098 1 97.75 284 PHE B N 1
ATOM 5997 C CA . PHE B 1 284 ? 7.391 -34.219 -7.074 1 97.75 284 PHE B CA 1
ATOM 5998 C C . PHE B 1 284 ? 8.469 -34.969 -7.848 1 97.75 284 PHE B C 1
ATOM 6000 O O . PHE B 1 284 ? 9.633 -34.562 -7.871 1 97.75 284 PHE B O 1
ATOM 6007 N N . ASN B 1 285 ? 8.031 -36.062 -8.477 1 98.31 285 ASN B N 1
ATOM 6008 C CA . ASN B 1 285 ? 8.875 -36.75 -9.453 1 98.31 285 ASN B CA 1
ATOM 6009 C C . ASN B 1 285 ? 9.219 -35.812 -10.625 1 98.31 285 ASN B C 1
ATOM 6011 O O . ASN B 1 285 ? 8.375 -35.031 -11.07 1 98.31 285 ASN B O 1
ATOM 6015 N N . HIS B 1 286 ? 10.461 -35.938 -11.07 1 98.06 286 HIS B N 1
ATOM 6016 C CA . HIS B 1 286 ? 10.898 -35.281 -12.305 1 98.06 286 HIS B CA 1
ATOM 6017 C C . HIS B 1 286 ? 10.695 -36.219 -13.5 1 98.06 286 HIS B C 1
ATOM 6019 O O . HIS B 1 286 ? 10.234 -37.344 -13.344 1 98.06 286 HIS B O 1
ATOM 6025 N N . ALA B 1 287 ? 11.008 -35.719 -14.727 1 97.75 287 ALA B N 1
ATOM 6026 C CA . ALA B 1 287 ? 10.883 -36.531 -15.945 1 97.75 287 ALA B CA 1
ATOM 6027 C C . ALA B 1 287 ? 11.984 -37.562 -16.016 1 97.75 287 ALA B C 1
ATOM 6029 O O . ALA B 1 287 ? 11.727 -38.719 -16.391 1 97.75 287 ALA B O 1
ATOM 6030 N N . PRO B 1 288 ? 13.266 -37.188 -15.688 1 96.38 288 PRO B N 1
ATOM 6031 C CA . PRO B 1 288 ? 14.281 -38.25 -15.672 1 96.38 288 PRO B CA 1
ATOM 6032 C C . PRO B 1 288 ? 14 -39.312 -14.609 1 96.38 288 PRO B C 1
ATOM 6034 O O . PRO B 1 288 ? 13.523 -39 -13.516 1 96.38 288 PRO B O 1
ATOM 6037 N N . ALA B 1 289 ? 14.367 -40.531 -14.93 1 93 289 ALA B N 1
ATOM 6038 C CA . ALA B 1 289 ? 14.07 -41.688 -14.062 1 93 289 ALA B CA 1
ATOM 6039 C C . ALA B 1 289 ? 14.688 -41.469 -12.68 1 93 289 ALA B C 1
ATOM 6041 O O . ALA B 1 289 ? 15.828 -41.062 -12.555 1 93 289 ALA B O 1
ATOM 6042 N N . ASP B 1 290 ? 13.875 -41.719 -11.656 1 94.62 290 ASP B N 1
ATOM 6043 C CA . ASP B 1 290 ? 14.266 -41.781 -10.25 1 94.62 290 ASP B CA 1
ATOM 6044 C C . ASP B 1 290 ? 14.828 -40.438 -9.781 1 94.62 290 ASP B C 1
ATOM 6046 O O . ASP B 1 290 ? 15.773 -40.406 -8.984 1 94.62 290 ASP B O 1
ATOM 6050 N N . THR B 1 291 ? 14.414 -39.375 -10.359 1 96.88 291 THR B N 1
ATOM 6051 C CA . THR B 1 291 ? 14.797 -38.031 -9.914 1 96.88 291 THR B CA 1
ATOM 6052 C C . THR B 1 291 ? 13.562 -37.219 -9.555 1 96.88 291 THR B C 1
ATOM 6054 O O . THR B 1 291 ? 12.445 -37.562 -9.938 1 96.88 291 THR B O 1
ATOM 6057 N N . TYR B 1 292 ? 13.805 -36.156 -8.805 1 97.56 292 TYR B N 1
ATOM 6058 C CA . TYR B 1 292 ? 12.742 -35.344 -8.234 1 97.56 292 TYR B CA 1
ATOM 6059 C C . TYR B 1 292 ? 13.078 -33.844 -8.344 1 97.56 292 TYR B C 1
ATOM 6061 O O . TYR B 1 292 ? 14.188 -33.5 -8.734 1 97.56 292 TYR B O 1
ATOM 6069 N N . TYR B 1 293 ? 12.07 -33.062 -8.117 1 97.12 293 TYR B N 1
ATOM 6070 C CA . TYR B 1 293 ? 12.297 -31.625 -8 1 97.12 293 TYR B CA 1
ATOM 6071 C C . TYR B 1 293 ? 11.484 -31.031 -6.848 1 97.12 293 TYR B C 1
ATOM 6073 O O . TYR B 1 293 ? 10.461 -31.594 -6.457 1 97.12 293 TYR B O 1
ATOM 6081 N N . ALA B 1 294 ? 12 -30.016 -6.27 1 96.69 294 ALA B N 1
ATOM 6082 C CA . ALA B 1 294 ? 11.297 -29.172 -5.309 1 96.69 294 ALA B CA 1
ATOM 6083 C C . ALA B 1 294 ? 10.836 -27.875 -5.957 1 96.69 294 ALA B C 1
ATOM 6085 O O . ALA B 1 294 ? 11.539 -27.297 -6.797 1 96.69 294 ALA B O 1
ATOM 6086 N N . MET B 1 295 ? 9.695 -27.469 -5.547 1 96.44 295 MET B N 1
ATOM 6087 C CA . MET B 1 295 ? 9.219 -26.266 -6.219 1 96.44 295 MET B CA 1
ATOM 6088 C C . MET B 1 295 ? 8.391 -25.406 -5.266 1 96.44 295 MET B C 1
ATOM 6090 O O . MET B 1 295 ? 7.688 -25.922 -4.402 1 96.44 295 MET B O 1
ATOM 6094 N N . GLY B 1 296 ? 8.57 -24.094 -5.328 1 96.12 296 GLY B N 1
ATOM 6095 C CA . GLY B 1 296 ? 7.734 -23.094 -4.699 1 96.12 296 GLY B CA 1
ATOM 6096 C C . GLY B 1 296 ? 6.941 -22.266 -5.699 1 96.12 296 GLY B C 1
ATOM 6097 O O . GLY B 1 296 ? 7.379 -22.062 -6.832 1 96.12 296 GLY B O 1
ATOM 6098 N N . VAL B 1 297 ? 5.762 -21.828 -5.254 1 94.69 297 VAL B N 1
ATOM 6099 C CA . VAL B 1 297 ? 4.859 -21.141 -6.172 1 94.69 297 VAL B CA 1
ATOM 6100 C C . VAL B 1 297 ? 4.414 -19.812 -5.559 1 94.69 297 VAL B C 1
ATOM 6102 O O . VAL B 1 297 ? 4.031 -19.766 -4.387 1 94.69 297 VAL B O 1
ATOM 6105 N N . THR B 1 298 ? 4.551 -18.719 -6.289 1 95.56 298 THR B N 1
ATOM 6106 C CA . THR B 1 298 ? 3.922 -17.438 -6.004 1 95.56 298 THR B CA 1
ATOM 6107 C C . THR B 1 298 ? 2.67 -17.25 -6.855 1 95.56 298 THR B C 1
ATOM 6109 O O . THR B 1 298 ? 2.75 -17.203 -8.086 1 95.56 298 THR B O 1
ATOM 6112 N N . LEU B 1 299 ? 1.544 -17.078 -6.266 1 92.44 299 LEU B N 1
ATOM 6113 C CA . LEU B 1 299 ? 0.279 -17.141 -6.988 1 92.44 299 LEU B CA 1
ATOM 6114 C C . LEU B 1 299 ? 0.126 -15.93 -7.91 1 92.44 299 LEU B C 1
ATOM 6116 O O . LEU B 1 299 ? -0.4 -16.062 -9.016 1 92.44 299 LEU B O 1
ATOM 6120 N N . ALA B 1 300 ? 0.582 -14.789 -7.418 1 94.62 300 ALA B N 1
ATOM 6121 C CA . ALA B 1 300 ? 0.495 -13.57 -8.219 1 94.62 300 ALA B CA 1
ATOM 6122 C C . ALA B 1 300 ? 1.875 -12.953 -8.438 1 94.62 300 ALA B C 1
ATOM 6124 O O . ALA B 1 300 ? 2.236 -11.977 -7.785 1 94.62 300 ALA B O 1
ATOM 6125 N N . ALA B 1 301 ? 2.58 -13.5 -9.383 1 96.31 301 ALA B N 1
ATOM 6126 C CA . ALA B 1 301 ? 3.883 -12.93 -9.711 1 96.31 301 ALA B CA 1
ATOM 6127 C C . ALA B 1 301 ? 3.748 -11.836 -10.766 1 96.31 301 ALA B C 1
ATOM 6129 O O . ALA B 1 301 ? 3.484 -10.672 -10.438 1 96.31 301 ALA B O 1
ATOM 6130 N N . GLY B 1 302 ? 3.828 -12.227 -12.039 1 94.5 302 GLY B N 1
ATOM 6131 C CA . GLY B 1 302 ? 3.619 -11.242 -13.094 1 94.5 302 GLY B CA 1
ATOM 6132 C C . GLY B 1 302 ? 2.244 -10.594 -13.039 1 94.5 302 GLY B C 1
ATOM 6133 O O . GLY B 1 302 ? 2.078 -9.445 -13.445 1 94.5 302 GLY B O 1
ATOM 6134 N N . TYR B 1 303 ? 1.312 -11.305 -12.523 1 93.75 303 TYR B N 1
ATOM 6135 C CA . TYR B 1 303 ? -0.049 -10.797 -12.406 1 93.75 303 TYR B CA 1
ATOM 6136 C C . TYR B 1 303 ? -0.086 -9.547 -11.531 1 93.75 303 TYR B C 1
ATOM 6138 O O . TYR B 1 303 ? -0.872 -8.633 -11.781 1 93.75 303 TYR B O 1
ATOM 6146 N N . SER B 1 304 ? 0.726 -9.508 -10.461 1 97.38 304 SER B N 1
ATOM 6147 C CA . SER B 1 304 ? 0.784 -8.328 -9.609 1 97.38 304 SER B CA 1
ATOM 6148 C C . SER B 1 304 ? 1.162 -7.086 -10.406 1 97.38 304 SER B C 1
ATOM 6150 O O . SER B 1 304 ? 0.562 -6.023 -10.234 1 97.38 304 SER B O 1
ATOM 6152 N N . LEU B 1 305 ? 2.156 -7.25 -11.242 1 97.06 305 LEU B N 1
ATOM 6153 C CA . LEU B 1 305 ? 2.619 -6.137 -12.055 1 97.06 305 LEU B CA 1
ATOM 6154 C C . LEU B 1 305 ? 1.57 -5.75 -13.094 1 97.06 305 LEU B C 1
ATOM 6156 O O . LEU B 1 305 ? 1.322 -4.566 -13.328 1 97.06 305 LEU B O 1
ATOM 6160 N N . GLN B 1 306 ? 0.995 -6.742 -13.703 1 94.88 306 GLN B N 1
ATOM 6161 C CA . GLN B 1 306 ? -0.06 -6.5 -14.688 1 94.88 306 GLN B CA 1
ATOM 6162 C C . GLN B 1 306 ? -1.258 -5.805 -14.039 1 94.88 306 GLN B C 1
ATOM 6164 O O . GLN B 1 306 ? -1.808 -4.855 -14.602 1 94.88 306 GLN B O 1
ATOM 6169 N N . TRP B 1 307 ? -1.666 -6.293 -12.891 1 96.38 307 TRP B N 1
ATOM 6170 C CA . TRP B 1 307 ? -2.768 -5.711 -12.125 1 96.38 307 TRP B CA 1
ATOM 6171 C C . TRP B 1 307 ? -2.5 -4.246 -11.812 1 96.38 307 TRP B C 1
ATOM 6173 O O . TRP B 1 307 ? -3.365 -3.391 -12.016 1 96.38 307 TRP B O 1
ATOM 6183 N N . PHE B 1 308 ? -1.331 -3.967 -11.352 1 98.12 308 PHE B N 1
ATOM 6184 C CA . PHE B 1 308 ? -0.965 -2.594 -11.023 1 98.12 308 PHE B CA 1
ATOM 6185 C C . PHE B 1 308 ? -1 -1.712 -12.266 1 98.12 308 PHE B C 1
ATOM 6187 O O . PHE B 1 308 ? -1.528 -0.599 -12.227 1 98.12 308 PHE B O 1
ATOM 6194 N N . LYS B 1 309 ? -0.446 -2.205 -13.367 1 97.19 309 LYS B N 1
ATOM 6195 C CA . LYS B 1 309 ? -0.427 -1.453 -14.617 1 97.19 309 LYS B CA 1
ATOM 6196 C C . LYS B 1 309 ? -1.844 -1.149 -15.094 1 97.19 309 LYS B C 1
ATOM 6198 O O . LYS B 1 309 ? -2.143 -0.018 -15.484 1 97.19 309 LYS B O 1
ATOM 6203 N N . GLU B 1 310 ? -2.664 -2.076 -15.039 1 95.38 310 GLU B N 1
ATOM 6204 C CA . GLU B 1 310 ? -4.023 -1.928 -15.547 1 95.38 310 GLU B CA 1
ATOM 6205 C C . GLU B 1 310 ? -4.816 -0.919 -14.727 1 95.38 310 GLU B C 1
ATOM 6207 O O . GLU B 1 310 ? -5.664 -0.199 -15.258 1 95.38 310 GLU B O 1
ATOM 6212 N N . ASN B 1 311 ? -4.535 -0.85 -13.477 1 96.31 311 ASN B N 1
ATOM 6213 C CA . ASN B 1 311 ? -5.309 0.018 -12.594 1 96.31 311 ASN B CA 1
ATOM 6214 C C . ASN B 1 311 ? -4.723 1.426 -12.539 1 96.31 311 ASN B C 1
ATOM 6216 O O . ASN B 1 311 ? -5.457 2.406 -12.414 1 96.31 311 ASN B O 1
ATOM 6220 N N . PHE B 1 312 ? -3.381 1.595 -12.672 1 96.94 312 PHE B N 1
ATOM 6221 C CA . PHE B 1 312 ? -2.779 2.869 -12.305 1 96.94 312 PHE B CA 1
ATOM 6222 C C . PHE B 1 312 ? -1.886 3.393 -13.422 1 96.94 312 PHE B C 1
ATOM 6224 O O . PHE B 1 312 ? -1.56 4.582 -13.461 1 96.94 312 PHE B O 1
ATOM 6231 N N . LEU B 1 313 ? -1.417 2.516 -14.289 1 96.56 313 LEU B N 1
ATOM 6232 C CA . LEU B 1 313 ? -0.486 2.912 -15.336 1 96.56 313 LEU B CA 1
ATOM 6233 C C . LEU B 1 313 ? -0.946 2.391 -16.688 1 96.56 313 LEU B C 1
ATOM 6235 O O . LEU B 1 313 ? -0.15 1.829 -17.453 1 96.56 313 LEU B O 1
ATOM 6239 N N . LYS B 1 314 ? -2.221 2.484 -16.953 1 91.12 314 LYS B N 1
ATOM 6240 C CA . LYS B 1 314 ? -2.861 1.841 -18.094 1 91.12 314 LYS B CA 1
ATOM 6241 C C . LYS B 1 314 ? -2.24 2.305 -19.406 1 91.12 314 LYS B C 1
ATOM 6243 O O . LYS B 1 314 ? -2.107 1.521 -20.344 1 91.12 314 LYS B O 1
ATOM 6248 N N . ASP B 1 315 ? -1.772 3.504 -19.469 1 91.62 315 ASP B N 1
ATOM 6249 C CA . ASP B 1 315 ? -1.314 4.074 -20.734 1 91.62 315 ASP B CA 1
ATOM 6250 C C . ASP B 1 315 ? 0.197 3.922 -20.891 1 91.62 315 ASP B C 1
ATOM 6252 O O . ASP B 1 315 ? 0.75 4.219 -21.953 1 91.62 315 ASP B O 1
ATOM 6256 N N . ASP B 1 316 ? 0.843 3.461 -19.906 1 92.25 316 ASP B N 1
ATOM 6257 C CA . ASP B 1 316 ? 2.291 3.291 -19.984 1 92.25 316 ASP B CA 1
ATOM 6258 C C . ASP B 1 316 ? 2.654 2.031 -20.766 1 92.25 316 ASP B C 1
ATOM 6260 O O . ASP B 1 316 ? 1.929 1.035 -20.719 1 92.25 316 ASP B O 1
ATOM 6264 N N . ASP B 1 317 ? 3.717 2.141 -21.516 1 93.81 317 ASP B N 1
ATOM 6265 C CA . ASP B 1 317 ? 4.273 0.951 -22.156 1 93.81 317 ASP B CA 1
ATOM 6266 C C . ASP B 1 317 ? 4.961 0.051 -21.125 1 93.81 317 ASP B C 1
ATOM 6268 O O . ASP B 1 317 ? 5.73 0.528 -20.297 1 93.81 317 ASP B O 1
ATOM 6272 N N . PHE B 1 318 ? 4.656 -1.224 -21.25 1 91.12 318 PHE B N 1
ATOM 6273 C CA . PHE B 1 318 ? 5.152 -2.17 -20.266 1 91.12 318 PHE B CA 1
ATOM 6274 C C . PHE B 1 318 ? 6.676 -2.168 -20.219 1 91.12 318 PHE B C 1
ATOM 6276 O O . PHE B 1 318 ? 7.277 -2.109 -19.156 1 91.12 318 PHE B O 1
ATOM 6283 N N . SER B 1 319 ? 7.324 -2.252 -21.375 1 90.81 319 SER B N 1
ATOM 6284 C CA . SER B 1 319 ? 8.781 -2.314 -21.453 1 90.81 319 SER B CA 1
ATOM 6285 C C . SER B 1 319 ? 9.422 -1.035 -20.922 1 90.81 319 SER B C 1
ATOM 6287 O O . SER B 1 319 ? 10.453 -1.083 -20.25 1 90.81 319 SER B O 1
ATOM 6289 N N . GLU B 1 320 ? 8.812 -0 -21.234 1 92.06 320 GLU B N 1
ATOM 6290 C CA . GLU B 1 320 ? 9.32 1.281 -20.75 1 92.06 320 GLU B CA 1
ATOM 6291 C C . GLU B 1 320 ? 9.188 1.395 -19.234 1 92.06 320 GLU B C 1
ATOM 6293 O O . GLU B 1 320 ? 10.086 1.902 -18.562 1 92.06 320 GLU B O 1
ATOM 6298 N N . MET B 1 321 ? 8.047 0.979 -18.75 1 93.75 321 MET B N 1
ATOM 6299 C CA . MET B 1 321 ? 7.777 0.982 -17.312 1 93.75 321 MET B CA 1
ATOM 6300 C C . MET B 1 321 ? 8.844 0.194 -16.562 1 93.75 321 MET B C 1
ATOM 6302 O O . MET B 1 321 ? 9.367 0.666 -15.547 1 93.75 321 MET B O 1
ATOM 6306 N N . VAL B 1 322 ? 9.219 -0.949 -17.031 1 93.56 322 VAL B N 1
ATOM 6307 C CA . VAL B 1 322 ? 10.211 -1.822 -16.406 1 93.56 322 VAL B CA 1
ATOM 6308 C C . VAL B 1 322 ? 11.602 -1.21 -16.547 1 93.56 322 VAL B C 1
ATOM 6310 O O . VAL B 1 322 ? 12.391 -1.22 -15.602 1 93.56 322 VAL B O 1
ATOM 6313 N N . GLN B 1 323 ? 11.922 -0.65 -17.688 1 91.88 323 GLN B N 1
ATOM 6314 C CA . GLN B 1 323 ? 13.227 -0.044 -17.922 1 91.88 323 GLN B CA 1
ATOM 6315 C C . GLN B 1 323 ? 13.469 1.131 -16.984 1 91.88 323 GLN B C 1
ATOM 6317 O O . GLN B 1 323 ? 14.586 1.33 -16.516 1 91.88 323 GLN B O 1
ATOM 6322 N N . LYS B 1 324 ? 12.461 1.895 -16.734 1 93.88 324 LYS B N 1
ATOM 6323 C CA . LYS B 1 324 ? 12.578 3.08 -15.898 1 93.88 324 LYS B CA 1
ATOM 6324 C C . LYS B 1 324 ? 12.953 2.705 -14.469 1 93.88 324 LYS B C 1
ATOM 6326 O O . LYS B 1 324 ? 13.461 3.537 -13.711 1 93.88 324 LYS B O 1
ATOM 6331 N N . THR B 1 325 ? 12.75 1.497 -14.047 1 94.56 325 THR B N 1
ATOM 6332 C CA . THR B 1 325 ? 13.07 1.056 -12.695 1 94.56 325 THR B CA 1
ATOM 6333 C C . THR B 1 325 ? 14.586 0.97 -12.5 1 94.56 325 THR B C 1
ATOM 6335 O O . THR B 1 325 ? 15.07 0.902 -11.367 1 94.56 325 THR B O 1
ATOM 6338 N N . GLU B 1 326 ? 15.344 0.929 -13.602 1 93.88 326 GLU B N 1
ATOM 6339 C CA . GLU B 1 326 ? 16.797 0.866 -13.516 1 93.88 326 GLU B CA 1
ATOM 6340 C C . GLU B 1 326 ? 17.359 2.086 -12.797 1 93.88 326 GLU B C 1
ATOM 6342 O O . GLU B 1 326 ? 18.438 2.016 -12.18 1 93.88 326 GLU B O 1
ATOM 6347 N N . SER B 1 327 ? 16.594 3.178 -12.859 1 94.5 327 SER B N 1
ATOM 6348 C CA . SER B 1 327 ? 17.047 4.406 -12.211 1 94.5 327 SER B CA 1
ATOM 6349 C C . SER B 1 327 ? 16.688 4.41 -10.727 1 94.5 327 SER B C 1
ATOM 6351 O O . SER B 1 327 ? 17.141 5.273 -9.977 1 94.5 327 SER B O 1
ATOM 6353 N N . VAL B 1 328 ? 15.906 3.52 -10.305 1 96.81 328 VAL B N 1
ATOM 6354 C CA . VAL B 1 328 ? 15.508 3.4 -8.906 1 96.81 328 VAL B CA 1
ATOM 6355 C C . VAL B 1 328 ? 16.469 2.475 -8.172 1 96.81 328 VAL B C 1
ATOM 6357 O O . VAL B 1 328 ? 16.703 1.346 -8.602 1 96.81 328 VAL B O 1
ATOM 6360 N N . PRO B 1 329 ? 17.078 2.855 -7.078 1 97.12 329 PRO B N 1
ATOM 6361 C CA . PRO B 1 329 ? 18.031 2.01 -6.363 1 97.12 329 PRO B CA 1
ATOM 6362 C C . PRO B 1 329 ? 17.391 0.749 -5.785 1 97.12 329 PRO B C 1
ATOM 6364 O O . PRO B 1 329 ? 16.172 0.686 -5.637 1 97.12 329 PRO B O 1
ATOM 6367 N N . ALA B 1 330 ? 18.266 -0.286 -5.457 1 97.62 330 ALA B N 1
ATOM 6368 C CA . ALA B 1 330 ? 17.812 -1.503 -4.781 1 97.62 330 ALA B CA 1
ATOM 6369 C C . ALA B 1 330 ? 17.062 -1.175 -3.494 1 97.62 330 ALA B C 1
ATOM 6371 O O . ALA B 1 330 ? 17.562 -0.409 -2.662 1 97.62 330 ALA B O 1
ATOM 6372 N N . GLY B 1 331 ? 15.914 -1.649 -3.412 1 98 331 GLY B N 1
ATOM 6373 C CA . GLY B 1 331 ? 15.086 -1.398 -2.24 1 98 331 GLY B CA 1
ATOM 6374 C C . GLY B 1 331 ? 14.016 -0.35 -2.477 1 98 331 GLY B C 1
ATOM 6375 O O . GLY B 1 331 ? 13.32 0.051 -1.543 1 98 331 GLY B O 1
ATOM 6376 N N . ALA B 1 332 ? 13.945 0.156 -3.691 1 98.38 332 ALA B N 1
ATOM 6377 C CA . ALA B 1 332 ? 12.898 1.074 -4.125 1 98.38 332 ALA B CA 1
ATOM 6378 C C . ALA B 1 332 ? 12.75 2.24 -3.152 1 98.38 332 ALA B C 1
ATOM 6380 O O . ALA B 1 332 ? 11.633 2.598 -2.768 1 98.38 332 ALA B O 1
ATOM 6381 N N . ARG B 1 333 ? 13.859 2.686 -2.6 1 97.75 333 ARG B N 1
ATOM 6382 C CA . ARG B 1 333 ? 13.922 3.818 -1.682 1 97.75 333 ARG B CA 1
ATOM 6383 C C . ARG B 1 333 ? 13.031 3.582 -0.463 1 97.75 333 ARG B C 1
ATOM 6385 O O . ARG B 1 333 ? 12.312 4.48 -0.032 1 97.75 333 ARG B O 1
ATOM 6392 N N . GLY B 1 334 ? 13.016 2.359 0.01 1 98.06 334 GLY B N 1
ATOM 6393 C CA . GLY B 1 334 ? 12.375 2.027 1.274 1 98.06 334 GLY B CA 1
ATOM 6394 C C . GLY B 1 334 ? 10.938 1.58 1.116 1 98.06 334 GLY B C 1
ATOM 6395 O O . GLY B 1 334 ? 10.188 1.528 2.094 1 98.06 334 GLY B O 1
ATOM 6396 N N . LEU B 1 335 ? 10.516 1.285 -0.101 1 98.62 335 LEU B N 1
ATOM 6397 C CA . LEU B 1 335 ? 9.156 0.826 -0.363 1 98.62 335 LEU B CA 1
ATOM 6398 C C . LEU B 1 335 ? 9.125 -0.686 -0.561 1 98.62 335 LEU B C 1
ATOM 6400 O O . LEU B 1 335 ? 9.852 -1.224 -1.398 1 98.62 335 LEU B O 1
ATOM 6404 N N . LEU B 1 336 ? 8.305 -1.418 0.242 1 98.81 336 LEU B N 1
ATOM 6405 C CA . LEU B 1 336 ? 8.148 -2.863 0.133 1 98.81 336 LEU B CA 1
ATOM 6406 C C . LEU B 1 336 ? 6.785 -3.221 -0.448 1 98.81 336 LEU B C 1
ATOM 6408 O O . LEU B 1 336 ? 5.797 -2.521 -0.203 1 98.81 336 LEU B O 1
ATOM 6412 N N . PHE B 1 337 ? 6.773 -4.285 -1.2 1 98.75 337 PHE B N 1
ATOM 6413 C CA . PHE B 1 337 ? 5.535 -4.848 -1.73 1 98.75 337 PHE B CA 1
ATOM 6414 C C . PHE B 1 337 ? 5.473 -6.352 -1.481 1 98.75 337 PHE B C 1
ATOM 6416 O O . PHE B 1 337 ? 6.48 -7.051 -1.619 1 98.75 337 PHE B O 1
ATOM 6423 N N . THR B 1 338 ? 4.344 -6.852 -1.059 1 98.5 338 THR B N 1
ATOM 6424 C CA . THR B 1 338 ? 4.117 -8.289 -0.979 1 98.5 338 THR B CA 1
ATOM 6425 C C . THR B 1 338 ? 3.08 -8.734 -2.006 1 98.5 338 THR B C 1
ATOM 6427 O O . THR B 1 338 ? 1.967 -8.203 -2.039 1 98.5 338 THR B O 1
ATOM 6430 N N . PRO B 1 339 ? 3.422 -9.711 -2.824 1 98 339 PRO B N 1
ATOM 6431 C CA . PRO B 1 339 ? 2.586 -10.062 -3.975 1 98 339 PRO B CA 1
ATOM 6432 C C . PRO B 1 339 ? 1.464 -11.031 -3.611 1 98 339 PRO B C 1
ATOM 6434 O O . PRO B 1 339 ? 1.192 -11.977 -4.359 1 98 339 PRO B O 1
ATOM 6437 N N . TYR B 1 340 ? 0.709 -10.828 -2.531 1 97.25 340 TYR B N 1
ATOM 6438 C CA . TYR B 1 340 ? -0.315 -11.742 -2.041 1 97.25 340 TYR B CA 1
ATOM 6439 C C . TYR B 1 340 ? -1.706 -11.273 -2.455 1 97.25 340 TYR B C 1
ATOM 6441 O O . TYR B 1 340 ? -2.676 -11.469 -1.719 1 97.25 340 TYR B O 1
ATOM 6449 N N . ILE B 1 341 ? -1.862 -10.633 -3.643 1 96.56 341 ILE B N 1
ATOM 6450 C CA . ILE B 1 341 ? -3.1 -9.961 -4.012 1 96.56 341 ILE B CA 1
ATOM 6451 C C . ILE B 1 341 ? -4.172 -10.992 -4.352 1 96.56 341 ILE B C 1
ATOM 6453 O O . ILE B 1 341 ? -5.332 -10.633 -4.586 1 96.56 341 ILE B O 1
ATOM 6457 N N . THR B 1 342 ? -3.838 -12.328 -4.387 1 91.5 342 THR B N 1
ATOM 6458 C CA . THR B 1 342 ? -4.801 -13.406 -4.566 1 91.5 342 THR B CA 1
ATOM 6459 C C . THR B 1 342 ? -4.602 -14.492 -3.514 1 91.5 342 THR B C 1
ATOM 6461 O O . THR B 1 342 ? -4.941 -15.656 -3.74 1 91.5 342 THR B O 1
ATOM 6464 N N . GLY B 1 343 ? -4.027 -14.148 -2.404 1 91.12 343 GLY B N 1
ATOM 6465 C CA . GLY B 1 343 ? -3.564 -15.156 -1.463 1 91.12 343 GLY B CA 1
ATOM 6466 C C . GLY B 1 343 ? -2.186 -15.695 -1.794 1 91.12 343 GLY B C 1
ATOM 6467 O O . GLY B 1 343 ? -1.51 -15.18 -2.686 1 91.12 343 GLY B O 1
ATOM 6468 N N . GLU B 1 344 ? -1.803 -16.688 -1.023 1 91.06 344 GLU B N 1
ATOM 6469 C CA . GLU B 1 344 ? -0.47 -17.219 -1.291 1 91.06 344 GLU B CA 1
ATOM 6470 C C . GLU B 1 344 ? -0.401 -18.719 -0.99 1 91.06 344 GLU B C 1
ATOM 6472 O O . GLU B 1 344 ? -1.218 -19.234 -0.23 1 91.06 344 GLU B O 1
ATOM 6477 N N . ARG B 1 345 ? 0.51 -19.391 -1.667 1 86.94 345 ARG B N 1
ATOM 6478 C CA . ARG B 1 345 ? 0.714 -20.828 -1.521 1 86.94 345 ARG B CA 1
ATOM 6479 C C . ARG B 1 345 ? 2.062 -21.141 -0.874 1 86.94 345 ARG B C 1
ATOM 6481 O O . ARG B 1 345 ? 2.162 -22 -0.01 1 86.94 345 ARG B O 1
ATOM 6488 N N . THR B 1 346 ? 3.17 -20.578 -1.348 1 89 346 THR B N 1
ATOM 6489 C CA . THR B 1 346 ? 4.516 -20.734 -0.805 1 89 346 THR B CA 1
ATOM 6490 C C . THR B 1 346 ? 5.102 -19.375 -0.421 1 89 346 THR B C 1
ATOM 6492 O O . THR B 1 346 ? 4.98 -18.406 -1.172 1 89 346 THR B O 1
ATOM 6495 N N . PRO B 1 347 ? 5.711 -19.172 0.642 1 87.69 347 PRO B N 1
ATOM 6496 C CA . PRO B 1 347 ? 5.859 -20.219 1.654 1 87.69 347 PRO B CA 1
ATOM 6497 C C . PRO B 1 347 ? 4.695 -20.25 2.645 1 87.69 347 PRO B C 1
ATOM 6499 O O . PRO B 1 347 ? 4.676 -21.094 3.553 1 87.69 347 PRO B O 1
ATOM 6502 N N . HIS B 1 348 ? 3.785 -19.203 2.393 1 88.31 348 HIS B N 1
ATOM 6503 C CA . HIS B 1 348 ? 2.674 -19.062 3.328 1 88.31 348 HIS B CA 1
ATOM 6504 C C . HIS B 1 348 ? 1.407 -19.703 2.777 1 88.31 348 HIS B C 1
ATOM 6506 O O . HIS B 1 348 ? 0.712 -19.109 1.949 1 88.31 348 HIS B O 1
ATOM 6512 N N . ASN B 1 349 ? 1.162 -20.938 3.086 1 84.94 349 ASN B N 1
ATOM 6513 C CA . ASN B 1 349 ? -0.102 -21.562 2.697 1 84.94 349 ASN B CA 1
ATOM 6514 C C . ASN B 1 349 ? -1.291 -20.844 3.336 1 84.94 349 ASN B C 1
ATOM 6516 O O . ASN B 1 349 ? -1.941 -21.391 4.227 1 84.94 349 ASN B O 1
ATOM 6520 N N . ASP B 1 350 ? -1.546 -19.625 2.779 1 89.44 350 ASP B N 1
ATOM 6521 C CA . ASP B 1 350 ? -2.535 -18.734 3.369 1 89.44 350 ASP B CA 1
ATOM 6522 C C . ASP B 1 350 ? -3.398 -18.078 2.291 1 89.44 350 ASP B C 1
ATOM 6524 O O . ASP B 1 350 ? -3.02 -17.047 1.72 1 89.44 350 ASP B O 1
ATOM 6528 N N . ALA B 1 351 ? -4.566 -18.641 2.119 1 84.75 351 ALA B N 1
ATOM 6529 C CA . ALA B 1 351 ? -5.48 -18.156 1.086 1 84.75 351 ALA B CA 1
ATOM 6530 C C . ALA B 1 351 ? -6.012 -16.766 1.429 1 84.75 351 ALA B C 1
ATOM 6532 O O . ALA B 1 351 ? -6.496 -16.047 0.553 1 84.75 351 ALA B O 1
ATOM 6533 N N . LEU B 1 352 ? -5.91 -16.359 2.717 1 89.94 352 LEU B N 1
ATOM 6534 C CA . LEU B 1 352 ? -6.477 -15.086 3.166 1 89.94 352 LEU B CA 1
ATOM 6535 C C . LEU B 1 352 ? -5.43 -13.984 3.139 1 89.94 352 LEU B C 1
ATOM 6537 O O . LEU B 1 352 ? -5.754 -12.805 3.326 1 89.94 352 LEU B O 1
ATOM 6541 N N . ALA B 1 353 ? -4.164 -14.336 2.883 1 94.38 353 ALA B N 1
ATOM 6542 C CA . ALA B 1 353 ? -3.127 -13.32 2.748 1 94.38 353 ALA B CA 1
ATOM 6543 C C . ALA B 1 353 ? -3.482 -12.312 1.652 1 94.38 353 ALA B C 1
ATOM 6545 O O . ALA B 1 353 ? -4.113 -12.672 0.657 1 94.38 353 ALA B O 1
ATOM 6546 N N . ARG B 1 354 ? -3.172 -11.07 1.856 1 97 354 ARG B N 1
ATOM 6547 C CA . ARG B 1 354 ? -3.391 -10.023 0.863 1 97 354 ARG B CA 1
ATOM 6548 C C . ARG B 1 354 ? -2.158 -9.141 0.722 1 97 354 ARG B C 1
ATOM 6550 O O . ARG B 1 354 ? -1.291 -9.133 1.597 1 97 354 ARG B O 1
ATOM 6557 N N . GLY B 1 355 ? -2.135 -8.438 -0.413 1 97.69 355 GLY B N 1
ATOM 6558 C CA . GLY B 1 355 ? -0.973 -7.621 -0.729 1 97.69 355 GLY B CA 1
ATOM 6559 C C . GLY B 1 355 ? -0.852 -6.391 0.147 1 97.69 355 GLY B C 1
ATOM 6560 O O . GLY B 1 355 ? -1.834 -5.949 0.748 1 97.69 355 GLY B O 1
ATOM 6561 N N . SER B 1 356 ? 0.351 -5.875 0.245 1 98.56 356 SER B N 1
ATOM 6562 C CA . SER B 1 356 ? 0.63 -4.668 1.015 1 98.56 356 SER B CA 1
ATOM 6563 C C . SER B 1 356 ? 1.719 -3.828 0.353 1 98.56 356 SER B C 1
ATOM 6565 O O . SER B 1 356 ? 2.668 -4.371 -0.215 1 98.56 356 SER B O 1
ATOM 6567 N N . PHE B 1 357 ? 1.582 -2.533 0.33 1 98.75 357 PHE B N 1
ATOM 6568 C CA . PHE B 1 357 ? 2.674 -1.573 0.22 1 98.75 357 PHE B CA 1
ATOM 6569 C C . PHE B 1 357 ? 3.029 -0.998 1.586 1 98.75 357 PHE B C 1
ATOM 6571 O O . PHE B 1 357 ? 2.162 -0.474 2.289 1 98.75 357 PHE B O 1
ATOM 6578 N N . ILE B 1 358 ? 4.25 -1.072 2.057 1 98.5 358 ILE B N 1
ATOM 6579 C CA . ILE B 1 358 ? 4.703 -0.541 3.338 1 98.5 358 ILE B CA 1
ATOM 6580 C C . ILE B 1 358 ? 5.91 0.368 3.121 1 98.5 358 ILE B C 1
ATOM 6582 O O . ILE B 1 358 ? 6.852 0.004 2.412 1 98.5 358 ILE B O 1
ATOM 6586 N N . GLY B 1 359 ? 5.867 1.535 3.697 1 97.94 359 GLY B N 1
ATOM 6587 C CA . GLY B 1 359 ? 6.988 2.457 3.609 1 97.94 359 GLY B CA 1
ATOM 6588 C C . GLY B 1 359 ? 6.785 3.549 2.578 1 97.94 359 GLY B C 1
ATOM 6589 O O . GLY B 1 359 ? 7.754 4.113 2.061 1 97.94 359 GLY B O 1
ATOM 6590 N N . MET B 1 360 ? 5.57 3.848 2.191 1 98 360 MET B N 1
ATOM 6591 C CA . MET B 1 360 ? 5.273 4.855 1.176 1 98 360 MET B CA 1
ATOM 6592 C C . MET B 1 360 ? 5.676 6.246 1.654 1 98 360 MET B C 1
ATOM 6594 O O . MET B 1 360 ? 5.223 6.699 2.707 1 98 360 MET B O 1
ATOM 6598 N N . ASP B 1 361 ? 6.504 6.84 0.947 1 95.62 361 ASP B N 1
ATOM 6599 C CA . ASP B 1 361 ? 7 8.195 1.156 1 95.62 361 ASP B CA 1
ATOM 6600 C C . ASP B 1 361 ? 6.504 9.141 0.061 1 95.62 361 ASP B C 1
ATOM 6602 O O . ASP B 1 361 ? 6.391 8.742 -1.101 1 95.62 361 ASP B O 1
ATOM 6606 N N . SER B 1 362 ? 6.234 10.383 0.361 1 93.88 362 SER B N 1
ATOM 6607 C CA . SER B 1 362 ? 5.676 11.336 -0.589 1 93.88 362 SER B CA 1
ATOM 6608 C C . SER B 1 362 ? 6.629 11.586 -1.753 1 93.88 362 SER B C 1
ATOM 6610 O O . SER B 1 362 ? 6.227 12.117 -2.789 1 93.88 362 SER B O 1
ATOM 6612 N N . SER B 1 363 ? 7.887 11.242 -1.611 1 93.25 363 SER B N 1
ATOM 6613 C CA . SER B 1 363 ? 8.852 11.422 -2.693 1 93.25 363 SER B CA 1
ATOM 6614 C C . SER B 1 363 ? 8.727 10.305 -3.729 1 93.25 363 SER B C 1
ATOM 6616 O O . SER B 1 363 ? 9.281 10.414 -4.824 1 93.25 363 SER B O 1
ATOM 6618 N N . HIS B 1 364 ? 8.062 9.234 -3.402 1 96.81 364 HIS B N 1
ATOM 6619 C CA . HIS B 1 364 ? 7.926 8.109 -4.32 1 96.81 364 HIS B CA 1
ATOM 6620 C C . HIS B 1 364 ? 7.082 8.484 -5.535 1 96.81 364 HIS B C 1
ATOM 6622 O O . HIS B 1 364 ? 6.078 9.188 -5.402 1 96.81 364 HIS B O 1
ATOM 6628 N N . THR B 1 365 ? 7.504 8.086 -6.645 1 96.38 365 THR B N 1
ATOM 6629 C CA . THR B 1 365 ? 6.738 8.156 -7.883 1 96.38 365 THR B CA 1
ATOM 6630 C C . THR B 1 365 ? 6.293 6.766 -8.328 1 96.38 365 THR B C 1
ATOM 6632 O O . THR B 1 365 ? 6.543 5.781 -7.629 1 96.38 365 THR B O 1
ATOM 6635 N N . LYS B 1 366 ? 5.621 6.738 -9.492 1 96.88 366 LYS B N 1
ATOM 6636 C CA . LYS B 1 366 ? 5.168 5.457 -10.023 1 96.88 366 LYS B CA 1
ATOM 6637 C C . LYS B 1 366 ? 6.34 4.504 -10.242 1 96.88 366 LYS B C 1
ATOM 6639 O O . LYS B 1 366 ? 6.188 3.289 -10.117 1 96.88 366 LYS B O 1
ATOM 6644 N N . ASN B 1 367 ? 7.57 5.008 -10.461 1 97.69 367 ASN B N 1
ATOM 6645 C CA . ASN B 1 367 ? 8.734 4.172 -10.75 1 97.69 367 ASN B CA 1
ATOM 6646 C C . ASN B 1 367 ? 9.141 3.348 -9.531 1 97.69 367 ASN B C 1
ATOM 6648 O O . ASN B 1 367 ? 9.508 2.178 -9.664 1 97.69 367 ASN B O 1
ATOM 6652 N N . GLU B 1 368 ? 9.109 3.934 -8.32 1 98.44 368 GLU B N 1
ATOM 6653 C CA . GLU B 1 368 ? 9.422 3.193 -7.105 1 98.44 368 GLU B CA 1
ATOM 6654 C C . GLU B 1 368 ? 8.398 2.088 -6.852 1 98.44 368 GLU B C 1
ATOM 6656 O O . GLU B 1 368 ? 8.75 1.021 -6.344 1 98.44 368 GLU B O 1
ATOM 6661 N N . PHE B 1 369 ? 7.16 2.359 -7.207 1 98.62 369 PHE B N 1
ATOM 6662 C CA . PHE B 1 369 ? 6.125 1.354 -7.008 1 98.62 369 PHE B CA 1
ATOM 6663 C C . PHE B 1 369 ? 6.34 0.162 -7.934 1 98.62 369 PHE B C 1
ATOM 6665 O O . PHE B 1 369 ? 6.242 -0.99 -7.504 1 98.62 369 PHE B O 1
ATOM 6672 N N . VAL B 1 370 ? 6.664 0.429 -9.203 1 98.25 370 VAL B N 1
ATOM 6673 C CA . VAL B 1 370 ? 6.945 -0.648 -10.148 1 98.25 370 VAL B CA 1
ATOM 6674 C C . VAL B 1 370 ? 8.156 -1.448 -9.672 1 98.25 370 VAL B C 1
ATOM 6676 O O . VAL B 1 370 ? 8.125 -2.682 -9.664 1 98.25 370 VAL B O 1
ATOM 6679 N N . LYS B 1 371 ? 9.227 -0.765 -9.242 1 98.38 371 LYS B N 1
ATOM 6680 C CA . LYS B 1 371 ? 10.422 -1.414 -8.719 1 98.38 371 LYS B CA 1
ATOM 6681 C C . LYS B 1 371 ? 10.086 -2.303 -7.527 1 98.38 371 LYS B C 1
ATOM 6683 O O . LYS B 1 371 ? 10.539 -3.447 -7.453 1 98.38 371 LYS B O 1
ATOM 6688 N N . ALA B 1 372 ? 9.305 -1.769 -6.602 1 98.81 372 ALA B N 1
ATOM 6689 C CA . ALA B 1 372 ? 8.945 -2.512 -5.395 1 98.81 372 ALA B CA 1
ATOM 6690 C C . ALA B 1 372 ? 8.164 -3.773 -5.746 1 98.81 372 ALA B C 1
ATOM 6692 O O . ALA B 1 372 ? 8.336 -4.812 -5.105 1 98.81 372 ALA B O 1
ATOM 6693 N N . ILE B 1 373 ? 7.266 -3.666 -6.707 1 98.69 373 ILE B N 1
ATOM 6694 C CA . ILE B 1 373 ? 6.477 -4.82 -7.125 1 98.69 373 ILE B CA 1
ATOM 6695 C C . ILE B 1 373 ? 7.395 -5.887 -7.711 1 98.69 373 ILE B C 1
ATOM 6697 O O . ILE B 1 373 ? 7.309 -7.062 -7.344 1 98.69 373 ILE B O 1
ATOM 6701 N N . MET B 1 374 ? 8.305 -5.492 -8.586 1 98.31 374 MET B N 1
ATOM 6702 C CA . MET B 1 374 ? 9.25 -6.43 -9.18 1 98.31 374 MET B CA 1
ATOM 6703 C C . MET B 1 374 ? 10.117 -7.086 -8.109 1 98.31 374 MET B C 1
ATOM 6705 O O . MET B 1 374 ? 10.32 -8.305 -8.133 1 98.31 374 MET B O 1
ATOM 6709 N N . GLU B 1 375 ? 10.594 -6.277 -7.188 1 98.75 375 GLU B N 1
ATOM 6710 C CA . GLU B 1 375 ? 11.375 -6.812 -6.078 1 98.75 375 GLU B CA 1
ATOM 6711 C C . GLU B 1 375 ? 10.547 -7.77 -5.227 1 98.75 375 GLU B C 1
ATOM 6713 O O . GLU B 1 375 ? 11.016 -8.844 -4.848 1 98.75 375 GLU B O 1
ATOM 6718 N N . GLY B 1 376 ? 9.312 -7.34 -4.93 1 98.69 376 GLY B N 1
ATOM 6719 C CA . GLY B 1 376 ? 8.438 -8.164 -4.109 1 98.69 376 GLY B CA 1
ATOM 6720 C C . GLY B 1 376 ? 8.18 -9.531 -4.707 1 98.69 376 GLY B C 1
ATOM 6721 O O . GLY B 1 376 ? 8.203 -10.539 -3.998 1 98.69 376 GLY B O 1
ATOM 6722 N N . ILE B 1 377 ? 7.918 -9.547 -5.98 1 98.06 377 ILE B N 1
ATOM 6723 C CA . ILE B 1 377 ? 7.73 -10.805 -6.699 1 98.06 377 ILE B CA 1
ATOM 6724 C C . ILE B 1 377 ? 8.984 -11.672 -6.566 1 98.06 377 ILE B C 1
ATOM 6726 O O . ILE B 1 377 ? 8.891 -12.852 -6.234 1 98.06 377 ILE B O 1
ATOM 6730 N N . THR B 1 378 ? 10.133 -11.07 -6.801 1 98.62 378 THR B N 1
ATOM 6731 C CA . THR B 1 378 ? 11.398 -11.797 -6.766 1 98.62 378 THR B CA 1
ATOM 6732 C C . THR B 1 378 ? 11.727 -12.25 -5.344 1 98.62 378 THR B C 1
ATOM 6734 O O . THR B 1 378 ? 12.266 -13.336 -5.141 1 98.62 378 THR B O 1
ATOM 6737 N N . PHE B 1 379 ? 11.391 -11.414 -4.34 1 98.69 379 PHE B N 1
ATOM 6738 C CA . PHE B 1 379 ? 11.578 -11.781 -2.941 1 98.69 379 PHE B CA 1
ATOM 6739 C C . PHE B 1 379 ? 10.711 -12.984 -2.582 1 98.69 379 PHE B C 1
ATOM 6741 O O . PHE B 1 379 ? 11.141 -13.867 -1.835 1 98.69 379 PHE B O 1
ATOM 6748 N N . SER B 1 380 ? 9.477 -12.969 -3.086 1 98 380 SER B N 1
ATOM 6749 C CA . SER B 1 380 ? 8.602 -14.117 -2.848 1 98 380 SER B CA 1
ATOM 6750 C C . SER B 1 380 ? 9.227 -15.406 -3.367 1 98 380 SER B C 1
ATOM 6752 O O . SER B 1 380 ? 9.195 -16.438 -2.691 1 98 380 SER B O 1
ATOM 6754 N N . LEU B 1 381 ? 9.805 -15.32 -4.504 1 98.06 381 LEU B N 1
ATOM 6755 C CA . LEU B 1 381 ? 10.477 -16.484 -5.09 1 98.06 381 LEU B CA 1
ATOM 6756 C C . LEU B 1 381 ? 11.75 -16.812 -4.324 1 98.06 381 LEU B C 1
ATOM 6758 O O . LEU B 1 381 ? 12.102 -17.984 -4.176 1 98.06 381 LEU B O 1
ATOM 6762 N N . LYS B 1 382 ? 12.43 -15.844 -3.832 1 98.19 382 LYS B N 1
ATOM 6763 C CA . LYS B 1 382 ? 13.625 -16.047 -3.018 1 98.19 382 LYS B CA 1
ATOM 6764 C C . LYS B 1 382 ? 13.289 -16.828 -1.744 1 98.19 382 LYS B C 1
ATOM 6766 O O . LYS B 1 382 ? 14.102 -17.609 -1.263 1 98.19 382 LYS B O 1
ATOM 6771 N N . GLU B 1 383 ? 12.125 -16.594 -1.211 1 96.75 383 GLU B N 1
ATOM 6772 C CA . GLU B 1 383 ? 11.711 -17.375 -0.052 1 96.75 383 GLU B CA 1
ATOM 6773 C C . GLU B 1 383 ? 11.766 -18.875 -0.353 1 96.75 383 GLU B C 1
ATOM 6775 O O . GLU B 1 383 ? 12.203 -19.672 0.485 1 96.75 383 GLU B O 1
ATOM 6780 N N . SER B 1 384 ? 11.312 -19.234 -1.541 1 96 384 SER B N 1
ATOM 6781 C CA . SER B 1 384 ? 11.398 -20.625 -1.967 1 96 384 SER B CA 1
ATOM 6782 C C . SER B 1 384 ? 12.844 -21.078 -2.107 1 96 384 SER B C 1
ATOM 6784 O O . SER B 1 384 ? 13.203 -22.188 -1.696 1 96 384 SER B O 1
ATOM 6786 N N . LEU B 1 385 ? 13.656 -20.219 -2.662 1 97.38 385 LEU B N 1
ATOM 6787 C CA . LEU B 1 385 ? 15.07 -20.531 -2.822 1 97.38 385 LEU B CA 1
ATOM 6788 C C . LEU B 1 385 ? 15.727 -20.781 -1.469 1 97.38 385 LEU B C 1
ATOM 6790 O O . LEU B 1 385 ? 16.484 -21.75 -1.316 1 97.38 385 LEU B O 1
ATOM 6794 N N . ASN B 1 386 ? 15.414 -19.953 -0.534 1 96.25 386 ASN B N 1
ATOM 6795 C CA . ASN B 1 386 ? 15.969 -20.125 0.806 1 96.25 386 ASN B CA 1
ATOM 6796 C C . ASN B 1 386 ? 15.57 -21.453 1.419 1 96.25 386 ASN B C 1
ATOM 6798 O O . ASN B 1 386 ? 16.391 -22.125 2.055 1 96.25 386 ASN B O 1
ATOM 6802 N N . LEU B 1 387 ? 14.32 -21.828 1.239 1 94.31 387 LEU B N 1
ATOM 6803 C CA . LEU B 1 387 ? 13.844 -23.094 1.775 1 94.31 387 LEU B CA 1
ATOM 6804 C C . LEU B 1 387 ? 14.57 -24.266 1.129 1 94.31 387 LEU B C 1
ATOM 6806 O O . LEU B 1 387 ? 14.938 -25.234 1.811 1 94.31 387 LEU B O 1
ATOM 6810 N N . ILE B 1 388 ? 14.797 -24.141 -0.127 1 95.12 388 ILE B N 1
ATOM 6811 C CA . ILE B 1 388 ? 15.484 -25.188 -0.892 1 95.12 388 ILE B CA 1
ATOM 6812 C C . ILE B 1 388 ? 16.922 -25.312 -0.405 1 95.12 388 ILE B C 1
ATOM 6814 O O . ILE B 1 388 ? 17.391 -26.422 -0.115 1 95.12 388 ILE B O 1
ATOM 6818 N N . GLU B 1 389 ? 17.547 -24.234 -0.237 1 95.5 389 GLU B N 1
ATOM 6819 C CA . GLU B 1 389 ? 18.953 -24.234 0.172 1 95.5 389 GLU B CA 1
ATOM 6820 C C . GLU B 1 389 ? 19.094 -24.672 1.627 1 95.5 389 GLU B C 1
ATOM 6822 O O . GLU B 1 389 ? 20.047 -25.375 1.976 1 95.5 389 GLU B O 1
ATOM 6827 N N . GLN B 1 390 ? 18.219 -24.297 2.434 1 93.44 390 GLN B N 1
ATOM 6828 C CA . GLN B 1 390 ? 18.25 -24.672 3.844 1 93.44 390 GLN B CA 1
ATOM 6829 C C . GLN B 1 390 ? 18.094 -26.188 4.016 1 93.44 390 GLN B C 1
ATOM 6831 O O . GLN B 1 390 ? 18.531 -26.75 5.023 1 93.44 390 GLN B O 1
ATOM 6836 N N . ASN B 1 391 ? 17.531 -26.797 3.043 1 90.5 391 ASN B N 1
ATOM 6837 C CA . ASN B 1 391 ? 17.312 -28.25 3.115 1 90.5 391 ASN B CA 1
ATOM 6838 C C . ASN B 1 391 ? 18.422 -29.016 2.398 1 90.5 391 ASN B C 1
ATOM 6840 O O . ASN B 1 391 ? 18.25 -30.188 2.057 1 90.5 391 ASN B O 1
ATOM 6844 N N . GLY B 1 392 ? 19.516 -28.297 2.074 1 89.44 392 GLY B N 1
ATOM 6845 C CA . GLY B 1 392 ? 20.719 -28.953 1.612 1 89.44 392 GLY B CA 1
ATOM 6846 C C . GLY B 1 392 ? 20.844 -29 0.1 1 89.44 392 GLY B C 1
ATOM 6847 O O . GLY B 1 392 ? 21.781 -29.578 -0.438 1 89.44 392 GLY B O 1
ATOM 6848 N N . MET B 1 393 ? 19.891 -28.484 -0.598 1 90.94 393 MET B N 1
ATOM 6849 C CA . MET B 1 393 ? 19.969 -28.438 -2.055 1 90.94 393 MET B CA 1
ATOM 6850 C C . MET B 1 393 ? 20.672 -27.156 -2.518 1 90.94 393 MET B C 1
ATOM 6852 O O . MET B 1 393 ? 20.062 -26.078 -2.516 1 90.94 393 MET B O 1
ATOM 6856 N N . GLY B 1 394 ? 21.844 -27.266 -2.877 1 92.38 394 GLY B N 1
ATOM 6857 C CA . GLY B 1 394 ? 22.578 -26.109 -3.363 1 92.38 394 GLY B CA 1
ATOM 6858 C C . GLY B 1 394 ? 22.094 -25.625 -4.715 1 92.38 394 GLY B C 1
ATOM 6859 O O . GLY B 1 394 ? 21.719 -26.422 -5.574 1 92.38 394 GLY B O 1
ATOM 6860 N N . VAL B 1 395 ? 22.109 -24.312 -4.906 1 95.56 395 VAL B N 1
ATOM 6861 C CA . VAL B 1 395 ? 21.719 -23.703 -6.18 1 95.56 395 VAL B CA 1
ATOM 6862 C C . VAL B 1 395 ? 22.859 -22.828 -6.695 1 95.56 395 VAL B C 1
ATOM 6864 O O . VAL B 1 395 ? 23.328 -21.922 -5.996 1 95.56 395 VAL B O 1
ATOM 6867 N N . ASP B 1 396 ? 23.297 -23.125 -7.918 1 95.75 396 ASP B N 1
ATOM 6868 C CA . ASP B 1 396 ? 24.406 -22.391 -8.516 1 95.75 396 ASP B CA 1
ATOM 6869 C C . ASP B 1 396 ? 23.922 -21.422 -9.594 1 95.75 396 ASP B C 1
ATOM 6871 O O . ASP B 1 396 ? 24.422 -20.297 -9.711 1 95.75 396 ASP B O 1
ATOM 6875 N N . THR B 1 397 ? 23.047 -21.953 -10.367 1 96.94 397 THR B N 1
ATOM 6876 C CA . THR B 1 397 ? 22.562 -21.203 -11.516 1 96.94 397 THR B CA 1
ATOM 6877 C C . THR B 1 397 ? 21.047 -21.234 -11.578 1 96.94 397 THR B C 1
ATOM 6879 O O . THR B 1 397 ? 20.422 -22.266 -11.32 1 96.94 397 THR B O 1
ATOM 6882 N N . ILE B 1 398 ? 20.516 -20.094 -11.906 1 98.19 398 ILE B N 1
ATOM 6883 C CA . ILE B 1 398 ? 19.062 -19.969 -12.062 1 98.19 398 ILE B CA 1
ATOM 6884 C C . ILE B 1 398 ? 18.719 -19.656 -13.516 1 98.19 398 ILE B C 1
ATOM 6886 O O . ILE B 1 398 ? 19.203 -18.656 -14.062 1 98.19 398 ILE B O 1
ATOM 6890 N N . VAL B 1 399 ? 17.969 -20.516 -14.133 1 97.5 399 VAL B N 1
ATOM 6891 C CA . VAL B 1 399 ? 17.469 -20.281 -15.484 1 97.5 399 VAL B CA 1
ATOM 6892 C C . VAL B 1 399 ? 16.141 -19.547 -15.422 1 97.5 399 VAL B C 1
ATOM 6894 O O . VAL B 1 399 ? 15.133 -20.094 -14.969 1 97.5 399 VAL B O 1
ATOM 6897 N N . SER B 1 400 ? 16.156 -18.328 -15.898 1 96.88 400 SER B N 1
ATOM 6898 C CA . SER B 1 400 ? 14.953 -17.5 -15.875 1 96.88 400 SER B CA 1
ATOM 6899 C C . SER B 1 400 ? 14.164 -17.641 -17.172 1 96.88 400 SER B C 1
ATOM 6901 O O . SER B 1 400 ? 14.727 -17.562 -18.266 1 96.88 400 SER B O 1
ATOM 6903 N N . ILE B 1 401 ? 12.867 -17.922 -17.016 1 93.75 401 ILE B N 1
ATOM 6904 C CA . ILE B 1 401 ? 11.992 -18.016 -18.172 1 93.75 401 ILE B CA 1
ATOM 6905 C C . ILE B 1 401 ? 10.719 -17.203 -17.938 1 93.75 401 ILE B C 1
ATOM 6907 O O . ILE B 1 401 ? 10.453 -16.766 -16.797 1 93.75 401 ILE B O 1
ATOM 6911 N N . GLY B 1 402 ? 9.914 -16.938 -19 1 90.12 402 GLY B N 1
ATOM 6912 C CA . GLY B 1 402 ? 8.688 -16.156 -18.875 1 90.12 402 GLY B CA 1
ATOM 6913 C C . GLY B 1 402 ? 8.93 -14.664 -18.953 1 90.12 402 GLY B C 1
ATOM 6914 O O . GLY B 1 402 ? 9.906 -14.219 -19.562 1 90.12 402 GLY B O 1
ATOM 6915 N N . GLY B 1 403 ? 7.984 -13.93 -18.391 1 86.19 403 GLY B N 1
ATOM 6916 C CA . GLY B 1 403 ? 8.023 -12.477 -18.484 1 86.19 403 GLY B CA 1
ATOM 6917 C C . GLY B 1 403 ? 9.242 -11.875 -17.812 1 86.19 403 GLY B C 1
ATOM 6918 O O . GLY B 1 403 ? 9.797 -10.875 -18.297 1 86.19 403 GLY B O 1
ATOM 6919 N N . GLY B 1 404 ? 9.695 -12.445 -16.719 1 88.38 404 GLY B N 1
ATOM 6920 C CA . GLY B 1 404 ? 10.844 -11.938 -15.977 1 88.38 404 GLY B CA 1
ATOM 6921 C C . GLY B 1 404 ? 12.148 -12.07 -16.734 1 88.38 404 GLY B C 1
ATOM 6922 O O . GLY B 1 404 ? 13.148 -11.453 -16.359 1 88.38 404 GLY B O 1
ATOM 6923 N N . ALA B 1 405 ? 12.125 -12.859 -17.75 1 91.25 405 ALA B N 1
ATOM 6924 C CA . ALA B 1 405 ? 13.352 -13.094 -18.516 1 91.25 405 ALA B CA 1
ATOM 6925 C C . ALA B 1 405 ? 13.445 -12.141 -19.703 1 91.25 405 ALA B C 1
ATOM 6927 O O . ALA B 1 405 ? 14.477 -12.078 -20.375 1 91.25 405 ALA B O 1
ATOM 6928 N N . LYS B 1 406 ? 12.422 -11.438 -19.906 1 87.38 406 LYS B N 1
ATOM 6929 C CA . LYS B 1 406 ? 12.352 -10.617 -21.109 1 87.38 406 LYS B CA 1
ATOM 6930 C C . LYS B 1 406 ? 13.016 -9.258 -20.891 1 87.38 406 LYS B C 1
ATOM 6932 O O . LYS B 1 406 ? 13.25 -8.516 -21.844 1 87.38 406 LYS B O 1
ATOM 6937 N N . SER B 1 407 ? 13.242 -8.953 -19.672 1 89.62 407 SER B N 1
ATOM 6938 C CA . SER B 1 407 ? 13.852 -7.672 -19.344 1 89.62 407 SER B CA 1
ATOM 6939 C C . SER B 1 407 ? 15.234 -7.859 -18.734 1 89.62 407 SER B C 1
ATOM 6941 O O . SER B 1 407 ? 15.406 -8.602 -17.766 1 89.62 407 SER B O 1
ATOM 6943 N N . LYS B 1 408 ? 16.172 -7.148 -19.359 1 91.19 408 LYS B N 1
ATOM 6944 C CA . LYS B 1 408 ? 17.516 -7.199 -18.797 1 91.19 408 LYS B CA 1
ATOM 6945 C C . LYS B 1 408 ? 17.547 -6.688 -17.359 1 91.19 408 LYS B C 1
ATOM 6947 O O . LYS B 1 408 ? 18.266 -7.211 -16.531 1 91.19 408 LYS B O 1
ATOM 6952 N N . ALA B 1 409 ? 16.766 -5.672 -17.156 1 92.94 409 ALA B N 1
ATOM 6953 C CA . ALA B 1 409 ? 16.672 -5.086 -15.828 1 92.94 409 ALA B CA 1
ATOM 6954 C C . ALA B 1 409 ? 16.172 -6.109 -14.812 1 92.94 409 ALA B C 1
ATOM 6956 O O . ALA B 1 409 ? 16.688 -6.184 -13.695 1 92.94 409 ALA B O 1
ATOM 6957 N N . TRP B 1 410 ? 15.188 -6.852 -15.156 1 96.12 410 TRP B N 1
ATOM 6958 C CA . TRP B 1 410 ? 14.633 -7.816 -14.219 1 96.12 410 TRP B CA 1
ATOM 6959 C C . TRP B 1 410 ? 15.57 -9 -14.031 1 96.12 410 TRP B C 1
ATOM 6961 O O . TRP B 1 410 ? 15.664 -9.562 -12.938 1 96.12 410 TRP B O 1
ATOM 6971 N N . LEU B 1 411 ? 16.297 -9.398 -15.133 1 96.94 411 LEU B N 1
ATOM 6972 C CA . LEU B 1 411 ? 17.297 -10.461 -15.008 1 96.94 411 LEU B CA 1
ATOM 6973 C C . LEU B 1 411 ? 18.375 -10.07 -14.016 1 96.94 411 LEU B C 1
ATOM 6975 O O . LEU B 1 411 ? 18.75 -10.867 -13.156 1 96.94 411 LEU B O 1
ATOM 6979 N N . GLN B 1 412 ? 18.859 -8.867 -14.172 1 97.06 412 GLN B N 1
ATOM 6980 C CA . GLN B 1 412 ? 19.875 -8.391 -13.242 1 97.06 412 GLN B CA 1
ATOM 6981 C C . GLN B 1 412 ? 19.344 -8.352 -11.812 1 97.06 412 GLN B C 1
ATOM 6983 O O . GLN B 1 412 ? 20.031 -8.742 -10.875 1 97.06 412 GLN B O 1
ATOM 6988 N N . MET B 1 413 ? 18.156 -7.879 -11.641 1 97.75 413 MET B N 1
ATOM 6989 C CA . MET B 1 413 ? 17.516 -7.828 -10.328 1 97.75 413 MET B CA 1
ATOM 6990 C C . MET B 1 413 ? 17.422 -9.219 -9.711 1 97.75 413 MET B C 1
ATOM 6992 O O . MET B 1 413 ? 17.703 -9.398 -8.523 1 97.75 413 MET B O 1
ATOM 6996 N N . GLN B 1 414 ? 16.969 -10.188 -10.508 1 98.5 414 GLN B N 1
ATOM 6997 C CA . GLN B 1 414 ? 16.906 -11.57 -10.047 1 98.5 414 GLN B CA 1
ATOM 6998 C C . GLN B 1 414 ? 18.281 -12.055 -9.57 1 98.5 414 GLN B C 1
ATOM 7000 O O . GLN B 1 414 ? 18.406 -12.609 -8.477 1 98.5 414 GLN B O 1
ATOM 7005 N N . ALA B 1 415 ? 19.297 -11.805 -10.414 1 98.56 415 ALA B N 1
ATOM 7006 C CA . ALA B 1 415 ? 20.656 -12.227 -10.039 1 98.56 415 ALA B CA 1
ATOM 7007 C C . ALA B 1 415 ? 21.078 -11.586 -8.727 1 98.56 415 ALA B C 1
ATOM 7009 O O . ALA B 1 415 ? 21.609 -12.273 -7.844 1 98.56 415 ALA B O 1
ATOM 7010 N N . ASP B 1 416 ? 20.828 -10.328 -8.602 1 98.69 416 ASP B N 1
ATOM 7011 C CA . ASP B 1 416 ? 21.234 -9.586 -7.406 1 98.69 416 ASP B CA 1
ATOM 7012 C C . ASP B 1 416 ? 20.484 -10.086 -6.172 1 98.69 416 ASP B C 1
ATOM 7014 O O . ASP B 1 416 ? 21.062 -10.211 -5.094 1 98.69 416 ASP B O 1
ATOM 7018 N N . ILE B 1 417 ? 19.203 -10.328 -6.27 1 98.75 417 ILE B N 1
ATOM 7019 C CA . ILE B 1 417 ? 18.359 -10.727 -5.141 1 98.75 417 ILE B CA 1
ATOM 7020 C C . ILE B 1 417 ? 18.672 -12.18 -4.762 1 98.75 417 ILE B C 1
ATOM 7022 O O . ILE B 1 417 ? 18.828 -12.5 -3.582 1 98.75 417 ILE B O 1
ATOM 7026 N N . PHE B 1 418 ? 18.797 -13.039 -5.762 1 98.56 418 PHE B N 1
ATOM 7027 C CA . PHE B 1 418 ? 19.062 -14.453 -5.492 1 98.56 418 PHE B CA 1
ATOM 7028 C C . PHE B 1 418 ? 20.516 -14.656 -5.078 1 98.56 418 PHE B C 1
ATOM 7030 O O . PHE B 1 418 ? 20.844 -15.641 -4.414 1 98.56 418 PHE B O 1
ATOM 7037 N N . GLY B 1 419 ? 21.375 -13.727 -5.457 1 98.19 419 GLY B N 1
ATOM 7038 C CA . GLY B 1 419 ? 22.797 -13.891 -5.23 1 98.19 419 GLY B CA 1
ATOM 7039 C C . GLY B 1 419 ? 23.406 -15.016 -6.051 1 98.19 419 GLY B C 1
ATOM 7040 O O . GLY B 1 419 ? 24.312 -15.719 -5.582 1 98.19 419 GLY B O 1
ATOM 7041 N N . LYS B 1 420 ? 22.844 -15.258 -7.242 1 98.38 420 LYS B N 1
ATOM 7042 C CA . LYS B 1 420 ? 23.234 -16.359 -8.117 1 98.38 420 LYS B CA 1
ATOM 7043 C C . LYS B 1 420 ? 23.344 -15.891 -9.562 1 98.38 420 LYS B C 1
ATOM 7045 O O . LYS B 1 420 ? 22.781 -14.859 -9.938 1 98.38 420 LYS B O 1
ATOM 7050 N N . GLU B 1 421 ? 24.109 -16.609 -10.359 1 98 421 GLU B N 1
ATOM 7051 C CA . GLU B 1 421 ? 24.078 -16.406 -11.805 1 98 421 GLU B CA 1
ATOM 7052 C C . GLU B 1 421 ? 22.688 -16.703 -12.367 1 98 421 GLU B C 1
ATOM 7054 O O . GLU B 1 421 ? 22.078 -17.734 -12.039 1 98 421 GLU B O 1
ATOM 7059 N N . VAL B 1 422 ? 22.141 -15.797 -13.18 1 98.19 422 VAL B N 1
ATOM 7060 C CA . VAL B 1 422 ? 20.844 -15.977 -13.844 1 98.19 422 VAL B CA 1
ATOM 7061 C C . VAL B 1 422 ? 21.047 -16.016 -15.352 1 98.19 422 VAL B C 1
ATOM 7063 O O . VAL B 1 422 ? 21.719 -15.164 -15.922 1 98.19 422 VAL B O 1
ATOM 7066 N N . VAL B 1 423 ? 20.453 -17.016 -15.938 1 96.25 423 VAL B N 1
ATOM 7067 C CA . VAL B 1 423 ? 20.609 -17.203 -17.375 1 96.25 423 VAL B CA 1
ATOM 7068 C C . VAL B 1 423 ? 19.219 -17.234 -18.047 1 96.25 423 VAL B C 1
ATOM 7070 O O . VAL B 1 423 ? 18.266 -17.75 -17.469 1 96.25 423 VAL B O 1
ATOM 7073 N N . SER B 1 424 ? 19.109 -16.609 -19.203 1 95.75 424 SER B N 1
ATOM 7074 C CA . SER B 1 424 ? 17.906 -16.719 -20.016 1 95.75 424 SER B CA 1
ATOM 7075 C C . SER B 1 424 ? 18.109 -17.672 -21.172 1 95.75 424 SER B C 1
ATOM 7077 O O . SER B 1 424 ? 19.234 -18.047 -21.484 1 95.75 424 SER B O 1
ATOM 7079 N N . LEU B 1 425 ? 17.047 -18.125 -21.781 1 93.69 425 LEU B N 1
ATOM 7080 C CA . LEU B 1 425 ? 17.109 -19.078 -22.875 1 93.69 425 LEU B CA 1
ATOM 7081 C C . LEU B 1 425 ? 16.891 -18.359 -24.219 1 93.69 425 LEU B C 1
ATOM 7083 O O . LEU B 1 425 ? 16.141 -17.406 -24.297 1 93.69 425 LEU B O 1
ATOM 7087 N N . ARG B 1 426 ? 17.531 -18.828 -25.203 1 88 426 ARG B N 1
ATOM 7088 C CA . ARG B 1 426 ? 17.406 -18.266 -26.547 1 88 426 ARG B CA 1
ATOM 7089 C C . ARG B 1 426 ? 16.016 -18.531 -27.109 1 88 426 ARG B C 1
ATOM 7091 O O . ARG B 1 426 ? 15.406 -17.641 -27.719 1 88 426 ARG B O 1
ATOM 7098 N N . ASN B 1 427 ? 15.57 -19.734 -27 1 80.62 427 ASN B N 1
ATOM 7099 C CA . ASN B 1 427 ? 14.227 -20.141 -27.406 1 80.62 427 ASN B CA 1
ATOM 7100 C C . ASN B 1 427 ? 13.43 -20.672 -26.219 1 80.62 427 ASN B C 1
ATOM 7102 O O . ASN B 1 427 ? 13.75 -21.734 -25.688 1 80.62 427 ASN B O 1
ATOM 7106 N N . GLU B 1 428 ? 12.5 -19.781 -25.844 1 81.88 428 GLU B N 1
ATOM 7107 C CA . GLU B 1 428 ? 11.688 -20.219 -24.719 1 81.88 428 GLU B CA 1
ATOM 7108 C C . GLU B 1 428 ? 10.359 -20.812 -25.172 1 81.88 428 GLU B C 1
ATOM 7110 O O . GLU B 1 428 ? 9.445 -20.078 -25.562 1 81.88 428 GLU B O 1
ATOM 7115 N N . GLN B 1 429 ? 10.312 -22.125 -25.281 1 82.06 429 GLN B N 1
ATOM 7116 C CA . GLN B 1 429 ? 9.062 -22.797 -25.656 1 82.06 429 GLN B CA 1
ATOM 7117 C C . GLN B 1 429 ? 8.492 -23.578 -24.484 1 82.06 429 GLN B C 1
ATOM 7119 O O . GLN B 1 429 ? 7.535 -24.344 -24.641 1 82.06 429 GLN B O 1
ATOM 7124 N N . GLY B 1 430 ? 9.141 -23.516 -23.359 1 89.44 430 GLY B N 1
ATOM 7125 C CA . GLY B 1 430 ? 8.609 -24 -22.094 1 89.44 430 GLY B CA 1
ATOM 7126 C C . GLY B 1 430 ? 8.344 -25.5 -22.094 1 89.44 430 GLY B C 1
ATOM 7127 O O . GLY B 1 430 ? 9.227 -26.281 -22.469 1 89.44 430 GLY B O 1
ATOM 7128 N N . PRO B 1 431 ? 7.168 -25.844 -21.562 1 95.38 431 PRO B N 1
ATOM 7129 C CA . PRO B 1 431 ? 6.836 -27.266 -21.391 1 95.38 431 PRO B CA 1
ATOM 7130 C C . PRO B 1 431 ? 6.758 -28.016 -22.703 1 95.38 431 PRO B C 1
ATOM 7132 O O . PRO B 1 431 ? 7.074 -29.219 -22.766 1 95.38 431 PRO B O 1
ATOM 7135 N N . ALA B 1 432 ? 6.426 -27.328 -23.812 1 97.56 432 ALA B N 1
ATOM 7136 C CA . ALA B 1 432 ? 6.395 -27.984 -25.125 1 97.56 432 ALA B CA 1
ATOM 7137 C C . ALA B 1 432 ? 7.781 -28.484 -25.516 1 97.56 432 ALA B C 1
ATOM 7139 O O . ALA B 1 432 ? 7.926 -29.562 -26.094 1 97.56 432 ALA B O 1
ATOM 7140 N N . MET B 1 433 ? 8.75 -27.672 -25.234 1 97.44 433 MET B N 1
ATOM 7141 C CA . MET B 1 433 ? 10.125 -28.078 -25.531 1 97.44 433 MET B CA 1
ATOM 7142 C C . MET B 1 433 ? 10.523 -29.281 -24.688 1 97.44 433 MET B C 1
ATOM 7144 O O . MET B 1 433 ? 11.195 -30.188 -25.172 1 97.44 433 MET B O 1
ATOM 7148 N N . GLY B 1 434 ? 10.141 -29.25 -23.438 1 98.12 434 GLY B N 1
ATOM 7149 C CA . GLY B 1 434 ? 10.375 -30.406 -22.609 1 98.12 434 GLY B CA 1
ATOM 7150 C C . GLY B 1 434 ? 9.773 -31.688 -23.172 1 98.12 434 GLY B C 1
ATOM 7151 O O . GLY B 1 434 ? 10.414 -32.719 -23.172 1 98.12 434 GLY B O 1
ATOM 7152 N N . ALA B 1 435 ? 8.57 -31.594 -23.641 1 98.62 435 ALA B N 1
ATOM 7153 C CA . ALA B 1 435 ? 7.898 -32.75 -24.25 1 98.62 435 ALA B CA 1
ATOM 7154 C C . ALA B 1 435 ? 8.641 -33.188 -25.516 1 98.62 435 ALA B C 1
ATOM 7156 O O . ALA B 1 435 ? 8.773 -34.406 -25.75 1 98.62 435 ALA B O 1
ATOM 7157 N N . ALA B 1 436 ? 9.109 -32.25 -26.312 1 98.5 436 ALA B N 1
ATOM 7158 C CA . ALA B 1 436 ? 9.875 -32.594 -27.516 1 98.5 436 ALA B CA 1
ATOM 7159 C C . ALA B 1 436 ? 11.156 -33.312 -27.156 1 98.5 436 ALA B C 1
ATOM 7161 O O . ALA B 1 436 ? 11.547 -34.281 -27.828 1 98.5 436 ALA B O 1
ATOM 7162 N N . ILE B 1 437 ? 11.75 -32.875 -26.125 1 98.38 437 ILE B N 1
ATOM 7163 C CA . ILE B 1 437 ? 12.984 -33.5 -25.672 1 98.38 437 ILE B CA 1
ATOM 7164 C C . ILE B 1 437 ? 12.711 -34.938 -25.234 1 98.38 437 ILE B C 1
ATOM 7166 O O . ILE B 1 437 ? 13.484 -35.844 -25.531 1 98.38 437 ILE B O 1
ATOM 7170 N N . ILE B 1 438 ? 11.656 -35.125 -24.516 1 98.69 438 ILE B N 1
ATOM 7171 C CA . ILE B 1 438 ? 11.266 -36.469 -24.094 1 98.69 438 ILE B CA 1
ATOM 7172 C C . ILE B 1 438 ? 11.055 -37.344 -25.328 1 98.69 438 ILE B C 1
ATOM 7174 O O . ILE B 1 438 ? 11.523 -38.5 -25.359 1 98.69 438 ILE B O 1
ATOM 7178 N N . ALA B 1 439 ? 10.359 -36.812 -26.328 1 98.69 439 ALA B N 1
ATOM 7179 C CA . ALA B 1 439 ? 10.125 -37.594 -27.562 1 98.69 439 ALA B CA 1
ATOM 7180 C C . ALA B 1 439 ? 11.438 -37.906 -28.25 1 98.69 439 ALA B C 1
ATOM 7182 O O . ALA B 1 439 ? 11.633 -39.031 -28.719 1 98.69 439 ALA B O 1
ATOM 7183 N N . ALA B 1 440 ? 12.312 -36.969 -28.344 1 98.5 440 ALA B N 1
ATOM 7184 C CA . ALA B 1 440 ? 13.602 -37.156 -29 1 98.5 440 ALA B CA 1
ATOM 7185 C C . ALA B 1 440 ? 14.422 -38.25 -28.328 1 98.5 440 ALA B C 1
ATOM 7187 O O . ALA B 1 440 ? 14.984 -39.125 -28.984 1 98.5 440 ALA B O 1
ATOM 7188 N N . ALA B 1 441 ? 14.492 -38.156 -27.047 1 98.06 441 ALA B N 1
ATOM 7189 C CA . ALA B 1 441 ? 15.211 -39.156 -26.281 1 98.06 441 ALA B CA 1
ATOM 7190 C C . ALA B 1 441 ? 14.523 -40.531 -26.406 1 98.06 441 ALA B C 1
ATOM 7192 O O . ALA B 1 441 ? 15.188 -41.562 -26.562 1 98.06 441 ALA B O 1
ATOM 7193 N N . GLY B 1 442 ? 13.234 -40.562 -26.281 1 97.44 442 GLY B N 1
ATOM 7194 C CA . GLY B 1 442 ? 12.469 -41.781 -26.391 1 97.44 442 GLY B CA 1
ATOM 7195 C C . GLY B 1 442 ? 12.664 -42.469 -27.734 1 97.44 442 GLY B C 1
ATOM 7196 O O . GLY B 1 442 ? 12.68 -43.719 -27.812 1 97.44 442 GLY B O 1
ATOM 7197 N N . CYS B 1 443 ? 12.82 -41.719 -28.797 1 97.31 443 CYS B N 1
ATOM 7198 C CA . CYS B 1 443 ? 13.008 -42.25 -30.141 1 97.31 443 CYS B CA 1
ATOM 7199 C C . CYS B 1 443 ? 14.422 -42.781 -30.312 1 97.31 443 CYS B C 1
ATOM 7201 O O . CYS B 1 443 ? 14.734 -43.375 -31.344 1 97.31 443 CYS B O 1
ATOM 7203 N N . GLY B 1 444 ? 15.219 -42.531 -29.344 1 97.31 444 GLY B N 1
ATOM 7204 C CA . GLY B 1 444 ? 16.578 -43 -29.406 1 97.31 444 GLY B CA 1
ATOM 7205 C C . GLY B 1 444 ? 17.516 -42.062 -30.125 1 97.31 444 GLY B C 1
ATOM 7206 O O . GLY B 1 444 ? 18.625 -42.438 -30.531 1 97.31 444 GLY B O 1
ATOM 7207 N N . TRP B 1 445 ? 17.031 -40.844 -30.391 1 97.25 445 TRP B N 1
ATOM 7208 C CA . TRP B 1 445 ? 17.938 -39.875 -30.984 1 97.25 445 TRP B CA 1
ATOM 7209 C C . TRP B 1 445 ? 19.094 -39.562 -30.047 1 97.25 445 TRP B C 1
ATOM 7211 O O . TRP B 1 445 ? 20.188 -39.219 -30.5 1 97.25 445 TRP B O 1
ATOM 7221 N N . PHE B 1 446 ? 18.859 -39.688 -28.766 1 97.56 446 PHE B N 1
ATOM 7222 C CA . PHE B 1 446 ? 19.828 -39.438 -27.719 1 97.56 446 PHE B CA 1
ATOM 7223 C C . PHE B 1 446 ? 19.766 -40.531 -26.656 1 97.56 446 PHE B C 1
ATOM 7225 O O . PHE B 1 446 ? 18.734 -41.188 -26.5 1 97.56 446 PHE B O 1
ATOM 7232 N N . GLU B 1 447 ? 20.766 -40.625 -25.844 1 95.81 447 GLU B N 1
ATOM 7233 C CA . GLU B 1 447 ? 20.859 -41.688 -24.844 1 95.81 447 GLU B CA 1
ATOM 7234 C C . GLU B 1 447 ? 20.094 -41.344 -23.578 1 95.81 447 GLU B C 1
ATOM 7236 O O . GLU B 1 447 ? 19.719 -42.219 -22.797 1 95.81 447 GLU B O 1
ATOM 7241 N N . SER B 1 448 ? 19.969 -40.031 -23.391 1 95.88 448 SER B N 1
ATOM 7242 C CA . SER B 1 448 ? 19.297 -39.562 -22.188 1 95.88 448 SER B CA 1
ATOM 7243 C C . SER B 1 448 ? 18.625 -38.219 -22.422 1 95.88 448 SER B C 1
ATOM 7245 O O . SER B 1 448 ? 18.891 -37.531 -23.422 1 95.88 448 SER B O 1
ATOM 7247 N N . LEU B 1 449 ? 17.75 -37.906 -21.5 1 97.44 449 LEU B N 1
ATOM 7248 C CA . LEU B 1 449 ? 17.125 -36.594 -21.531 1 97.44 449 LEU B CA 1
ATOM 7249 C C . LEU B 1 449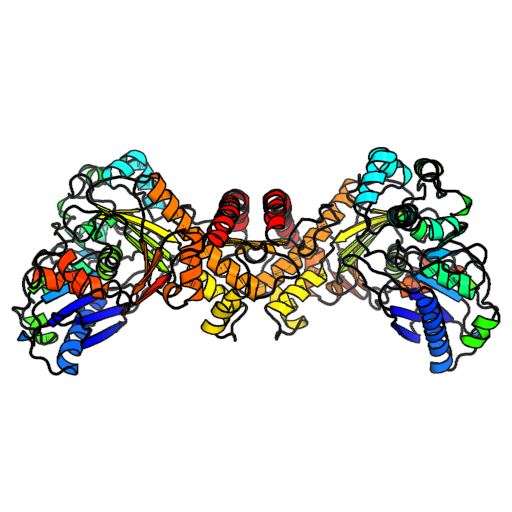 ? 18.188 -35.5 -21.406 1 97.44 449 LEU B C 1
ATOM 7251 O O . LEU B 1 449 ? 18.078 -34.438 -22.062 1 97.44 449 LEU B O 1
ATOM 7255 N N . GLN B 1 450 ? 19.156 -35.688 -20.609 1 96.06 450 GLN B N 1
ATOM 7256 C CA . GLN B 1 450 ? 20.234 -34.719 -20.406 1 96.06 450 GLN B CA 1
ATOM 7257 C C . GLN B 1 450 ? 20.984 -34.438 -21.703 1 96.06 450 GLN B C 1
ATOM 7259 O O . GLN B 1 450 ? 21.219 -33.281 -22.031 1 96.06 450 GLN B O 1
ATOM 7264 N N . GLU B 1 451 ? 21.266 -35.5 -22.406 1 96.62 451 GLU B N 1
ATOM 7265 C CA . GLU B 1 451 ? 21.969 -35.344 -23.688 1 96.62 451 GLU B CA 1
ATOM 7266 C C . GLU B 1 451 ? 21.109 -34.594 -24.688 1 96.62 451 GLU B C 1
ATOM 7268 O O . GLU B 1 451 ? 21.609 -33.719 -25.422 1 96.62 451 GLU B O 1
ATOM 7273 N N . ALA B 1 452 ? 19.891 -34.969 -24.734 1 96.94 452 ALA B N 1
ATOM 7274 C CA . ALA B 1 452 ? 18.984 -34.281 -25.625 1 96.94 452 ALA B CA 1
ATOM 7275 C C . ALA B 1 452 ? 18.891 -32.781 -25.266 1 96.94 452 ALA B C 1
ATOM 7277 O O . ALA B 1 452 ? 18.891 -31.922 -26.156 1 96.94 452 ALA B O 1
ATOM 7278 N N . ALA B 1 453 ? 18.781 -32.5 -24 1 96.19 453 ALA B N 1
ATOM 7279 C CA . ALA B 1 453 ? 18.594 -31.141 -23.516 1 96.19 453 ALA B CA 1
ATOM 7280 C C . ALA B 1 453 ? 19.812 -30.281 -23.859 1 96.19 453 ALA B C 1
ATOM 7282 O O . ALA B 1 453 ? 19.688 -29.094 -24.156 1 96.19 453 ALA B O 1
ATOM 7283 N N . VAL B 1 454 ? 20.969 -30.797 -23.812 1 94.69 454 VAL B N 1
ATOM 7284 C CA . VAL B 1 454 ? 22.203 -30.078 -24.141 1 94.69 454 VAL B CA 1
ATOM 7285 C C . VAL B 1 454 ? 22.125 -29.562 -25.578 1 94.69 454 VAL B C 1
ATOM 7287 O O . VAL B 1 454 ? 22.594 -28.469 -25.875 1 94.69 454 VAL B O 1
ATOM 7290 N N . VAL B 1 455 ? 21.5 -30.328 -26.391 1 95.44 455 VAL B N 1
ATOM 7291 C CA . VAL B 1 455 ? 21.406 -29.984 -27.797 1 95.44 455 VAL B CA 1
ATOM 7292 C C . VAL B 1 455 ? 20.219 -29.047 -28.031 1 95.44 455 VAL B C 1
ATOM 7294 O O . VAL B 1 455 ? 20.328 -28.062 -28.781 1 95.44 455 VAL B O 1
ATOM 7297 N N . PHE B 1 456 ? 19.125 -29.281 -27.375 1 96.25 456 PHE B N 1
ATOM 7298 C CA . PHE B 1 456 ? 17.859 -28.609 -27.672 1 96.25 456 PHE B CA 1
ATOM 7299 C C . PHE B 1 456 ? 17.781 -27.266 -26.969 1 96.25 456 PHE B C 1
ATOM 7301 O O . PHE B 1 456 ? 17.078 -26.359 -27.422 1 96.25 456 PHE B O 1
ATOM 7308 N N . VAL B 1 457 ? 18.422 -27.141 -25.766 1 93.94 457 VAL B N 1
ATOM 7309 C CA . VAL B 1 457 ? 18.297 -25.953 -24.938 1 93.94 457 VAL B CA 1
ATOM 7310 C C . VAL B 1 457 ? 19.531 -25.078 -25.078 1 93.94 457 VAL B C 1
ATOM 7312 O O . VAL B 1 457 ? 20.656 -25.531 -24.844 1 93.94 457 VAL B O 1
ATOM 7315 N N . GLN B 1 458 ? 19.281 -23.875 -25.516 1 90.88 458 GLN B N 1
ATOM 7316 C CA . GLN B 1 458 ? 20.391 -22.938 -25.703 1 90.88 458 GLN B CA 1
ATOM 7317 C C . GLN B 1 458 ? 20.219 -21.703 -24.828 1 90.88 458 GLN B C 1
ATOM 7319 O O . GLN B 1 458 ? 19.125 -21.125 -24.766 1 90.88 458 GLN B O 1
ATOM 7324 N N . ASN B 1 459 ? 21.312 -21.328 -24.188 1 89.56 459 ASN B N 1
ATOM 7325 C CA . ASN B 1 459 ? 21.297 -20.109 -23.391 1 89.56 459 ASN B CA 1
ATOM 7326 C C . ASN B 1 459 ? 21.422 -18.859 -24.266 1 89.56 459 ASN B C 1
ATOM 7328 O O . ASN B 1 459 ? 21.922 -18.922 -25.391 1 89.56 459 ASN B O 1
ATOM 7332 N N . ASP B 1 460 ? 20.906 -17.781 -23.75 1 90.31 460 ASP B N 1
ATOM 7333 C CA . ASP B 1 460 ? 21 -16.5 -24.453 1 90.31 460 ASP B CA 1
ATOM 7334 C C . ASP B 1 460 ? 21.875 -15.516 -23.672 1 90.31 460 ASP B C 1
ATOM 7336 O O . ASP B 1 460 ? 23.062 -15.359 -23.969 1 90.31 460 ASP B O 1
ATOM 7340 N N . VAL B 1 461 ? 21.312 -14.992 -22.547 1 91.62 461 VAL B N 1
ATOM 7341 C CA . VAL B 1 461 ? 21.984 -13.984 -21.734 1 91.62 461 VAL B CA 1
ATOM 7342 C C . VAL B 1 461 ? 22.312 -14.555 -20.359 1 91.62 461 VAL B C 1
ATOM 7344 O O . VAL B 1 461 ? 21.5 -15.281 -19.781 1 91.62 461 VAL B O 1
ATOM 7347 N N . SER B 1 462 ? 23.547 -14.328 -19.891 1 95.38 462 SER B N 1
ATOM 7348 C CA . SER B 1 462 ? 23.938 -14.656 -18.516 1 95.38 462 SER B CA 1
ATOM 7349 C C . SER B 1 462 ? 24.266 -13.398 -17.719 1 95.38 462 SER B C 1
ATOM 7351 O O . SER B 1 462 ? 24.984 -12.523 -18.203 1 95.38 462 SER B O 1
ATOM 7353 N N . VAL B 1 463 ? 23.656 -13.336 -16.594 1 96.88 463 VAL B N 1
ATOM 7354 C CA . VAL B 1 463 ? 23.844 -12.172 -15.734 1 96.88 463 VAL B CA 1
ATOM 7355 C C . VAL B 1 463 ? 24.391 -12.609 -14.375 1 96.88 463 VAL B C 1
ATOM 7357 O O . VAL B 1 463 ? 23.891 -13.562 -13.781 1 96.88 463 VAL B O 1
ATOM 7360 N N . MET B 1 464 ? 25.453 -11.93 -13.914 1 98.19 464 MET B N 1
ATOM 7361 C CA . MET B 1 464 ? 26.047 -12.203 -12.602 1 98.19 464 MET B CA 1
ATOM 7362 C C . MET B 1 464 ? 25.531 -11.219 -11.562 1 98.19 464 MET B C 1
ATOM 7364 O O . MET B 1 464 ? 25.266 -10.055 -11.875 1 98.19 464 MET B O 1
ATOM 7368 N N . PRO B 1 465 ? 25.391 -11.672 -10.289 1 98.31 465 PRO B N 1
ATOM 7369 C CA . PRO B 1 465 ? 24.969 -10.734 -9.25 1 98.31 465 PRO B CA 1
ATOM 7370 C C . PRO B 1 465 ? 26 -9.641 -8.977 1 98.31 465 PRO B C 1
ATOM 7372 O O . PRO B 1 465 ? 27.203 -9.891 -9.055 1 98.31 465 PRO B O 1
ATOM 7375 N N . ASP B 1 466 ? 25.531 -8.477 -8.766 1 97.88 466 ASP B N 1
ATOM 7376 C CA . ASP B 1 466 ? 26.344 -7.398 -8.219 1 97.88 466 ASP B CA 1
ATOM 7377 C C . ASP B 1 466 ? 26.484 -7.523 -6.703 1 97.88 466 ASP B C 1
ATOM 7379 O O . ASP B 1 466 ? 25.5 -7.398 -5.973 1 97.88 466 ASP B O 1
ATOM 7383 N N . PRO B 1 467 ? 27.703 -7.719 -6.207 1 97.88 467 PRO B N 1
ATOM 7384 C CA . PRO B 1 467 ? 27.891 -8.016 -4.781 1 97.88 467 PRO B CA 1
ATOM 7385 C C . PRO B 1 467 ? 27.328 -6.918 -3.877 1 97.88 467 PRO B C 1
ATOM 7387 O O . PRO B 1 467 ? 26.781 -7.215 -2.811 1 97.88 467 PRO B O 1
ATOM 7390 N N . GLU B 1 468 ? 27.5 -5.684 -4.227 1 97.44 468 GLU B N 1
ATOM 7391 C CA . GLU B 1 468 ? 26.984 -4.59 -3.406 1 97.44 468 GLU B CA 1
ATOM 7392 C C . GLU B 1 468 ? 25.453 -4.602 -3.361 1 97.44 468 GLU B C 1
ATOM 7394 O O . GLU B 1 468 ? 24.859 -4.422 -2.297 1 97.44 468 GLU B O 1
ATOM 7399 N N . LYS B 1 469 ? 24.891 -4.801 -4.449 1 97.69 469 LYS B N 1
ATOM 7400 C CA . LYS B 1 469 ? 23.438 -4.871 -4.504 1 97.69 469 LYS B CA 1
ATOM 7401 C C . LYS B 1 469 ? 22.922 -6.117 -3.789 1 97.69 469 LYS B C 1
ATOM 7403 O O . LYS B 1 469 ? 21.875 -6.078 -3.141 1 97.69 469 LYS B O 1
ATOM 7408 N N . THR B 1 470 ? 23.594 -7.199 -3.965 1 98.56 470 THR B N 1
ATOM 7409 C CA . THR B 1 470 ? 23.203 -8.43 -3.295 1 98.56 470 THR B CA 1
ATOM 7410 C C . THR B 1 470 ? 23.156 -8.234 -1.781 1 98.56 470 THR B C 1
ATOM 7412 O O . THR B 1 470 ? 22.203 -8.648 -1.12 1 98.56 470 THR B O 1
ATOM 7415 N N . LYS B 1 471 ? 24.188 -7.602 -1.28 1 98.12 471 LYS B N 1
ATOM 7416 C CA . LYS B 1 471 ? 24.234 -7.324 0.152 1 98.12 471 LYS B CA 1
ATOM 7417 C C . LYS B 1 471 ? 23.078 -6.438 0.58 1 98.12 471 LYS B C 1
ATOM 7419 O O . LYS B 1 471 ? 22.453 -6.684 1.614 1 98.12 471 LYS B O 1
ATOM 7424 N N . ARG B 1 472 ? 22.828 -5.43 -0.156 1 97.88 472 ARG B N 1
ATOM 7425 C CA . ARG B 1 472 ? 21.703 -4.527 0.112 1 97.88 472 ARG B CA 1
ATOM 7426 C C . ARG B 1 472 ? 20.375 -5.273 0.073 1 97.88 472 ARG B C 1
ATOM 7428 O O . ARG B 1 472 ? 19.531 -5.102 0.959 1 97.88 472 ARG B O 1
ATOM 7435 N N . TYR B 1 473 ? 20.156 -6.125 -0.896 1 98.62 473 TYR B N 1
ATOM 7436 C CA . TYR B 1 473 ? 18.922 -6.871 -1.047 1 98.62 473 TYR B CA 1
ATOM 7437 C C . TYR B 1 473 ? 18.75 -7.887 0.079 1 98.62 473 TYR B C 1
ATOM 7439 O O . TYR B 1 473 ? 17.625 -8.195 0.482 1 98.62 473 TYR B O 1
ATOM 7447 N N . GLU B 1 474 ? 19.859 -8.383 0.577 1 98.5 474 GLU B N 1
ATOM 7448 C CA . GLU B 1 474 ? 19.766 -9.289 1.718 1 98.5 474 GLU B CA 1
ATOM 7449 C C . GLU B 1 474 ? 19.125 -8.602 2.92 1 98.5 474 GLU B C 1
ATOM 7451 O O . GLU B 1 474 ? 18.281 -9.188 3.607 1 98.5 474 GLU B O 1
ATOM 7456 N N . GLN B 1 475 ? 19.516 -7.383 3.152 1 98.38 475 GLN B N 1
ATOM 7457 C CA . GLN B 1 475 ? 18.953 -6.613 4.254 1 98.38 475 GLN B CA 1
ATOM 7458 C C . GLN B 1 475 ? 17.484 -6.293 4 1 98.38 475 GLN B C 1
ATOM 7460 O O . GLN B 1 475 ? 16.641 -6.41 4.902 1 98.38 475 GLN B O 1
ATOM 7465 N N . ILE B 1 476 ? 17.141 -5.898 2.83 1 98.5 476 ILE B N 1
ATOM 7466 C CA . ILE B 1 476 ? 15.773 -5.547 2.467 1 98.5 476 ILE B CA 1
ATOM 7467 C C . ILE B 1 476 ? 14.883 -6.789 2.525 1 98.5 476 ILE B C 1
ATOM 7469 O O . ILE B 1 476 ? 13.727 -6.715 2.947 1 98.5 476 ILE B O 1
ATOM 7473 N N . PHE B 1 477 ? 15.461 -7.93 2.076 1 98.56 477 PHE B N 1
ATOM 7474 C CA . PHE B 1 477 ? 14.734 -9.188 2.092 1 98.56 477 PHE B CA 1
ATOM 7475 C C . PHE B 1 477 ? 14.336 -9.57 3.514 1 98.56 477 PHE B C 1
ATOM 7477 O O . PHE B 1 477 ? 13.227 -10.055 3.748 1 98.56 477 PHE B O 1
ATOM 7484 N N . ALA B 1 478 ? 15.219 -9.344 4.449 1 98.31 478 ALA B N 1
ATOM 7485 C CA . ALA B 1 478 ? 14.906 -9.609 5.852 1 98.31 478 ALA B CA 1
ATOM 7486 C C . ALA B 1 478 ? 13.719 -8.773 6.32 1 98.31 478 ALA B C 1
ATOM 7488 O O . ALA B 1 478 ? 12.891 -9.25 7.094 1 98.31 478 ALA B O 1
ATOM 7489 N N . LEU B 1 479 ? 13.609 -7.543 5.906 1 98.38 479 LEU B N 1
ATOM 7490 C CA . LEU B 1 479 ? 12.484 -6.68 6.234 1 98.38 479 LEU B CA 1
ATOM 7491 C C . LEU B 1 479 ? 11.219 -7.145 5.523 1 98.38 479 LEU B C 1
ATOM 7493 O O . LEU B 1 479 ? 10.141 -7.172 6.121 1 98.38 479 LEU B O 1
ATOM 7497 N N . TYR B 1 480 ? 11.383 -7.539 4.266 1 98.31 480 TYR B N 1
ATOM 7498 C CA . TYR B 1 480 ? 10.273 -8.086 3.494 1 98.31 480 TYR B CA 1
ATOM 7499 C C . TYR B 1 480 ? 9.625 -9.258 4.227 1 98.31 480 TYR B C 1
ATOM 7501 O O . TYR B 1 480 ? 8.391 -9.344 4.293 1 98.31 480 TYR B O 1
ATOM 7509 N N . GLN B 1 481 ? 10.398 -10.102 4.785 1 97.56 481 GLN B N 1
ATOM 7510 C CA . GLN B 1 481 ? 9.914 -11.312 5.43 1 97.56 481 GLN B CA 1
ATOM 7511 C C . GLN B 1 481 ? 9.094 -10.984 6.676 1 97.56 481 GLN B C 1
ATOM 7513 O O . GLN B 1 481 ? 8.266 -11.789 7.109 1 97.56 481 GLN B O 1
ATOM 7518 N N . GLN B 1 482 ? 9.258 -9.805 7.215 1 97.56 482 GLN B N 1
ATOM 7519 C CA . GLN B 1 482 ? 8.508 -9.398 8.406 1 97.56 482 GLN B CA 1
ATOM 7520 C C . GLN B 1 482 ? 7.086 -8.992 8.047 1 97.56 482 GLN B C 1
ATOM 7522 O O . GLN B 1 482 ? 6.199 -9 8.906 1 97.56 482 GLN B O 1
ATOM 7527 N N . VAL B 1 483 ? 6.871 -8.578 6.824 1 97.81 483 VAL B N 1
ATOM 7528 C CA . VAL B 1 483 ? 5.609 -7.961 6.434 1 97.81 483 VAL B CA 1
ATOM 7529 C C . VAL B 1 483 ? 4.465 -8.953 6.633 1 97.81 483 VAL B C 1
ATOM 7531 O O . VAL B 1 483 ? 3.43 -8.609 7.211 1 97.81 483 VAL B O 1
ATOM 7534 N N . TYR B 1 484 ? 4.656 -10.211 6.18 1 96.75 484 TYR B N 1
ATOM 7535 C CA . TYR B 1 484 ? 3.588 -11.195 6.32 1 96.75 484 TYR B CA 1
ATOM 7536 C C . TYR B 1 484 ? 3.219 -11.391 7.789 1 96.75 484 TYR B C 1
ATOM 7538 O O . TYR B 1 484 ? 2.039 -11.375 8.148 1 96.75 484 TYR B O 1
ATOM 7546 N N . THR B 1 485 ? 4.215 -11.57 8.633 1 95.12 485 THR B N 1
ATOM 7547 C CA . THR B 1 485 ? 3.982 -11.82 10.047 1 95.12 485 THR B CA 1
ATOM 7548 C C . THR B 1 485 ? 3.24 -10.656 10.688 1 95.12 485 THR B C 1
ATOM 7550 O O . THR B 1 485 ? 2.391 -10.852 11.562 1 95.12 485 THR B O 1
ATOM 7553 N N . GLN B 1 486 ? 3.475 -9.484 10.227 1 95.12 486 GLN B N 1
ATOM 7554 C CA . GLN B 1 486 ? 2.912 -8.281 10.836 1 95.12 486 GLN B CA 1
ATOM 7555 C C . GLN B 1 486 ? 1.513 -7.996 10.297 1 95.12 486 GLN B C 1
ATOM 7557 O O . GLN B 1 486 ? 0.71 -7.34 10.961 1 95.12 486 GLN B O 1
ATOM 7562 N N . THR B 1 487 ? 1.17 -8.516 9.094 1 95.94 487 THR B N 1
ATOM 7563 C CA . THR B 1 487 ? -0.074 -8.07 8.477 1 95.94 487 THR B CA 1
ATOM 7564 C C . THR B 1 487 ? -1.082 -9.219 8.406 1 95.94 487 THR B C 1
ATOM 7566 O O . THR B 1 487 ? -2.27 -8.992 8.164 1 95.94 487 THR B O 1
ATOM 7569 N N . LYS B 1 488 ? -0.647 -10.523 8.633 1 95.38 488 LYS B N 1
ATOM 7570 C CA . LYS B 1 488 ? -1.501 -11.688 8.383 1 95.38 488 LYS B CA 1
ATOM 7571 C C . LYS B 1 488 ? -2.773 -11.617 9.227 1 95.38 488 LYS B C 1
ATOM 7573 O O . LYS B 1 488 ? -3.857 -11.953 8.742 1 95.38 488 LYS B O 1
ATOM 7578 N N . ASP B 1 489 ? -2.701 -11.125 10.477 1 96.19 489 ASP B N 1
ATOM 7579 C CA . ASP B 1 489 ? -3.881 -11.07 11.336 1 96.19 489 ASP B CA 1
ATOM 7580 C C . ASP B 1 489 ? -4.844 -9.977 10.875 1 96.19 489 ASP B C 1
ATOM 7582 O O . ASP B 1 489 ? -6.059 -10.164 10.891 1 96.19 489 ASP B O 1
ATOM 7586 N N . ILE B 1 490 ? -4.332 -8.82 10.516 1 97.25 490 ILE B N 1
ATOM 7587 C CA . ILE B 1 490 ? -5.16 -7.719 10.031 1 97.25 490 ILE B CA 1
ATOM 7588 C C . ILE B 1 490 ? -5.891 -8.141 8.766 1 97.25 490 ILE B C 1
ATOM 7590 O O . ILE B 1 490 ? -7.09 -7.891 8.617 1 97.25 490 ILE B O 1
ATOM 7594 N N . THR B 1 491 ? -5.148 -8.773 7.824 1 95.94 491 THR B N 1
ATOM 7595 C CA . THR B 1 491 ? -5.762 -9.172 6.562 1 95.94 491 THR B CA 1
ATOM 7596 C C . THR B 1 491 ? -6.824 -10.242 6.793 1 95.94 491 THR B C 1
ATOM 7598 O O . THR B 1 491 ? -7.844 -10.273 6.105 1 95.94 491 THR B O 1
ATOM 7601 N N . LYS B 1 492 ? -6.57 -11.172 7.762 1 94.69 492 LYS B N 1
ATOM 7602 C CA . LYS B 1 492 ? -7.586 -12.156 8.125 1 94.69 492 LYS B CA 1
ATOM 7603 C C . LYS B 1 492 ? -8.859 -11.484 8.617 1 94.69 492 LYS B C 1
ATOM 7605 O O . LYS B 1 492 ? -9.969 -11.859 8.219 1 94.69 492 LYS B O 1
ATOM 7610 N N . GLN B 1 493 ? -8.734 -10.469 9.469 1 96.56 493 GLN B N 1
ATOM 7611 C CA . GLN B 1 493 ? -9.883 -9.758 10.023 1 96.56 493 GLN B CA 1
ATOM 7612 C C . GLN B 1 493 ? -10.57 -8.914 8.953 1 96.56 493 GLN B C 1
ATOM 7614 O O . GLN B 1 493 ? -11.789 -8.742 8.977 1 96.56 493 GLN B O 1
ATOM 7619 N N . LEU B 1 494 ? -9.867 -8.398 8 1 97.25 494 LEU B N 1
ATOM 7620 C CA . LEU B 1 494 ? -10.398 -7.57 6.93 1 97.25 494 LEU B CA 1
ATOM 7621 C C . LEU B 1 494 ? -11.258 -8.391 5.977 1 97.25 494 LEU B C 1
ATOM 7623 O O . LEU B 1 494 ? -12.023 -7.84 5.188 1 97.25 494 LEU B O 1
ATOM 7627 N N . ALA B 1 495 ? -11.078 -9.734 5.973 1 93.62 495 ALA B N 1
ATOM 7628 C CA . ALA B 1 495 ? -11.844 -10.602 5.086 1 93.62 495 ALA B CA 1
ATOM 7629 C C . ALA B 1 495 ? -13.344 -10.359 5.234 1 93.62 495 ALA B C 1
ATOM 7631 O O . ALA B 1 495 ? -14.102 -10.461 4.266 1 93.62 495 ALA B O 1
ATOM 7632 N N . ALA B 1 496 ? -13.805 -9.922 6.422 1 93.94 496 ALA B N 1
ATOM 7633 C CA . ALA B 1 496 ? -15.211 -9.688 6.715 1 93.94 496 ALA B CA 1
ATOM 7634 C C . ALA B 1 496 ? -15.742 -8.477 5.945 1 93.94 496 ALA B C 1
ATOM 7636 O O . ALA B 1 496 ? -16.953 -8.297 5.816 1 93.94 496 ALA B O 1
ATOM 7637 N N . PHE B 1 497 ? -14.922 -7.664 5.371 1 95.19 497 PHE B N 1
ATOM 7638 C CA . PHE B 1 497 ? -15.32 -6.418 4.734 1 95.19 497 PHE B CA 1
ATOM 7639 C C . PHE B 1 497 ? -15.086 -6.477 3.23 1 95.19 497 PHE B C 1
ATOM 7641 O O . PHE B 1 497 ? -15.328 -5.496 2.521 1 95.19 497 PHE B O 1
ATOM 7648 N N . ARG B 1 498 ? -14.609 -7.621 2.736 1 91.75 498 ARG B N 1
ATOM 7649 C CA . ARG B 1 498 ? -14.305 -7.773 1.316 1 91.75 498 ARG B CA 1
ATOM 7650 C C . ARG B 1 498 ? -15.562 -8.117 0.52 1 91.75 498 ARG B C 1
ATOM 7652 O O . ARG B 1 498 ? -16.5 -8.727 1.052 1 91.75 498 ARG B O 1
#